Protein AF-A0A846PLY2-F1 (afdb_monomer)

Foldseek 3Di:
DPPPDDAFDFKDWDFFDDLLDTKIKIWTQHPLLWIFIDTDPQDGHGVVLLLQLLPCQDVVSLLVLLVDPVLSVSCVVSVVVDPQRHNVSSLVVVLVSSVPPDPVCSNVVSLQCCLCIQNPNQHSDSVSSVLSSSLVSVVSSVRSCVVVVLFDDDQCQQLVNPFADDPVNQVSSQLCCQDVNCPHQVVQLVVLQVVVVVVVDRDDSVSSGDPCSSVVSVVLCQVQVQGPPRQHPVHDDQDQQFQLLNVQSVQKGAASDDLVDDDPSQLDDDPLLQLQWAPQAADDDSCHSRITGGFDQKDWFPFDDPVLVVQVLVVQDADQDAFFEEEQSRTDHHDNDVVVSQVVVVVCCLQVVHPLQWAWAQDPSRSHIYIYGDGRFIWGKWFFDDQQHTPDDPVVVVCVVVVVDDPVVCSNSSRIHIHTSRNCVVAAEDADSVRTDSRHGTYDPHSLRNHHLLLQFFFQLVLFDSNLSSLLSVQSSQFHKHRDPVPVVDDDQKYKHQPDFQDALAGAPSCVVSVCRVIGRFDKFKEWAADDPPLQPPQAKEFAQVCLVVRHRKMKMKHKDKDWWDQDPVRFIKAWAQDDPLAAPDDDPVLQVQADGRQAHDFFDWADAFRFGIWIKGAALFAPPVNVVVPRGRIHTLTTGDFGLDIFTFHDWDWDADPVRIIMIMTMGMDIDRDDFQFWKDFSRSSIHTHRYHDYQLQAKAFPVGHGGRMYHYNVSCVVRSSVSQLVQFLQSQLSVLVVHRFHRGHPPGDDLVVSLVSCVVSVHHSSQWGWIAGSPPRHTDPDTIRMGMGTMGGGPDGQSLWWAWFQDFDADLQFRFADDDRRRSGFDKCALVNLVVCVVVVVVVVSVQQQCRQKDKFKAAQPFRDTFAQDPVVRATARLQVRDRRIEIEIDGSLVVLVCLLCVLLQKHFGFHDDHRYTPDTDIAGRDPSNLQSQAQEEAQDLDQADPSRHGDDSHLNHLCQDDQDPPDARPPRRHHRPVDSGGKYKYFFPDWAASQVCLVLLVQLLQQAALPQLAGQDLDSPDRDQARPPPRDGGWDWDDDPRRWIWTQDPVRDTDTQDLVSSLVSQVSHDPVRCVSSVRDHDGPSSSTDRMRMRHGCSNWPWDQDSSRDTDGALLSVLVSQLSVLSVVLVVCVVVVHDPVVNVVSVVSNNLSSNLQAPQPTPPHHRDADPSRHGHQHSVNQDPDCCHSVRDVSRIGRGRLDIDGRDRDDPVDDPPDDDDPPVNVQNRDDDDDDDPVCPVVLVVQLVCPPDPPHDQWDQDPVRDIDGSVD

Secondary structure (DSSP, 8-state):
--S---S-SEEEEEEEEETTEEEEEEEEE-TTS-EEEEETTEEEEEHHHHHHHTT--SHHHHHHHH--HHHHHHHHHHHHT----SHHHHHHHHHHHTT---SHHHHHHHHHHHHHHSSGGG-SSGGGHHHHHHHHHHHHHHHHHHHTTSSPPP-SSSGGG-----HHHHHHHHHHHHHHSTTSHHHHHHHHHHHHHTTTS---HHHH--THHHHHHHHHHHHH-EETTTEESSS-PPP-SSHHHHHHHHTEEE--S-TTS--HHHHS--GGGTTTB-SS---SSTTTTTEEEB-TT-EE-----HHHHHHHHHH---BSSSEEEEETTEEEEEES-HHHHHHHHHHHHHTTSS-TT-EEEEETTTTEEEEE--TT-EEEEEEEEETTEESS-HHHHHHHHTTSS-HHHHHHTTSEEEE-HHHHTT--EESSGGG--TT--EE-S-GGGGS-HHHHTSSSGGGS-HHHHHHHHHHHHHB-----GGGGG---SEEEEESS----SEE-HHHHHTTTTTS--SEEEEEEES--TTTTSTTEEEEEHHHHHHTTT-EEEEEEEEEE-PBPTTS-B-EESPPPTTSBT---GGGGTT--TTSBPPTT-EE-TT-EEE-EEEE-S---HHHHTS----EEE--EEPPTT--EEEEEEEEEE-TTS-EEEEEEEEEEE---TT-EEEETTS-EEEEEEEE-GGGS-EETT----SEEEPGGGTTTTT-HHHHHHHHHHHHHHHHT--EE--TTTS--HHHHHHHHHHTTS-TT-EE-EE-TTT-PBPSS-EEEEEEEEEEBS--STTT-EEESS--B-TTT--B-SSGGGTPPEEE-HHHHHHHHHTT-HHHHHHHHGGGEEEEEEETTT-PBPEEETTTTEEE-TTT----EEEEEEEHHHHHHHHHHHHTTEEEEEEEETTEEEEEEEEEPPHHHHHHHEEEE--B--SB-TT-PBPTTBTT-GGG---STT---TTT---TTT----EEEEEEEEEEE-GGGHHHHHHHHHHB-TTT--BS-SSTT---SB-TTT-PBPPEEEEETTTEEEEE-TTS-EEEPPHHHHHHHHHT--GGGGTTTT--SS-GGGGEEEEEEEPPGGGS--EE-TTS-EE--HHHHHHHHHHHHHHHHHHHHHTT--HHHHHHHHHHHHHHHHHHH-S--TTSPPPB-TTSPBP--HHHHHHSTTSIIIIITT-EEESSEEE------TTS-TT-----HHHHHH-PPP----TTTHHHHHHHHHTTTSSS---EEE-TTS-EEETT-

Solvent-accessible surface area (backbone atoms only — not comparable to full-atom values): 69680 Å² total; per-residue (Å²): 138,79,90,75,77,68,87,58,78,48,77,49,79,46,77,29,53,44,98,78,46,72,41,58,36,40,40,40,32,32,86,85,53,41,46,25,34,27,41,93,90,50,70,69,39,55,46,60,50,53,38,23,60,37,68,44,54,51,69,64,59,54,51,65,63,57,75,43,70,74,57,43,61,55,47,50,58,42,61,74,73,48,95,65,65,49,45,66,51,27,46,51,51,52,24,58,74,70,66,53,83,56,73,84,58,25,56,61,51,46,52,51,46,50,26,57,57,48,59,33,57,78,31,58,50,80,84,34,28,56,60,52,41,54,53,50,41,54,52,51,50,51,54,50,36,41,75,71,64,72,39,79,82,84,64,75,72,45,53,70,73,48,66,54,79,51,71,66,59,51,49,50,46,50,51,48,43,48,40,73,26,93,86,11,52,55,45,45,31,52,49,45,44,56,62,42,50,76,72,76,47,89,74,60,65,75,82,39,51,69,73,62,56,60,56,53,52,52,52,48,30,57,74,67,5,52,45,82,92,82,42,68,69,78,43,73,82,84,54,63,45,13,42,62,24,36,56,50,58,73,42,55,43,78,54,92,71,65,54,88,57,90,54,66,76,67,34,50,90,57,76,76,34,67,30,38,31,17,87,41,52,50,54,83,68,68,47,42,44,42,34,39,24,43,6,65,61,38,42,70,41,82,45,68,53,75,70,55,49,54,54,50,57,72,71,58,86,68,39,95,56,62,40,44,31,24,49,73,82,43,81,76,46,15,35,74,57,60,68,63,54,52,52,54,50,52,48,36,29,54,73,61,78,36,64,73,77,57,40,62,27,71,42,77,84,78,50,33,36,43,37,41,44,64,50,18,38,61,24,35,67,28,34,33,33,58,85,46,37,65,62,64,48,76,66,56,50,49,35,42,76,75,60,78,43,53,76,70,48,40,48,64,72,46,27,44,46,64,40,36,58,52,34,40,78,75,53,42,71,24,68,47,86,89,66,56,40,67,79,32,44,27,33,50,82,51,75,53,34,33,28,22,72,52,48,38,61,25,54,34,44,82,50,31,45,66,72,31,42,20,44,7,19,52,44,61,35,41,12,34,5,45,47,56,94,62,57,92,78,56,86,60,66,60,44,46,34,40,74,69,56,33,60,62,50,59,39,20,72,53,32,65,76,67,44,34,76,83,42,22,39,25,36,71,38,39,35,31,49,43,82,52,95,59,28,20,48,97,48,18,24,33,34,26,37,56,50,44,75,76,46,50,78,28,26,42,36,38,37,52,47,79,52,70,40,48,75,45,97,86,75,50,52,38,45,66,23,67,79,52,88,67,28,46,76,56,78,61,74,75,58,53,64,73,42,40,91,70,8,36,48,56,63,74,40,80,42,45,50,63,35,55,48,32,30,27,35,33,65,53,72,63,70,52,81,69,52,71,74,60,79,60,57,66,32,27,58,63,50,46,52,41,48,56,86,42,61,33,28,30,64,44,74,46,80,48,67,47,100,85,71,31,50,31,40,35,42,31,33,36,27,83,44,67,78,50,77,45,25,32,35,30,40,55,58,40,50,64,32,29,33,39,37,74,40,53,58,67,61,40,53,27,33,86,88,68,52,62,47,42,35,34,38,34,57,76,62,42,77,81,57,45,43,51,22,52,58,50,46,18,50,48,22,38,40,16,66,74,71,73,42,79,43,54,24,25,45,98,74,34,71,54,69,71,58,52,27,49,54,29,38,76,72,74,43,54,59,81,39,44,41,59,34,26,36,37,77,81,66,48,68,53,97,60,67,39,43,48,31,26,39,56,37,24,46,39,77,55,46,37,77,82,57,52,45,63,29,29,80,65,56,52,37,84,69,47,47,31,43,27,70,49,64,70,54,53,22,34,52,73,42,40,64,67,57,48,50,51,35,54,75,71,65,38,55,68,62,51,53,60,49,63,50,49,28,62,41,76,48,41,28,20,63,88,68,23,47,69,36,42,47,36,71,91,74,74,41,54,31,20,58,70,80,68,44,65,64,60,40,62,32,79,45,45,39,48,57,56,50,48,56,51,55,36,43,51,70,45,32,33,68,32,40,41,65,54,88,65,42,79,73,50,74,46,75,27,53,42,47,65,67,56,48,58,42,55,25,74,45,65,47,77,43,52,54,45,46,48,99,65,51,46,56,26,82,39,12,80,46,18,40,50,22,20,41,84,47,90,89,44,53,12,74,58,50,63,32,37,49,88,71,45,84,42,31,31,23,28,33,80,46,78,62,57,32,65,41,51,93,44,33,71,55,52,54,49,49,62,73,24,26,37,84,86,71,18,47,72,67,45,87,53,97,83,68,88,67,60,51,35,88,86,79,63,50,73,57,70,51,75,48,79,48,77,65,72,49,39,33,39,41,48,98,83,71,49,75,44,75,57,49,49,62,61,52,29,60,42,37,63,48,42,53,77,82,50,34,65,69,70,67,51,65,59,60,64,72,33,58,52,37,40,44,58,47,54,35,75,20,40,44,81,48,54,66,43,69,44,101,83,72,49,75,46,71,29,54,57,57,58,40,50,32,53,37,38,50,39,39,50,52,44,43,55,40,57,76,73,63,57,59,67,68,61,53,48,55,39,50,53,49,38,41,49,40,52,33,35,45,49,38,36,84,48,68,94,53,87,63,56,54,45,97,86,68,50,70,49,66,22,55,48,56,47,41,71,37,78,85,2,43,65,60,24,53,67,49,32,38,28,25,60,64,35,72,48,69,78,89,66,70,60,80,88,55,56,96,91,55,79,92,73,58,68,71,50,63,69,52,54,64,79,94,75,86,84,43,92,90,46,42,68,62,53,50,52,25,50,70,38,48,92,46,84,78,50,47,69,64,48,71,45,98,86,71,50,74,41,49,67,94,110

Mean predicted aligned error: 13.11 Å

Nearest PDB structures (foldseek):
  8p2i-assembly1_B  TM=9.725E-01  e=1.248E-103  Pyrococcus furiosus DSM 3638
  9bcu-assembly1_B  TM=9.605E-01  e=3.483E-104  Thermococcus kodakarensis
  7o72-assembly1_B  TM=9.344E-01  e=2.227E-84  Saccharomyces cerevisiae S288C
  8yfq-assembly1_B  TM=9.318E-01  e=6.228E-83  Komagataella phaffii
  9ja1-assembly1_B  TM=9.142E-01  e=6.250E-82  Saccharomyces cerevisiae

pLDDT: mean 85.95, std 9.22, range [25.14, 97.12]

Radius of gyration: 38.5 Å; Cα contacts (8 Å, |Δi|>4): 2355; chains: 1; bounding box: 104×69×111 Å

Sequence (1272 aa):
EEQNVGNYTELIRINSERNGFIQRHTIERKNDGTIYISFANIRRLPIVVLLKILGLEKDKDIVEGLKDEEIINDFYVNLYETDVQTQRDALEFIGKHLKIVQKEYRKERVEQIVNKYLLPHLGQESKNRKEKSIYLLKAITKIIKLALGKIPKDDLDHYGNKRIKLAGNLLELLFRSILVGRWGLIARIKYNYQKMAKRGKLPPVQTIVEANVVTNQLASAMATGAWIGGRTGVSQRLERKNYIDSLSHMRLVLSPLTSTQEHFEARELHPTHWQRFCPSETPEGPTIGLRKHLALFAEVTDGLTDNEIKRLISIIKLDKEGVDVYLDGVPIGHTTETKKFIDELRKKRRDGKISREVNFSFISVLNEVRINTDAGRVRRPLIILEEGKPKFTEEELKKLIDGEIGWYDLIKMNSIEFLDTEEEDNSLVALNEKDITPSHTHLELTPTGIFGIPASLLPFPEHNRGDRVNLGAKMVCQSIGLYQPNFFLRSDTKSNVLVYPQVPLVETETSDIVDIDKHPAGQNVIVAVACHKGYNMFDGVVFNKSSIERGLFRSMFYRIYSAEEKRYWGGQEDEIGAPDKDVRGYRSEEDYADLAEDGVLPPETLVSSDSVLVGRISPLRFLSANELMSGIANMRESSICLRHGEKGIVDRVFLTENSNGNKVIKVSVRDLRVPELGDKFASRHGQKSVIGLIAPQENLPFTASGVVPDVMLNPHSIPSRQTIGQLLEILTAKTSALNGKKIDASAFTGAKENDIRKILHELGFRSDGKEIFYNGITGEKFEFEIFTGIIYYQKLDHMVANKIQARSRGPVTLLTRQPTEGKAKEGGLRLGEMEKDCLIAHGAVLTLKERFNSDRVFVPFCRKCGIAAIWDRKLEKNVCPVCKESDVSEIEMSYAFKLLLDELKTLMIYPKIKISGKMIDSIEFYLLSPKIVKEMSSTEITRAELYDNDGFPLEGGVMDPKLGVIDPGLRCRTCGRGMGSCFGHFGYIELTKPVIHVLYSKLIYKILKMTCWSCGRVVSASSTTTIKKCPHCGEEQKQIKFNKPYTFFEVGEKEDIVELTPLDIRERLEKIPDEDLELLKIKGGRPEWLIITLLPVPPVTMRPSITLETGERSEDDLTHKLVDIIRINQRLRENIEIGAPDFIIGDLWELLQYHAATFFNNSLSGIPAARHRSGRPLKTLSDRLKSKEGRFRHNLTGKRVNFSARTVISPDPCISINEVGIPKIIARELTIPVTVTENNIKYIRELILRAPAWPSVNYVVRPDEKRKKVSE

Structure (mmCIF, N/CA/C/O backbone):
data_AF-A0A846PLY2-F1
#
_entry.id   AF-A0A846PLY2-F1
#
loop_
_atom_site.group_PDB
_atom_site.id
_atom_site.type_symbol
_atom_site.label_atom_id
_atom_site.label_alt_id
_atom_site.label_comp_id
_atom_site.label_asym_id
_atom_site.label_entity_id
_atom_site.label_seq_id
_atom_site.pdbx_PDB_ins_code
_atom_site.Cartn_x
_atom_site.Cartn_y
_atom_site.Cartn_z
_atom_site.occupancy
_atom_site.B_iso_or_equiv
_atom_site.auth_seq_id
_atom_site.auth_comp_id
_atom_site.auth_asym_id
_atom_site.auth_atom_id
_atom_site.pdbx_PDB_model_num
ATOM 1 N N . GLU A 1 1 ? -5.179 -13.581 18.843 1.00 33.00 1 GLU A N 1
ATOM 2 C CA . GLU A 1 1 ? -5.869 -13.128 20.073 1.00 33.00 1 GLU A CA 1
ATOM 3 C C . GLU A 1 1 ? -7.086 -14.008 20.414 1.00 33.00 1 GLU A C 1
ATOM 5 O O . GLU A 1 1 ? -7.952 -13.574 21.154 1.00 33.00 1 GLU A O 1
ATOM 10 N N . GLU A 1 2 ? -7.117 -15.279 19.991 1.00 25.59 2 GLU A N 1
ATOM 11 C CA . GLU A 1 2 ? -8.262 -16.193 20.199 1.00 25.59 2 GLU A CA 1
ATOM 12 C C . GLU A 1 2 ? -8.163 -17.079 21.458 1.00 25.59 2 GLU A C 1
ATOM 14 O O . GLU A 1 2 ? -9.063 -17.855 21.744 1.00 25.59 2 GLU A O 1
ATOM 19 N N . GLN A 1 3 ? -7.104 -16.961 22.265 1.00 25.14 3 GLN A N 1
ATOM 20 C CA . GLN A 1 3 ? -6.865 -17.862 23.410 1.00 25.14 3 GLN A CA 1
ATOM 21 C C . GLN A 1 3 ? -7.415 -17.374 24.766 1.00 25.14 3 GLN A C 1
ATOM 23 O O . GLN A 1 3 ? -6.967 -17.836 25.807 1.00 25.14 3 GLN A O 1
ATOM 28 N N . ASN A 1 4 ? -8.389 -16.459 24.783 1.00 31.62 4 ASN A N 1
ATOM 29 C CA . ASN A 1 4 ? -9.077 -16.028 26.012 1.00 31.62 4 ASN A CA 1
ATOM 30 C C . ASN A 1 4 ? -10.606 -16.049 25.836 1.00 31.62 4 ASN A C 1
ATOM 32 O O . ASN A 1 4 ? -11.295 -15.098 26.205 1.00 31.62 4 ASN A O 1
ATOM 36 N N . VAL A 1 5 ? -11.152 -17.121 25.259 1.00 36.56 5 VAL A N 1
ATOM 37 C CA . VAL A 1 5 ? -12.599 -17.365 25.308 1.00 36.56 5 VAL A CA 1
ATOM 38 C C . VAL A 1 5 ? -12.919 -17.905 26.701 1.00 36.56 5 VAL A C 1
ATOM 40 O O . VAL A 1 5 ? -12.675 -19.067 27.010 1.00 36.56 5 VAL A O 1
ATOM 43 N N . GLY A 1 6 ? -13.384 -17.019 27.583 1.00 38.38 6 GLY A N 1
ATOM 44 C CA . GLY A 1 6 ? -14.118 -17.446 28.771 1.00 38.38 6 GLY A CA 1
ATOM 45 C C . GLY A 1 6 ? -15.426 -18.126 28.359 1.00 38.38 6 GLY A C 1
ATOM 46 O O . GLY A 1 6 ? -15.943 -17.851 27.282 1.00 38.38 6 GLY A O 1
ATOM 47 N N . ASN A 1 7 ? -15.940 -19.011 29.211 1.00 44.28 7 ASN A N 1
ATOM 48 C CA . ASN A 1 7 ? -17.225 -19.698 29.057 1.00 44.28 7 ASN A CA 1
ATOM 49 C C . ASN A 1 7 ? -18.396 -18.699 28.936 1.00 44.28 7 ASN A C 1
ATOM 51 O O . ASN A 1 7 ? -18.971 -18.307 29.952 1.00 44.28 7 ASN A O 1
ATOM 55 N N . TYR A 1 8 ? -18.739 -18.277 27.723 1.00 53.19 8 TYR A N 1
ATOM 56 C CA . TYR A 1 8 ? -19.932 -17.478 27.440 1.00 53.19 8 TYR A CA 1
ATOM 57 C C . TYR A 1 8 ? -20.610 -18.011 26.183 1.00 53.19 8 TYR A C 1
ATOM 59 O O . TYR A 1 8 ? -19.917 -18.385 25.235 1.00 53.19 8 TYR A O 1
ATOM 67 N N . THR A 1 9 ? -21.939 -18.011 26.173 1.00 71.06 9 THR A N 1
ATOM 68 C CA . THR A 1 9 ? -22.764 -18.520 25.069 1.00 71.06 9 THR A CA 1
ATOM 69 C C . THR A 1 9 ? -23.188 -17.405 24.116 1.00 71.06 9 THR A C 1
ATOM 71 O O . THR A 1 9 ? -23.065 -17.565 22.904 1.00 71.06 9 THR A O 1
ATOM 74 N N . GLU A 1 10 ? -23.585 -16.236 24.636 1.00 86.81 10 GLU A N 1
ATOM 75 C CA . GLU A 1 10 ? -24.053 -15.105 23.825 1.00 86.81 10 GLU A CA 1
ATOM 76 C C . GLU A 1 10 ? -23.386 -13.774 24.214 1.00 86.81 10 GLU A C 1
ATOM 78 O O . GLU A 1 10 ? -23.109 -13.490 25.384 1.00 86.81 10 GLU A O 1
ATOM 83 N N . LEU A 1 11 ? -23.151 -12.919 23.213 1.00 90.19 11 LEU A N 1
ATOM 84 C CA . LEU A 1 11 ? -22.499 -11.619 23.372 1.00 90.19 11 LEU A CA 1
ATOM 85 C C . LEU A 1 11 ? -23.194 -10.556 22.519 1.00 90.19 11 LEU A C 1
ATOM 87 O O . LEU A 1 11 ? -23.293 -10.697 21.302 1.00 90.19 11 LEU A O 1
ATOM 91 N N . ILE A 1 12 ? -23.550 -9.433 23.140 1.00 91.69 12 ILE A N 1
ATOM 92 C CA . ILE A 1 12 ? -23.913 -8.199 22.439 1.00 91.69 12 ILE A CA 1
ATOM 93 C C . ILE A 1 12 ? -22.788 -7.180 22.591 1.00 91.69 12 ILE A C 1
ATOM 95 O O . ILE A 1 12 ? -22.261 -6.944 23.682 1.00 91.69 12 ILE A O 1
ATOM 99 N N . ARG A 1 13 ? -22.441 -6.520 21.484 1.00 91.94 13 ARG A N 1
ATOM 100 C CA . ARG A 1 13 ? -21.475 -5.421 21.465 1.00 91.94 13 ARG A CA 1
ATOM 101 C C . ARG A 1 13 ? -22.128 -4.151 20.944 1.00 91.94 13 ARG A C 1
ATOM 103 O O . ARG A 1 13 ? -22.596 -4.108 19.815 1.00 91.94 13 ARG A O 1
ATOM 110 N N . ILE A 1 14 ? -22.039 -3.087 21.734 1.00 92.38 14 ILE A N 1
ATOM 111 C CA . ILE A 1 14 ? -22.585 -1.770 21.403 1.00 92.38 14 ILE A CA 1
ATOM 112 C C . ILE A 1 14 ? -21.421 -0.783 21.354 1.00 92.38 14 ILE A C 1
ATOM 114 O O . ILE A 1 14 ? -20.638 -0.681 22.300 1.00 92.38 14 ILE A O 1
ATOM 118 N N . ASN A 1 15 ? -21.258 -0.076 20.236 1.00 90.44 15 ASN A N 1
ATOM 119 C CA . ASN A 1 15 ? -20.301 1.025 20.137 1.00 90.44 15 ASN A CA 1
ATOM 120 C C . ASN A 1 15 ? -21.104 2.329 20.135 1.00 90.44 15 ASN A C 1
ATOM 122 O O . ASN A 1 15 ? -21.704 2.681 19.128 1.00 90.44 15 ASN A O 1
ATOM 126 N N . SER A 1 16 ? -21.128 3.028 21.266 1.00 90.81 16 SER A N 1
ATOM 127 C CA . SER A 1 16 ? -21.848 4.291 21.402 1.00 90.81 16 SER A CA 1
ATOM 128 C C . SER A 1 16 ? -20.920 5.465 21.111 1.00 90.81 16 SER A C 1
ATOM 130 O O . SER A 1 16 ? -19.904 5.640 21.788 1.00 90.81 16 SER A O 1
ATOM 132 N N . GLU A 1 17 ? -21.274 6.273 20.114 1.00 85.62 17 GLU A N 1
ATOM 133 C CA . GLU A 1 17 ? -20.509 7.447 19.693 1.00 85.62 17 GLU A CA 1
ATOM 134 C C . GLU A 1 17 ? -21.249 8.743 20.052 1.00 85.62 17 GLU A C 1
ATOM 136 O O . GLU A 1 17 ? -22.451 8.865 19.838 1.00 85.62 17 GLU A O 1
ATOM 141 N N . ARG A 1 18 ? -20.529 9.726 20.607 1.00 83.81 18 ARG A N 1
ATOM 142 C CA . ARG A 1 18 ? -21.006 11.112 20.740 1.00 83.81 18 ARG A CA 1
ATOM 143 C C . ARG A 1 18 ? -19.835 12.076 20.680 1.00 83.81 18 ARG A C 1
ATOM 145 O O . ARG A 1 18 ? -18.843 11.880 21.381 1.00 83.81 18 ARG A O 1
ATOM 152 N N . ASN A 1 19 ? -19.947 13.132 19.874 1.00 76.00 19 ASN A N 1
ATOM 153 C CA . ASN A 1 19 ? -18.909 14.159 19.711 1.00 76.00 19 ASN A CA 1
ATOM 154 C C . ASN A 1 19 ? -17.509 13.572 19.423 1.00 76.00 19 ASN A C 1
ATOM 156 O O . ASN A 1 19 ? -16.495 14.100 19.879 1.00 76.00 19 ASN A O 1
ATOM 160 N N . GLY A 1 20 ? -17.444 12.449 18.700 1.00 68.81 20 GLY A N 1
ATOM 161 C CA . GLY A 1 20 ? -16.199 11.751 18.370 1.00 68.81 20 GLY A CA 1
ATOM 162 C C . GLY A 1 20 ? -15.595 10.873 19.465 1.00 68.81 20 GLY A C 1
ATOM 163 O O . GLY A 1 20 ? -14.578 10.218 19.229 1.00 68.81 20 GLY A O 1
ATOM 164 N N . PHE A 1 21 ? -16.207 10.818 20.648 1.00 78.69 21 PHE A N 1
ATOM 165 C CA . PHE A 1 21 ? -15.864 9.837 21.668 1.00 78.69 21 PHE A CA 1
ATOM 166 C C . PHE A 1 21 ? -16.661 8.555 21.430 1.00 78.69 21 PHE A C 1
ATOM 168 O O . PHE A 1 21 ? -17.891 8.577 21.461 1.00 78.69 21 PHE A O 1
ATOM 175 N N . ILE A 1 22 ? -15.956 7.444 21.203 1.00 83.56 22 ILE A N 1
ATOM 176 C CA . ILE A 1 22 ? -16.555 6.118 21.031 1.00 83.56 22 ILE A CA 1
ATOM 177 C C . ILE A 1 22 ? -16.323 5.324 22.311 1.00 83.56 22 ILE A C 1
ATOM 179 O O . ILE A 1 22 ? -15.184 4.991 22.642 1.00 83.56 22 ILE A O 1
ATOM 183 N N . GLN A 1 23 ? -17.405 4.981 23.003 1.00 89.38 23 GLN A N 1
ATOM 184 C CA . GLN A 1 23 ? -17.370 4.046 24.116 1.00 89.38 23 GLN A CA 1
ATOM 185 C C . GLN A 1 23 ? -17.924 2.698 23.671 1.00 89.38 23 GLN A C 1
ATOM 187 O O . GLN A 1 23 ? -19.035 2.608 23.157 1.00 89.38 23 GLN A O 1
ATOM 192 N N . ARG A 1 24 ? -17.142 1.643 23.898 1.00 90.69 24 ARG A N 1
ATOM 193 C CA . ARG A 1 24 ? -17.587 0.263 23.702 1.00 90.69 24 ARG A CA 1
ATOM 194 C C . ARG A 1 24 ? -18.240 -0.260 24.980 1.00 90.69 24 ARG A C 1
ATOM 196 O O . ARG A 1 24 ? -17.678 -0.075 26.066 1.00 90.69 24 ARG A O 1
ATOM 203 N N . HIS A 1 25 ? -19.364 -0.941 24.812 1.00 93.81 25 HIS A N 1
ATOM 204 C CA . HIS A 1 25 ? -20.088 -1.687 25.834 1.00 93.81 25 HIS A CA 1
ATOM 205 C C . HIS A 1 25 ? -20.206 -3.137 25.362 1.00 93.81 25 HIS A C 1
ATOM 207 O O . HIS A 1 25 ? -20.523 -3.385 24.196 1.00 93.81 25 HIS A O 1
ATOM 213 N N . THR A 1 26 ? -19.916 -4.090 26.241 1.00 93.25 26 THR A N 1
ATOM 214 C CA . THR A 1 26 ? -20.141 -5.519 25.985 1.00 93.25 26 THR A CA 1
ATOM 215 C C . THR A 1 26 ? -21.118 -6.061 27.011 1.00 93.25 26 THR A C 1
ATOM 217 O O . THR A 1 26 ? -20.946 -5.801 28.201 1.00 93.25 26 THR A O 1
ATOM 220 N N . ILE A 1 27 ? -22.149 -6.762 26.545 1.00 93.56 27 ILE A N 1
ATOM 221 C CA . ILE A 1 27 ? -23.133 -7.455 27.377 1.00 93.56 27 ILE A CA 1
ATOM 222 C C . ILE A 1 27 ? -22.951 -8.948 27.114 1.00 93.56 27 ILE A C 1
ATOM 224 O O . ILE A 1 27 ? -23.085 -9.393 25.976 1.00 93.56 27 ILE A O 1
ATOM 228 N N . GLU A 1 28 ? -22.582 -9.690 28.148 1.00 92.12 28 GLU A N 1
ATOM 229 C CA . GLU A 1 28 ? -22.212 -11.106 28.100 1.00 92.12 28 GLU A CA 1
ATOM 230 C C . GLU A 1 28 ? -23.258 -11.913 28.872 1.00 92.12 28 GLU A C 1
ATOM 232 O O . GLU A 1 28 ? -23.475 -11.626 30.052 1.00 92.12 28 GLU A O 1
ATOM 237 N N . ARG A 1 29 ? -23.870 -12.917 28.229 1.00 90.38 29 ARG A N 1
ATOM 238 C CA . ARG A 1 29 ? -24.702 -13.934 28.891 1.00 90.38 29 ARG A CA 1
ATOM 239 C C . ARG A 1 29 ? -23.875 -15.206 29.070 1.00 90.38 29 ARG A C 1
ATOM 241 O O . ARG A 1 29 ? -23.247 -15.695 28.128 1.00 90.38 29 ARG A O 1
ATOM 248 N N . LYS A 1 30 ? -23.812 -15.701 30.302 1.00 88.00 30 LYS A N 1
ATOM 249 C CA . LYS A 1 30 ? -23.143 -16.961 30.646 1.00 88.00 30 LYS A CA 1
ATOM 250 C C . LYS A 1 30 ? -24.107 -18.144 30.516 1.00 88.00 30 LYS A C 1
ATOM 252 O O . LYS A 1 30 ? -25.320 -17.971 30.468 1.00 88.00 30 LYS A O 1
ATOM 257 N N . ASN A 1 31 ? -23.552 -19.357 30.545 1.00 83.00 31 ASN A N 1
ATOM 258 C CA . ASN A 1 31 ? -24.311 -20.611 30.466 1.00 83.00 31 ASN A CA 1
ATOM 259 C C . ASN A 1 31 ? -25.346 -20.783 31.594 1.00 83.00 31 ASN A C 1
ATOM 261 O O . ASN A 1 31 ? -26.289 -21.547 31.437 1.00 83.00 31 ASN A O 1
ATOM 265 N N . ASP A 1 32 ? -25.152 -20.113 32.731 1.00 84.31 32 ASP A N 1
ATOM 266 C CA . ASP A 1 32 ? -26.059 -20.117 33.885 1.00 84.31 32 ASP A CA 1
ATOM 267 C C . ASP A 1 32 ? -27.222 -19.110 33.747 1.00 84.31 32 ASP A C 1
ATOM 269 O O . ASP A 1 32 ? -28.022 -18.980 34.666 1.00 84.31 32 ASP A O 1
ATOM 273 N N . GLY A 1 33 ? -27.329 -18.395 32.619 1.00 84.31 33 GLY A N 1
ATOM 274 C CA . GLY A 1 33 ? -28.363 -17.383 32.375 1.00 84.31 33 GLY A CA 1
ATOM 275 C C . GLY A 1 33 ? -28.043 -16.002 32.958 1.00 84.31 33 GLY A C 1
ATOM 276 O O . GLY A 1 33 ? -28.809 -15.056 32.762 1.00 84.31 33 GLY A O 1
ATOM 277 N N . THR A 1 34 ? -26.900 -15.846 33.634 1.00 89.50 34 THR A N 1
ATOM 278 C CA . THR A 1 34 ? -26.488 -14.567 34.230 1.00 89.50 34 THR A CA 1
ATOM 279 C C . THR A 1 34 ? -25.910 -13.608 33.185 1.00 89.50 34 THR A C 1
ATOM 281 O O . THR A 1 34 ? -25.160 -14.000 32.282 1.00 89.50 34 THR A O 1
ATOM 284 N N . ILE A 1 35 ? -26.260 -12.326 33.299 1.00 92.56 35 ILE A N 1
ATOM 285 C CA . ILE A 1 35 ? -25.971 -11.273 32.326 1.00 92.56 35 ILE A CA 1
ATOM 286 C C . ILE A 1 35 ? -25.110 -10.190 32.973 1.00 92.56 35 ILE A C 1
ATOM 288 O O . ILE A 1 35 ? -25.499 -9.508 33.928 1.00 92.56 35 ILE A O 1
ATOM 292 N N . TYR A 1 36 ? -23.948 -9.955 32.370 1.00 92.50 36 TYR A N 1
ATOM 293 C CA . TYR A 1 36 ? -22.997 -8.943 32.813 1.00 92.50 36 TYR A CA 1
ATOM 294 C C . TYR A 1 36 ? -22.748 -7.894 31.741 1.00 92.50 36 TYR A C 1
ATOM 296 O O . TYR A 1 36 ? -22.733 -8.190 30.552 1.00 92.50 36 TYR A O 1
ATOM 304 N N . ILE A 1 37 ? -22.447 -6.669 32.168 1.00 92.31 37 ILE A N 1
ATOM 305 C CA . ILE A 1 37 ? -22.033 -5.570 31.297 1.00 92.31 37 ILE A CA 1
ATOM 306 C C . ILE A 1 37 ? -20.618 -5.091 31.626 1.00 92.31 37 ILE A C 1
ATOM 308 O O . ILE A 1 37 ? -20.226 -4.964 32.788 1.00 92.31 37 ILE A O 1
ATOM 312 N N . SER A 1 38 ? -19.842 -4.777 30.592 1.00 92.38 38 SER A N 1
ATOM 313 C CA . SER A 1 38 ? -18.529 -4.142 30.715 1.00 92.38 38 SER A CA 1
ATOM 314 C C . SER A 1 38 ? -18.463 -2.858 29.891 1.00 92.38 38 SER A C 1
ATOM 316 O O . SER A 1 38 ? -18.852 -2.837 28.724 1.00 92.38 38 SER A O 1
ATOM 318 N N . PHE A 1 39 ? -17.948 -1.777 30.484 1.00 91.00 39 PHE A N 1
ATOM 319 C CA . PHE A 1 39 ? -17.703 -0.496 29.811 1.00 91.00 39 PHE A CA 1
ATOM 320 C C . PHE A 1 39 ? -16.711 0.375 30.592 1.00 91.00 39 PHE A C 1
ATOM 322 O O . PHE A 1 39 ? -16.579 0.251 31.808 1.00 91.00 39 PHE A O 1
ATOM 329 N N . ALA A 1 40 ? -16.027 1.294 29.905 1.00 84.75 40 ALA A N 1
ATOM 330 C CA . ALA A 1 40 ? -14.960 2.131 30.464 1.00 84.75 40 ALA A CA 1
ATOM 331 C C . ALA A 1 40 ? -13.927 1.300 31.260 1.00 84.75 40 ALA A C 1
ATOM 333 O O . ALA A 1 40 ? -13.175 0.532 30.663 1.00 84.75 40 ALA A O 1
ATOM 334 N N . ASN A 1 41 ? -13.918 1.425 32.591 1.00 83.75 41 ASN A N 1
ATOM 335 C CA . ASN A 1 41 ? -13.062 0.648 33.498 1.00 83.75 41 ASN A CA 1
ATOM 336 C C . ASN A 1 41 ? -13.828 -0.429 34.286 1.00 83.75 41 ASN A C 1
ATOM 338 O O . ASN A 1 41 ? -13.224 -1.164 35.065 1.00 83.75 41 ASN A O 1
ATOM 342 N N . ILE A 1 42 ? -15.146 -0.517 34.106 1.00 86.44 42 ILE A N 1
ATOM 343 C CA . ILE A 1 42 ? -16.011 -1.491 34.764 1.00 86.44 42 ILE A CA 1
ATOM 344 C C . ILE A 1 42 ? -15.991 -2.772 33.931 1.00 86.44 42 ILE A C 1
ATOM 346 O O . ILE A 1 42 ? -16.352 -2.767 32.754 1.00 86.44 42 ILE A O 1
ATOM 350 N N . ARG A 1 43 ? -15.552 -3.871 34.546 1.00 87.19 43 ARG A N 1
ATOM 351 C CA . ARG A 1 43 ? -15.547 -5.205 33.938 1.00 87.19 43 ARG A CA 1
ATOM 352 C C . ARG A 1 43 ? -16.573 -6.084 34.636 1.00 87.19 43 ARG A C 1
ATOM 354 O O . ARG A 1 43 ? -16.555 -6.139 35.865 1.00 87.19 43 ARG A O 1
ATOM 361 N N . ARG A 1 44 ? -17.396 -6.778 33.849 1.00 87.06 44 ARG A N 1
ATOM 362 C CA . ARG A 1 44 ? -18.378 -7.781 34.286 1.00 87.06 44 ARG A CA 1
ATOM 363 C C . ARG A 1 44 ? -19.215 -7.325 35.488 1.00 87.06 44 ARG A C 1
ATOM 365 O O . ARG A 1 44 ? -19.172 -7.935 36.550 1.00 87.06 44 ARG A O 1
ATOM 372 N N . LEU A 1 45 ? -19.927 -6.215 35.338 1.00 90.75 45 LEU A N 1
ATOM 373 C CA . LEU A 1 45 ? -20.897 -5.763 36.333 1.00 90.75 45 LEU A CA 1
ATOM 374 C C . LEU A 1 45 ? -22.234 -6.482 36.096 1.00 90.75 45 LEU A C 1
ATOM 376 O O . LEU A 1 45 ? -22.691 -6.450 34.954 1.00 90.75 45 LEU A O 1
ATOM 380 N N . PRO A 1 46 ? -22.875 -7.086 37.113 1.00 92.12 46 PRO A N 1
ATOM 381 C CA . PRO A 1 46 ? -24.219 -7.642 36.957 1.00 92.12 46 PRO A CA 1
ATOM 382 C C . PRO A 1 46 ? -25.199 -6.577 36.455 1.00 92.12 46 PRO A C 1
ATOM 384 O O . PRO A 1 46 ? -25.213 -5.447 36.957 1.00 92.12 46 PRO A O 1
ATOM 387 N N . ILE A 1 47 ? -26.008 -6.913 35.450 1.00 90.31 47 ILE A N 1
ATOM 388 C CA . ILE A 1 47 ? -26.840 -5.924 34.750 1.00 90.31 47 ILE A CA 1
ATOM 389 C C . ILE A 1 47 ? -27.901 -5.284 35.663 1.00 90.31 47 ILE A C 1
ATOM 391 O O . ILE A 1 47 ? -28.169 -4.087 35.545 1.00 90.31 47 ILE A O 1
ATOM 395 N N . VAL A 1 48 ? -28.432 -6.039 36.632 1.00 90.44 48 VAL A N 1
ATOM 396 C CA . VAL A 1 48 ? -29.452 -5.584 37.596 1.00 90.44 48 VAL A CA 1
ATOM 397 C C . VAL A 1 48 ? -28.947 -4.416 38.447 1.00 90.44 48 VAL A C 1
ATOM 399 O O . VAL A 1 48 ? -29.656 -3.423 38.624 1.00 90.44 48 VAL A O 1
ATOM 402 N N . VAL A 1 49 ? -27.683 -4.463 38.885 1.00 89.69 49 VAL A N 1
ATOM 403 C CA . VAL A 1 49 ? -27.046 -3.375 39.651 1.00 89.69 49 VAL A CA 1
ATOM 404 C C . VAL A 1 49 ? -27.035 -2.075 38.843 1.00 89.69 49 VAL A C 1
ATOM 406 O O . VAL A 1 49 ? -27.260 -0.993 39.387 1.00 89.69 49 VAL A O 1
ATOM 409 N N . LEU A 1 50 ? -26.808 -2.163 37.530 1.00 89.44 50 LEU A N 1
ATOM 410 C CA . LEU A 1 50 ? -26.811 -0.995 36.655 1.00 89.44 50 LEU A CA 1
ATOM 411 C C . LEU A 1 50 ? -28.226 -0.439 36.437 1.00 89.44 50 LEU A C 1
ATOM 413 O O . LEU A 1 50 ? -28.401 0.779 36.473 1.00 89.44 50 LEU A O 1
ATOM 417 N N . LEU A 1 51 ? -29.229 -1.303 36.246 1.00 89.75 51 LEU A N 1
ATOM 418 C CA . LEU A 1 51 ? -30.631 -0.900 36.065 1.00 89.75 51 LEU A CA 1
ATOM 419 C C . LEU A 1 51 ? -31.179 -0.163 37.298 1.00 89.75 51 LEU A C 1
ATOM 421 O O . LEU A 1 51 ? -31.795 0.896 37.148 1.00 89.75 51 LEU A O 1
ATOM 425 N N . LYS A 1 52 ? -30.848 -0.637 38.509 1.00 88.12 52 LYS A N 1
ATOM 426 C CA . LYS A 1 52 ? -31.202 0.042 39.768 1.00 88.12 52 LYS A CA 1
ATOM 427 C C . LYS A 1 52 ? -30.583 1.441 39.868 1.00 88.12 52 LYS A C 1
ATOM 429 O O . LYS A 1 52 ? -31.263 2.392 40.247 1.00 88.12 52 LYS A O 1
ATOM 434 N N . ILE A 1 53 ? -29.332 1.632 39.432 1.00 87.06 53 ILE A N 1
ATOM 435 C CA . ILE A 1 53 ? -28.689 2.968 39.395 1.00 87.06 53 ILE A CA 1
ATOM 436 C C . ILE A 1 53 ? -29.384 3.922 38.422 1.00 87.06 53 ILE A C 1
ATOM 438 O O . ILE A 1 53 ? -29.442 5.130 38.677 1.00 87.06 53 ILE A O 1
ATOM 442 N N . LEU A 1 54 ? -29.906 3.401 37.312 1.00 85.81 54 LEU A N 1
ATOM 443 C CA . LEU A 1 54 ? -30.588 4.194 36.291 1.00 85.81 54 LEU A CA 1
ATOM 444 C C . LEU A 1 54 ? -32.005 4.627 36.691 1.00 85.81 54 LEU A C 1
ATOM 446 O O . LEU A 1 54 ? -32.583 5.461 35.994 1.00 85.81 54 LEU A O 1
ATOM 450 N N . GLY A 1 55 ? -32.516 4.143 37.827 1.00 82.31 55 GLY A N 1
ATOM 451 C CA . GLY A 1 55 ? -33.790 4.569 38.411 1.00 82.31 55 GLY A CA 1
ATOM 452 C C . GLY A 1 55 ? -34.901 3.519 38.369 1.00 82.31 55 GLY A C 1
ATOM 453 O O . GLY A 1 55 ? -36.043 3.874 38.636 1.00 82.31 55 GLY A O 1
ATOM 454 N N . LEU A 1 56 ? -34.593 2.257 38.040 1.00 84.62 56 LEU A N 1
ATOM 455 C CA . LEU A 1 56 ? -35.522 1.126 38.168 1.00 84.62 56 LEU A CA 1
ATOM 456 C C . LEU A 1 56 ? -35.284 0.427 39.513 1.00 84.62 56 LEU A C 1
ATOM 458 O O . LEU A 1 56 ? -34.557 -0.560 39.585 1.00 84.62 56 LEU A O 1
ATOM 462 N N . GLU A 1 57 ? -35.808 0.997 40.600 1.00 82.25 57 GLU A N 1
ATOM 463 C CA . GLU A 1 57 ? -35.545 0.491 41.956 1.00 82.25 57 GLU A CA 1
ATOM 464 C C . GLU A 1 57 ? -36.324 -0.793 42.265 1.00 82.25 57 GLU A C 1
ATOM 466 O O . GLU A 1 57 ? -35.758 -1.739 42.824 1.00 82.25 57 GLU A O 1
ATOM 471 N N . LYS A 1 58 ? -37.609 -0.835 41.882 1.00 86.19 58 LYS A N 1
ATOM 472 C CA . LYS A 1 58 ? -38.477 -1.994 42.096 1.00 86.19 58 LYS A CA 1
ATOM 473 C C . LYS A 1 58 ? -38.210 -3.038 41.023 1.00 86.19 58 LYS A C 1
ATOM 475 O O . LYS A 1 58 ? -38.240 -2.730 39.834 1.00 86.19 58 LYS A O 1
ATOM 480 N N . ASP A 1 59 ? -38.065 -4.293 41.434 1.00 84.94 59 ASP A N 1
ATOM 481 C CA . ASP A 1 59 ? -37.860 -5.404 40.496 1.00 84.94 59 ASP A CA 1
ATOM 482 C C . ASP A 1 59 ? -39.057 -5.559 39.542 1.00 84.94 59 ASP A C 1
ATOM 484 O O . ASP A 1 59 ? -38.884 -5.891 38.371 1.00 84.94 59 ASP A O 1
ATOM 488 N N . LYS A 1 60 ? -40.262 -5.197 40.008 1.00 85.94 60 LYS A N 1
ATOM 489 C CA . LYS A 1 60 ? -41.474 -5.112 39.184 1.00 85.94 60 LYS A CA 1
ATOM 490 C C . LYS A 1 60 ? -41.299 -4.191 37.967 1.00 85.94 60 LYS A C 1
ATOM 492 O O . LYS A 1 60 ? -41.711 -4.573 36.880 1.00 85.94 60 LYS A O 1
ATOM 497 N N . ASP A 1 61 ? -40.632 -3.045 38.119 1.00 85.50 61 ASP A N 1
ATOM 498 C CA . ASP A 1 61 ? -40.428 -2.086 37.022 1.00 85.50 61 ASP A CA 1
ATOM 499 C C . ASP A 1 61 ? -39.453 -2.640 35.960 1.00 85.50 61 ASP A C 1
ATOM 501 O O . ASP A 1 61 ? -39.555 -2.317 34.777 1.00 85.50 61 ASP A O 1
ATOM 505 N N . ILE A 1 62 ? -38.504 -3.491 36.375 1.00 85.56 62 ILE A N 1
ATOM 506 C CA . ILE A 1 62 ? -37.568 -4.183 35.475 1.00 85.56 62 ILE A CA 1
ATOM 507 C C . ILE A 1 62 ? -38.303 -5.279 34.692 1.00 85.56 62 ILE A C 1
ATOM 509 O O . ILE A 1 62 ? -38.149 -5.368 33.474 1.00 85.56 62 ILE A O 1
ATOM 513 N N . VAL A 1 63 ? -39.117 -6.080 35.386 1.00 86.12 63 VAL A N 1
ATOM 514 C CA . VAL A 1 63 ? -39.893 -7.186 34.804 1.00 86.12 63 VAL A CA 1
ATOM 515 C C . VAL A 1 63 ? -40.955 -6.669 33.829 1.00 86.12 63 VAL A C 1
ATOM 517 O O . VAL A 1 63 ? -41.004 -7.126 32.688 1.00 86.12 63 VAL A O 1
ATOM 520 N N . GLU A 1 64 ? -41.744 -5.662 34.218 1.00 82.75 64 GLU A N 1
ATOM 521 C CA . GLU A 1 64 ? -42.732 -5.024 33.331 1.00 82.75 64 GLU A CA 1
ATO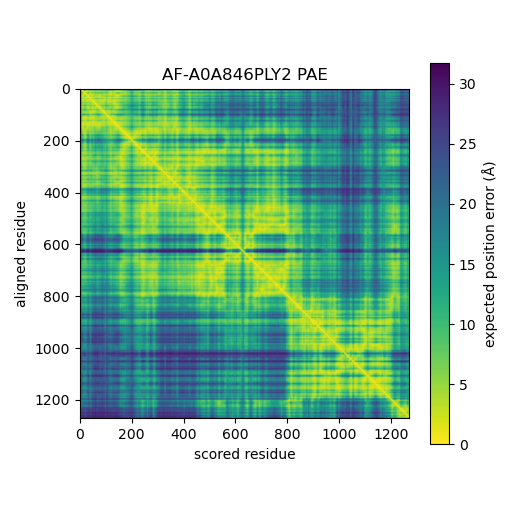M 522 C C . GLU A 1 64 ? -42.069 -4.404 32.088 1.00 82.75 64 GLU A C 1
ATOM 524 O O . GLU A 1 64 ? -42.650 -4.393 31.001 1.00 82.75 64 GLU A O 1
ATOM 529 N N . GLY A 1 65 ? -40.820 -3.943 32.213 1.00 79.75 65 GLY A N 1
ATOM 530 C CA . GLY A 1 65 ? -40.038 -3.397 31.107 1.00 79.75 65 GLY A CA 1
ATOM 531 C C . GLY A 1 65 ? -39.641 -4.409 30.020 1.00 79.75 65 GLY A C 1
ATOM 532 O O . GLY A 1 65 ? -39.399 -3.996 28.884 1.00 79.75 65 GLY A O 1
ATOM 533 N N . LEU A 1 66 ? -39.589 -5.713 30.329 1.00 82.06 66 LEU A N 1
ATOM 534 C CA . LEU A 1 66 ? -39.235 -6.775 29.372 1.00 82.06 66 LEU A CA 1
ATOM 535 C C . LEU A 1 66 ? -40.429 -7.248 28.521 1.00 82.06 66 LEU A C 1
ATOM 537 O O . LEU A 1 66 ? -40.206 -7.779 27.432 1.00 82.06 66 LEU A O 1
ATOM 541 N N . LYS A 1 67 ? -41.668 -6.997 28.976 1.00 75.06 67 LYS A N 1
ATOM 542 C CA . LYS A 1 67 ? -42.973 -7.277 28.331 1.00 75.06 67 LYS A CA 1
ATOM 543 C C . LYS A 1 67 ? -43.319 -8.747 27.998 1.00 75.06 67 LYS A C 1
ATOM 545 O O . LYS A 1 67 ? -44.500 -9.063 27.968 1.00 75.06 67 LYS A O 1
ATOM 550 N N . ASP A 1 68 ? -42.351 -9.622 27.724 1.00 77.69 68 ASP A N 1
ATOM 551 C CA . ASP A 1 68 ? -42.554 -11.007 27.245 1.00 77.69 68 ASP A CA 1
ATOM 552 C C . ASP A 1 68 ? -42.326 -12.035 28.375 1.00 77.69 68 ASP A C 1
ATOM 554 O O . ASP A 1 68 ? -41.245 -12.062 28.967 1.00 77.69 68 ASP A O 1
ATOM 558 N N . GLU A 1 69 ? -43.324 -12.880 28.671 1.00 81.81 69 GLU A N 1
ATOM 559 C CA . GLU A 1 69 ? -43.292 -13.850 29.783 1.00 81.81 69 GLU A CA 1
ATOM 560 C C . GLU A 1 69 ? -42.140 -14.860 29.685 1.00 81.81 69 GLU A C 1
ATOM 562 O O . GLU A 1 69 ? -41.511 -15.175 30.696 1.00 81.81 69 GLU A O 1
ATOM 567 N N . GLU A 1 70 ? -41.796 -15.337 28.486 1.00 83.31 70 GLU A N 1
ATOM 568 C CA . GLU A 1 70 ? -40.679 -16.280 28.326 1.00 83.31 70 GLU A CA 1
ATOM 569 C C . GLU A 1 70 ? -39.329 -15.613 28.611 1.00 83.31 70 GLU A C 1
ATOM 571 O O . GLU A 1 70 ? -38.427 -16.226 29.182 1.00 83.31 70 GLU A O 1
ATOM 576 N N . ILE A 1 71 ? -39.199 -14.335 28.254 1.00 86.00 71 ILE A N 1
ATOM 577 C CA . ILE A 1 71 ? -37.987 -13.544 28.498 1.00 86.00 71 ILE A CA 1
ATOM 578 C C . ILE A 1 71 ? -37.862 -13.210 29.983 1.00 86.00 71 ILE A C 1
ATOM 580 O O . ILE A 1 71 ? -36.764 -13.239 30.537 1.00 86.00 71 ILE A O 1
ATOM 584 N N . ILE A 1 72 ? -38.989 -12.916 30.630 1.00 85.75 72 ILE A N 1
ATOM 585 C CA . ILE A 1 72 ? -39.065 -12.691 32.073 1.00 85.75 72 ILE A CA 1
ATOM 586 C C . ILE A 1 72 ? -38.610 -13.946 32.829 1.00 85.75 72 ILE A C 1
ATOM 588 O O . ILE A 1 72 ? -37.803 -13.832 33.753 1.00 85.75 72 ILE A O 1
ATOM 592 N N . ASN A 1 73 ? -39.055 -15.130 32.395 1.00 85.75 73 ASN A N 1
ATOM 593 C CA . ASN A 1 73 ? -38.682 -16.398 33.019 1.00 85.75 73 ASN A CA 1
ATOM 594 C C . ASN A 1 73 ? -37.167 -16.666 32.976 1.00 85.75 73 ASN A C 1
ATOM 596 O O . ASN A 1 73 ? -36.597 -17.038 34.001 1.00 85.75 73 ASN A O 1
ATOM 600 N N . ASP A 1 74 ? -36.499 -16.418 31.841 1.00 85.75 74 ASP A N 1
ATOM 601 C CA . ASP A 1 74 ? -35.028 -16.523 31.740 1.00 85.75 74 ASP A CA 1
ATOM 602 C C . ASP A 1 74 ? -34.325 -15.458 32.602 1.00 85.75 74 ASP A C 1
ATOM 604 O O . ASP A 1 74 ? -33.297 -15.716 33.233 1.00 85.75 74 ASP A O 1
ATOM 608 N N . PHE A 1 75 ? -34.899 -14.254 32.690 1.00 88.75 75 PHE A N 1
ATOM 609 C CA . PHE A 1 75 ? -34.283 -13.147 33.414 1.00 88.75 75 PHE A CA 1
ATOM 610 C C . PHE A 1 75 ? -34.327 -13.302 34.943 1.00 88.75 75 PHE A C 1
ATOM 612 O O . PHE A 1 75 ? -33.466 -12.728 35.614 1.00 88.75 75 PHE A O 1
ATOM 619 N N . TYR A 1 76 ? -35.248 -14.089 35.519 1.00 88.31 76 TYR A N 1
ATOM 620 C CA . TYR A 1 76 ? -35.381 -14.227 36.980 1.00 88.31 76 TYR A CA 1
ATOM 621 C C . TYR 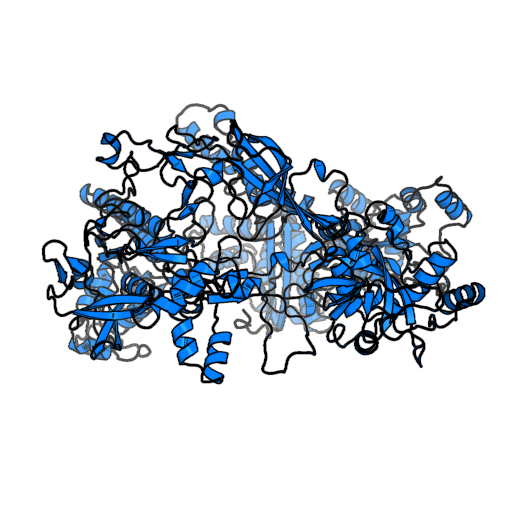A 1 76 ? -34.078 -14.613 37.689 1.00 88.31 76 TYR A C 1
ATOM 623 O O . TYR A 1 76 ? -33.799 -14.083 38.765 1.00 88.31 76 TYR A O 1
ATOM 631 N N . VAL A 1 77 ? -33.239 -15.456 37.079 1.00 87.69 77 VAL A N 1
ATOM 632 C CA . VAL A 1 77 ? -31.939 -15.863 37.646 1.00 87.69 77 VAL A CA 1
ATOM 633 C C . VAL A 1 77 ? -31.061 -14.649 37.984 1.00 87.69 77 VAL A C 1
ATOM 635 O O . VAL A 1 77 ? -30.401 -14.623 39.021 1.00 87.69 77 VAL A O 1
ATOM 638 N N . ASN A 1 78 ? -31.120 -13.598 37.162 1.00 87.81 78 ASN A N 1
ATOM 639 C CA . ASN A 1 78 ? -30.341 -12.371 37.338 1.00 87.81 78 ASN A CA 1
ATOM 640 C C . ASN A 1 78 ? -30.803 -11.538 38.540 1.00 87.81 78 ASN A C 1
ATOM 642 O O . ASN A 1 78 ? -29.991 -10.830 39.134 1.00 87.81 78 ASN A O 1
ATOM 646 N N . LEU A 1 79 ? -32.091 -11.600 38.896 1.00 85.62 79 LEU A N 1
ATOM 647 C CA . LEU A 1 79 ? -32.627 -10.901 40.068 1.00 85.62 79 LEU A CA 1
ATOM 648 C C . LEU A 1 79 ? -32.167 -11.571 41.369 1.00 85.62 79 LEU A C 1
ATOM 650 O O . LEU A 1 79 ? -31.851 -10.872 42.327 1.00 85.62 79 LEU A O 1
ATOM 654 N N . TYR A 1 80 ? -32.068 -12.905 41.382 1.00 83.88 80 TYR A N 1
ATOM 655 C CA . TYR A 1 80 ? -31.615 -13.668 42.550 1.00 83.88 80 TYR A CA 1
ATOM 656 C C . TYR A 1 80 ? -30.093 -13.647 42.758 1.00 83.88 80 TYR A C 1
ATOM 658 O O . TYR A 1 80 ? -29.634 -13.870 43.873 1.00 83.88 80 TYR A O 1
ATOM 666 N N . GLU A 1 81 ? -29.298 -13.373 41.719 1.00 80.94 81 GLU A N 1
ATOM 667 C CA . GLU A 1 81 ? -27.829 -13.377 41.810 1.00 80.94 81 GLU A CA 1
ATOM 668 C C . GLU A 1 81 ? -27.264 -12.213 42.654 1.00 80.94 81 GLU A C 1
ATOM 670 O O . GLU A 1 81 ? -26.135 -12.287 43.142 1.00 80.94 81 GLU A O 1
ATOM 675 N N . THR A 1 82 ? -28.014 -11.116 42.827 1.00 77.94 82 THR A N 1
ATOM 676 C CA . THR A 1 82 ? -27.507 -9.899 43.483 1.00 77.94 82 THR A CA 1
ATOM 677 C C . THR A 1 82 ? -28.353 -9.440 44.667 1.00 77.94 82 THR A C 1
ATOM 679 O O . THR A 1 82 ? -29.501 -9.051 44.488 1.00 77.94 82 THR A O 1
ATOM 682 N N . ASP A 1 83 ? -27.733 -9.303 45.843 1.00 77.81 83 ASP A N 1
ATOM 683 C CA . ASP A 1 83 ? -28.369 -8.806 47.083 1.00 77.81 83 ASP A CA 1
ATOM 684 C C . ASP A 1 83 ? -28.621 -7.277 47.110 1.00 77.81 83 ASP A C 1
ATOM 686 O O . ASP A 1 83 ? -28.865 -6.679 48.160 1.00 77.81 83 ASP A O 1
ATOM 690 N N . VAL A 1 84 ? -28.514 -6.588 45.970 1.00 79.62 84 VAL A N 1
ATOM 691 C CA . VAL A 1 84 ? -28.588 -5.120 45.890 1.00 79.62 84 VAL A CA 1
ATOM 692 C C . VAL A 1 84 ? -30.043 -4.672 45.752 1.00 79.62 84 VAL A C 1
ATOM 694 O O . VAL A 1 84 ? -30.637 -4.826 44.687 1.00 79.62 84 VAL A O 1
ATOM 697 N N . GLN A 1 85 ? -30.609 -4.053 46.793 1.00 76.44 85 GLN A N 1
ATOM 698 C CA . GLN A 1 85 ? -32.012 -3.617 46.779 1.00 76.44 85 GLN A CA 1
ATOM 699 C C . GLN A 1 85 ? -32.198 -2.131 46.450 1.00 76.44 85 GLN A C 1
ATOM 701 O O . GLN A 1 85 ? -33.078 -1.808 45.653 1.00 76.44 85 GLN A O 1
ATOM 706 N N . THR A 1 86 ? -31.372 -1.228 46.996 1.00 81.81 86 THR A N 1
ATOM 707 C CA . THR A 1 86 ? -31.538 0.225 46.796 1.00 81.81 86 THR A CA 1
ATOM 708 C C . THR A 1 86 ? -30.537 0.828 45.806 1.00 81.81 86 THR A C 1
ATOM 710 O O . THR A 1 86 ? -29.451 0.294 45.560 1.00 81.81 86 THR A O 1
ATOM 713 N N . GLN A 1 87 ? -30.854 2.014 45.271 1.00 82.19 87 GLN A N 1
ATOM 714 C CA . GLN A 1 87 ? -29.934 2.775 44.416 1.00 82.19 87 GLN A CA 1
ATOM 715 C C . GLN A 1 87 ? -28.616 3.125 45.136 1.00 82.19 87 GLN A C 1
ATOM 717 O O . GLN A 1 87 ? -27.553 3.182 44.512 1.00 82.19 87 GLN A O 1
ATOM 722 N N . ARG A 1 88 ? -28.668 3.355 46.457 1.00 82.50 88 ARG A N 1
ATOM 723 C CA . ARG A 1 88 ? -27.483 3.663 47.275 1.00 82.50 88 ARG A CA 1
ATOM 724 C C . ARG A 1 88 ? -26.558 2.456 47.388 1.00 82.50 88 ARG A C 1
ATOM 726 O O . ARG A 1 88 ? -25.354 2.613 47.180 1.00 82.50 88 ARG A O 1
ATOM 733 N N . ASP A 1 89 ? -27.123 1.274 47.617 1.00 83.81 89 ASP A N 1
ATOM 734 C CA . ASP A 1 89 ? -26.365 0.020 47.701 1.00 83.81 89 ASP A CA 1
ATOM 735 C C . ASP A 1 89 ? -25.672 -0.285 46.370 1.00 83.81 89 ASP A C 1
ATOM 737 O O . ASP A 1 89 ? -24.502 -0.668 46.340 1.00 83.81 89 ASP A O 1
ATOM 741 N N . ALA A 1 90 ? -26.354 -0.016 45.252 1.00 84.19 90 ALA A N 1
ATOM 742 C CA . ALA A 1 90 ? -25.802 -0.201 43.916 1.00 84.19 90 ALA A CA 1
ATOM 743 C C . ALA A 1 90 ? -24.614 0.740 43.629 1.00 84.19 90 ALA A C 1
ATOM 745 O O . ALA A 1 90 ? -23.584 0.315 43.097 1.00 84.19 90 ALA A O 1
ATOM 746 N N . LEU A 1 91 ? -24.713 2.018 44.020 1.00 85.19 91 LEU A N 1
ATOM 747 C CA . LEU A 1 91 ? -23.607 2.978 43.901 1.00 85.19 91 LEU A CA 1
ATOM 748 C C . LEU A 1 91 ? -22.402 2.562 44.753 1.00 85.19 91 LEU A C 1
ATOM 750 O O . LEU A 1 91 ? -21.256 2.667 44.303 1.00 85.19 91 LEU A O 1
ATOM 754 N N . GLU A 1 92 ? -22.646 2.073 45.970 1.00 84.12 92 GLU A N 1
ATOM 755 C CA . GLU A 1 92 ? -21.582 1.595 46.848 1.00 84.12 92 GLU A CA 1
ATOM 756 C C . GLU A 1 92 ? -20.923 0.323 46.298 1.00 84.12 92 GLU A C 1
ATOM 758 O O . GLU A 1 92 ? -19.691 0.217 46.322 1.00 84.12 92 GLU A O 1
ATOM 763 N N . PHE A 1 93 ? -21.713 -0.594 45.731 1.00 85.88 93 PHE A N 1
ATOM 764 C CA . PHE A 1 93 ? -21.230 -1.805 45.071 1.00 85.88 93 PHE A CA 1
ATOM 765 C C . PHE A 1 93 ? -20.270 -1.470 43.923 1.00 85.88 93 PHE A C 1
ATOM 767 O O . PHE A 1 93 ? -19.134 -1.947 43.912 1.00 85.88 93 PHE A O 1
ATOM 774 N N . ILE A 1 94 ? -20.657 -0.572 43.006 1.00 85.19 94 ILE A N 1
ATOM 775 C CA . ILE A 1 94 ? -19.770 -0.143 41.908 1.00 85.19 94 ILE A CA 1
ATOM 776 C C . ILE A 1 94 ? -18.531 0.582 42.445 1.00 85.19 94 ILE A C 1
ATOM 778 O O . ILE A 1 94 ? -17.424 0.368 41.947 1.00 85.19 94 ILE A O 1
ATOM 782 N N . GLY A 1 95 ? -18.681 1.421 43.474 1.00 83.62 95 GLY A N 1
ATOM 783 C CA . GLY A 1 95 ? -17.558 2.121 44.098 1.00 83.62 95 GLY A CA 1
ATOM 784 C C . GLY A 1 95 ? -16.510 1.167 44.687 1.00 83.62 95 GLY A C 1
ATOM 785 O O . GLY A 1 95 ? -15.308 1.402 44.524 1.00 83.62 95 GLY A O 1
ATOM 786 N N . LYS A 1 96 ? -16.958 0.077 45.329 1.00 82.88 96 LYS A N 1
ATOM 787 C CA . LYS A 1 96 ? -16.101 -1.017 45.819 1.00 82.88 96 LYS A CA 1
ATOM 788 C C . LYS A 1 96 ? -15.481 -1.796 44.657 1.00 82.88 96 LYS A C 1
ATOM 790 O O . LYS A 1 96 ? -14.273 -2.029 44.671 1.00 82.88 96 LYS A O 1
ATOM 795 N N . HIS A 1 97 ? -16.262 -2.104 43.619 1.00 83.94 97 HIS A N 1
ATOM 796 C CA . HIS A 1 97 ? -15.794 -2.801 42.411 1.00 83.94 97 HIS A CA 1
ATOM 797 C C . HIS A 1 97 ? -14.677 -2.039 41.682 1.00 83.94 97 HIS A C 1
ATOM 799 O O . HIS A 1 97 ? -13.722 -2.630 41.182 1.00 83.94 97 HIS A O 1
ATOM 805 N N . LEU A 1 98 ? -14.747 -0.704 41.685 1.00 80.94 98 LEU A N 1
ATOM 806 C CA . LEU A 1 98 ? -13.731 0.193 41.124 1.00 80.94 98 LEU A CA 1
ATOM 807 C C . LEU A 1 98 ? -12.524 0.441 42.050 1.00 80.94 98 LEU A C 1
ATOM 809 O O . LEU A 1 98 ? -11.616 1.177 41.660 1.00 80.94 98 LEU A O 1
ATOM 813 N N . LYS A 1 99 ? -12.495 -0.149 43.254 1.00 80.44 99 LYS A N 1
ATOM 814 C CA . LYS A 1 99 ? -11.423 -0.002 44.260 1.00 80.44 99 LYS A CA 1
ATOM 815 C C . LYS A 1 99 ? -11.105 1.455 44.631 1.00 80.44 99 LYS A C 1
ATOM 817 O O . LYS A 1 99 ? -9.951 1.809 44.866 1.00 80.44 99 LYS A O 1
ATOM 822 N N . ILE A 1 100 ? -12.112 2.327 44.683 1.00 76.31 100 ILE A N 1
ATOM 823 C CA . ILE A 1 100 ? -11.907 3.734 45.057 1.00 76.31 100 ILE A CA 1
ATOM 824 C C . ILE A 1 100 ? -11.709 3.816 46.577 1.00 76.31 100 ILE A C 1
ATOM 826 O O . ILE A 1 100 ? -12.632 3.547 47.342 1.00 76.31 100 ILE A O 1
ATOM 830 N N . VAL A 1 101 ? -10.513 4.201 47.026 1.00 72.50 101 VAL A N 1
ATOM 831 C CA . VAL A 1 101 ? -10.130 4.165 48.450 1.00 72.50 101 VAL A CA 1
ATOM 832 C C . VAL A 1 101 ? -10.989 5.112 49.301 1.00 72.50 101 VAL A C 1
ATOM 834 O O . VAL A 1 101 ? -11.587 4.681 50.284 1.00 72.50 101 VAL A O 1
ATOM 837 N N . GLN A 1 102 ? -11.154 6.369 48.881 1.00 75.88 102 GLN A N 1
ATOM 838 C CA . GLN A 1 102 ? -11.895 7.390 49.636 1.00 75.88 102 GLN A CA 1
ATOM 839 C C . GLN A 1 102 ? -13.422 7.222 49.508 1.00 75.88 102 GLN A C 1
ATOM 841 O O . GLN A 1 102 ? -13.956 7.191 48.397 1.00 75.88 102 GLN A O 1
ATOM 846 N N . LYS A 1 103 ? -14.131 7.125 50.645 1.00 71.19 103 LYS A N 1
ATOM 847 C CA . LYS A 1 103 ? -15.601 6.971 50.698 1.00 71.19 103 LYS A CA 1
ATOM 848 C C . LYS A 1 103 ? -16.354 8.224 50.231 1.00 71.19 103 LYS A C 1
ATOM 850 O O . LYS A 1 103 ? -17.363 8.083 49.551 1.00 71.19 103 LYS A O 1
ATOM 855 N N . GLU A 1 104 ? -15.850 9.417 50.536 1.00 73.75 104 GLU A N 1
ATOM 856 C CA . GLU A 1 104 ? -16.510 10.698 50.223 1.00 73.75 104 GLU A CA 1
ATOM 857 C C . GLU A 1 104 ? -16.650 10.924 48.708 1.00 73.75 104 GLU A C 1
ATOM 859 O O . GLU A 1 104 ? -17.732 11.219 48.212 1.00 73.75 104 GLU A O 1
ATOM 864 N N . TYR A 1 105 ? -15.588 10.656 47.942 1.00 76.31 105 TYR A N 1
ATOM 865 C CA . TYR A 1 105 ? -15.569 10.845 46.485 1.00 76.31 105 TYR A CA 1
ATOM 866 C C . TYR A 1 105 ? -16.135 9.663 45.685 1.00 76.31 105 TYR A C 1
ATOM 868 O O . TYR A 1 105 ? -16.259 9.747 44.460 1.00 76.31 105 TYR A O 1
ATOM 876 N N . ARG A 1 106 ? -16.461 8.535 46.336 1.00 79.62 106 ARG A N 1
ATOM 877 C CA . ARG A 1 106 ? -16.938 7.319 45.652 1.00 79.62 106 ARG A CA 1
ATOM 878 C C . ARG A 1 106 ? -18.227 7.581 44.886 1.00 79.62 106 ARG A C 1
ATOM 880 O O . ARG A 1 106 ? -18.304 7.249 43.705 1.00 79.62 106 ARG A O 1
ATOM 887 N N . LYS A 1 107 ? -19.208 8.202 45.546 1.00 81.44 107 LYS A N 1
ATOM 888 C CA . LYS A 1 107 ? -20.533 8.460 44.975 1.00 81.44 107 LYS A CA 1
ATOM 889 C C . LYS A 1 107 ? -20.444 9.360 43.743 1.00 81.44 107 LYS A C 1
ATOM 891 O O . LYS A 1 107 ? -20.867 8.958 42.661 1.00 81.44 107 LYS A O 1
ATOM 896 N N . GLU A 1 108 ? -19.819 10.527 43.887 1.00 83.62 108 GLU A N 1
ATOM 897 C CA . GLU A 1 108 ? -19.657 11.486 42.788 1.00 83.62 108 GLU A CA 1
ATOM 898 C C . GLU A 1 108 ? -18.918 10.872 41.599 1.00 83.62 108 GLU A C 1
ATOM 900 O O . GLU A 1 108 ? -19.292 11.073 40.444 1.00 83.62 108 GLU A O 1
ATOM 905 N N . ARG A 1 109 ? -17.875 10.079 41.862 1.00 83.75 109 ARG A N 1
ATOM 906 C CA . ARG A 1 109 ? -17.074 9.472 40.801 1.00 83.75 109 ARG A CA 1
ATOM 907 C C . ARG A 1 109 ? -17.830 8.381 40.050 1.00 83.75 109 ARG A C 1
ATOM 909 O O . ARG A 1 109 ? -17.709 8.313 38.828 1.00 83.75 109 ARG A O 1
ATOM 916 N N . VAL A 1 110 ? -18.621 7.558 40.741 1.00 85.69 110 VAL A N 1
ATOM 917 C CA . VAL A 1 110 ? -19.489 6.556 40.099 1.00 85.69 110 VAL A CA 1
ATOM 918 C C . VAL A 1 110 ? -20.557 7.244 39.250 1.00 85.69 110 VAL A C 1
ATOM 920 O O . VAL A 1 110 ? -20.723 6.888 38.084 1.00 85.69 110 VAL A O 1
ATOM 923 N N . GLU A 1 111 ? -21.216 8.279 39.774 1.00 87.38 111 GLU A N 1
ATOM 924 C CA . GLU A 1 111 ? -22.208 9.047 39.014 1.00 87.38 111 GLU A CA 1
ATOM 925 C C . GLU A 1 111 ? -21.600 9.711 37.775 1.00 87.38 111 GLU A C 1
ATOM 927 O O . GLU A 1 111 ? -22.191 9.656 36.695 1.00 87.38 111 GLU A O 1
ATOM 932 N N . GLN A 1 112 ? -20.393 10.274 37.887 1.00 86.81 112 GLN A N 1
ATOM 933 C CA . GLN A 1 112 ? -19.660 10.805 36.739 1.00 86.81 112 GLN A CA 1
ATOM 934 C C . GLN A 1 112 ? -19.357 9.722 35.700 1.00 86.81 112 GLN A C 1
ATOM 936 O O . GLN A 1 112 ? -19.471 9.991 34.503 1.00 86.81 112 GLN A O 1
ATOM 941 N N . ILE A 1 113 ? -18.980 8.512 36.130 1.00 87.50 113 ILE A N 1
ATOM 942 C CA . ILE A 1 113 ? -18.675 7.410 35.213 1.00 87.50 113 ILE A CA 1
ATOM 943 C C . ILE A 1 113 ? -19.934 6.968 34.463 1.00 87.50 113 ILE A C 1
ATOM 945 O O . ILE A 1 113 ? -19.922 6.891 33.234 1.00 87.50 113 ILE A O 1
ATOM 949 N N . VAL A 1 114 ? -21.025 6.721 35.187 1.00 87.62 114 VAL A N 1
ATOM 950 C CA . VAL A 1 114 ? -22.298 6.286 34.599 1.00 87.62 114 VAL A CA 1
ATOM 951 C C . VAL A 1 114 ? -22.846 7.361 33.664 1.00 87.62 114 VAL A C 1
ATOM 953 O O . VAL A 1 114 ? -23.198 7.069 32.525 1.00 87.62 114 VAL A O 1
ATOM 956 N N . ASN A 1 115 ? -22.850 8.627 34.078 1.00 88.06 115 ASN A N 1
ATOM 957 C CA . ASN A 1 115 ? -23.394 9.696 33.248 1.00 88.06 115 ASN A CA 1
ATOM 958 C C . ASN A 1 115 ? -22.547 9.930 31.983 1.00 88.06 115 ASN A C 1
ATOM 960 O O . ASN A 1 115 ? -23.110 9.995 30.892 1.00 88.06 115 ASN A O 1
ATOM 964 N N . LYS A 1 116 ? -21.210 9.998 32.092 1.00 85.94 116 LYS A N 1
ATOM 965 C CA . LYS A 1 116 ? -20.335 10.342 30.952 1.00 85.94 116 LYS A CA 1
ATOM 966 C C . LYS A 1 116 ? -20.043 9.181 30.000 1.00 85.94 116 LYS A C 1
ATOM 968 O O . LYS A 1 116 ? -19.907 9.434 28.803 1.00 85.94 116 LYS A O 1
ATOM 973 N N . TYR A 1 117 ? -19.913 7.950 30.506 1.00 88.88 117 TYR A N 1
ATOM 974 C CA . TYR A 1 117 ? -19.440 6.803 29.717 1.00 88.88 117 TYR A CA 1
ATOM 975 C C . TYR A 1 117 ? -20.521 5.760 29.411 1.00 88.88 117 TYR A C 1
ATOM 977 O O . TYR A 1 117 ? -20.393 5.040 28.423 1.00 88.88 117 TYR A O 1
ATOM 985 N N . LEU A 1 118 ? -21.595 5.631 30.194 1.00 91.31 118 LEU A N 1
ATOM 986 C CA . LEU A 1 118 ? -22.663 4.701 29.816 1.00 91.31 118 LEU A CA 1
ATOM 987 C C . LEU A 1 118 ? -23.479 5.302 28.668 1.00 91.31 118 LEU A C 1
ATOM 989 O O . LEU A 1 118 ? -24.072 6.363 28.852 1.00 91.31 118 LEU A O 1
ATOM 993 N N . LEU A 1 119 ? -23.513 4.620 27.517 1.00 91.19 119 LEU A N 1
ATOM 994 C CA . LEU A 1 119 ? -24.312 4.972 26.335 1.00 91.19 119 LEU A CA 1
ATOM 995 C C . LEU A 1 119 ? -24.361 6.493 26.051 1.00 91.19 119 LEU A C 1
ATOM 997 O O . LEU A 1 119 ? -25.445 7.078 26.050 1.00 91.19 119 LEU A O 1
ATOM 1001 N N . PRO A 1 120 ? -23.210 7.160 25.829 1.00 90.00 1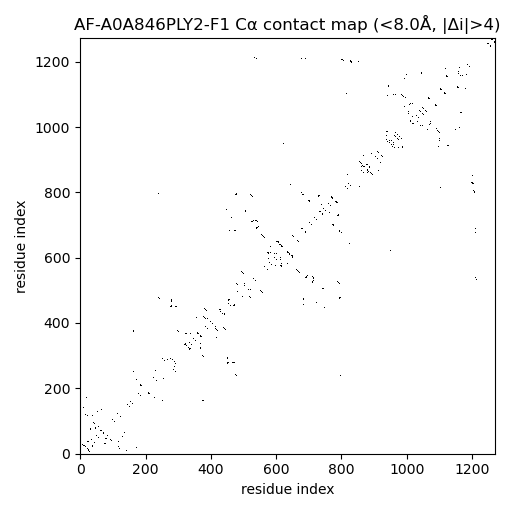20 PRO A N 1
ATOM 1002 C CA . PRO A 1 120 ? -23.142 8.616 25.690 1.00 90.00 120 PRO A CA 1
ATOM 1003 C C . PRO A 1 120 ? -24.023 9.181 24.567 1.00 90.00 120 PRO A C 1
ATOM 1005 O O . PRO A 1 120 ? -24.476 10.319 24.697 1.00 90.00 120 PRO A O 1
ATOM 1008 N N . HIS A 1 121 ? -24.302 8.407 23.510 1.00 88.25 121 HIS A N 1
ATOM 1009 C CA . HIS A 1 121 ? -25.199 8.806 22.415 1.00 88.25 121 HIS A CA 1
ATOM 1010 C C . HIS A 1 121 ? -26.583 9.274 22.904 1.00 88.25 121 HIS A C 1
ATOM 1012 O O . HIS A 1 121 ? -27.056 10.310 22.451 1.00 88.25 121 HIS A O 1
ATOM 1018 N N . LEU A 1 122 ? -27.158 8.623 23.924 1.00 88.31 122 LEU A N 1
ATOM 1019 C CA . LEU A 1 122 ? -28.458 8.997 24.503 1.00 88.31 122 LEU A CA 1
ATOM 1020 C C . LEU A 1 122 ? -28.388 10.253 25.383 1.00 88.31 122 LEU A C 1
ATOM 1022 O O . LEU A 1 122 ? -29.383 10.928 25.605 1.00 88.31 122 LEU A O 1
ATOM 1026 N N . GLY A 1 123 ? -27.218 10.591 25.930 1.00 87.12 123 GLY A N 1
ATOM 1027 C CA . GLY A 1 123 ? -27.129 11.646 26.938 1.00 87.12 123 GLY A CA 1
ATOM 1028 C C . GLY A 1 123 ? -25.929 11.529 27.857 1.00 87.12 123 GLY A C 1
ATOM 1029 O O . GLY A 1 123 ? -25.467 10.427 28.152 1.00 87.12 123 GLY A O 1
ATOM 1030 N N . GLN A 1 124 ? -25.461 12.663 28.377 1.00 86.88 124 GLN A N 1
ATOM 1031 C CA . GLN A 1 124 ? -24.462 12.705 29.455 1.00 86.88 124 GLN A CA 1
ATOM 1032 C C . GLN A 1 124 ? -24.992 13.324 30.755 1.00 86.88 124 GLN A C 1
ATOM 1034 O O . GLN A 1 124 ? -24.248 13.447 31.726 1.00 86.88 124 GLN A O 1
ATOM 1039 N N . GLU A 1 125 ? -26.274 13.687 30.795 1.00 86.56 125 GLU A N 1
ATOM 1040 C CA . GLU A 1 125 ? -26.927 14.275 31.964 1.00 86.56 125 GLU A CA 1
ATOM 1041 C C . GLU A 1 125 ? -27.729 13.226 32.748 1.00 86.56 125 GLU A C 1
ATOM 1043 O O . GLU A 1 125 ? -28.060 12.152 32.240 1.00 86.56 125 GLU A O 1
ATOM 1048 N N . SER A 1 126 ? -28.068 13.542 34.001 1.00 83.31 126 SER A N 1
ATOM 1049 C CA . SER A 1 126 ? -28.869 12.670 34.872 1.00 83.31 126 SER A CA 1
ATOM 1050 C C . SER A 1 126 ? -30.282 12.424 34.335 1.00 83.31 126 SER A C 1
ATOM 1052 O O . SER A 1 126 ? -30.806 11.325 34.505 1.00 83.31 126 SER A O 1
ATOM 1054 N N . LYS A 1 127 ? -30.874 13.397 33.628 1.00 86.19 127 LYS A N 1
ATOM 1055 C CA . LYS A 1 127 ? -32.208 13.277 33.014 1.00 86.19 127 LYS A CA 1
ATOM 1056 C C . LYS A 1 127 ? -32.305 12.143 31.985 1.00 86.19 127 LYS A C 1
ATOM 1058 O O . LYS A 1 127 ? -33.353 11.523 31.855 1.00 86.19 127 LYS A O 1
ATOM 1063 N N . ASN A 1 128 ? -31.196 11.808 31.320 1.00 86.62 128 ASN A N 1
ATOM 1064 C CA . ASN A 1 128 ? -31.156 10.771 30.285 1.00 86.62 128 ASN A CA 1
ATOM 1065 C C . ASN A 1 128 ? -31.034 9.346 30.852 1.00 86.62 128 ASN A C 1
ATOM 1067 O O . ASN A 1 128 ? -30.952 8.383 30.093 1.00 86.62 128 ASN A O 1
ATOM 1071 N N . ARG A 1 129 ? -30.986 9.164 32.180 1.00 87.12 129 ARG A N 1
ATOM 1072 C CA . ARG A 1 129 ? -30.856 7.827 32.789 1.00 87.12 129 ARG A CA 1
ATOM 1073 C C . ARG A 1 129 ? -32.045 6.918 32.471 1.00 87.12 129 ARG A C 1
ATOM 1075 O O . ARG A 1 129 ? -31.829 5.739 32.210 1.00 87.12 129 ARG A O 1
ATOM 1082 N N . LYS A 1 130 ? -33.259 7.475 32.414 1.00 86.75 130 LYS A N 1
ATOM 1083 C CA . LYS A 1 130 ? -34.479 6.731 32.069 1.00 86.75 130 LYS A CA 1
ATOM 1084 C C . LYS A 1 130 ? -34.464 6.220 30.623 1.00 86.75 130 LYS A C 1
ATOM 1086 O O . LYS A 1 130 ? -34.832 5.086 30.361 1.00 86.75 130 LYS A O 1
ATOM 1091 N N . GLU A 1 131 ? -33.977 7.021 29.681 1.00 86.88 131 GLU A N 1
ATOM 1092 C CA . GLU A 1 131 ? -33.816 6.587 28.283 1.00 86.88 131 GLU A CA 1
ATOM 1093 C C . GLU A 1 131 ? -32.767 5.470 28.173 1.00 86.88 131 GLU A C 1
ATOM 1095 O O . GLU A 1 131 ? -32.970 4.476 27.477 1.00 86.88 131 GLU A O 1
ATOM 1100 N N . LYS A 1 132 ? -31.664 5.584 28.930 1.00 90.56 132 LYS A N 1
ATOM 1101 C CA . LYS A 1 132 ? -30.625 4.544 29.002 1.00 90.56 132 LYS A CA 1
ATOM 1102 C C . LYS A 1 132 ? -31.146 3.231 29.586 1.00 90.56 132 LYS A C 1
ATOM 1104 O O . LYS A 1 132 ? -30.720 2.179 29.116 1.00 90.56 132 LYS A O 1
ATOM 1109 N N . SER A 1 133 ? -32.029 3.265 30.590 1.00 90.12 133 SER A N 1
ATOM 1110 C CA . SER A 1 133 ? -32.595 2.036 31.161 1.00 90.12 133 SER A CA 1
ATOM 1111 C C . SER A 1 133 ? -33.511 1.328 30.168 1.00 90.12 133 SER A C 1
ATOM 1113 O O . SER A 1 133 ? -33.360 0.126 29.981 1.00 90.12 133 SER A O 1
ATOM 1115 N N . ILE A 1 134 ? -34.370 2.066 29.456 1.00 88.31 134 ILE A N 1
ATOM 1116 C CA . ILE A 1 134 ? -35.234 1.509 28.401 1.00 88.31 134 ILE A CA 1
ATOM 1117 C C . ILE A 1 134 ? -34.391 0.861 27.295 1.00 88.31 134 ILE A C 1
ATOM 1119 O O . ILE A 1 134 ? -34.655 -0.270 26.890 1.00 88.31 134 ILE A O 1
ATOM 1123 N N . TYR A 1 135 ? -33.336 1.539 26.839 1.00 90.44 135 TYR A N 1
ATOM 1124 C CA . TYR A 1 135 ? -32.443 1.001 25.812 1.00 90.44 135 TYR A CA 1
ATOM 1125 C C . TYR A 1 135 ? -31.727 -0.283 26.268 1.00 90.44 135 TYR A C 1
ATOM 1127 O O . TYR A 1 135 ? -31.634 -1.249 25.511 1.00 90.44 135 TYR A O 1
ATOM 1135 N N . LEU A 1 136 ? -31.245 -0.324 27.516 1.00 91.44 136 LEU A N 1
ATOM 1136 C CA . LEU A 1 136 ? -30.621 -1.527 28.075 1.00 91.44 136 LEU A CA 1
ATOM 1137 C C . LEU A 1 136 ? -31.614 -2.681 28.216 1.00 91.44 136 LEU A C 1
ATOM 1139 O O . LEU A 1 136 ? -31.246 -3.805 27.893 1.00 91.44 136 LEU A O 1
ATOM 1143 N N . LEU A 1 137 ? -32.856 -2.418 28.632 1.00 90.38 137 LEU A N 1
ATOM 1144 C CA . LEU A 1 137 ? -33.904 -3.440 28.684 1.00 90.38 137 LEU A CA 1
ATOM 1145 C C . LEU A 1 137 ? -34.136 -4.060 27.304 1.00 90.38 137 LEU A C 1
ATOM 1147 O O . LEU A 1 137 ? -34.112 -5.279 27.184 1.00 90.38 137 LEU A O 1
ATOM 1151 N N . LYS A 1 138 ? -34.230 -3.249 26.244 1.00 88.38 138 LYS A N 1
ATOM 1152 C CA . LYS A 1 138 ? -34.339 -3.755 24.864 1.00 88.38 138 LYS A CA 1
ATOM 1153 C C . LYS A 1 138 ? -33.122 -4.585 24.437 1.00 88.38 138 LYS A C 1
ATOM 1155 O O . LYS A 1 138 ? -33.283 -5.614 23.783 1.00 88.38 138 LYS A O 1
ATOM 1160 N N . ALA A 1 139 ? -31.910 -4.185 24.828 1.00 90.31 139 ALA A N 1
ATOM 1161 C CA . ALA A 1 139 ? -30.704 -4.971 24.561 1.00 90.31 139 ALA A CA 1
ATOM 1162 C C . ALA A 1 139 ? -30.717 -6.328 25.296 1.00 90.31 139 ALA A C 1
ATOM 1164 O O . ALA A 1 139 ? -30.307 -7.336 24.722 1.00 90.31 139 ALA A O 1
ATOM 1165 N N . ILE A 1 140 ? -31.235 -6.371 26.529 1.00 91.62 140 ILE A N 1
ATOM 1166 C CA . ILE A 1 140 ? -31.433 -7.608 27.301 1.00 91.62 140 ILE A CA 1
ATOM 1167 C C . ILE A 1 140 ? -32.490 -8.497 26.627 1.00 91.62 140 ILE A C 1
ATOM 1169 O O . ILE A 1 140 ? -32.261 -9.684 26.416 1.00 91.62 140 ILE A O 1
ATOM 1173 N N . THR A 1 141 ? -33.615 -7.929 26.195 1.00 89.81 141 THR A N 1
ATOM 1174 C CA . THR A 1 141 ? -34.623 -8.660 25.414 1.00 89.81 141 THR A CA 1
ATOM 1175 C C . THR A 1 141 ? -33.995 -9.295 24.168 1.00 89.81 141 THR A C 1
ATOM 1177 O O . THR A 1 141 ? -34.259 -10.458 23.869 1.00 89.81 141 THR A O 1
ATOM 1180 N N . LYS A 1 142 ? -33.120 -8.568 23.459 1.00 89.12 142 LYS A N 1
ATOM 1181 C CA . LYS A 1 142 ? -32.445 -9.076 22.257 1.00 89.12 142 LYS A CA 1
ATOM 1182 C C . LYS A 1 142 ? -31.481 -10.233 22.560 1.00 89.12 142 LYS A C 1
ATOM 1184 O O . LYS A 1 142 ? -31.498 -11.212 21.818 1.00 89.12 142 LYS A O 1
ATOM 1189 N N . ILE A 1 143 ? -30.676 -10.163 23.632 1.00 91.06 143 ILE A N 1
ATOM 1190 C CA . ILE A 1 143 ? -29.724 -11.247 23.966 1.00 91.06 143 ILE A CA 1
ATOM 1191 C C . ILE A 1 143 ? -30.449 -12.529 24.386 1.00 91.06 143 ILE A C 1
ATOM 1193 O O . ILE A 1 143 ? -30.031 -13.614 23.996 1.00 91.06 143 ILE A O 1
ATOM 1197 N N . ILE A 1 144 ? -31.563 -12.405 25.115 1.00 90.56 144 ILE A N 1
ATOM 1198 C CA . ILE A 1 144 ? -32.366 -13.556 25.547 1.00 90.56 144 ILE A CA 1
ATOM 1199 C C . ILE A 1 144 ? -33.088 -14.183 24.349 1.00 90.56 144 ILE A C 1
ATOM 1201 O O . ILE A 1 144 ? -33.041 -15.395 24.171 1.00 90.56 144 ILE A O 1
ATOM 1205 N N . LYS A 1 145 ? -33.685 -13.379 23.457 1.00 89.00 145 LYS A N 1
ATOM 1206 C CA . LYS A 1 145 ? -34.299 -13.900 22.222 1.00 89.00 145 LYS A CA 1
ATOM 1207 C C . LYS A 1 145 ? -33.295 -14.622 21.315 1.00 89.00 145 LYS A C 1
ATOM 1209 O O . LYS A 1 145 ? -33.669 -15.606 20.681 1.00 89.00 145 LYS A O 1
ATOM 1214 N N . LEU A 1 146 ? -32.045 -14.153 21.262 1.00 89.88 146 LEU A N 1
ATOM 1215 C CA . LEU A 1 146 ? -30.958 -14.836 20.557 1.00 89.88 146 LEU A CA 1
ATOM 1216 C C . LEU A 1 146 ? -30.625 -16.182 21.220 1.00 89.88 146 LEU A C 1
ATOM 1218 O O . LEU A 1 146 ? -30.524 -17.185 20.521 1.00 89.88 146 LEU A O 1
ATOM 1222 N N . ALA A 1 147 ? -30.515 -16.217 22.553 1.00 88.88 147 ALA A N 1
ATOM 1223 C CA . ALA A 1 147 ? -30.256 -17.446 23.309 1.00 88.88 147 ALA A CA 1
ATOM 1224 C C . ALA A 1 147 ? -31.379 -18.490 23.148 1.00 88.88 147 ALA A C 1
ATOM 1226 O O . ALA A 1 147 ? -31.111 -19.685 23.064 1.00 88.88 147 ALA A O 1
ATOM 1227 N N . LEU A 1 148 ? -32.635 -18.040 23.043 1.00 88.56 148 LEU A N 1
ATOM 1228 C CA . LEU A 1 148 ? -33.805 -18.886 22.773 1.00 88.56 148 LEU A CA 1
ATOM 1229 C C . LEU A 1 148 ? -33.939 -19.305 21.294 1.00 88.56 148 LEU A C 1
ATOM 1231 O O . LEU A 1 148 ? -34.863 -20.039 20.955 1.00 88.56 148 LEU A O 1
ATOM 1235 N N . GLY A 1 149 ? -33.077 -18.819 20.394 1.00 86.38 149 GLY A N 1
ATOM 1236 C CA . GLY A 1 149 ? -33.142 -19.121 18.959 1.00 86.38 149 GLY A CA 1
ATOM 1237 C C . GLY A 1 149 ? -34.302 -18.455 18.205 1.00 86.38 149 GLY A C 1
ATOM 1238 O O . GLY A 1 149 ? -34.579 -18.830 17.068 1.00 86.38 149 GLY A O 1
ATOM 1239 N N . LYS A 1 150 ? -34.979 -17.459 18.799 1.00 86.69 150 LYS A N 1
ATOM 1240 C CA . LYS A 1 150 ? -36.086 -16.719 18.157 1.00 86.69 150 LYS A CA 1
ATOM 1241 C C . LYS A 1 150 ? -35.607 -15.717 17.101 1.00 86.69 150 LYS A C 1
ATOM 1243 O O . LYS A 1 150 ? -36.380 -15.333 16.230 1.00 86.69 150 LYS A O 1
ATOM 1248 N N . ILE A 1 151 ? -34.362 -15.251 17.209 1.00 88.06 151 ILE A N 1
ATOM 1249 C CA . ILE A 1 151 ? -33.750 -14.273 16.299 1.00 88.06 151 ILE A CA 1
ATOM 1250 C C . ILE A 1 151 ? -32.408 -14.843 15.813 1.00 88.06 151 ILE A C 1
ATOM 1252 O O . ILE A 1 151 ? -31.670 -15.400 16.630 1.00 88.06 151 ILE A O 1
ATOM 1256 N N . PRO A 1 152 ? -32.058 -14.703 14.520 1.00 88.81 152 PRO A N 1
ATOM 1257 C CA . PRO A 1 152 ? -30.736 -15.070 14.026 1.00 88.81 152 PRO A CA 1
ATOM 1258 C C . PRO A 1 152 ? -29.638 -14.151 14.584 1.00 88.81 152 PRO A C 1
ATOM 1260 O O . PRO A 1 152 ? -29.883 -13.038 15.049 1.00 88.81 152 PRO A O 1
ATOM 1263 N N . LYS A 1 153 ? -28.385 -14.601 14.505 1.00 89.12 153 LYS A N 1
ATOM 1264 C CA . LYS A 1 153 ? -27.227 -13.750 14.801 1.00 89.12 153 LYS A CA 1
ATOM 1265 C C . LYS A 1 153 ? -27.203 -12.557 13.834 1.00 89.12 153 LYS A C 1
ATOM 1267 O O . LYS A 1 153 ? -27.369 -12.747 12.633 1.00 89.12 153 LYS A O 1
ATOM 1272 N N . ASP A 1 154 ? -26.953 -11.354 14.356 1.00 88.44 154 ASP A N 1
ATOM 1273 C CA . ASP A 1 154 ? -26.790 -10.160 13.519 1.00 88.44 154 ASP A CA 1
ATOM 1274 C C . ASP A 1 154 ? -25.613 -10.346 12.545 1.00 88.44 154 ASP A C 1
ATOM 1276 O O . ASP A 1 154 ? -24.486 -10.645 12.961 1.00 88.44 154 ASP A O 1
ATOM 1280 N N . ASP A 1 155 ? -25.866 -10.100 11.262 1.00 90.44 155 ASP A N 1
ATOM 1281 C CA . ASP A 1 155 ? -24.828 -10.018 10.243 1.00 90.44 155 ASP A CA 1
ATOM 1282 C C . ASP A 1 155 ? -24.112 -8.659 10.339 1.00 90.44 155 ASP A C 1
ATOM 1284 O O . ASP A 1 155 ? -24.659 -7.598 10.021 1.00 90.44 155 ASP A O 1
ATOM 1288 N N . LEU A 1 156 ? -22.867 -8.688 10.819 1.00 89.00 156 LEU A N 1
ATOM 1289 C CA . LEU A 1 156 ? -22.020 -7.501 10.954 1.00 89.00 156 LEU A CA 1
ATOM 1290 C C . LEU A 1 156 ? -21.571 -6.946 9.599 1.00 89.00 156 LEU A C 1
ATOM 1292 O O . LEU A 1 156 ? -21.170 -5.779 9.516 1.00 89.00 156 LEU A O 1
ATOM 1296 N N . ASP A 1 157 ? -21.578 -7.787 8.566 1.00 90.94 157 ASP A N 1
ATOM 1297 C CA . ASP A 1 157 ? -21.100 -7.454 7.243 1.00 90.94 157 ASP A CA 1
ATOM 1298 C C . ASP A 1 157 ? -22.185 -6.905 6.319 1.00 90.94 157 ASP A C 1
ATOM 1300 O O . ASP A 1 157 ? -21.836 -6.123 5.419 1.00 90.94 157 ASP A O 1
ATOM 1304 N N . HIS A 1 158 ? -23.457 -7.182 6.632 1.00 92.94 158 HIS A N 1
ATOM 1305 C CA . HIS A 1 158 ? -24.617 -6.513 6.057 1.00 92.94 158 HIS A CA 1
ATOM 1306 C C . HIS A 1 158 ? -24.448 -4.995 6.112 1.00 92.94 158 HIS A C 1
ATOM 1308 O O . HIS A 1 158 ? -24.228 -4.387 7.166 1.00 92.94 158 HIS A O 1
ATOM 1314 N N . TYR A 1 159 ? -24.554 -4.350 4.956 1.00 91.31 159 TYR A N 1
ATOM 1315 C CA . TYR A 1 159 ? -24.144 -2.963 4.836 1.00 91.31 159 TYR A CA 1
ATOM 1316 C C . TYR A 1 159 ? -25.091 -1.976 5.550 1.00 91.31 159 TYR A C 1
ATOM 1318 O O . TYR A 1 159 ? -24.658 -0.892 5.937 1.00 91.31 159 TYR A O 1
ATOM 1326 N N . GLY A 1 160 ? -26.311 -2.404 5.894 1.00 90.38 160 GLY A N 1
ATOM 1327 C CA . GLY A 1 160 ? -27.205 -1.676 6.810 1.00 90.38 160 GLY A CA 1
ATOM 1328 C C . GLY A 1 160 ? -26.609 -1.428 8.197 1.00 90.38 160 GLY A C 1
ATOM 1329 O O . GLY A 1 160 ? -26.934 -0.429 8.830 1.00 90.38 160 GLY A O 1
ATOM 1330 N N . ASN A 1 161 ? -25.637 -2.241 8.620 1.00 90.94 161 ASN A N 1
ATOM 1331 C CA . ASN A 1 161 ? -24.926 -2.092 9.892 1.00 90.94 161 ASN A CA 1
ATOM 1332 C C . ASN A 1 161 ? -23.575 -1.361 9.752 1.00 90.94 161 ASN A C 1
ATOM 1334 O O . ASN A 1 161 ? -22.825 -1.222 10.723 1.00 90.94 161 ASN A O 1
ATOM 1338 N N . LYS A 1 162 ? -23.237 -0.886 8.545 1.00 91.75 162 LYS A N 1
ATOM 1339 C CA . LYS A 1 162 ? -21.977 -0.202 8.229 1.00 91.75 162 LYS A CA 1
ATOM 1340 C C . LYS A 1 162 ? -22.224 1.242 7.810 1.00 91.75 162 LYS A C 1
ATOM 1342 O O . LYS A 1 162 ? -23.256 1.581 7.240 1.00 91.75 162 LYS A O 1
ATOM 1347 N N . ARG A 1 163 ? -21.246 2.106 8.090 1.00 91.56 163 ARG A N 1
ATOM 1348 C CA . ARG A 1 163 ? -21.251 3.525 7.705 1.00 91.56 163 ARG A CA 1
ATOM 1349 C C . ARG A 1 163 ? -19.885 3.944 7.181 1.00 91.56 163 ARG A C 1
ATOM 1351 O O . ARG A 1 163 ? -18.858 3.548 7.742 1.00 91.56 163 ARG A O 1
ATOM 1358 N N . ILE A 1 164 ? -19.868 4.773 6.140 1.00 93.44 164 ILE A N 1
ATOM 1359 C CA . ILE A 1 164 ? -18.661 5.427 5.621 1.00 93.44 164 ILE A CA 1
ATOM 1360 C C . ILE A 1 164 ? -18.457 6.730 6.380 1.00 93.44 164 ILE A C 1
ATOM 1362 O O . ILE A 1 164 ? -19.352 7.562 6.453 1.00 93.44 164 ILE A O 1
ATOM 1366 N N . LYS A 1 165 ? -17.251 6.938 6.910 1.00 90.56 165 LYS A N 1
ATOM 1367 C CA . LYS A 1 165 ? -16.846 8.256 7.408 1.00 90.56 165 LYS A CA 1
ATOM 1368 C C . LYS A 1 165 ? -16.169 9.014 6.275 1.00 90.56 165 LYS A C 1
ATOM 1370 O O . LYS A 1 165 ? -15.081 8.621 5.854 1.00 90.56 165 LYS A O 1
ATOM 1375 N N . LEU A 1 166 ? -16.812 10.078 5.801 1.00 91.75 166 LEU A N 1
ATOM 1376 C CA . LEU A 1 166 ? -16.271 10.942 4.756 1.00 91.75 166 LEU A CA 1
ATOM 1377 C C . LEU A 1 166 ? -15.143 11.827 5.305 1.00 91.75 166 LEU A C 1
ATOM 1379 O O . LEU A 1 166 ? -14.905 11.913 6.517 1.00 91.75 166 LEU A O 1
ATOM 1383 N N . ALA A 1 167 ? -14.443 12.512 4.398 1.00 90.94 167 ALA A N 1
ATOM 1384 C CA . ALA A 1 167 ? -13.356 13.423 4.749 1.00 90.94 167 ALA A CA 1
ATOM 1385 C C . ALA A 1 167 ? -13.809 14.506 5.743 1.00 90.94 167 ALA A C 1
ATOM 1387 O O . ALA A 1 167 ? -13.083 14.790 6.694 1.00 90.94 167 ALA A O 1
ATOM 1388 N N . GLY A 1 168 ? -15.024 15.045 5.579 1.00 90.50 168 GLY A N 1
ATOM 1389 C CA . GLY A 1 168 ? -15.610 16.032 6.490 1.00 90.50 168 GLY A CA 1
ATOM 1390 C C . GLY A 1 168 ? -15.734 15.514 7.924 1.00 90.50 168 GLY A C 1
ATOM 1391 O O . GLY A 1 168 ? -15.177 16.116 8.843 1.00 90.50 168 GLY A O 1
ATOM 1392 N N . ASN A 1 169 ? -16.360 14.345 8.120 1.00 87.31 169 ASN A N 1
ATOM 1393 C CA . ASN A 1 169 ? -16.518 13.756 9.456 1.00 87.31 169 ASN A CA 1
ATOM 1394 C C . ASN A 1 169 ? -15.160 13.444 10.095 1.00 87.31 169 ASN A C 1
ATOM 1396 O O . ASN A 1 169 ? -14.954 13.645 11.290 1.00 87.31 169 ASN A O 1
ATOM 1400 N N . LEU A 1 170 ? -14.209 12.936 9.310 1.00 88.94 170 LEU A N 1
ATOM 1401 C CA . LEU A 1 170 ? -12.869 12.655 9.809 1.00 88.94 170 LEU A CA 1
ATOM 1402 C C . LEU A 1 170 ? -12.163 13.949 10.234 1.00 88.94 170 LEU A C 1
ATOM 1404 O O . LEU A 1 170 ? -11.561 13.980 11.312 1.00 88.94 170 LEU A O 1
ATOM 1408 N N . LEU A 1 171 ? -12.214 15.000 9.410 1.00 90.38 171 LEU A N 1
ATOM 1409 C CA . LEU A 1 171 ? -11.589 16.293 9.701 1.00 90.38 171 LEU A CA 1
ATOM 1410 C C . LEU A 1 171 ? -12.189 16.931 10.952 1.00 90.38 171 LEU A C 1
ATOM 1412 O O . LEU A 1 171 ? -11.443 17.447 11.781 1.00 90.38 171 LEU A O 1
ATOM 1416 N N . GLU A 1 172 ? -13.503 16.822 11.141 1.00 89.25 172 GLU A N 1
ATOM 1417 C CA . GLU A 1 172 ? -14.182 17.262 12.359 1.00 89.25 172 GLU A CA 1
ATOM 1418 C C . GLU A 1 172 ? -13.616 16.555 13.601 1.00 89.25 172 GLU A C 1
ATOM 1420 O O . GLU A 1 172 ? -13.280 17.207 14.593 1.00 89.25 172 GLU A O 1
ATOM 1425 N N . LEU A 1 173 ? -13.438 15.227 13.546 1.00 87.19 173 LEU A N 1
ATOM 1426 C CA . LEU A 1 173 ? -12.841 14.451 14.641 1.00 87.19 173 LEU A CA 1
ATOM 1427 C C . LEU A 1 173 ? -11.408 14.904 14.948 1.00 87.19 173 LEU A C 1
ATOM 1429 O O . LEU A 1 173 ? -11.036 15.055 16.118 1.00 87.19 173 LEU A O 1
ATOM 1433 N N . LEU A 1 174 ? -10.609 15.124 13.902 1.00 88.50 174 LEU A N 1
ATOM 1434 C CA . LEU A 1 174 ? -9.230 15.586 14.024 1.00 88.50 174 LEU A CA 1
ATOM 1435 C C . LEU A 1 174 ? -9.174 16.974 14.664 1.00 88.50 174 LEU A C 1
ATOM 1437 O O . LEU A 1 174 ? -8.498 17.171 15.676 1.00 88.50 174 LEU A O 1
ATOM 1441 N N . PHE A 1 175 ? -9.943 17.911 14.121 1.00 90.31 175 PHE A N 1
ATOM 1442 C CA . PHE A 1 175 ? -9.995 19.288 14.582 1.00 90.31 175 PHE A CA 1
ATOM 1443 C C . PHE A 1 175 ? -10.503 19.392 16.024 1.00 90.31 175 PHE A C 1
ATOM 1445 O O . PHE A 1 175 ? -9.878 20.047 16.861 1.00 90.31 175 PHE A O 1
ATOM 1452 N N . ARG A 1 176 ? -11.571 18.662 16.367 1.00 87.88 176 ARG A N 1
ATOM 1453 C CA . ARG A 1 176 ? -12.118 18.619 17.731 1.00 87.88 176 ARG A CA 1
ATOM 1454 C C . ARG A 1 176 ? -11.088 18.127 18.742 1.00 87.88 176 ARG A C 1
ATOM 1456 O O . ARG A 1 176 ? -10.966 18.707 19.819 1.00 87.88 176 ARG A O 1
ATOM 1463 N N . SER A 1 177 ? -10.324 17.090 18.411 1.00 85.50 177 SER A N 1
ATOM 1464 C CA . SER A 1 177 ? -9.269 16.589 19.296 1.00 85.50 177 SER A CA 1
ATOM 1465 C C . SER A 1 177 ? -8.127 17.592 19.473 1.00 85.50 177 SER A C 1
ATOM 1467 O O . SER A 1 177 ? -7.583 17.696 20.571 1.00 85.50 177 SER A O 1
ATOM 1469 N N . ILE A 1 178 ? -7.754 18.325 18.421 1.00 87.56 178 ILE A N 1
ATOM 1470 C CA . ILE A 1 178 ? -6.705 19.354 18.486 1.00 87.56 178 ILE A CA 1
ATOM 1471 C C . ILE A 1 178 ? -7.161 20.538 19.353 1.00 87.56 178 ILE A C 1
ATOM 1473 O O . ILE A 1 178 ? -6.370 21.078 20.125 1.00 87.56 178 ILE A O 1
ATOM 1477 N N . LEU A 1 179 ? -8.440 20.915 19.290 1.00 88.06 179 LEU A N 1
ATOM 1478 C CA . LEU A 1 179 ? -8.988 22.021 20.078 1.00 88.06 179 LEU A CA 1
ATOM 1479 C C . LEU A 1 179 ? -9.291 21.643 21.535 1.00 88.06 179 LEU A C 1
ATOM 1481 O O . LEU A 1 179 ? -8.782 22.275 22.463 1.00 88.06 179 LEU A O 1
ATOM 1485 N N . VAL A 1 180 ? -10.133 20.624 21.729 1.00 84.94 180 VAL A N 1
ATOM 1486 C CA . VAL A 1 180 ? -10.784 20.280 23.010 1.00 84.94 180 VAL A CA 1
ATOM 1487 C C . VAL A 1 180 ? -10.101 19.100 23.711 1.00 84.94 180 VAL A C 1
ATOM 1489 O O . VAL A 1 180 ? -10.393 18.801 24.869 1.00 84.94 180 VAL A O 1
ATOM 1492 N N . GLY A 1 181 ? -9.177 18.409 23.039 1.00 78.75 181 GLY A N 1
ATOM 1493 C CA . GLY A 1 181 ? -8.477 17.265 23.615 1.00 78.75 181 GLY A CA 1
ATOM 1494 C C . GLY A 1 181 ? -7.724 17.608 24.904 1.00 78.75 181 GLY A C 1
ATOM 1495 O O . GLY A 1 181 ? -7.393 18.759 25.182 1.00 78.75 181 GLY A O 1
ATOM 1496 N N . ARG A 1 182 ? -7.383 16.578 25.689 1.00 72.50 182 ARG A N 1
ATOM 1497 C CA . ARG A 1 182 ? -6.685 16.720 26.987 1.00 72.50 182 ARG A CA 1
ATOM 1498 C C . ARG A 1 182 ? -5.379 17.526 26.903 1.00 72.50 182 ARG A C 1
ATOM 1500 O O . ARG A 1 182 ? -5.003 18.171 27.874 1.00 72.50 182 ARG A O 1
ATOM 1507 N N . TRP A 1 183 ? -4.719 17.481 25.747 1.00 68.75 183 TRP A N 1
ATOM 1508 C CA . TRP A 1 183 ? -3.490 18.218 25.424 1.00 68.75 183 TRP A CA 1
ATOM 1509 C C . TRP A 1 183 ? -3.685 19.233 24.284 1.00 68.75 183 TRP A C 1
ATOM 1511 O O . TRP A 1 183 ? -2.706 19.692 23.688 1.00 68.75 183 TRP A O 1
ATOM 1521 N N . GLY A 1 184 ? -4.945 19.527 23.956 1.00 80.44 184 GLY A N 1
ATOM 1522 C CA . GLY A 1 184 ? -5.346 20.420 22.878 1.00 80.44 184 GLY A CA 1
ATOM 1523 C C . GLY A 1 184 ? -5.145 21.894 23.217 1.00 80.44 184 GLY A C 1
ATOM 1524 O O . GLY A 1 184 ? -4.668 22.253 24.299 1.00 80.44 184 GLY A O 1
ATOM 1525 N N . LEU A 1 185 ? -5.526 22.760 22.282 1.00 87.31 185 LEU A N 1
ATOM 1526 C CA . LEU A 1 185 ? -5.325 24.203 22.376 1.00 87.31 185 LEU A CA 1
ATOM 1527 C C . LEU A 1 185 ? -5.967 24.799 23.638 1.00 87.31 185 LEU A C 1
ATOM 1529 O O . LEU A 1 185 ? -5.308 25.548 24.352 1.00 87.31 185 LEU A O 1
ATOM 1533 N N . ILE A 1 186 ? -7.205 24.422 23.975 1.00 87.56 186 ILE A N 1
ATOM 1534 C CA . ILE A 1 186 ? -7.916 24.973 25.144 1.00 87.56 186 ILE A CA 1
ATOM 1535 C C . ILE A 1 186 ? -7.211 24.593 26.454 1.00 87.56 186 ILE A C 1
ATOM 1537 O O . ILE A 1 186 ? -7.062 25.423 27.353 1.00 87.56 186 ILE A O 1
ATOM 1541 N N . ALA A 1 187 ? -6.736 23.350 26.565 1.00 86.12 187 ALA A N 1
ATOM 1542 C CA . ALA A 1 187 ? -5.999 22.894 27.741 1.00 86.12 187 ALA A CA 1
ATOM 1543 C C . ALA A 1 187 ? -4.664 23.643 27.898 1.00 86.12 187 ALA A C 1
ATOM 1545 O O . ALA A 1 187 ? -4.301 24.023 29.012 1.00 86.12 187 ALA A O 1
ATOM 1546 N N . ARG A 1 188 ? -3.967 23.911 26.786 1.00 85.56 188 ARG A N 1
ATOM 1547 C CA . ARG A 1 188 ? -2.730 24.710 26.763 1.00 85.56 188 ARG A CA 1
ATOM 1548 C C . ARG A 1 188 ? -2.975 26.167 27.122 1.00 85.56 188 ARG A C 1
ATOM 1550 O O . ARG A 1 188 ? -2.258 26.693 27.962 1.00 85.56 188 ARG A O 1
ATOM 1557 N N . ILE A 1 189 ? -4.013 26.785 26.561 1.00 88.31 189 ILE A N 1
ATOM 1558 C CA . ILE A 1 189 ? -4.436 28.147 26.909 1.00 88.31 189 ILE A CA 1
ATOM 1559 C C . ILE A 1 189 ? -4.698 28.231 28.411 1.00 88.31 189 ILE A C 1
ATOM 1561 O O . ILE A 1 189 ? -4.162 29.109 29.080 1.00 88.31 189 ILE A O 1
ATOM 1565 N N . LYS A 1 190 ? -5.453 27.274 28.967 1.00 87.62 190 LYS A N 1
ATOM 1566 C CA . LYS A 1 190 ? -5.727 27.211 30.406 1.00 87.62 190 LYS A CA 1
ATOM 1567 C C . LYS A 1 190 ? -4.442 27.075 31.224 1.00 87.62 190 LYS A C 1
ATOM 1569 O O . LYS A 1 190 ? -4.293 27.766 32.227 1.00 87.62 190 LYS A O 1
ATOM 1574 N N . TYR A 1 191 ? -3.514 26.222 30.797 1.00 86.38 191 TYR A N 1
ATOM 1575 C CA . TYR A 1 191 ? -2.222 26.040 31.459 1.00 86.38 191 TYR A CA 1
ATOM 1576 C C . TYR A 1 191 ? -1.348 27.305 31.407 1.00 86.38 191 TYR A C 1
ATOM 1578 O O . TYR A 1 191 ? -0.863 27.753 32.446 1.00 86.38 191 TYR A O 1
ATOM 1586 N N . ASN A 1 192 ? -1.188 27.915 30.229 1.00 84.31 192 ASN A N 1
ATOM 1587 C CA . ASN A 1 192 ? -0.417 29.145 30.025 1.00 84.31 192 ASN A CA 1
ATOM 1588 C C . ASN A 1 192 ? -1.017 30.301 30.830 1.00 84.31 192 ASN A C 1
ATOM 1590 O O . ASN A 1 192 ? -0.296 30.990 31.552 1.00 84.31 192 ASN A O 1
ATOM 1594 N N . TYR A 1 193 ? -2.344 30.440 30.800 1.00 86.69 193 TYR A N 1
ATOM 1595 C CA . TYR A 1 193 ? -3.069 31.404 31.617 1.00 86.69 193 TYR A CA 1
ATOM 1596 C C . TYR A 1 193 ? -2.816 31.182 33.111 1.00 86.69 193 TYR A C 1
ATOM 1598 O O . TYR A 1 193 ? -2.387 32.105 33.792 1.00 86.69 193 TYR A O 1
ATOM 1606 N N . GLN A 1 194 ? -2.990 29.960 33.628 1.00 87.00 194 GLN A N 1
ATOM 1607 C CA . GLN A 1 194 ? -2.742 29.650 35.044 1.00 87.00 194 GLN A CA 1
ATOM 1608 C C . GLN A 1 194 ? -1.289 29.925 35.459 1.00 87.00 194 GLN A C 1
ATOM 1610 O O . GLN A 1 194 ? -1.041 30.450 36.545 1.00 87.00 194 GLN A O 1
ATOM 1615 N N . LYS A 1 195 ? -0.321 29.590 34.599 1.00 83.88 195 LYS A N 1
ATOM 1616 C CA . LYS A 1 195 ? 1.110 29.822 34.835 1.00 83.88 195 LYS A CA 1
ATOM 1617 C C . LYS A 1 195 ? 1.445 31.313 34.909 1.00 83.88 195 LYS A C 1
ATOM 1619 O O . LYS A 1 195 ? 2.241 31.713 35.755 1.00 83.88 195 LYS A O 1
ATOM 1624 N N . MET A 1 196 ? 0.859 32.125 34.033 1.00 82.00 196 MET A N 1
ATOM 1625 C CA . MET A 1 196 ? 1.104 33.568 33.971 1.00 82.00 196 MET A CA 1
ATOM 1626 C C . MET A 1 196 ? 0.302 34.344 35.021 1.00 82.00 196 MET A C 1
ATOM 1628 O O . MET A 1 196 ? 0.847 35.256 35.632 1.00 82.00 196 MET A O 1
ATOM 1632 N N . ALA A 1 197 ? -0.934 33.933 35.313 1.00 82.75 197 ALA A N 1
ATOM 1633 C CA . ALA A 1 197 ? -1.764 34.525 36.362 1.00 82.75 197 ALA A CA 1
ATOM 1634 C C . ALA A 1 197 ? -1.102 34.412 37.746 1.00 82.75 197 ALA A C 1
ATOM 1636 O O . ALA A 1 197 ? -1.123 35.365 38.519 1.00 82.75 197 ALA A O 1
ATOM 1637 N N . LYS A 1 198 ? -0.407 33.298 38.029 1.00 82.00 198 LYS A N 1
ATOM 1638 C CA . LYS A 1 198 ? 0.423 33.143 39.240 1.00 82.00 198 LYS A CA 1
ATOM 1639 C C . LYS A 1 198 ? 1.554 34.176 39.363 1.00 82.00 198 LYS A C 1
ATOM 1641 O O . LYS A 1 198 ? 2.054 34.378 40.460 1.00 82.00 198 LYS A O 1
ATOM 1646 N N . ARG A 1 199 ? 1.967 34.823 38.265 1.00 77.00 199 ARG A N 1
ATOM 1647 C CA . ARG A 1 199 ? 2.987 35.890 38.242 1.00 77.00 199 ARG A CA 1
ATOM 1648 C C . ARG A 1 199 ? 2.397 37.301 38.403 1.00 77.00 199 ARG A C 1
ATOM 1650 O O . ARG A 1 199 ? 3.123 38.275 38.244 1.00 77.00 199 ARG A O 1
ATOM 1657 N N . GLY A 1 200 ? 1.100 37.425 38.699 1.00 71.62 200 GLY A N 1
ATOM 1658 C CA . GLY A 1 200 ? 0.473 38.683 39.121 1.00 71.62 200 GLY A CA 1
ATOM 1659 C C . GLY A 1 200 ? 0.095 39.672 38.011 1.00 71.62 200 GLY A C 1
ATOM 1660 O O . GLY A 1 200 ? -0.341 40.773 38.325 1.00 71.62 200 GLY A O 1
ATOM 1661 N N . LYS A 1 201 ? 0.220 39.317 36.723 1.00 71.19 201 LYS A N 1
ATOM 1662 C CA . LYS A 1 201 ? -0.240 40.153 35.595 1.00 71.19 201 LYS A CA 1
ATOM 1663 C C . LYS A 1 201 ? -1.220 39.383 34.715 1.00 71.19 201 LYS A C 1
ATOM 1665 O O . LYS A 1 201 ? -0.966 38.222 34.402 1.00 71.19 201 LYS A O 1
ATOM 1670 N N . LEU A 1 202 ? -2.302 40.041 34.288 1.00 73.88 202 LEU A N 1
ATOM 1671 C CA . LEU A 1 202 ? -3.193 39.541 33.236 1.00 73.88 202 LEU A CA 1
ATOM 1672 C C . LEU A 1 202 ? -2.439 39.581 31.897 1.00 73.88 202 LEU A C 1
ATOM 1674 O O . LEU A 1 202 ? -2.088 40.669 31.437 1.00 73.88 202 LEU A O 1
ATOM 1678 N N . PRO A 1 203 ? -2.135 38.428 31.283 1.00 76.31 203 PRO A N 1
ATOM 1679 C CA . PRO A 1 203 ? -1.406 38.409 30.027 1.00 76.31 203 PRO A CA 1
ATOM 1680 C C . PRO A 1 203 ? -2.336 38.716 28.843 1.00 76.31 203 PRO A C 1
ATOM 1682 O O . PRO A 1 203 ? -3.492 38.286 28.852 1.00 76.31 203 PRO A O 1
ATOM 1685 N N . PRO A 1 204 ? -1.852 39.416 27.801 1.00 82.38 204 PRO A N 1
ATOM 1686 C CA . PRO A 1 204 ? -2.620 39.612 26.579 1.00 82.38 204 PRO A CA 1
ATOM 1687 C C . PRO A 1 204 ? -2.858 38.268 25.876 1.00 82.38 204 PRO A C 1
ATOM 1689 O O . PRO A 1 204 ? -1.999 37.384 25.878 1.00 82.38 204 PRO A O 1
ATOM 1692 N N . VAL A 1 205 ? -4.028 38.119 25.247 1.00 81.56 205 VAL A N 1
ATOM 1693 C CA . VAL A 1 205 ? -4.494 36.848 24.658 1.00 81.56 205 VAL A CA 1
ATOM 1694 C C . VAL A 1 205 ? -3.500 36.276 23.641 1.00 81.56 205 VAL A C 1
ATOM 1696 O O . VAL A 1 205 ? -3.267 35.069 23.636 1.00 81.56 205 VAL A O 1
ATOM 1699 N N . GLN A 1 206 ? -2.845 37.127 22.848 1.00 82.88 206 GLN A N 1
ATOM 1700 C CA . GLN A 1 206 ? -1.824 36.718 21.873 1.00 82.88 206 GLN A CA 1
ATOM 1701 C C . GLN A 1 206 ? -0.646 35.963 22.506 1.00 82.88 206 GLN A C 1
ATOM 1703 O O . GLN A 1 206 ? -0.093 35.065 21.884 1.00 82.88 206 GLN A O 1
ATOM 1708 N N . THR A 1 207 ? -0.275 36.280 23.750 1.00 80.06 207 THR A N 1
ATOM 1709 C CA . THR A 1 207 ? 0.809 35.583 24.461 1.00 80.06 207 THR A CA 1
ATOM 1710 C C . THR A 1 207 ? 0.346 34.251 25.057 1.00 80.06 207 THR A C 1
ATOM 1712 O O . THR A 1 207 ? 1.157 33.360 25.291 1.00 80.06 207 THR A O 1
ATOM 1715 N N . ILE A 1 208 ? -0.958 34.098 25.308 1.00 83.62 208 ILE A N 1
ATOM 1716 C CA . ILE A 1 208 ? -1.540 32.868 25.861 1.00 83.62 208 ILE A CA 1
ATOM 1717 C C . ILE A 1 208 ? -1.746 31.821 24.755 1.00 83.62 208 ILE A C 1
ATOM 1719 O O . ILE A 1 208 ? -1.566 30.621 24.994 1.00 83.62 208 ILE A O 1
ATOM 1723 N N . VAL A 1 209 ? -2.159 32.272 23.566 1.00 84.56 209 VAL A N 1
ATOM 1724 C CA . VAL A 1 209 ? -2.579 31.421 22.448 1.00 84.56 209 VAL A CA 1
ATOM 1725 C C . VAL A 1 209 ? -1.410 31.132 21.507 1.00 84.56 209 VAL A C 1
ATOM 1727 O O . VAL A 1 209 ? -0.922 32.002 20.795 1.00 84.56 209 VAL A O 1
ATOM 1730 N N . GLU A 1 210 ? -1.014 29.864 21.427 1.00 81.12 210 GLU A N 1
ATOM 1731 C CA . GLU A 1 210 ? -0.014 29.387 20.465 1.00 81.12 210 GLU A CA 1
ATOM 1732 C C . GLU A 1 210 ? -0.683 29.042 19.118 1.00 81.12 210 GLU A C 1
ATOM 1734 O O . GLU A 1 210 ? -1.092 27.900 18.892 1.00 81.12 210 GLU A O 1
ATOM 1739 N N . ALA A 1 211 ? -0.798 30.016 18.207 1.00 74.62 211 ALA A N 1
ATOM 1740 C CA . ALA A 1 211 ? -1.520 29.848 16.935 1.00 74.62 211 ALA A CA 1
ATOM 1741 C C . ALA A 1 211 ? -0.983 28.695 16.055 1.00 74.62 211 ALA A C 1
ATOM 1743 O O . ALA A 1 211 ? -1.757 27.934 15.472 1.00 74.62 211 ALA A O 1
ATOM 1744 N N . ASN A 1 212 ? 0.338 28.494 16.023 1.00 83.56 212 ASN A N 1
ATOM 1745 C CA . ASN A 1 212 ? 0.981 27.495 15.158 1.00 83.56 212 ASN A CA 1
ATOM 1746 C C . ASN A 1 212 ? 0.691 26.039 15.558 1.00 83.56 212 ASN A C 1
ATOM 1748 O O . ASN A 1 212 ? 0.929 25.129 14.766 1.00 83.56 212 ASN A O 1
ATOM 1752 N N . VAL A 1 213 ? 0.178 25.784 16.768 1.00 82.81 213 VAL A N 1
ATOM 1753 C CA . VAL A 1 213 ? -0.080 24.415 17.245 1.00 82.81 213 VAL A CA 1
ATOM 1754 C C . VAL A 1 213 ? -1.131 23.722 16.386 1.00 82.81 213 VAL A C 1
ATOM 1756 O O . VAL A 1 213 ? -0.943 22.563 16.020 1.00 82.81 213 VAL A O 1
ATOM 1759 N N . VAL A 1 214 ? -2.210 24.430 16.039 1.00 86.62 214 VAL A N 1
ATOM 1760 C CA . VAL A 1 214 ? -3.304 23.869 15.237 1.00 86.62 214 VAL A CA 1
ATOM 1761 C C . VAL A 1 214 ? -2.807 23.538 13.834 1.00 86.62 214 VAL A C 1
ATOM 1763 O O . VAL A 1 214 ? -2.934 22.396 13.395 1.00 86.62 214 VAL A O 1
ATOM 1766 N N . THR A 1 215 ? -2.162 24.502 13.174 1.00 87.75 215 THR A N 1
ATOM 1767 C CA . THR A 1 215 ? -1.622 24.344 11.819 1.00 87.75 215 THR A CA 1
ATOM 1768 C C . THR A 1 215 ? -0.606 23.208 11.748 1.00 87.75 215 THR A C 1
ATOM 1770 O O . THR A 1 215 ? -0.735 22.327 10.902 1.00 87.75 215 THR A O 1
ATOM 1773 N N . ASN A 1 216 ? 0.355 23.159 12.676 1.00 85.88 216 ASN A N 1
ATOM 1774 C CA . ASN A 1 216 ? 1.400 22.135 12.676 1.00 85.88 216 ASN A CA 1
ATOM 1775 C C . ASN A 1 216 ? 0.842 20.730 12.939 1.00 85.88 216 ASN A C 1
ATOM 1777 O O . ASN A 1 216 ? 1.286 19.765 12.317 1.00 85.88 216 ASN A O 1
ATOM 1781 N N . GLN A 1 217 ? -0.133 20.591 13.845 1.00 84.69 217 GLN A N 1
ATOM 1782 C CA . GLN A 1 217 ? -0.746 19.291 14.129 1.00 84.69 217 GLN A CA 1
ATOM 1783 C C . GLN A 1 217 ? -1.627 18.806 12.977 1.00 84.69 217 GLN A C 1
ATOM 1785 O O . GLN A 1 217 ? -1.545 17.630 12.620 1.00 84.69 217 GLN A O 1
ATOM 1790 N N . LEU A 1 218 ? -2.414 19.696 12.363 1.00 88.00 218 LEU A N 1
ATOM 1791 C CA . LEU A 1 218 ? -3.198 19.372 11.171 1.00 88.00 218 LEU A CA 1
ATOM 1792 C C . LEU A 1 218 ? -2.285 18.981 10.007 1.00 88.00 218 LEU A C 1
ATOM 1794 O O . LEU A 1 218 ? -2.445 17.898 9.451 1.00 88.00 218 LEU A O 1
ATOM 1798 N N . ALA A 1 219 ? -1.284 19.803 9.686 1.00 88.44 219 ALA A N 1
ATOM 1799 C CA . ALA A 1 219 ? -0.342 19.529 8.603 1.00 88.44 219 ALA A CA 1
ATOM 1800 C C . ALA A 1 219 ? 0.400 18.201 8.819 1.00 88.44 219 ALA A C 1
ATOM 1802 O O . ALA A 1 219 ? 0.496 17.392 7.899 1.00 88.44 219 ALA A O 1
ATOM 1803 N N . SER A 1 220 ? 0.854 17.926 10.046 1.00 85.88 220 SER A N 1
ATOM 1804 C CA . SER A 1 220 ? 1.515 16.663 10.393 1.00 85.88 220 SER A CA 1
ATOM 1805 C C . SER A 1 220 ? 0.583 15.451 10.249 1.00 85.88 220 SER A C 1
ATOM 1807 O O . SER A 1 220 ? 0.967 14.443 9.648 1.00 85.88 220 SER A O 1
ATOM 1809 N N . ALA A 1 221 ? -0.663 15.540 10.728 1.00 86.12 221 ALA A N 1
ATOM 1810 C CA . ALA A 1 221 ? -1.647 14.462 10.593 1.00 86.12 221 ALA A CA 1
ATOM 1811 C C . ALA A 1 221 ? -2.026 14.202 9.122 1.00 86.12 221 ALA A C 1
ATOM 1813 O O . ALA A 1 221 ? -2.129 13.047 8.699 1.00 86.12 221 ALA A O 1
ATOM 1814 N N . MET A 1 222 ? -2.172 15.261 8.320 1.00 87.62 222 MET A N 1
ATOM 1815 C CA . MET A 1 222 ? -2.451 15.168 6.883 1.00 87.62 222 MET A CA 1
ATOM 1816 C C . MET A 1 222 ? -1.267 14.584 6.103 1.00 87.62 222 MET A C 1
ATOM 1818 O O . MET A 1 222 ? -1.472 13.728 5.243 1.00 87.62 222 MET A O 1
ATOM 1822 N N . ALA A 1 223 ? -0.036 14.997 6.424 1.00 86.25 223 ALA A N 1
ATOM 1823 C CA . ALA A 1 223 ? 1.179 14.546 5.745 1.00 86.25 223 ALA A CA 1
ATOM 1824 C C . ALA A 1 223 ? 1.551 13.093 6.081 1.00 86.25 223 ALA A C 1
ATOM 1826 O O . ALA A 1 223 ? 2.017 12.358 5.211 1.00 86.25 223 ALA A O 1
ATOM 1827 N N . THR A 1 224 ? 1.354 12.669 7.334 1.00 84.38 224 THR A N 1
ATOM 1828 C CA . THR A 1 224 ? 1.675 11.302 7.782 1.00 84.38 224 THR A CA 1
ATOM 1829 C C . THR A 1 224 ? 0.540 10.307 7.549 1.00 84.38 224 THR A C 1
ATOM 1831 O O . THR A 1 224 ? 0.787 9.103 7.491 1.00 84.38 224 THR A O 1
ATOM 1834 N N . GLY A 1 225 ? -0.709 10.779 7.465 1.00 84.75 225 GLY A N 1
ATOM 1835 C CA . GLY A 1 225 ? -1.898 9.927 7.401 1.00 84.75 225 GLY A CA 1
ATOM 1836 C C . GLY A 1 225 ? -2.177 9.141 8.687 1.00 84.75 225 GLY A C 1
ATOM 1837 O O . GLY A 1 225 ? -3.039 8.258 8.683 1.00 84.75 225 GLY A O 1
ATOM 1838 N N . ALA A 1 226 ? -1.478 9.453 9.784 1.00 82.94 226 ALA A N 1
ATOM 1839 C CA . ALA A 1 226 ? -1.706 8.892 11.111 1.00 82.94 226 ALA A CA 1
ATOM 1840 C C . ALA A 1 226 ? -2.622 9.824 11.914 1.00 82.94 226 ALA A C 1
ATOM 1842 O O . ALA A 1 226 ? -2.226 10.914 12.324 1.00 82.94 226 ALA A O 1
ATOM 1843 N N . TRP A 1 227 ? -3.871 9.405 12.092 1.00 84.25 227 TRP A N 1
ATOM 1844 C CA . TRP A 1 227 ? -4.926 10.214 12.698 1.00 84.25 227 TRP A CA 1
ATOM 1845 C C . TRP A 1 227 ? -5.276 9.695 14.096 1.00 84.25 227 TRP A C 1
ATOM 1847 O O . TRP A 1 227 ? -4.846 8.624 14.537 1.00 84.25 227 TRP A O 1
ATOM 1857 N N . ILE A 1 228 ? -6.063 10.481 14.827 1.00 76.69 228 ILE A N 1
ATOM 1858 C CA . ILE A 1 228 ? -6.462 10.167 16.202 1.00 76.69 228 ILE A CA 1
ATOM 1859 C C . ILE A 1 228 ? -7.254 8.854 16.260 1.00 76.69 228 ILE A C 1
ATOM 1861 O O . ILE A 1 228 ? -7.938 8.460 15.315 1.00 76.69 228 ILE A O 1
ATOM 1865 N N . GLY A 1 229 ? -7.135 8.153 17.389 1.00 69.62 229 GLY A N 1
ATOM 1866 C CA . GLY A 1 229 ? -7.759 6.845 17.595 1.00 69.62 229 GLY A CA 1
ATOM 1867 C C . GLY A 1 229 ? -6.953 5.674 17.027 1.00 69.62 229 GLY A C 1
ATOM 1868 O O . GLY A 1 229 ? -7.499 4.587 16.883 1.00 69.62 229 GLY A O 1
ATOM 1869 N N . GLY A 1 230 ? -5.671 5.883 16.698 1.00 71.62 230 GLY A N 1
ATOM 1870 C CA . GLY A 1 230 ? -4.782 4.832 16.186 1.00 71.62 230 GLY A CA 1
ATOM 1871 C C . GLY A 1 230 ? -5.030 4.466 14.721 1.00 71.62 230 GLY A C 1
ATOM 1872 O O . GLY A 1 230 ? -4.523 3.449 14.253 1.00 71.62 230 GLY A O 1
ATOM 1873 N N . ARG A 1 231 ? -5.801 5.283 13.992 1.00 78.88 231 ARG A N 1
ATOM 1874 C CA . ARG A 1 231 ? -6.074 5.085 12.566 1.00 78.88 231 ARG A CA 1
ATOM 1875 C C . ARG A 1 231 ? -4.850 5.488 11.754 1.00 78.88 231 ARG A C 1
ATOM 1877 O O . ARG A 1 231 ? -4.298 6.568 11.946 1.00 78.88 231 ARG A O 1
ATOM 1884 N N . THR A 1 232 ? -4.439 4.629 10.834 1.00 80.31 232 THR A N 1
ATOM 1885 C CA . THR A 1 232 ? -3.298 4.877 9.947 1.00 80.31 232 THR A CA 1
ATOM 1886 C C . THR A 1 232 ? -3.733 4.722 8.497 1.00 80.31 232 THR A C 1
ATOM 1888 O O . THR A 1 232 ? -4.644 3.952 8.204 1.00 80.31 232 THR A O 1
ATOM 1891 N N . GLY A 1 233 ? -3.115 5.486 7.595 1.00 81.38 233 GLY A N 1
ATOM 1892 C CA . GLY A 1 233 ? -3.429 5.442 6.164 1.00 81.38 233 GLY A CA 1
ATOM 1893 C C . GLY A 1 233 ? -4.741 6.129 5.775 1.00 81.38 233 GLY A C 1
ATOM 1894 O O . GLY A 1 233 ? -5.280 5.806 4.718 1.00 81.38 233 GLY A O 1
ATOM 1895 N N . VAL A 1 234 ? -5.241 7.052 6.611 1.00 87.00 234 VAL A N 1
ATOM 1896 C CA . VAL A 1 234 ? -6.457 7.844 6.339 1.00 87.00 234 VAL A CA 1
ATOM 1897 C C . VAL A 1 234 ? -6.216 8.845 5.208 1.00 87.00 234 VAL A C 1
ATOM 1899 O O . VAL A 1 234 ? -7.013 8.938 4.285 1.00 87.00 234 VAL A O 1
ATOM 1902 N N . SER A 1 235 ? -5.095 9.567 5.270 1.00 90.31 235 SER A N 1
ATOM 1903 C CA . SER A 1 235 ? -4.622 10.433 4.186 1.00 90.31 235 SER A CA 1
ATOM 1904 C C . SER A 1 235 ? -3.615 9.666 3.334 1.00 90.31 235 SER A C 1
ATOM 1906 O O . SER A 1 235 ? -2.710 9.018 3.870 1.00 90.31 235 SER A O 1
ATOM 1908 N N . GLN A 1 236 ? -3.776 9.733 2.015 1.00 90.25 236 GLN A N 1
ATOM 1909 C CA . GLN A 1 236 ? -2.906 9.094 1.031 1.00 90.25 236 GLN A CA 1
ATOM 1910 C C . GLN A 1 236 ? -2.547 10.103 -0.059 1.00 90.25 236 GLN A C 1
ATOM 1912 O O . GLN A 1 236 ? -3.295 11.042 -0.328 1.00 90.25 236 GLN A O 1
ATOM 1917 N N . ARG A 1 237 ? -1.390 9.914 -0.699 1.00 90.25 237 ARG A N 1
ATOM 1918 C CA . ARG A 1 237 ? -1.043 10.696 -1.890 1.00 90.25 237 ARG A CA 1
ATOM 1919 C C . ARG A 1 237 ? -1.948 10.251 -3.030 1.00 90.25 237 ARG A C 1
ATOM 1921 O O . ARG A 1 237 ? -2.051 9.052 -3.255 1.00 90.25 237 ARG A O 1
ATOM 1928 N N . LEU A 1 238 ? -2.565 11.208 -3.719 1.00 91.94 238 LEU A N 1
ATOM 1929 C CA . LEU A 1 238 ? -3.393 10.925 -4.888 1.00 91.94 238 LEU A CA 1
ATOM 1930 C C . LEU A 1 238 ? -2.551 10.221 -5.960 1.00 91.94 238 LEU A C 1
ATOM 1932 O O . LEU A 1 238 ? -1.521 10.763 -6.376 1.00 91.94 238 LEU A O 1
ATOM 1936 N N . GLU A 1 239 ? -2.977 9.035 -6.385 1.00 89.69 239 GLU A N 1
ATOM 1937 C CA . GLU A 1 239 ? -2.333 8.306 -7.480 1.00 89.69 239 GLU A CA 1
ATOM 1938 C C . GLU A 1 239 ? -2.701 8.964 -8.823 1.00 89.69 239 GLU A C 1
ATOM 1940 O O . GLU A 1 239 ? -3.855 9.308 -9.087 1.00 89.69 239 GLU A O 1
ATOM 1945 N N . ARG A 1 240 ? -1.678 9.245 -9.640 1.00 89.81 240 ARG A N 1
ATOM 1946 C CA . ARG A 1 240 ? -1.778 10.037 -10.882 1.00 89.81 240 ARG A CA 1
ATOM 1947 C C . ARG A 1 240 ? -1.009 9.380 -12.022 1.00 89.81 240 ARG A C 1
ATOM 1949 O O . ARG A 1 240 ? -0.108 9.984 -12.603 1.00 89.81 240 ARG A O 1
ATOM 1956 N N . LYS A 1 241 ? -1.294 8.111 -12.302 1.00 89.50 241 LYS A N 1
ATOM 1957 C CA . LYS A 1 241 ? -0.695 7.437 -13.466 1.00 89.50 241 LYS A CA 1
ATOM 1958 C C . LYS A 1 241 ? -1.394 7.837 -14.757 1.00 89.50 241 LYS A C 1
ATOM 1960 O O . LYS A 1 241 ? -0.734 8.133 -15.748 1.00 89.50 241 LYS A O 1
ATOM 1965 N N . ASN A 1 242 ? -2.718 7.881 -14.705 1.00 92.12 242 ASN A N 1
ATOM 1966 C CA . ASN A 1 242 ? -3.599 8.386 -15.744 1.00 92.12 242 ASN A CA 1
ATOM 1967 C C . ASN A 1 242 ? -4.830 9.043 -15.094 1.00 92.12 242 ASN A C 1
ATOM 1969 O O . ASN A 1 242 ? -4.942 9.088 -13.866 1.00 92.12 242 ASN A O 1
ATOM 1973 N N . TYR A 1 243 ? -5.732 9.572 -15.918 1.00 92.94 243 TYR A N 1
ATOM 1974 C CA . TYR A 1 243 ? -6.933 10.263 -15.451 1.00 92.94 243 TYR A CA 1
ATOM 1975 C C . TYR A 1 243 ? -7.885 9.338 -14.664 1.00 92.94 243 TYR A C 1
ATOM 1977 O O . TYR A 1 243 ? -8.367 9.700 -13.589 1.00 92.94 243 TYR A O 1
ATOM 1985 N N . ILE A 1 244 ? -8.077 8.105 -15.143 1.00 93.44 244 ILE A N 1
ATOM 1986 C CA . ILE A 1 244 ? -8.976 7.108 -14.541 1.00 93.44 244 ILE A CA 1
ATOM 1987 C C . ILE A 1 244 ? -8.489 6.637 -13.164 1.00 93.44 244 ILE A C 1
ATOM 1989 O O . ILE A 1 244 ? -9.295 6.478 -12.251 1.00 93.44 244 ILE A O 1
ATOM 1993 N N . ASP A 1 245 ? -7.180 6.470 -12.983 1.00 93.38 245 ASP A N 1
ATOM 1994 C CA . ASP A 1 245 ? -6.541 6.091 -11.716 1.00 93.38 245 ASP A CA 1
ATOM 1995 C C . ASP A 1 245 ? -6.835 7.126 -10.618 1.00 93.38 245 ASP A C 1
ATOM 1997 O O . ASP A 1 245 ? -7.198 6.770 -9.498 1.00 93.38 245 ASP A O 1
ATOM 2001 N N . SER A 1 246 ? -6.791 8.420 -10.957 1.00 93.44 246 SER A N 1
ATOM 2002 C CA . SER A 1 246 ? -7.152 9.490 -10.022 1.00 93.44 246 SER A CA 1
ATOM 2003 C C . SER A 1 246 ? -8.637 9.472 -9.646 1.00 93.44 246 SER A C 1
ATOM 2005 O O . SER A 1 246 ? -8.962 9.662 -8.473 1.00 93.44 246 SER A O 1
ATOM 2007 N N . LEU A 1 247 ? -9.540 9.223 -10.602 1.00 93.19 247 LEU A N 1
ATOM 2008 C CA . LEU A 1 247 ? -10.978 9.105 -10.326 1.00 93.19 247 LEU A CA 1
ATOM 2009 C C . LEU A 1 247 ? -11.292 7.881 -9.454 1.00 93.19 247 LEU A C 1
ATOM 2011 O O . LEU A 1 247 ? -12.003 8.003 -8.458 1.00 93.19 247 LEU A O 1
ATOM 2015 N N . SER A 1 248 ? -10.717 6.724 -9.787 1.00 94.00 248 SER A N 1
ATOM 2016 C CA . SER A 1 248 ? -10.829 5.490 -8.999 1.00 94.00 248 SER A CA 1
ATOM 2017 C C . SER A 1 248 ? -10.328 5.709 -7.568 1.00 94.00 248 SER A C 1
ATOM 2019 O O . SER A 1 248 ? -11.040 5.404 -6.607 1.00 94.00 248 SER A O 1
ATOM 2021 N N . HIS A 1 249 ? -9.167 6.354 -7.393 1.00 94.31 249 HIS A N 1
ATOM 2022 C CA . HIS A 1 249 ? -8.600 6.607 -6.066 1.00 94.31 249 HIS A CA 1
ATOM 2023 C C . HIS A 1 249 ? -9.480 7.512 -5.193 1.00 94.31 249 HIS A C 1
ATOM 2025 O O . HIS A 1 249 ? -9.562 7.289 -3.986 1.00 94.31 249 HIS A O 1
ATOM 2031 N N . MET A 1 250 ? -10.197 8.478 -5.779 1.00 93.31 250 MET A N 1
ATOM 2032 C CA . MET A 1 250 ? -11.155 9.319 -5.043 1.00 93.31 250 MET A CA 1
ATOM 2033 C C . MET A 1 250 ? -12.412 8.562 -4.586 1.00 93.31 250 MET A C 1
ATOM 2035 O O . MET A 1 250 ? -13.044 8.975 -3.615 1.00 93.31 250 MET A O 1
ATOM 2039 N N . ARG A 1 251 ? -12.762 7.446 -5.238 1.00 94.06 251 ARG A N 1
ATOM 2040 C CA . ARG A 1 251 ? -13.916 6.593 -4.883 1.00 94.06 251 ARG A CA 1
ATOM 2041 C C . ARG A 1 251 ? -13.543 5.383 -4.023 1.00 94.06 251 ARG A C 1
ATOM 2043 O O . ARG A 1 251 ? -14.395 4.532 -3.749 1.00 94.06 251 ARG A O 1
ATOM 2050 N N . LEU A 1 252 ? -12.283 5.291 -3.604 1.00 94.75 252 LEU A N 1
ATOM 2051 C CA . LEU A 1 252 ? -11.772 4.209 -2.774 1.00 94.75 252 LEU A CA 1
ATOM 2052 C C . LEU A 1 252 ? -12.301 4.306 -1.336 1.00 94.75 252 LEU A C 1
ATOM 2054 O O . LEU A 1 252 ? -12.110 5.299 -0.636 1.00 94.75 252 LEU A O 1
ATOM 2058 N N . VAL A 1 253 ? -12.871 3.206 -0.855 1.00 93.69 253 VAL A N 1
ATOM 2059 C CA . VAL A 1 253 ? -13.338 3.010 0.517 1.00 93.69 253 VAL A CA 1
ATOM 2060 C C . VAL A 1 253 ? -12.423 2.018 1.233 1.00 93.69 253 VAL A C 1
ATOM 2062 O O . VAL A 1 253 ? -12.159 0.906 0.763 1.00 93.69 253 VAL A O 1
ATOM 2065 N N . LEU A 1 254 ? -11.916 2.436 2.395 1.00 92.06 254 LEU A N 1
ATOM 2066 C CA . LEU A 1 254 ? -10.938 1.694 3.189 1.00 92.06 254 LEU A CA 1
ATOM 2067 C C . LEU A 1 254 ? -11.585 1.091 4.438 1.00 92.06 254 LEU A C 1
ATOM 2069 O O . LEU A 1 254 ? -12.125 1.814 5.277 1.00 92.06 254 LEU A O 1
ATOM 2073 N N . SER A 1 255 ? -11.450 -0.223 4.615 1.00 90.31 255 SER A N 1
ATOM 2074 C CA . SER A 1 255 ? -11.751 -0.873 5.891 1.00 90.31 255 SER A CA 1
ATOM 2075 C C . SER A 1 255 ? -10.633 -0.615 6.918 1.00 90.31 255 SER A C 1
ATOM 2077 O O . SER A 1 255 ? -9.453 -0.721 6.572 1.00 90.31 255 SER A O 1
ATOM 2079 N N . PRO A 1 256 ? -10.959 -0.318 8.193 1.00 86.06 256 PRO A N 1
ATOM 2080 C CA . PRO A 1 256 ? -9.970 -0.117 9.256 1.00 86.06 256 PRO A CA 1
ATOM 2081 C C . PRO A 1 256 ? -9.374 -1.428 9.806 1.00 86.06 256 PRO A C 1
ATOM 2083 O O . PRO A 1 256 ? -8.566 -1.382 10.734 1.00 86.06 256 PRO A O 1
ATOM 2086 N N . LEU A 1 257 ? -9.792 -2.589 9.291 1.00 87.31 257 LEU A N 1
ATOM 2087 C CA . LEU A 1 257 ? -9.298 -3.897 9.720 1.00 87.31 257 LEU A CA 1
ATOM 2088 C C . LEU A 1 257 ? -7.841 -4.134 9.296 1.00 87.31 257 LEU A C 1
ATOM 2090 O O . LEU A 1 257 ? -7.358 -3.613 8.289 1.00 87.31 257 LEU A O 1
ATOM 2094 N N . THR A 1 258 ? -7.125 -4.954 10.066 1.00 84.25 258 THR A N 1
ATOM 2095 C CA . THR A 1 258 ? -5.725 -5.279 9.778 1.00 84.25 258 THR A CA 1
ATOM 2096 C C . THR A 1 258 ? -5.617 -6.267 8.622 1.00 84.25 258 THR A C 1
ATOM 2098 O O . THR A 1 258 ? -6.159 -7.364 8.692 1.00 84.25 258 THR A O 1
ATOM 2101 N N . SER A 1 259 ? -4.828 -5.944 7.597 1.00 80.38 259 SER A N 1
ATOM 2102 C CA . SER A 1 259 ? -4.612 -6.832 6.441 1.00 80.38 259 SER A CA 1
ATOM 2103 C C . SER A 1 259 ? -3.852 -8.125 6.762 1.00 80.38 259 SER A C 1
ATOM 2105 O O . SER A 1 259 ? -3.885 -9.070 5.977 1.00 80.38 259 SER A O 1
ATOM 2107 N N . THR A 1 260 ? -3.156 -8.178 7.901 1.00 82.81 260 THR A N 1
ATOM 2108 C CA . THR A 1 260 ? -2.394 -9.355 8.343 1.00 82.81 260 THR A CA 1
ATOM 2109 C C . THR A 1 260 ? -3.265 -10.466 8.908 1.00 82.81 260 THR A C 1
ATOM 2111 O O . THR A 1 260 ? -2.811 -11.603 8.947 1.00 82.81 260 THR A O 1
ATOM 2114 N N . GLN A 1 261 ? -4.459 -10.133 9.404 1.00 84.25 261 GLN A N 1
ATOM 2115 C CA . GLN A 1 261 ? -5.413 -11.118 9.897 1.00 84.25 261 GLN A CA 1
ATOM 2116 C C . GLN A 1 261 ? -6.342 -11.543 8.759 1.00 84.25 261 GLN A C 1
ATOM 2118 O O . GLN A 1 261 ? -6.682 -10.756 7.866 1.00 84.25 261 GLN A O 1
ATOM 2123 N N . GLU A 1 262 ? -6.728 -12.810 8.793 1.00 85.25 262 GLU A N 1
ATOM 2124 C CA . GLU A 1 262 ? -7.669 -13.388 7.848 1.00 85.25 262 GLU A CA 1
ATOM 2125 C C . GLU A 1 262 ? -9.085 -13.041 8.310 1.00 85.25 262 GLU A C 1
ATOM 2127 O O . GLU A 1 262 ? -9.513 -13.408 9.400 1.00 85.25 262 GLU A O 1
ATOM 2132 N N . HIS A 1 263 ? -9.790 -12.262 7.495 1.00 89.00 263 HIS A N 1
ATOM 2133 C CA . HIS A 1 263 ? -11.160 -11.833 7.755 1.00 89.00 263 HIS A CA 1
ATOM 2134 C C . HIS A 1 263 ? -12.029 -12.328 6.600 1.00 89.00 263 HIS A C 1
ATOM 2136 O O . HIS A 1 263 ? -12.266 -11.571 5.665 1.00 89.00 263 HIS A O 1
ATOM 2142 N N . PHE A 1 264 ? -12.408 -13.608 6.602 1.00 88.75 264 PHE A N 1
ATOM 2143 C CA . PHE A 1 264 ? -13.118 -14.212 5.468 1.00 88.75 264 PHE A CA 1
ATOM 2144 C C . PHE A 1 264 ? -14.472 -13.535 5.211 1.00 88.75 264 PHE A C 1
ATOM 2146 O O . PHE A 1 264 ? -14.652 -12.987 4.126 1.00 88.75 264 PHE A O 1
ATOM 2153 N N . GLU A 1 265 ? -15.332 -13.445 6.231 1.00 89.12 265 GLU A N 1
ATOM 2154 C CA . GLU A 1 265 ? -16.669 -12.819 6.146 1.00 89.12 265 GLU A CA 1
ATOM 2155 C C . GLU A 1 265 ? -16.588 -11.363 5.640 1.00 89.12 265 GLU A C 1
ATOM 2157 O O . GLU A 1 265 ? -17.222 -10.986 4.657 1.00 89.12 265 GLU A O 1
ATOM 2162 N N . ALA A 1 266 ? -15.679 -10.559 6.202 1.00 89.12 266 ALA A N 1
ATOM 2163 C CA . ALA A 1 266 ? -15.549 -9.152 5.816 1.00 89.12 266 ALA A CA 1
ATOM 2164 C C . ALA A 1 266 ? -14.991 -8.926 4.396 1.00 89.12 266 ALA A C 1
ATOM 2166 O O . ALA A 1 266 ? -15.170 -7.840 3.825 1.00 89.12 266 ALA A O 1
ATOM 2167 N N . ARG A 1 267 ? -14.255 -9.904 3.845 1.00 91.00 267 ARG A N 1
ATOM 2168 C CA . ARG A 1 267 ? -13.652 -9.834 2.503 1.00 91.00 267 ARG A CA 1
ATOM 2169 C C . ARG A 1 267 ? -14.582 -10.357 1.414 1.00 91.00 267 ARG A C 1
ATOM 2171 O O . ARG A 1 267 ? -14.381 -9.992 0.256 1.00 91.00 267 ARG A O 1
ATOM 2178 N N . GLU A 1 268 ? -15.551 -11.188 1.772 1.00 91.81 268 GLU A N 1
ATOM 2179 C CA . GLU A 1 268 ? -16.509 -11.767 0.843 1.00 91.81 268 GLU A CA 1
ATOM 2180 C C . GLU A 1 268 ? -17.387 -10.691 0.180 1.00 91.81 268 GLU A C 1
ATOM 2182 O O . GLU A 1 268 ? -17.659 -9.611 0.729 1.00 91.81 268 GLU A O 1
ATOM 2187 N N . LEU A 1 269 ? -17.809 -10.969 -1.056 1.00 92.31 269 LEU A N 1
ATOM 2188 C CA . LEU A 1 269 ? -18.755 -10.118 -1.760 1.00 92.31 269 LEU A CA 1
ATOM 2189 C C . LEU A 1 269 ? -20.159 -10.355 -1.197 1.00 92.31 269 LEU A C 1
ATOM 2191 O O . LEU A 1 269 ? -20.874 -11.255 -1.615 1.00 92.31 269 LEU A O 1
ATOM 2195 N N . HIS A 1 270 ? -20.554 -9.501 -0.263 1.00 94.81 270 HIS A N 1
ATOM 2196 C CA . HIS A 1 270 ? -21.901 -9.501 0.293 1.00 94.81 270 HIS A CA 1
ATOM 2197 C C . HIS A 1 270 ? -22.959 -9.004 -0.730 1.00 94.81 270 HIS A C 1
ATOM 2199 O O . HIS A 1 270 ? -22.695 -8.009 -1.413 1.00 94.81 270 HIS A O 1
ATOM 2205 N N . PRO A 1 271 ? -24.167 -9.603 -0.810 1.00 93.44 271 PRO A N 1
ATOM 2206 C CA . PRO A 1 271 ? -25.228 -9.200 -1.749 1.00 93.44 271 PRO A CA 1
ATOM 2207 C C . PRO A 1 271 ? -25.645 -7.725 -1.665 1.00 93.44 271 PRO A C 1
ATOM 2209 O O . PRO A 1 271 ? -25.841 -7.073 -2.685 1.00 93.44 271 PRO A O 1
ATOM 2212 N N . THR A 1 272 ? -25.683 -7.150 -0.459 1.00 94.50 272 THR A N 1
ATOM 2213 C CA . THR A 1 272 ? -26.003 -5.716 -0.251 1.00 94.50 272 THR A CA 1
ATOM 2214 C C . THR A 1 272 ? -25.019 -4.743 -0.899 1.00 94.50 272 THR A C 1
ATOM 2216 O O . THR A 1 272 ? -25.300 -3.546 -0.977 1.00 94.50 272 THR A O 1
ATOM 2219 N N . HIS A 1 273 ? -23.866 -5.219 -1.381 1.00 94.31 273 HIS A N 1
ATOM 2220 C CA . HIS A 1 273 ? -22.954 -4.397 -2.167 1.00 94.31 273 HIS A CA 1
ATOM 2221 C C . HIS A 1 273 ? -23.494 -4.064 -3.566 1.00 94.31 273 HIS A C 1
ATOM 2223 O O . HIS A 1 273 ? -22.920 -3.184 -4.206 1.00 94.31 273 HIS A O 1
ATOM 2229 N N . TRP A 1 274 ? -24.558 -4.727 -4.037 1.00 93.31 274 TRP A N 1
ATOM 2230 C CA . TRP A 1 274 ? -25.176 -4.477 -5.340 1.00 93.31 274 TRP A CA 1
ATOM 2231 C C . TRP A 1 274 ? -25.399 -2.978 -5.587 1.00 93.31 274 TRP A C 1
ATOM 2233 O O . TRP A 1 274 ? -26.048 -2.299 -4.790 1.00 93.31 274 TRP A O 1
ATOM 2243 N N . GLN A 1 275 ? -24.784 -2.453 -6.654 1.00 92.44 275 GLN A N 1
ATOM 2244 C CA . GLN A 1 275 ? -24.764 -1.028 -7.032 1.00 92.44 275 GLN A CA 1
ATOM 2245 C C . GLN A 1 275 ? -24.328 -0.028 -5.945 1.00 92.44 275 GLN A C 1
ATOM 2247 O O . GLN A 1 275 ? -24.502 1.182 -6.080 1.00 92.44 275 GLN A O 1
ATOM 2252 N N . ARG A 1 276 ? -23.693 -0.508 -4.876 1.00 94.75 276 ARG A N 1
ATOM 2253 C CA . ARG A 1 276 ? -23.061 0.320 -3.840 1.00 94.75 276 ARG A CA 1
ATOM 2254 C C . ARG A 1 276 ? -21.551 0.239 -3.938 1.00 94.75 276 ARG A C 1
ATOM 2256 O O . ARG A 1 276 ? -20.869 1.260 -3.884 1.00 94.75 276 ARG A O 1
ATOM 2263 N N . PHE A 1 277 ? -21.037 -0.969 -4.147 1.00 95.25 277 PHE A N 1
ATOM 2264 C CA . PHE A 1 277 ? -19.626 -1.223 -4.388 1.00 95.25 277 PHE A CA 1
ATOM 2265 C C . PHE A 1 277 ? -19.429 -2.040 -5.650 1.00 95.25 277 PHE A C 1
ATOM 2267 O O . PHE A 1 277 ? -20.186 -2.964 -5.934 1.00 95.25 277 PHE A O 1
ATOM 2274 N N . CYS A 1 278 ? -18.352 -1.734 -6.362 1.00 95.06 278 CYS A N 1
ATOM 2275 C CA . CYS A 1 278 ? -17.946 -2.517 -7.510 1.00 95.06 278 CYS A CA 1
ATOM 2276 C C . CYS A 1 278 ? -17.516 -3.929 -7.068 1.00 95.06 278 CYS A C 1
ATOM 2278 O O . CYS A 1 278 ? -16.626 -4.048 -6.216 1.00 95.06 278 CYS A O 1
ATOM 2280 N N . PRO A 1 279 ? -18.070 -5.001 -7.664 1.00 93.06 279 PRO A N 1
ATOM 2281 C CA . PRO A 1 279 ? -17.677 -6.371 -7.338 1.00 93.06 279 PRO A CA 1
ATOM 2282 C C . PRO A 1 279 ? -16.298 -6.741 -7.901 1.00 93.06 279 PRO A C 1
ATOM 2284 O O . PRO A 1 279 ? -15.599 -7.584 -7.341 1.00 93.06 279 PRO A O 1
ATOM 2287 N N . SER A 1 280 ? -15.888 -6.107 -9.004 1.00 91.50 280 SER A N 1
ATOM 2288 C CA . SER A 1 280 ? -14.663 -6.456 -9.731 1.00 91.50 280 SER A CA 1
ATOM 2289 C C . SER A 1 280 ? -13.478 -5.545 -9.406 1.00 91.50 280 SER A C 1
ATOM 2291 O O . SER A 1 280 ? -12.339 -5.942 -9.605 1.00 91.50 280 SER A O 1
ATOM 2293 N N . GLU A 1 281 ? -13.689 -4.341 -8.879 1.00 91.94 281 GLU A N 1
ATOM 2294 C CA . GLU A 1 281 ? -12.610 -3.383 -8.609 1.00 91.94 281 GLU A CA 1
ATOM 2295 C C . GLU A 1 281 ? -12.062 -3.559 -7.183 1.00 91.94 281 GLU A C 1
ATOM 2297 O O . GLU A 1 281 ? -12.363 -2.791 -6.265 1.00 91.94 281 GLU A O 1
ATOM 2302 N N . THR A 1 282 ? -11.238 -4.590 -6.979 1.00 91.31 282 THR A N 1
ATOM 2303 C CA . THR A 1 282 ? -10.563 -4.835 -5.694 1.00 91.31 282 THR A CA 1
ATOM 2304 C C . THR A 1 282 ? -9.079 -5.160 -5.887 1.00 91.31 282 THR A C 1
ATOM 2306 O O . THR A 1 282 ? -8.720 -5.911 -6.795 1.00 91.31 282 THR A O 1
ATOM 2309 N N . PRO A 1 283 ? -8.172 -4.606 -5.059 1.00 89.12 283 PRO A N 1
ATOM 2310 C CA . PRO A 1 283 ? -6.749 -4.861 -5.213 1.00 89.12 283 PRO A CA 1
ATOM 2311 C C . PRO A 1 283 ? -6.377 -6.287 -4.801 1.00 89.12 283 PRO A C 1
ATOM 2313 O O . PRO A 1 283 ? -6.783 -6.784 -3.754 1.00 89.12 283 PRO A O 1
ATOM 2316 N N . GLU A 1 284 ? -5.501 -6.904 -5.585 1.00 86.88 284 GLU A N 1
ATOM 2317 C CA . GLU A 1 284 ? -4.874 -8.185 -5.245 1.00 86.88 284 GLU A CA 1
ATOM 2318 C C . GLU A 1 284 ? -3.958 -8.091 -4.011 1.00 86.88 284 GLU A C 1
ATOM 2320 O O . GLU A 1 284 ? -3.365 -7.048 -3.717 1.00 86.88 284 GLU A O 1
ATOM 2325 N N . GLY A 1 285 ? -3.765 -9.229 -3.343 1.00 88.12 285 GLY A N 1
ATOM 2326 C CA . GLY A 1 285 ? -2.855 -9.373 -2.209 1.00 88.12 285 GLY A CA 1
ATOM 2327 C C . GLY A 1 285 ? -3.562 -9.268 -0.853 1.00 88.12 285 GLY A C 1
ATOM 2328 O O . GLY A 1 285 ? -4.767 -9.491 -0.763 1.00 88.12 285 GLY A O 1
ATOM 2329 N N . PRO A 1 286 ? -2.840 -8.924 0.230 1.00 87.31 286 PRO A N 1
ATOM 2330 C CA . PRO A 1 286 ? -3.385 -8.965 1.593 1.00 87.31 286 PRO A CA 1
ATOM 2331 C C . PRO A 1 286 ? -4.567 -8.019 1.853 1.00 87.31 286 PRO A C 1
ATOM 2333 O O . PRO A 1 286 ? -5.248 -8.147 2.865 1.00 87.31 286 PRO A O 1
ATOM 2336 N N . THR A 1 287 ? -4.785 -7.036 0.976 1.00 89.25 287 THR A N 1
ATOM 2337 C CA . THR A 1 287 ? -5.848 -6.026 1.092 1.00 89.25 287 THR A CA 1
ATOM 2338 C C . THR A 1 287 ? -7.114 -6.363 0.308 1.00 89.25 287 THR A C 1
ATOM 2340 O O . THR A 1 287 ? -8.032 -5.542 0.296 1.00 89.25 287 THR A O 1
ATOM 2343 N N . ILE A 1 288 ? -7.160 -7.519 -0.361 1.00 90.81 288 ILE A N 1
ATOM 2344 C CA . ILE A 1 288 ? -8.325 -7.962 -1.133 1.00 90.81 288 ILE A CA 1
ATOM 2345 C C . ILE A 1 288 ? -9.586 -7.952 -0.262 1.00 90.81 288 ILE A C 1
ATOM 2347 O O . ILE A 1 288 ? -9.535 -8.350 0.903 1.00 90.81 288 ILE A O 1
ATOM 2351 N N . GLY A 1 289 ? -10.687 -7.411 -0.786 1.00 89.00 289 GLY A N 1
ATOM 2352 C CA . GLY A 1 289 ? -11.964 -7.277 -0.071 1.00 89.00 289 GLY A CA 1
ATOM 2353 C C . GLY A 1 289 ? -11.994 -6.219 1.047 1.00 89.00 289 GLY A C 1
ATOM 2354 O O . GLY A 1 289 ? -13.063 -5.732 1.391 1.00 89.00 289 GLY A O 1
ATOM 2355 N N . LEU A 1 290 ? -10.849 -5.783 1.586 1.00 91.31 290 LEU A N 1
ATOM 2356 C CA . LEU A 1 290 ? -10.778 -4.704 2.590 1.00 91.31 290 LEU A CA 1
ATOM 2357 C C . LEU A 1 290 ? -10.758 -3.305 1.964 1.00 91.31 290 LEU A C 1
ATOM 2359 O O . LEU A 1 290 ? -11.097 -2.317 2.617 1.00 91.31 290 LEU A O 1
ATOM 2363 N N . ARG A 1 291 ? -10.323 -3.224 0.709 1.00 92.00 291 ARG A N 1
ATOM 2364 C CA . ARG A 1 291 ? -10.358 -2.024 -0.125 1.00 92.00 291 ARG A CA 1
ATOM 2365 C C . ARG A 1 291 ? -11.399 -2.242 -1.214 1.00 92.00 291 ARG A C 1
ATOM 2367 O O . ARG A 1 291 ? -11.262 -3.180 -2.003 1.00 92.00 291 ARG A O 1
ATOM 2374 N N . LYS A 1 292 ? -12.430 -1.402 -1.215 1.00 93.12 292 LYS A N 1
ATOM 2375 C CA . LYS A 1 292 ? -13.582 -1.475 -2.122 1.00 93.12 292 LYS A CA 1
ATOM 2376 C C . LYS A 1 292 ? -13.754 -0.128 -2.811 1.00 93.12 292 LYS A C 1
ATOM 2378 O O . LYS A 1 292 ? -13.372 0.886 -2.240 1.00 93.12 292 LYS A O 1
ATOM 2383 N N . HIS A 1 293 ? -14.342 -0.109 -3.996 1.00 95.38 293 HIS A N 1
ATOM 2384 C CA . HIS A 1 293 ? -14.636 1.129 -4.717 1.00 95.38 293 HIS A CA 1
ATOM 2385 C C . HIS A 1 293 ? -16.142 1.291 -4.844 1.00 95.38 293 HIS A C 1
ATOM 2387 O O . HIS A 1 293 ? -16.851 0.293 -4.980 1.00 95.38 293 HIS A O 1
ATOM 2393 N N . LEU A 1 294 ? -16.625 2.528 -4.767 1.00 96.12 294 LEU A N 1
ATOM 2394 C CA . LEU A 1 294 ? -18.043 2.818 -4.966 1.00 96.12 294 LEU A CA 1
ATOM 2395 C C . LEU A 1 294 ? -18.474 2.449 -6.397 1.00 96.12 294 LEU A C 1
ATOM 2397 O O . LEU A 1 294 ? -17.728 2.668 -7.354 1.00 96.12 294 LEU A O 1
ATOM 2401 N N . ALA A 1 295 ? -19.676 1.894 -6.539 1.00 95.44 295 ALA A N 1
ATOM 2402 C CA . ALA A 1 295 ? -20.306 1.638 -7.839 1.00 95.44 295 ALA A CA 1
ATOM 2403 C C . ALA A 1 295 ? -20.798 2.950 -8.476 1.00 95.44 295 ALA A C 1
ATOM 2405 O O . ALA A 1 295 ? -20.898 3.951 -7.774 1.00 95.44 295 ALA A O 1
ATOM 2406 N N . LEU A 1 296 ? -21.053 3.012 -9.787 1.00 92.06 296 LEU A N 1
ATOM 2407 C CA . LEU A 1 296 ? -21.297 4.271 -10.523 1.00 92.06 296 LEU A CA 1
ATOM 2408 C C . LEU A 1 296 ? -22.324 5.208 -9.858 1.00 92.06 296 LEU A C 1
ATOM 2410 O O . LEU A 1 296 ? -21.970 6.344 -9.550 1.00 92.06 296 LEU A O 1
ATOM 2414 N N . PHE A 1 297 ? -23.524 4.719 -9.535 1.00 92.12 297 PHE A N 1
ATOM 2415 C CA . PHE A 1 297 ? -24.623 5.536 -8.989 1.00 92.12 297 PHE A CA 1
ATOM 2416 C C . PHE A 1 297 ? -24.695 5.596 -7.456 1.00 92.12 297 PHE A C 1
ATOM 2418 O O . PHE A 1 297 ? -25.652 6.134 -6.902 1.00 92.12 297 PHE A O 1
ATOM 2425 N N . ALA A 1 298 ? -23.704 5.042 -6.753 1.00 94.38 298 ALA A N 1
ATOM 2426 C CA . ALA A 1 298 ? -23.701 5.014 -5.295 1.00 94.38 298 ALA A CA 1
ATOM 2427 C C . ALA A 1 298 ? -23.568 6.428 -4.698 1.00 94.38 298 ALA A C 1
ATOM 2429 O O . ALA A 1 298 ? -22.586 7.131 -4.953 1.00 94.38 298 ALA A O 1
ATOM 2430 N N . GLU A 1 299 ? -24.520 6.804 -3.845 1.00 93.62 299 GLU A N 1
ATOM 2431 C CA . GLU A 1 299 ? -24.552 8.068 -3.104 1.00 93.62 299 GLU A CA 1
ATOM 2432 C C . GLU A 1 299 ? -24.268 7.812 -1.617 1.00 93.62 299 GLU A C 1
ATOM 2434 O O . GLU A 1 299 ? -24.736 6.820 -1.058 1.00 93.62 299 GLU A O 1
ATOM 2439 N N . VAL A 1 300 ? -23.519 8.700 -0.956 1.00 94.75 300 VAL A N 1
ATOM 2440 C CA . VAL A 1 300 ? -23.264 8.634 0.493 1.00 94.75 300 VAL A CA 1
ATOM 2441 C C . VAL A 1 300 ? -24.018 9.762 1.196 1.00 94.75 300 VAL A C 1
ATOM 2443 O O . VAL A 1 300 ? -23.906 10.903 0.767 1.00 94.75 300 VAL A O 1
ATOM 2446 N N . THR A 1 301 ? -24.762 9.460 2.264 1.00 94.38 301 THR A N 1
ATOM 2447 C CA . THR A 1 301 ? -25.575 10.458 2.988 1.00 94.38 301 THR A CA 1
ATOM 2448 C C . THR A 1 301 ? -24.737 11.417 3.835 1.00 94.38 301 THR A C 1
ATOM 2450 O O . THR A 1 301 ? -23.782 10.989 4.494 1.00 94.38 301 THR A O 1
ATOM 2453 N N . ASP A 1 302 ? -25.149 12.687 3.895 1.00 88.31 302 ASP A N 1
ATOM 2454 C CA . ASP A 1 302 ? -24.555 13.713 4.768 1.00 88.31 302 ASP A CA 1
ATOM 2455 C C . ASP A 1 302 ? -25.198 13.733 6.167 1.00 88.31 302 ASP A C 1
ATOM 2457 O O . ASP A 1 302 ? -24.531 14.083 7.146 1.00 88.31 302 ASP A O 1
ATOM 2461 N N . GLY A 1 303 ? -26.448 13.265 6.280 1.00 87.75 303 GLY A N 1
ATOM 2462 C CA . GLY A 1 303 ? -27.200 13.154 7.529 1.00 87.75 303 GLY A CA 1
ATOM 2463 C C . GLY A 1 303 ? -27.977 14.426 7.878 1.00 87.75 303 GLY A C 1
ATOM 2464 O O . GLY A 1 303 ? -27.605 15.537 7.505 1.00 87.75 303 GLY A O 1
ATOM 2465 N N . LEU A 1 304 ? -29.073 14.268 8.625 1.00 89.56 304 LEU A N 1
ATOM 2466 C CA . LEU A 1 304 ? -29.919 15.398 9.022 1.00 89.56 304 LEU A CA 1
ATOM 2467 C C . LEU A 1 304 ? -29.346 16.162 10.224 1.00 89.56 304 LEU A C 1
ATOM 2469 O O . LEU A 1 304 ? -28.745 15.592 11.135 1.00 89.56 304 LEU A O 1
ATOM 2473 N N . THR A 1 305 ? -29.606 17.469 10.272 1.00 87.19 305 THR A N 1
ATOM 2474 C CA . THR A 1 305 ? -29.278 18.296 11.440 1.00 87.19 305 THR A CA 1
ATOM 2475 C C . THR A 1 305 ? -30.261 18.067 12.594 1.00 87.19 305 THR A C 1
ATOM 2477 O O . THR A 1 305 ? -31.436 17.758 12.382 1.00 87.19 305 THR A O 1
ATOM 2480 N N . ASP A 1 306 ? -29.834 18.323 13.838 1.00 83.81 306 ASP A N 1
ATOM 2481 C CA . ASP A 1 306 ? -30.681 18.184 15.040 1.00 83.81 306 ASP A CA 1
ATOM 2482 C C . ASP A 1 306 ? -32.030 18.925 14.934 1.00 83.81 306 ASP A C 1
ATOM 2484 O O . ASP A 1 306 ? -33.045 18.487 15.480 1.00 83.81 306 ASP A O 1
ATOM 2488 N N . ASN A 1 307 ? -32.061 20.069 14.243 1.00 86.81 307 ASN A N 1
ATOM 2489 C CA . ASN A 1 307 ? -33.285 20.847 14.047 1.00 86.81 307 ASN A CA 1
ATOM 2490 C C . ASN A 1 307 ? -34.256 20.163 13.080 1.00 86.81 307 ASN A C 1
ATOM 2492 O O . ASN A 1 307 ? -35.469 20.210 13.291 1.00 86.81 307 ASN A O 1
ATOM 2496 N N . GLU A 1 308 ? -33.745 19.522 12.036 1.00 86.31 308 GLU A N 1
ATOM 2497 C CA . GLU A 1 308 ? -34.560 18.782 11.075 1.00 86.31 308 GLU A CA 1
ATOM 2498 C C . GLU A 1 308 ? -35.062 17.471 11.675 1.00 86.31 308 GLU A C 1
ATOM 2500 O O . GLU A 1 308 ? -36.225 17.127 11.481 1.00 86.31 308 GLU A O 1
ATOM 2505 N N . ILE A 1 309 ? -34.248 16.806 12.500 1.00 86.62 309 ILE A N 1
ATOM 2506 C CA . ILE A 1 309 ? -34.666 15.626 13.263 1.00 86.62 309 ILE A CA 1
ATOM 2507 C C . ILE A 1 309 ? -35.830 15.975 14.202 1.00 86.62 309 ILE A C 1
ATOM 2509 O O . ILE A 1 309 ? -36.835 15.269 14.240 1.00 86.62 309 ILE A O 1
ATOM 2513 N N . LYS A 1 310 ? -35.765 17.108 14.915 1.00 86.62 310 LYS A N 1
ATOM 2514 C CA . LYS A 1 310 ? -36.887 17.568 15.759 1.00 86.62 310 LYS A CA 1
ATOM 2515 C C . LYS A 1 310 ? -38.164 17.811 14.952 1.00 86.62 310 LYS A C 1
ATOM 2517 O O . LYS A 1 310 ? -39.250 17.452 15.405 1.00 86.62 310 LYS A O 1
ATOM 2522 N N . ARG A 1 311 ? -38.044 18.396 13.754 1.00 86.31 311 ARG A N 1
ATOM 2523 C CA . ARG A 1 311 ? -39.181 18.582 12.836 1.00 86.31 311 ARG A CA 1
ATOM 2524 C C . ARG A 1 311 ? -39.731 17.235 12.366 1.00 86.31 311 ARG A C 1
ATOM 2526 O O . ARG A 1 311 ? -40.942 17.051 12.376 1.00 86.31 311 ARG A O 1
ATOM 2533 N N . LEU A 1 312 ? -38.8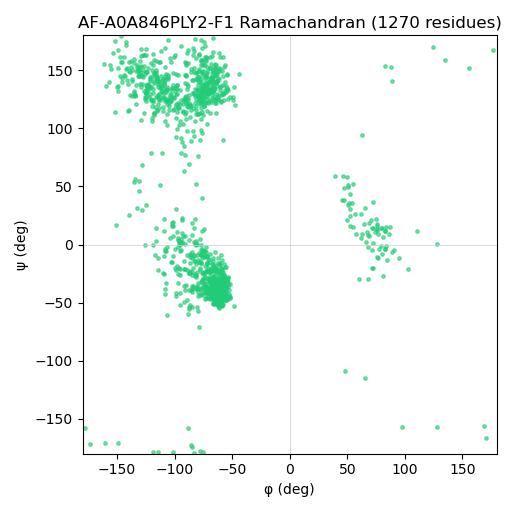73 16.274 12.039 1.00 86.88 312 LEU A N 1
ATOM 2534 C CA . LEU A 1 312 ? -39.288 14.924 11.662 1.00 86.88 312 LEU A CA 1
ATOM 2535 C C . LEU A 1 312 ? -40.084 14.253 12.788 1.00 86.88 312 LEU A C 1
ATOM 2537 O O . LEU A 1 312 ? -41.195 13.789 12.548 1.00 86.88 312 LEU A O 1
ATOM 2541 N N . ILE A 1 313 ? -39.570 14.285 14.021 1.00 85.94 313 ILE A N 1
ATOM 2542 C CA . ILE A 1 313 ? -40.251 13.717 15.194 1.00 85.94 313 ILE A CA 1
ATOM 2543 C C . ILE A 1 313 ? -41.630 14.361 15.393 1.00 85.94 313 ILE A C 1
ATOM 2545 O O . ILE A 1 313 ? -42.587 13.651 15.676 1.00 85.94 313 ILE A O 1
ATOM 2549 N N . SER A 1 314 ? -41.775 15.675 15.176 1.00 85.19 314 SER A N 1
ATOM 2550 C CA . SER A 1 314 ? -43.089 16.334 15.283 1.00 85.19 314 SER A CA 1
ATOM 2551 C C . SER A 1 314 ? -44.110 15.910 14.217 1.00 85.19 314 SER A C 1
ATOM 2553 O O . SER A 1 314 ? -45.312 16.055 14.427 1.00 85.19 314 SER A O 1
ATOM 2555 N N . ILE A 1 315 ? -43.651 15.397 13.072 1.00 84.25 315 ILE A N 1
ATOM 2556 C CA . ILE A 1 315 ? -44.505 14.954 11.958 1.00 84.25 315 ILE A CA 1
ATOM 2557 C C . ILE A 1 315 ? -44.943 13.491 12.135 1.00 84.25 315 ILE A C 1
ATOM 2559 O O . ILE A 1 315 ? -45.971 13.079 11.575 1.00 84.25 315 ILE A O 1
ATOM 2563 N N . ILE A 1 316 ? -44.164 12.703 12.880 1.00 84.94 316 ILE A N 1
ATOM 2564 C CA . ILE A 1 316 ? -44.419 11.288 13.143 1.00 84.94 316 ILE A CA 1
ATOM 2565 C C . ILE A 1 316 ? -45.494 11.160 14.229 1.00 84.94 316 ILE A C 1
ATOM 2567 O O . ILE A 1 316 ? -45.364 11.698 15.326 1.00 84.94 316 ILE A O 1
ATOM 2571 N N . LYS A 1 317 ? -46.564 10.420 13.927 1.00 82.69 317 LYS A N 1
ATOM 2572 C CA . LYS A 1 317 ? -47.612 10.074 14.896 1.00 82.69 317 LYS A CA 1
ATOM 2573 C C . LYS A 1 317 ? -47.300 8.702 15.489 1.00 82.69 317 LYS A C 1
ATOM 2575 O O . LYS A 1 317 ? -47.184 7.746 14.733 1.00 82.69 317 LYS A O 1
ATOM 2580 N N . LEU A 1 318 ? -47.145 8.627 16.809 1.00 85.75 318 LEU A N 1
ATOM 2581 C CA . LEU A 1 318 ? -46.804 7.400 17.534 1.00 85.75 318 LEU A CA 1
ATOM 2582 C C . LEU A 1 318 ? -47.978 6.954 18.409 1.00 85.75 318 LEU A C 1
ATOM 2584 O O . LEU A 1 318 ? -48.629 7.783 19.050 1.00 85.75 318 LEU A O 1
ATOM 2588 N N . ASP A 1 319 ? -48.201 5.647 18.458 1.00 83.00 319 ASP A N 1
ATOM 2589 C CA . ASP A 1 319 ? -49.196 4.994 19.300 1.00 83.00 319 ASP A CA 1
ATOM 2590 C C . ASP A 1 319 ? -48.609 4.632 20.676 1.00 83.00 319 ASP A C 1
ATOM 2592 O O . ASP A 1 319 ? -47.391 4.622 20.888 1.00 83.00 319 ASP A O 1
ATOM 2596 N N . LYS A 1 320 ? -49.490 4.323 21.637 1.00 74.38 320 LYS A N 1
ATOM 2597 C CA . LYS A 1 320 ? -49.090 3.887 22.989 1.00 74.38 320 LYS A CA 1
ATOM 2598 C C . LYS A 1 320 ? -48.606 2.436 23.033 1.00 74.38 320 LYS A C 1
ATOM 2600 O O . LYS A 1 320 ? -47.761 2.109 23.859 1.00 74.38 320 LYS A O 1
ATOM 2605 N N . GLU A 1 321 ? -49.136 1.586 22.160 1.00 74.50 321 GLU A N 1
ATOM 2606 C CA . GLU A 1 321 ? -48.845 0.153 22.087 1.00 74.50 321 GLU A CA 1
ATOM 2607 C C . GLU A 1 321 ? -48.701 -0.276 20.624 1.00 74.50 321 GLU A C 1
ATOM 2609 O O . GLU A 1 321 ? -49.176 0.414 19.723 1.00 74.50 321 GLU A O 1
ATOM 2614 N N . GLY A 1 322 ? -48.017 -1.397 20.388 1.00 82.75 322 GLY A N 1
ATOM 2615 C CA . GLY A 1 322 ? -47.768 -1.938 19.053 1.00 82.75 322 GLY A CA 1
ATOM 2616 C C . GLY A 1 322 ? -46.291 -2.227 18.783 1.00 82.75 322 GLY A C 1
ATOM 2617 O O . GLY A 1 322 ? -45.495 -2.430 19.703 1.00 82.75 322 GLY A O 1
ATOM 2618 N N . VAL A 1 323 ? -45.944 -2.248 17.500 1.00 85.69 323 VAL A N 1
ATOM 2619 C CA . VAL A 1 323 ? -44.603 -2.495 16.955 1.00 85.69 323 VAL A CA 1
ATOM 2620 C C . VAL A 1 323 ? -43.658 -1.369 17.368 1.00 85.69 323 VAL A C 1
ATOM 2622 O O . VAL A 1 323 ? -44.026 -0.200 17.283 1.00 85.69 323 VAL A O 1
ATOM 2625 N N . ASP A 1 324 ? -42.453 -1.703 17.830 1.00 87.56 324 ASP A N 1
ATOM 2626 C CA . ASP A 1 324 ? -41.457 -0.712 18.252 1.00 87.56 324 ASP A CA 1
ATOM 2627 C C . ASP A 1 324 ? -40.961 0.127 17.062 1.00 87.56 324 ASP A C 1
ATOM 2629 O O . ASP A 1 324 ? -40.617 -0.414 16.010 1.00 87.56 324 ASP A O 1
ATOM 2633 N N . VAL A 1 325 ? -40.888 1.448 17.242 1.00 90.81 325 VAL A N 1
ATOM 2634 C CA . VAL A 1 325 ? -40.343 2.392 16.258 1.00 90.81 325 VAL A CA 1
ATOM 2635 C C . VAL A 1 325 ? -39.025 2.968 16.772 1.00 90.81 325 VAL A C 1
ATOM 2637 O O . VAL A 1 325 ? -38.960 3.534 17.869 1.00 90.81 325 VAL A O 1
ATOM 2640 N N . TYR A 1 326 ? -37.983 2.861 15.952 1.00 90.75 326 TYR A N 1
ATOM 2641 C CA . TYR A 1 326 ? -36.629 3.327 16.232 1.00 90.75 326 TYR A CA 1
ATOM 2642 C C . TYR A 1 326 ? -36.219 4.455 15.285 1.00 90.75 326 TYR A C 1
ATOM 2644 O O . TYR A 1 326 ? -36.496 4.400 14.091 1.00 90.75 326 TYR A O 1
ATOM 2652 N N . LEU A 1 327 ? -35.501 5.444 15.812 1.00 91.19 327 LEU A N 1
ATOM 2653 C CA . LEU A 1 327 ? -34.841 6.507 15.058 1.00 91.19 327 LEU A CA 1
ATOM 2654 C C . LEU A 1 327 ? -33.330 6.411 15.287 1.00 91.19 327 LEU A C 1
ATOM 2656 O O . LEU A 1 327 ? -32.881 6.591 16.419 1.00 91.19 327 LEU A O 1
ATOM 2660 N N . ASP A 1 328 ? -32.560 6.076 14.249 1.00 88.75 328 ASP A N 1
ATOM 2661 C CA . ASP A 1 328 ? -31.109 5.814 14.333 1.00 88.75 328 ASP A CA 1
ATOM 2662 C C . ASP A 1 328 ? -30.733 4.871 15.503 1.00 88.75 328 ASP A C 1
ATOM 2664 O O . ASP A 1 328 ? -29.747 5.056 16.222 1.00 88.75 328 ASP A O 1
ATOM 2668 N N . GLY A 1 329 ? -31.578 3.859 15.737 1.00 86.00 329 GLY A N 1
ATOM 2669 C CA . GLY A 1 329 ? -31.438 2.878 16.818 1.00 86.00 329 GLY A CA 1
ATOM 2670 C C . GLY A 1 329 ? -31.959 3.321 18.193 1.00 86.00 329 GLY A C 1
ATOM 2671 O O . GLY A 1 329 ? -31.967 2.510 19.118 1.00 86.00 329 GLY A O 1
ATOM 2672 N N . VAL A 1 330 ? -32.434 4.559 18.359 1.00 87.88 330 VAL A N 1
ATOM 2673 C CA . VAL A 1 330 ? -33.067 5.039 19.599 1.00 87.88 330 VAL A CA 1
ATOM 2674 C C . VAL A 1 330 ? -34.572 4.744 19.567 1.00 87.88 330 VAL A C 1
ATOM 2676 O O . VAL A 1 330 ? -35.238 5.164 18.623 1.00 87.88 330 VAL A O 1
ATOM 2679 N N . PRO A 1 331 ? -35.146 4.054 20.570 1.00 87.31 331 PRO A N 1
ATOM 2680 C CA . PRO A 1 331 ? -36.585 3.797 20.609 1.00 87.31 331 PRO A CA 1
ATOM 2681 C C . PRO A 1 331 ? -37.355 5.100 20.868 1.00 87.31 331 PRO A C 1
ATOM 2683 O O . PRO A 1 331 ? -37.106 5.770 21.872 1.00 87.31 331 PRO A O 1
ATOM 2686 N N . ILE A 1 332 ? -38.294 5.447 19.982 1.00 88.50 332 ILE A N 1
ATOM 2687 C CA . ILE A 1 332 ? -39.094 6.683 20.079 1.00 88.50 332 ILE A CA 1
ATOM 2688 C C . ILE A 1 332 ? -40.566 6.436 20.436 1.00 88.50 332 ILE A C 1
ATOM 2690 O O . ILE A 1 332 ? -41.192 7.313 21.027 1.00 88.50 332 ILE A O 1
ATOM 2694 N N . GLY A 1 333 ? -41.121 5.260 20.128 1.00 87.06 333 GLY A N 1
ATOM 2695 C CA . GLY A 1 333 ? -42.511 4.917 20.445 1.00 87.06 333 GLY A CA 1
ATOM 2696 C C . GLY A 1 333 ? -42.982 3.636 19.764 1.00 87.06 333 GLY A C 1
ATOM 2697 O O . GLY A 1 333 ? -42.158 2.792 19.413 1.00 87.06 333 GLY A O 1
ATOM 2698 N N . HIS A 1 334 ? -44.299 3.504 19.577 1.00 87.56 334 HIS A N 1
ATOM 2699 C CA . HIS A 1 334 ? -44.926 2.326 18.977 1.00 87.56 334 HIS A CA 1
ATOM 2700 C C . HIS A 1 334 ? -45.841 2.682 17.796 1.00 87.56 334 HIS A C 1
ATOM 2702 O O . HIS A 1 334 ? -46.242 3.835 17.639 1.00 87.56 334 HIS A O 1
ATOM 2708 N N . THR A 1 335 ? -46.187 1.692 16.971 1.00 88.56 335 THR A N 1
ATOM 2709 C CA . THR A 1 335 ? -47.231 1.802 15.941 1.00 88.56 335 THR A CA 1
ATOM 2710 C C . THR A 1 335 ? -48.059 0.522 15.841 1.00 88.56 335 THR A C 1
ATOM 2712 O O . THR A 1 335 ? -47.522 -0.584 15.897 1.00 88.56 335 THR A O 1
ATOM 2715 N N . THR A 1 336 ? -49.373 0.665 15.695 1.00 85.88 336 THR A N 1
ATOM 2716 C CA . THR A 1 336 ? -50.315 -0.455 15.539 1.00 85.88 336 THR A CA 1
ATOM 2717 C C . THR A 1 336 ? -50.451 -0.920 14.083 1.00 85.88 336 THR A C 1
ATOM 2719 O O . THR A 1 336 ? -50.491 -2.121 13.826 1.00 85.88 336 THR A O 1
ATOM 2722 N N . GLU A 1 337 ? -50.456 0.007 13.117 1.00 85.25 337 GLU A N 1
ATOM 2723 C CA . GLU A 1 337 ? -50.617 -0.267 11.678 1.00 85.25 337 GLU A CA 1
ATOM 2724 C C . GLU A 1 337 ? -49.320 -0.004 10.887 1.00 85.25 337 GLU A C 1
ATOM 2726 O O . GLU A 1 337 ? -49.176 1.007 10.196 1.00 85.25 337 GLU A O 1
ATOM 2731 N N . THR A 1 338 ? -48.369 -0.942 10.933 1.00 85.44 338 THR A N 1
ATOM 2732 C CA . THR A 1 338 ? -47.013 -0.753 10.382 1.00 85.44 338 THR A CA 1
ATOM 2733 C C . THR A 1 338 ? -46.964 -0.403 8.893 1.00 85.44 338 THR A C 1
ATOM 2735 O O . THR A 1 338 ? -46.251 0.519 8.498 1.00 85.44 338 THR A O 1
ATOM 2738 N N . LYS A 1 339 ? -47.722 -1.115 8.046 1.00 85.50 339 LYS A N 1
ATOM 2739 C CA . LYS A 1 339 ? -47.674 -0.919 6.586 1.00 85.50 339 LYS A CA 1
ATOM 2740 C C . LYS A 1 339 ? -48.183 0.469 6.188 1.00 85.50 339 LYS A C 1
ATOM 2742 O O . LYS A 1 339 ? -47.496 1.208 5.492 1.00 85.50 339 LYS A O 1
ATOM 2747 N N . LYS A 1 340 ? -49.347 0.853 6.715 1.00 87.56 340 LYS A N 1
ATOM 2748 C CA . LYS A 1 340 ? -49.954 2.166 6.470 1.00 87.56 340 LYS A CA 1
ATOM 2749 C C . LYS A 1 340 ? -49.087 3.301 7.014 1.00 87.56 340 LYS A C 1
ATOM 2751 O O . LYS A 1 340 ? -48.921 4.313 6.342 1.00 87.56 340 LYS A O 1
ATOM 2756 N N . PHE A 1 341 ? -48.495 3.110 8.193 1.00 88.62 341 PHE A N 1
ATOM 2757 C CA . PHE A 1 341 ? -47.571 4.069 8.792 1.00 88.62 341 PHE A CA 1
ATOM 2758 C C . PHE A 1 341 ? -46.361 4.352 7.885 1.00 88.62 341 PHE A C 1
ATOM 2760 O O . PHE A 1 341 ? -46.034 5.515 7.639 1.00 88.62 341 PHE A O 1
ATOM 2767 N N . ILE A 1 342 ? -45.730 3.310 7.332 1.00 88.75 342 ILE A N 1
ATOM 2768 C CA . ILE A 1 342 ? -44.589 3.459 6.414 1.00 88.75 342 ILE A CA 1
ATOM 2769 C C . ILE A 1 342 ? -45.016 4.109 5.096 1.00 88.75 342 ILE A C 1
ATOM 2771 O O . ILE A 1 342 ? -44.343 5.029 4.628 1.00 88.75 342 ILE A O 1
ATOM 2775 N N . ASP A 1 343 ? -46.141 3.691 4.517 1.00 88.12 343 ASP A N 1
ATOM 2776 C CA . ASP A 1 343 ? -46.632 4.242 3.250 1.00 88.12 343 ASP A CA 1
ATOM 2777 C C . ASP A 1 343 ? -46.997 5.735 3.376 1.00 88.12 343 ASP A C 1
ATOM 2779 O O . ASP A 1 343 ? -46.678 6.534 2.490 1.00 88.12 343 ASP A O 1
ATOM 2783 N N . GLU A 1 344 ? -47.575 6.160 4.507 1.00 89.88 344 GLU A N 1
ATOM 2784 C CA . GLU A 1 344 ? -47.818 7.579 4.799 1.00 89.88 344 GLU A CA 1
ATOM 2785 C C . GLU A 1 344 ? -46.517 8.389 4.908 1.00 89.88 344 GLU A C 1
ATOM 2787 O O . GLU A 1 344 ? -46.443 9.517 4.408 1.00 89.88 344 GLU A O 1
ATOM 2792 N N . LEU A 1 345 ? -45.479 7.840 5.549 1.00 89.88 345 LEU A N 1
ATOM 2793 C CA . LEU A 1 345 ? -44.176 8.499 5.672 1.00 89.88 345 LEU A CA 1
ATOM 2794 C C . LEU A 1 345 ? -43.448 8.586 4.327 1.00 89.88 345 LEU A C 1
ATOM 2796 O O . LEU A 1 345 ? -42.932 9.654 3.985 1.00 89.88 345 LEU A O 1
ATOM 2800 N N . ARG A 1 346 ? -43.480 7.519 3.521 1.00 88.94 346 ARG A N 1
ATOM 2801 C CA . ARG A 1 346 ? -42.961 7.520 2.144 1.00 88.94 346 ARG A CA 1
ATOM 2802 C C . ARG A 1 346 ? -43.684 8.548 1.283 1.00 88.94 346 ARG A C 1
ATOM 2804 O O . ARG A 1 346 ? -43.033 9.330 0.594 1.00 88.94 346 ARG A O 1
ATOM 2811 N N . LYS A 1 347 ? -45.014 8.640 1.382 1.00 88.56 347 LYS A N 1
ATOM 2812 C CA . LYS A 1 347 ? -45.789 9.674 0.682 1.00 88.56 347 LYS A CA 1
ATOM 2813 C C . LYS A 1 347 ? -45.375 11.082 1.112 1.00 88.56 347 LYS A C 1
ATOM 2815 O O . LYS A 1 347 ? -45.139 11.926 0.260 1.00 88.56 347 LYS A O 1
ATOM 2820 N N . LYS A 1 348 ? -45.186 11.333 2.413 1.00 89.50 348 LYS A N 1
ATOM 2821 C CA . LYS A 1 348 ? -44.682 12.628 2.914 1.00 89.50 348 LYS A CA 1
ATOM 2822 C C . LYS A 1 348 ? -43.255 12.945 2.441 1.00 89.50 348 LYS A C 1
ATOM 2824 O O . LYS A 1 348 ? -42.956 14.120 2.222 1.00 89.50 348 LYS A O 1
ATOM 2829 N N . ARG A 1 349 ? -42.386 11.937 2.286 1.00 89.81 349 ARG A N 1
ATOM 2830 C CA . ARG A 1 349 ? -41.044 12.081 1.689 1.00 89.81 349 ARG A CA 1
ATOM 2831 C C . ARG A 1 349 ? -41.139 12.484 0.217 1.00 89.81 349 ARG A C 1
ATOM 2833 O O . ARG A 1 349 ? -40.487 13.442 -0.188 1.00 89.81 349 ARG A O 1
ATOM 2840 N N . ARG A 1 350 ? -41.994 11.808 -0.554 1.00 86.31 350 ARG A N 1
ATOM 2841 C CA . ARG A 1 350 ? -42.266 12.116 -1.969 1.00 86.31 350 ARG A CA 1
ATOM 2842 C C . ARG A 1 350 ? -42.888 13.514 -2.126 1.00 86.31 350 ARG A C 1
ATOM 2844 O O . ARG A 1 350 ? -42.421 14.329 -2.907 1.00 86.31 350 ARG A O 1
ATOM 2851 N N . ASP A 1 351 ? -43.833 13.895 -1.274 1.00 86.12 351 ASP A N 1
ATOM 2852 C CA . ASP A 1 351 ? -44.398 15.255 -1.261 1.00 86.12 351 ASP A CA 1
ATOM 2853 C C . ASP A 1 351 ? -43.370 16.352 -0.882 1.00 86.12 351 ASP A C 1
ATOM 2855 O O . ASP A 1 351 ? -43.695 17.538 -0.901 1.00 86.12 351 ASP A O 1
ATOM 2859 N N . GLY A 1 352 ? -42.145 15.988 -0.475 1.00 83.19 352 GLY A N 1
ATOM 2860 C CA . GLY A 1 352 ? -41.101 16.923 -0.049 1.00 83.19 352 GLY A CA 1
ATOM 2861 C C . GLY A 1 352 ? -41.323 17.536 1.338 1.00 83.19 352 GLY A C 1
ATOM 2862 O O . GLY A 1 352 ? -40.617 18.470 1.713 1.00 83.19 352 GLY A O 1
ATOM 2863 N N . LYS A 1 353 ? -42.285 17.024 2.121 1.00 86.12 353 LYS A N 1
ATOM 2864 C CA . LYS A 1 353 ? -42.554 17.475 3.503 1.00 86.12 353 LYS A CA 1
ATOM 2865 C C . LYS A 1 353 ? -41.506 16.970 4.494 1.00 86.12 353 LYS A C 1
ATOM 2867 O O . LYS A 1 353 ? -41.314 17.568 5.550 1.00 86.12 353 LYS A O 1
ATOM 2872 N N . ILE A 1 354 ? -40.869 15.850 4.166 1.00 88.06 354 ILE A N 1
ATOM 2873 C CA . ILE A 1 354 ? -39.753 15.250 4.898 1.00 88.06 354 ILE A CA 1
ATOM 2874 C C . ILE A 1 354 ? -38.534 15.259 3.970 1.00 88.06 354 ILE A C 1
ATOM 2876 O O . ILE A 1 354 ? -38.686 15.161 2.752 1.00 88.06 354 ILE A O 1
ATOM 2880 N N . SER A 1 355 ? -37.328 15.377 4.536 1.00 88.75 355 SER A N 1
ATOM 2881 C CA . SER A 1 355 ? -36.094 15.272 3.753 1.00 88.75 355 SER A CA 1
ATOM 2882 C C . SER A 1 355 ? -36.035 13.943 2.994 1.00 88.75 355 SER A C 1
ATOM 2884 O O . SER A 1 355 ? -36.372 12.883 3.524 1.00 88.75 355 SER A O 1
ATOM 2886 N N . ARG A 1 356 ? -35.546 13.997 1.754 1.00 87.75 356 ARG A N 1
ATOM 2887 C CA . ARG A 1 356 ? -35.317 12.813 0.914 1.00 87.75 356 ARG A CA 1
ATOM 2888 C C . ARG A 1 356 ? -34.169 11.936 1.427 1.00 87.75 356 ARG A C 1
ATOM 2890 O O . ARG A 1 356 ? -33.984 10.840 0.913 1.00 87.75 356 ARG A O 1
ATOM 2897 N N . GLU A 1 357 ? -33.413 12.388 2.431 1.00 90.38 357 GLU A N 1
ATOM 2898 C CA . GLU A 1 357 ? -32.377 11.600 3.119 1.00 90.38 357 GLU A CA 1
ATOM 2899 C C . GLU A 1 357 ? -32.914 10.573 4.121 1.00 90.38 357 GLU A C 1
ATOM 2901 O O . GLU A 1 357 ? -32.183 9.667 4.523 1.00 90.38 357 GLU A O 1
ATOM 2906 N N . VAL A 1 358 ? -34.183 10.689 4.517 1.00 92.75 358 VAL A N 1
ATOM 2907 C CA . VAL A 1 358 ? -34.792 9.774 5.486 1.00 92.75 358 VAL A CA 1
ATOM 2908 C C . VAL A 1 358 ? -35.200 8.479 4.790 1.00 92.75 358 VAL A C 1
ATOM 2910 O O . VAL A 1 358 ? -35.917 8.518 3.787 1.00 92.75 358 VAL A O 1
ATOM 2913 N N . ASN A 1 359 ? -34.778 7.339 5.335 1.00 94.00 359 ASN A N 1
ATOM 2914 C CA . ASN A 1 359 ? -35.171 6.010 4.864 1.00 94.00 359 ASN A CA 1
ATOM 2915 C C . ASN A 1 359 ? -35.969 5.271 5.945 1.00 94.00 359 ASN A C 1
ATOM 2917 O O . ASN A 1 359 ? -35.733 5.462 7.141 1.00 94.00 359 ASN A O 1
ATOM 2921 N N . PHE A 1 360 ? -36.935 4.459 5.511 1.00 93.00 360 PHE A N 1
ATOM 2922 C CA . PHE A 1 360 ? -37.875 3.759 6.389 1.00 93.00 360 PHE A CA 1
ATOM 2923 C C . PHE A 1 360 ? -37.838 2.260 6.098 1.00 93.00 360 PHE A C 1
ATOM 2925 O O . PHE A 1 360 ? -38.050 1.862 4.952 1.00 93.00 360 PHE A O 1
ATOM 2932 N N . SER A 1 361 ? -37.631 1.439 7.124 1.00 91.75 361 SER A N 1
ATOM 2933 C CA . SER A 1 361 ? -37.601 -0.019 6.996 1.00 91.75 361 SER A CA 1
ATOM 2934 C C . SER A 1 361 ? -38.475 -0.704 8.047 1.00 91.75 361 SER A C 1
ATOM 2936 O O . SER A 1 361 ? -38.632 -0.228 9.173 1.00 91.75 361 SER A O 1
ATOM 2938 N N . PHE A 1 362 ? -39.066 -1.834 7.670 1.00 91.50 362 PHE A N 1
ATOM 2939 C CA . PHE A 1 362 ? -39.753 -2.762 8.558 1.00 91.50 362 PHE A CA 1
ATOM 2940 C C . PHE A 1 362 ? -39.008 -4.089 8.576 1.00 91.50 362 PHE A C 1
ATOM 2942 O O . PHE A 1 362 ? -38.942 -4.793 7.565 1.00 91.50 362 PHE A O 1
ATOM 2949 N N . ILE A 1 363 ? -38.479 -4.450 9.742 1.00 86.94 363 ILE A N 1
ATOM 2950 C CA . ILE A 1 363 ? -37.763 -5.707 9.936 1.00 86.94 363 ILE A CA 1
ATOM 2951 C C . ILE A 1 363 ? -38.733 -6.706 10.556 1.00 86.94 363 ILE A C 1
ATOM 2953 O O . ILE A 1 363 ? -38.964 -6.708 11.766 1.00 86.94 363 ILE A O 1
ATOM 2957 N N . SER A 1 364 ? -39.288 -7.581 9.718 1.00 82.69 364 SER A N 1
ATOM 2958 C CA . SER A 1 364 ? -40.303 -8.566 10.115 1.00 82.69 364 SER A CA 1
ATOM 2959 C C . SER A 1 364 ? -39.820 -9.525 11.209 1.00 82.69 364 SER A C 1
ATOM 2961 O O . SER A 1 364 ? -40.571 -9.825 12.131 1.00 82.69 364 SER A O 1
ATOM 2963 N N . VAL A 1 365 ? -38.552 -9.951 11.154 1.00 81.69 365 VAL A N 1
ATOM 2964 C CA . VAL A 1 365 ? -37.941 -10.890 12.117 1.00 81.69 365 VAL A CA 1
ATOM 2965 C C . VAL A 1 365 ? -37.868 -10.305 13.530 1.00 81.69 365 VAL A C 1
ATOM 2967 O O . VAL A 1 365 ? -38.057 -11.011 14.517 1.00 81.69 365 VAL A O 1
ATOM 2970 N N . LEU A 1 366 ? -37.590 -9.005 13.632 1.00 79.56 366 LEU A N 1
ATOM 2971 C CA . LEU A 1 366 ? -37.493 -8.294 14.908 1.00 79.56 366 LEU A CA 1
ATOM 2972 C C . LEU A 1 366 ? -38.831 -7.674 15.329 1.00 79.56 366 LEU A C 1
ATOM 2974 O O . LEU A 1 366 ? -38.987 -7.314 16.495 1.00 79.56 366 LEU A O 1
ATOM 2978 N N . ASN A 1 367 ? -39.787 -7.601 14.398 1.00 84.31 367 ASN A N 1
ATOM 2979 C CA . ASN A 1 367 ? -41.029 -6.852 14.514 1.00 84.31 367 ASN A CA 1
ATOM 2980 C C . ASN A 1 367 ? -40.766 -5.410 14.980 1.00 84.31 367 ASN A C 1
ATOM 2982 O O . ASN A 1 367 ? -41.254 -4.979 16.026 1.00 84.31 367 ASN A O 1
ATOM 2986 N N . GLU A 1 368 ? -39.950 -4.682 14.212 1.00 89.00 368 GLU A N 1
ATOM 2987 C CA . GLU A 1 368 ? -39.590 -3.287 14.485 1.00 89.00 368 GLU A CA 1
ATOM 2988 C C . GLU A 1 368 ? -39.566 -2.439 13.206 1.00 89.00 368 GLU A C 1
ATOM 2990 O O . GLU A 1 368 ? -39.239 -2.923 12.119 1.00 89.00 368 GLU A O 1
ATOM 2995 N N . VAL A 1 369 ? -39.903 -1.158 13.350 1.00 91.88 369 VAL A N 1
ATOM 2996 C CA . VAL A 1 369 ? -39.773 -0.139 12.302 1.00 91.88 369 VAL A CA 1
ATOM 2997 C C . VAL A 1 369 ? -38.538 0.698 12.592 1.00 91.88 369 VAL A C 1
ATOM 2999 O O . VAL A 1 369 ? -38.418 1.249 13.687 1.00 91.88 369 VAL A O 1
ATOM 3002 N N . ARG A 1 370 ? -37.636 0.844 11.620 1.00 92.25 370 ARG A N 1
ATOM 3003 C CA . ARG A 1 370 ? -36.477 1.733 11.732 1.00 92.25 370 ARG A CA 1
ATOM 3004 C C . ARG A 1 370 ? -36.615 2.925 10.800 1.00 92.25 370 ARG A C 1
ATOM 3006 O O . ARG A 1 370 ? -37.041 2.814 9.651 1.00 92.25 370 ARG A O 1
ATOM 3013 N N . ILE A 1 371 ? -36.241 4.078 11.329 1.00 94.06 371 ILE A N 1
ATOM 3014 C CA . ILE A 1 371 ? -36.148 5.345 10.624 1.00 94.06 371 ILE A CA 1
ATOM 3015 C C . ILE A 1 371 ? -34.683 5.760 10.687 1.00 94.06 371 ILE A C 1
ATOM 3017 O O . ILE A 1 371 ? -34.171 6.053 11.769 1.00 94.06 371 ILE A O 1
ATOM 3021 N N . ASN A 1 372 ? -34.018 5.772 9.536 1.00 93.94 372 ASN A N 1
ATOM 3022 C CA . ASN A 1 372 ? -32.603 6.112 9.440 1.00 93.94 372 ASN A CA 1
ATOM 3023 C C . ASN A 1 372 ? -32.442 7.536 8.905 1.00 93.94 372 ASN A C 1
ATOM 3025 O O . ASN A 1 372 ? -32.934 7.873 7.823 1.00 93.94 372 ASN A O 1
ATOM 3029 N N . THR A 1 373 ? -31.739 8.363 9.673 1.00 93.44 373 THR A N 1
ATOM 3030 C CA . THR A 1 373 ? -31.424 9.767 9.374 1.00 93.44 373 THR A CA 1
ATOM 3031 C C . THR A 1 373 ? -29.934 10.082 9.434 1.00 93.44 373 THR A C 1
ATOM 3033 O O . THR A 1 373 ? -29.525 11.211 9.155 1.00 93.44 373 THR A O 1
ATOM 3036 N N . ASP A 1 374 ? -29.112 9.083 9.746 1.00 90.44 374 ASP A N 1
ATOM 3037 C CA . ASP A 1 374 ? -27.684 9.244 9.959 1.00 90.44 374 ASP A CA 1
ATOM 3038 C C . ASP A 1 374 ? -26.847 9.385 8.672 1.00 90.44 374 ASP A C 1
ATOM 3040 O O . ASP A 1 374 ? -27.240 9.006 7.558 1.00 90.44 374 ASP A O 1
ATOM 3044 N N . ALA A 1 375 ? -25.660 9.969 8.860 1.00 91.62 375 ALA A N 1
ATOM 3045 C CA . ALA A 1 375 ? -24.650 10.199 7.835 1.00 91.62 375 ALA A CA 1
ATOM 3046 C C . ALA A 1 375 ? -23.840 8.929 7.528 1.00 91.62 375 ALA A C 1
ATOM 3048 O O . ALA A 1 375 ? -23.577 8.102 8.408 1.00 91.62 375 ALA A O 1
ATOM 3049 N N . GLY A 1 376 ? -23.352 8.809 6.295 1.00 92.00 376 GLY A N 1
ATOM 3050 C CA . GLY A 1 376 ? -22.460 7.728 5.882 1.00 92.00 376 GLY A CA 1
ATOM 3051 C C . GLY A 1 376 ? -23.158 6.446 5.428 1.00 92.00 376 GLY A C 1
ATOM 3052 O O . GLY A 1 376 ? -22.478 5.434 5.220 1.00 92.00 376 GLY A O 1
ATOM 3053 N N . ARG A 1 377 ? -24.486 6.451 5.270 1.00 94.38 377 ARG A N 1
ATOM 3054 C CA . ARG A 1 377 ? -25.220 5.373 4.590 1.00 94.38 377 ARG A CA 1
ATOM 3055 C C . ARG A 1 377 ? -24.942 5.448 3.098 1.00 94.38 377 ARG A C 1
ATOM 3057 O O . ARG A 1 377 ? -24.749 6.536 2.569 1.00 94.38 377 ARG A O 1
ATOM 3064 N N . VAL A 1 378 ? -24.922 4.298 2.426 1.00 95.00 378 VAL A N 1
ATOM 3065 C CA . VAL A 1 378 ? -24.780 4.254 0.965 1.00 95.00 378 VAL A CA 1
ATOM 3066 C C . VAL A 1 378 ? -26.117 3.893 0.353 1.00 95.00 378 VAL A C 1
ATOM 3068 O O . VAL A 1 378 ? -26.675 2.830 0.643 1.00 95.00 378 VAL A O 1
ATOM 3071 N N . ARG A 1 379 ? -26.614 4.789 -0.487 1.00 94.56 379 ARG A N 1
ATOM 3072 C CA . ARG A 1 379 ? -27.899 4.673 -1.162 1.00 94.56 379 ARG A CA 1
ATOM 3073 C C . ARG A 1 379 ? -27.697 4.495 -2.652 1.00 94.56 379 ARG A C 1
ATOM 3075 O O . ARG A 1 379 ? -26.660 4.878 -3.196 1.00 94.56 379 ARG A O 1
ATOM 3082 N N . ARG A 1 380 ? -28.707 3.923 -3.294 1.00 93.62 380 ARG A N 1
ATOM 3083 C CA . ARG A 1 380 ? -28.781 3.824 -4.749 1.00 93.62 380 ARG A CA 1
ATOM 3084 C C . ARG A 1 380 ? -30.081 4.457 -5.256 1.00 93.62 380 ARG A C 1
ATOM 3086 O O . ARG A 1 380 ? -31.114 4.259 -4.612 1.00 93.62 380 ARG A O 1
ATOM 3093 N N . PRO A 1 381 ? -30.033 5.242 -6.343 1.00 94.06 381 PRO A N 1
ATOM 3094 C CA . PRO A 1 381 ? -31.222 5.799 -6.975 1.00 94.06 381 PRO A CA 1
ATOM 3095 C C . PRO A 1 381 ? -31.949 4.734 -7.802 1.00 94.06 381 PRO A C 1
ATOM 3097 O O . PRO A 1 381 ? -31.319 4.015 -8.572 1.00 94.06 381 PRO A O 1
ATOM 3100 N N . LEU A 1 382 ? -33.272 4.667 -7.671 1.00 93.19 382 LEU A N 1
ATOM 3101 C CA . LEU A 1 382 ? -34.143 3.774 -8.436 1.00 93.19 382 LEU A CA 1
ATOM 3102 C C . LEU A 1 382 ? -35.352 4.530 -8.987 1.00 93.19 382 LEU A C 1
ATOM 3104 O O . LEU A 1 382 ? -35.786 5.525 -8.404 1.00 93.19 382 LEU A O 1
ATOM 3108 N N . ILE A 1 383 ? -35.921 4.035 -10.085 1.00 92.12 383 ILE A N 1
ATOM 3109 C CA . ILE A 1 383 ? -37.158 4.572 -10.660 1.00 92.12 383 ILE A CA 1
ATOM 3110 C C . ILE A 1 383 ? -38.345 4.015 -9.873 1.00 92.12 383 ILE A C 1
ATOM 3112 O O . ILE A 1 383 ? -38.425 2.808 -9.637 1.00 92.12 383 ILE A O 1
ATOM 3116 N N . ILE A 1 384 ? -39.282 4.877 -9.480 1.00 91.44 384 ILE A N 1
ATOM 3117 C CA . ILE A 1 384 ? -40.507 4.454 -8.789 1.00 91.44 384 ILE A CA 1
ATOM 3118 C C . ILE A 1 384 ? -41.482 3.825 -9.794 1.00 91.44 384 ILE A C 1
ATOM 3120 O O . ILE A 1 384 ? -41.758 4.409 -10.847 1.00 91.44 384 ILE A O 1
ATOM 3124 N N . LEU A 1 385 ? -42.045 2.666 -9.436 1.00 89.75 385 LEU A N 1
ATOM 3125 C CA . LEU A 1 385 ? -43.158 2.044 -10.151 1.00 89.75 385 LEU A CA 1
ATOM 3126 C C . LEU A 1 385 ? -44.471 2.256 -9.382 1.00 89.75 385 LEU A C 1
ATOM 3128 O O . LEU A 1 385 ? -44.544 2.019 -8.176 1.00 89.75 385 LEU A O 1
ATOM 3132 N N . GLU A 1 386 ? -45.527 2.657 -10.087 1.00 84.06 386 GLU A N 1
ATOM 3133 C CA . GLU A 1 386 ? -46.902 2.680 -9.578 1.00 84.06 386 GLU A CA 1
ATOM 3134 C C . GLU A 1 386 ? -47.742 1.706 -10.423 1.00 84.06 386 GLU A C 1
ATOM 3136 O O . GLU A 1 386 ? -47.820 1.837 -11.642 1.00 84.06 386 GLU A O 1
ATOM 3141 N N . GLU A 1 387 ? -48.303 0.670 -9.787 1.00 81.12 387 GLU A N 1
ATOM 3142 C CA . GLU A 1 387 ? -49.107 -0.388 -10.438 1.00 81.12 387 GLU A CA 1
ATOM 3143 C C . GLU A 1 387 ? -48.435 -1.046 -11.665 1.00 81.12 387 GLU A C 1
ATOM 3145 O O . GLU A 1 387 ? -49.086 -1.410 -12.643 1.00 81.12 387 GLU A O 1
ATOM 3150 N N . GLY A 1 388 ? -47.110 -1.217 -11.618 1.00 79.56 388 GLY A N 1
ATOM 3151 C CA . GLY A 1 388 ? -46.339 -1.828 -12.706 1.00 79.56 388 GLY A CA 1
ATOM 3152 C C . GLY A 1 388 ? -46.030 -0.887 -13.876 1.00 79.56 388 GLY A C 1
ATOM 3153 O O . GLY A 1 388 ? -45.618 -1.363 -14.931 1.00 79.56 388 GLY A O 1
ATOM 3154 N N . LYS A 1 389 ? -46.199 0.432 -13.714 1.00 85.12 389 LYS A N 1
ATOM 3155 C CA . LYS A 1 389 ? -45.744 1.440 -14.683 1.00 85.12 389 LYS A CA 1
ATOM 3156 C C . LYS A 1 389 ? -44.709 2.375 -14.060 1.00 85.12 389 LYS A C 1
ATOM 3158 O O . LYS A 1 389 ? -44.883 2.774 -12.906 1.00 85.12 389 LYS A O 1
ATOM 3163 N N . PRO A 1 390 ? -43.643 2.740 -14.793 1.00 86.00 390 PRO A N 1
ATOM 3164 C CA . PRO A 1 390 ? -42.727 3.769 -14.336 1.00 86.00 390 PRO A CA 1
ATOM 3165 C C . PRO A 1 390 ? -43.463 5.096 -14.213 1.00 86.00 390 PRO A C 1
ATOM 3167 O O . PRO A 1 390 ? -44.320 5.435 -15.026 1.00 86.00 390 PRO A O 1
ATOM 3170 N N . LYS A 1 391 ? -43.128 5.840 -13.162 1.00 82.56 391 LYS A N 1
ATOM 3171 C CA . LYS A 1 391 ? -43.774 7.118 -12.870 1.00 82.56 391 LYS A CA 1
ATOM 3172 C C . LYS A 1 391 ? -43.401 8.236 -13.848 1.00 82.56 391 LYS A C 1
ATOM 3174 O O . LYS A 1 391 ? -44.133 9.214 -13.943 1.00 82.56 391 LYS A O 1
ATOM 3179 N N . PHE A 1 392 ? -42.283 8.097 -14.560 1.00 76.62 392 PHE A N 1
ATOM 3180 C CA . PHE A 1 392 ? -41.890 9.060 -15.584 1.00 76.62 392 PHE A CA 1
ATOM 3181 C C . PHE A 1 392 ? -42.731 8.862 -16.856 1.00 76.62 392 PHE A C 1
ATOM 3183 O O . PHE A 1 392 ? -42.981 7.734 -17.282 1.00 76.62 392 PHE A O 1
ATOM 3190 N N . THR A 1 393 ? -43.159 9.960 -17.470 1.00 78.31 393 THR A N 1
ATOM 3191 C CA . THR A 1 393 ? -43.890 9.953 -18.746 1.00 78.31 393 THR A CA 1
ATOM 3192 C C . THR A 1 393 ? -42.934 10.047 -19.940 1.00 78.31 393 THR A C 1
ATOM 3194 O O . THR A 1 393 ? -41.848 10.618 -19.839 1.00 78.31 393 THR A O 1
ATOM 3197 N N . GLU A 1 394 ? -43.333 9.542 -21.114 1.00 81.56 394 GLU A N 1
ATOM 3198 C CA . GLU A 1 394 ? -42.528 9.691 -22.343 1.00 81.56 394 GLU A CA 1
ATOM 3199 C C . GLU A 1 394 ? -42.283 11.165 -22.719 1.00 81.56 394 GLU A C 1
ATOM 3201 O O . GLU A 1 394 ? -41.254 11.498 -23.307 1.00 81.56 394 GLU A O 1
ATOM 3206 N N . GLU A 1 395 ? -43.206 12.065 -22.368 1.00 82.38 395 GLU A N 1
ATOM 3207 C CA . GLU A 1 395 ? -43.034 13.508 -22.563 1.00 82.38 395 GLU A CA 1
ATOM 3208 C C . GLU A 1 395 ? -41.937 14.082 -21.663 1.00 82.38 395 GLU A C 1
ATOM 3210 O O . GLU A 1 395 ? -41.112 14.866 -22.127 1.00 82.38 395 GLU A O 1
ATOM 3215 N N . GLU A 1 396 ? -41.882 13.677 -20.393 1.00 81.75 396 GLU A N 1
ATOM 3216 C CA . GLU A 1 396 ? -40.804 14.070 -19.478 1.00 81.75 396 GLU A CA 1
ATOM 3217 C C . GLU A 1 396 ? -39.453 13.516 -19.931 1.00 81.75 396 GLU A C 1
ATOM 3219 O O . GLU A 1 396 ? -38.448 14.215 -19.836 1.00 81.75 396 GLU A O 1
ATOM 3224 N N . LEU A 1 397 ? -39.419 12.301 -20.487 1.00 83.12 397 LEU A N 1
ATOM 3225 C CA . LEU A 1 397 ? -38.193 11.747 -21.058 1.00 83.12 397 LEU A CA 1
ATOM 3226 C C . LEU A 1 397 ? -37.691 12.589 -22.240 1.00 83.12 397 LEU A C 1
ATOM 3228 O O . LEU A 1 397 ? -36.499 12.873 -22.317 1.00 83.12 397 LEU A O 1
ATOM 3232 N N . LYS A 1 398 ? -38.586 13.043 -23.127 1.00 87.31 398 LYS A N 1
ATOM 3233 C CA . LYS A 1 398 ? -38.217 13.970 -24.212 1.00 87.31 398 LYS A CA 1
ATOM 3234 C C . LYS A 1 398 ? -37.674 15.284 -23.662 1.00 87.31 398 LYS A C 1
ATOM 3236 O O . LYS A 1 398 ? -36.589 15.689 -24.052 1.00 87.31 398 LYS A O 1
ATOM 3241 N N . LYS A 1 399 ? -38.349 15.878 -22.672 1.00 88.56 399 LYS A N 1
ATOM 3242 C CA . LYS A 1 399 ? -37.872 17.095 -21.993 1.00 88.56 399 LYS A CA 1
ATOM 3243 C C . LYS A 1 399 ? -36.505 16.915 -21.332 1.00 88.56 399 LYS A C 1
ATOM 3245 O O . LYS A 1 399 ? -35.729 17.863 -21.281 1.00 88.56 399 LYS A O 1
ATOM 3250 N N . LEU A 1 400 ? -36.204 15.722 -20.815 1.00 87.75 400 LEU A N 1
ATOM 3251 C CA . LEU A 1 400 ? -34.894 15.395 -20.248 1.00 87.75 400 LEU A CA 1
ATOM 3252 C C . LEU A 1 400 ? -33.818 15.334 -21.339 1.00 87.75 400 LEU A C 1
ATOM 3254 O O . LEU A 1 400 ? -32.729 15.868 -21.147 1.00 87.75 400 LEU A O 1
ATOM 3258 N N . ILE A 1 401 ? -34.129 14.711 -22.479 1.00 87.69 401 ILE A N 1
ATOM 3259 C CA . ILE A 1 401 ? -33.229 14.608 -23.639 1.00 87.69 401 ILE A CA 1
ATOM 3260 C C . ILE A 1 401 ? -32.968 15.991 -24.251 1.00 87.69 401 ILE A C 1
ATOM 3262 O O . ILE A 1 401 ? -31.826 16.308 -24.577 1.00 87.69 401 ILE A O 1
ATOM 3266 N N . ASP A 1 402 ? -34.003 16.827 -24.343 1.00 89.94 402 ASP A N 1
ATOM 3267 C CA . ASP A 1 402 ? -33.920 18.202 -24.846 1.00 89.94 402 ASP A CA 1
ATOM 3268 C C . ASP A 1 402 ? -33.249 19.161 -23.837 1.00 89.94 402 ASP A C 1
ATOM 3270 O O . ASP A 1 402 ? -32.904 20.294 -24.177 1.00 89.94 402 ASP A O 1
ATOM 3274 N N . GLY A 1 403 ? -33.027 18.707 -22.596 1.00 87.56 403 GLY A N 1
ATOM 3275 C CA . GLY A 1 403 ? -32.365 19.465 -21.532 1.00 87.56 403 GLY A CA 1
ATOM 3276 C C . GLY A 1 403 ? -33.249 20.500 -20.826 1.00 87.56 403 GLY A C 1
ATOM 3277 O O . GLY A 1 403 ? -32.727 21.354 -20.110 1.00 87.56 403 GLY A O 1
ATOM 3278 N N . GLU A 1 404 ? -34.574 20.442 -20.999 1.00 89.56 404 GLU A N 1
ATOM 3279 C CA . GLU A 1 404 ? -35.536 21.325 -20.321 1.00 89.56 404 GLU A CA 1
ATOM 3280 C C . GLU A 1 404 ? -35.686 21.002 -18.827 1.00 89.56 404 GLU A C 1
ATOM 3282 O O . GLU A 1 404 ? -35.963 21.892 -18.020 1.00 89.56 404 GLU A O 1
ATOM 3287 N N . ILE A 1 405 ? -35.516 19.729 -18.458 1.00 89.44 405 ILE A N 1
ATOM 3288 C CA . ILE A 1 405 ? -35.551 19.254 -17.069 1.00 89.44 405 ILE A CA 1
ATOM 3289 C C . ILE A 1 405 ? -34.226 18.583 -16.708 1.00 89.44 405 ILE A C 1
ATOM 3291 O O . ILE A 1 405 ? -33.613 17.915 -17.536 1.00 89.44 405 ILE A O 1
ATOM 3295 N N . GLY A 1 406 ? -33.776 18.750 -15.463 1.00 88.31 406 GLY A N 1
ATOM 3296 C CA . GLY A 1 406 ? -32.552 18.122 -14.964 1.00 88.31 406 GLY A CA 1
ATOM 3297 C C . GLY A 1 406 ? -32.801 16.946 -14.016 1.00 88.31 406 GLY A C 1
ATOM 3298 O O . GLY A 1 406 ? -33.919 16.686 -13.571 1.00 88.31 406 GLY A O 1
ATOM 3299 N N . TRP A 1 407 ? -31.717 16.280 -13.602 1.00 87.06 407 TRP A N 1
ATOM 3300 C CA . TRP A 1 407 ? -31.749 15.190 -12.612 1.00 87.06 407 TRP A CA 1
ATOM 3301 C C . TRP A 1 407 ? -32.472 15.575 -11.309 1.00 87.06 407 TRP A C 1
ATOM 3303 O O . TRP A 1 407 ? -33.285 14.820 -10.776 1.00 87.06 407 TRP A O 1
ATOM 3313 N N . TYR A 1 408 ? -32.220 16.786 -10.807 1.00 86.88 408 TYR A N 1
ATOM 3314 C CA . TYR A 1 408 ? -32.871 17.290 -9.597 1.00 86.88 408 TYR A CA 1
ATOM 3315 C C . TYR A 1 408 ? -34.374 17.515 -9.771 1.00 86.88 408 TYR A C 1
ATOM 3317 O O . TYR A 1 408 ? -35.112 17.422 -8.789 1.00 86.88 408 TYR A O 1
ATOM 3325 N N . ASP A 1 409 ? -34.839 17.793 -10.987 1.00 87.75 409 ASP A N 1
ATOM 3326 C CA . ASP A 1 409 ? -36.260 17.979 -11.253 1.00 87.75 409 ASP A CA 1
ATOM 3327 C C . ASP A 1 409 ? -36.983 16.633 -11.278 1.00 87.75 409 ASP A C 1
ATOM 3329 O O . ASP A 1 409 ? -38.041 16.528 -10.668 1.00 87.75 409 ASP A O 1
ATOM 3333 N N . LEU A 1 410 ? -36.361 15.569 -11.798 1.00 85.62 410 LEU A N 1
ATOM 3334 C CA . LEU A 1 410 ? -36.886 14.197 -11.687 1.00 85.62 410 LEU A CA 1
ATOM 3335 C C . LEU A 1 410 ? -37.044 13.744 -10.227 1.00 85.62 410 LEU A C 1
ATOM 3337 O O . LEU A 1 410 ? -38.030 13.101 -9.859 1.00 85.62 410 LEU A O 1
ATOM 3341 N N . ILE A 1 411 ? -36.099 14.126 -9.364 1.00 85.75 411 ILE A N 1
ATOM 3342 C CA . ILE A 1 411 ? -36.184 13.875 -7.918 1.00 85.75 411 ILE A CA 1
ATOM 3343 C C . ILE A 1 411 ? -37.332 14.683 -7.281 1.00 85.75 411 ILE A C 1
ATOM 3345 O O . ILE A 1 411 ? -38.002 14.201 -6.362 1.00 85.75 411 ILE A O 1
ATOM 3349 N N . LYS A 1 412 ? -37.583 15.914 -7.749 1.00 83.75 412 LYS A N 1
ATOM 3350 C CA . LYS A 1 412 ? -38.711 16.745 -7.287 1.00 83.75 412 LYS A CA 1
ATOM 3351 C C . LYS A 1 412 ? -40.062 16.229 -7.784 1.00 83.75 412 LYS A C 1
ATOM 3353 O O . LYS A 1 412 ? -41.024 16.282 -7.025 1.00 83.75 412 LYS A O 1
ATOM 3358 N N . MET A 1 413 ? -40.115 15.714 -9.012 1.00 83.12 413 MET A N 1
ATOM 3359 C CA . MET A 1 413 ? -41.289 15.107 -9.654 1.00 83.12 413 MET A CA 1
ATOM 3360 C C . MET A 1 413 ? -41.640 13.730 -9.074 1.00 83.12 413 MET A C 1
ATOM 3362 O O . MET A 1 413 ? -42.703 13.186 -9.363 1.00 83.12 413 MET A O 1
ATOM 3366 N N . ASN A 1 414 ? -40.792 13.195 -8.188 1.00 83.88 414 ASN A N 1
ATOM 3367 C CA . ASN A 1 414 ? -40.939 11.884 -7.557 1.00 83.88 414 ASN A CA 1
ATOM 3368 C C . ASN A 1 414 ? -40.845 10.716 -8.534 1.00 83.88 414 ASN A C 1
ATOM 3370 O O . ASN A 1 414 ? -41.467 9.683 -8.301 1.00 83.88 414 ASN A O 1
ATOM 3374 N N . SER A 1 415 ? -40.060 10.866 -9.597 1.00 86.06 415 SER A N 1
ATOM 3375 C CA . SER A 1 415 ? -39.766 9.776 -10.530 1.00 86.06 415 SER A CA 1
ATOM 3376 C C . SER A 1 415 ? -38.633 8.881 -10.013 1.00 86.06 415 SER A C 1
ATOM 3378 O O . SER A 1 415 ? -38.586 7.700 -10.348 1.00 86.06 415 SER A O 1
ATOM 3380 N N . ILE A 1 416 ? -37.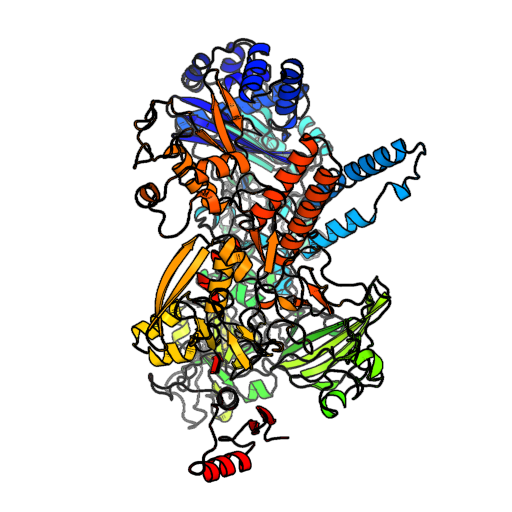749 9.428 -9.166 1.00 90.62 416 ILE A N 1
ATOM 3381 C CA . ILE A 1 416 ? -36.558 8.755 -8.628 1.00 90.62 416 ILE A CA 1
ATOM 3382 C C . ILE A 1 416 ? -36.586 8.752 -7.096 1.00 90.62 416 ILE A C 1
ATOM 3384 O O . ILE A 1 416 ? -36.867 9.778 -6.469 1.00 90.62 416 ILE A O 1
ATOM 3388 N N . GLU A 1 417 ? -36.244 7.615 -6.491 1.00 91.44 417 GLU A N 1
ATOM 3389 C CA . GLU A 1 417 ? -36.164 7.420 -5.041 1.00 91.44 417 GLU A CA 1
ATOM 3390 C C . GLU A 1 417 ? -34.827 6.779 -4.640 1.00 91.44 417 GLU A C 1
ATOM 3392 O O . GLU A 1 417 ? -34.331 5.875 -5.307 1.00 91.44 417 GLU A O 1
ATOM 3397 N N . PHE A 1 418 ? -34.221 7.265 -3.552 1.00 93.38 418 PHE A N 1
ATOM 3398 C CA . PHE A 1 418 ? -32.939 6.761 -3.051 1.00 93.38 418 PHE A CA 1
ATOM 3399 C C . PHE A 1 418 ? -33.163 5.768 -1.918 1.00 93.38 418 PHE A C 1
ATOM 3401 O O . PHE A 1 418 ? -33.597 6.158 -0.830 1.00 93.38 418 PHE A O 1
ATOM 3408 N N . LEU A 1 419 ? -32.813 4.503 -2.148 1.00 94.00 419 LEU A N 1
ATOM 3409 C CA . LEU A 1 419 ? -32.959 3.448 -1.149 1.00 94.00 419 LEU A CA 1
ATOM 3410 C C . LEU A 1 419 ? -31.623 3.153 -0.461 1.00 94.00 419 LEU A C 1
ATOM 3412 O O . LEU A 1 419 ? -30.605 2.882 -1.113 1.00 94.00 419 LEU A O 1
ATOM 3416 N N . ASP A 1 420 ? -31.620 3.188 0.872 1.00 94.12 420 ASP A N 1
ATOM 3417 C CA . ASP A 1 420 ? -30.561 2.552 1.652 1.00 94.12 420 ASP A CA 1
ATOM 3418 C C . ASP A 1 420 ? -30.770 1.029 1.688 1.00 94.12 420 ASP A C 1
ATOM 3420 O O . ASP A 1 420 ? -31.720 0.497 1.117 1.00 94.12 420 ASP A O 1
ATOM 3424 N N . THR A 1 421 ? -29.839 0.303 2.296 1.00 92.81 421 THR A N 1
ATOM 3425 C CA . THR A 1 421 ? -29.897 -1.165 2.309 1.00 92.81 421 THR A CA 1
ATOM 3426 C C . THR A 1 421 ? -31.037 -1.721 3.148 1.00 92.81 421 THR A C 1
ATOM 3428 O O . THR A 1 421 ? -31.484 -2.817 2.865 1.00 92.81 421 THR A O 1
ATOM 3431 N N . GLU A 1 422 ? -31.470 -1.015 4.197 1.00 91.62 422 GLU A N 1
ATOM 3432 C CA . GLU A 1 422 ? -32.533 -1.526 5.071 1.00 91.62 422 GLU A CA 1
ATOM 3433 C C . GLU A 1 422 ? -33.917 -1.291 4.458 1.00 91.62 422 GLU A C 1
ATOM 3435 O O . GLU A 1 422 ? -34.795 -2.138 4.574 1.00 91.62 422 GLU A O 1
ATOM 3440 N N . GLU A 1 423 ? -34.137 -0.152 3.796 1.00 92.81 423 GLU A N 1
ATOM 3441 C CA . GLU A 1 423 ? -35.380 0.087 3.059 1.00 92.81 423 GLU A CA 1
ATOM 3442 C C . GLU A 1 423 ? -35.481 -0.811 1.815 1.00 92.81 423 GLU A C 1
ATOM 3444 O O . GLU A 1 423 ? -36.582 -1.227 1.443 1.00 92.81 423 GLU A O 1
ATOM 3449 N N . GLU A 1 424 ? -34.342 -1.151 1.201 1.00 92.94 424 GLU A N 1
ATOM 3450 C CA . GLU A 1 424 ? -34.284 -2.073 0.065 1.00 92.94 424 GLU A CA 1
ATOM 3451 C C . GLU A 1 424 ? -34.810 -3.475 0.407 1.00 92.94 424 GLU A C 1
ATOM 3453 O O . GLU A 1 424 ? -35.486 -4.068 -0.433 1.00 92.94 424 GLU A O 1
ATOM 3458 N N . ASP A 1 425 ? -34.618 -3.961 1.639 1.00 89.44 425 ASP A N 1
ATOM 3459 C CA . ASP A 1 425 ? -35.152 -5.258 2.098 1.00 89.44 425 ASP A CA 1
ATOM 3460 C C . ASP A 1 425 ? -36.692 -5.328 2.034 1.00 89.44 425 ASP A C 1
ATOM 3462 O O . ASP A 1 425 ? -37.286 -6.408 2.058 1.00 89.44 425 ASP A O 1
ATOM 3466 N N . ASN A 1 426 ? -37.372 -4.179 1.951 1.00 90.12 426 ASN A N 1
ATOM 3467 C CA . ASN A 1 426 ? -38.824 -4.092 1.784 1.00 90.12 426 ASN A CA 1
ATOM 3468 C C . ASN A 1 426 ? -39.261 -3.784 0.346 1.00 90.12 426 ASN A C 1
ATOM 3470 O O . ASN A 1 426 ? -40.443 -3.513 0.114 1.00 90.12 426 ASN A O 1
ATOM 3474 N N . SER A 1 427 ? -38.332 -3.780 -0.607 1.00 90.44 427 SER A N 1
ATOM 3475 C CA . SER A 1 427 ? -38.576 -3.430 -2.003 1.00 90.44 427 SER A CA 1
ATOM 3476 C C . SER A 1 427 ? -38.326 -4.624 -2.924 1.00 90.44 427 SER A C 1
ATOM 3478 O O . SER A 1 427 ? -37.423 -5.425 -2.705 1.00 90.44 427 SER A O 1
ATOM 3480 N N . LEU A 1 428 ? -39.132 -4.731 -3.979 1.00 92.62 428 LEU A N 1
ATOM 3481 C CA . LEU A 1 428 ? -38.888 -5.648 -5.091 1.00 92.62 428 LEU A CA 1
ATOM 3482 C C . LEU A 1 428 ? -38.522 -4.813 -6.321 1.00 92.62 428 LEU A C 1
ATOM 3484 O O . LEU A 1 428 ? -39.349 -4.018 -6.783 1.00 92.62 428 LEU A O 1
ATOM 3488 N N . VAL A 1 429 ? -37.285 -4.955 -6.800 1.00 93.00 429 VAL A N 1
ATOM 3489 C CA . VAL A 1 429 ? -36.704 -4.137 -7.877 1.00 93.00 429 VAL A CA 1
ATOM 3490 C C . VAL A 1 429 ? -36.637 -4.949 -9.170 1.00 93.00 429 VAL A C 1
ATOM 3492 O O . VAL A 1 429 ? -36.050 -6.029 -9.184 1.00 93.00 429 VAL A O 1
ATOM 3495 N N . ALA A 1 430 ? -37.230 -4.435 -10.249 1.00 92.94 430 ALA A N 1
ATOM 3496 C CA . ALA A 1 430 ? -37.119 -5.022 -11.583 1.00 92.94 430 ALA A CA 1
ATOM 3497 C C . ALA A 1 430 ? -35.775 -4.628 -12.215 1.00 92.94 430 ALA A C 1
ATOM 3499 O O . ALA A 1 430 ? -35.373 -3.468 -12.125 1.00 92.94 430 ALA A O 1
ATOM 3500 N N . LEU A 1 431 ? -35.088 -5.573 -12.866 1.00 89.56 431 LEU A N 1
ATOM 3501 C CA . LEU A 1 431 ? -33.799 -5.311 -13.526 1.00 89.56 431 LEU A CA 1
ATOM 3502 C C . LEU A 1 431 ? -33.964 -4.642 -14.892 1.00 89.56 431 LEU A C 1
ATOM 3504 O O . LEU A 1 431 ? -33.197 -3.747 -15.229 1.00 89.56 431 LEU A O 1
ATOM 3508 N N . ASN A 1 432 ? -34.951 -5.086 -15.672 1.00 88.88 432 ASN A N 1
ATOM 3509 C CA . ASN A 1 432 ? -35.276 -4.533 -16.982 1.00 88.88 432 ASN A CA 1
ATOM 3510 C C . ASN A 1 432 ? -36.770 -4.229 -17.064 1.00 88.88 432 ASN A C 1
ATOM 3512 O O . ASN A 1 432 ? -37.584 -4.872 -16.402 1.00 88.88 432 ASN A O 1
ATOM 3516 N N . GLU A 1 433 ? -37.145 -3.336 -17.979 1.00 86.12 433 GLU A N 1
ATOM 3517 C CA . GLU A 1 433 ? -38.552 -2.999 -18.232 1.00 86.12 433 GLU A CA 1
ATOM 3518 C C . GLU A 1 433 ? -39.410 -4.211 -18.629 1.00 86.12 433 GLU A C 1
ATOM 3520 O O . GLU A 1 433 ? -40.597 -4.273 -18.323 1.00 86.12 433 GLU A O 1
ATOM 3525 N N . LYS A 1 434 ? -38.800 -5.217 -19.268 1.00 87.69 434 LYS A N 1
ATOM 3526 C CA . LYS A 1 434 ? -39.481 -6.447 -19.708 1.00 87.69 434 LYS A CA 1
ATOM 3527 C C . LYS A 1 434 ? -39.902 -7.357 -18.557 1.00 87.69 434 LYS A C 1
ATOM 3529 O O . LYS A 1 434 ? -40.812 -8.160 -18.733 1.00 87.69 434 LYS A O 1
ATOM 3534 N N . ASP A 1 435 ? -39.239 -7.233 -17.411 1.00 87.56 435 ASP A N 1
ATOM 3535 C CA . ASP A 1 435 ? -39.433 -8.100 -16.249 1.00 87.56 435 ASP A CA 1
ATOM 3536 C C . ASP A 1 435 ? -40.428 -7.488 -15.241 1.00 87.56 435 ASP A C 1
ATOM 3538 O O . ASP A 1 435 ? -40.672 -8.057 -14.175 1.00 87.56 435 ASP A O 1
ATOM 3542 N N . ILE A 1 436 ? -41.007 -6.320 -15.560 1.00 90.25 436 ILE A N 1
ATOM 3543 C CA . ILE A 1 436 ? -41.925 -5.607 -14.672 1.00 90.25 436 ILE A CA 1
ATOM 3544 C C . ILE A 1 436 ? -43.215 -6.411 -14.483 1.00 90.25 436 ILE A C 1
ATOM 3546 O O . ILE A 1 436 ? -43.890 -6.824 -15.424 1.00 90.25 436 ILE A O 1
ATOM 3550 N N . THR A 1 437 ? -43.601 -6.559 -13.220 1.00 89.81 437 THR A N 1
ATOM 3551 C CA . THR A 1 437 ? -44.895 -7.108 -12.799 1.00 89.81 437 THR A CA 1
ATOM 3552 C C . THR A 1 437 ? -45.571 -6.131 -11.832 1.00 89.81 437 THR A C 1
ATOM 3554 O O . THR A 1 437 ? -44.880 -5.303 -11.233 1.00 89.81 437 THR A O 1
ATOM 3557 N N . PRO A 1 438 ? -46.891 -6.242 -11.588 1.00 88.00 438 PRO A N 1
ATOM 3558 C CA . PRO A 1 438 ? -47.590 -5.373 -10.635 1.00 88.00 438 PRO A CA 1
ATOM 3559 C C . PRO A 1 438 ? -47.078 -5.456 -9.186 1.00 88.00 438 PRO A C 1
ATOM 3561 O O . PRO A 1 438 ? -47.389 -4.585 -8.381 1.00 88.00 438 PRO A O 1
ATOM 3564 N N . SER A 1 439 ? -46.310 -6.496 -8.831 1.00 88.38 439 SER A N 1
ATOM 3565 C CA . SER A 1 439 ? -45.695 -6.638 -7.504 1.00 88.38 439 SER A CA 1
ATOM 3566 C C . SER A 1 439 ? -44.373 -5.881 -7.357 1.00 88.38 439 SER A C 1
ATOM 3568 O O . SER A 1 439 ? -43.883 -5.737 -6.237 1.00 88.38 439 SER A O 1
ATOM 3570 N N . HIS A 1 440 ? -43.767 -5.434 -8.460 1.00 93.00 440 HIS A N 1
ATOM 3571 C CA . HIS A 1 440 ? -42.529 -4.668 -8.414 1.00 93.00 440 HIS A CA 1
ATOM 3572 C C . HIS A 1 440 ? -42.785 -3.251 -7.904 1.00 93.00 440 HIS A C 1
ATOM 3574 O O . HIS A 1 440 ? -43.742 -2.582 -8.285 1.00 93.00 440 HIS A O 1
ATOM 3580 N N . THR A 1 441 ? -41.887 -2.796 -7.038 1.00 91.00 441 THR A N 1
ATOM 3581 C CA . THR A 1 441 ? -41.958 -1.478 -6.390 1.00 91.00 441 THR A CA 1
ATOM 3582 C C . THR A 1 441 ? -41.106 -0.435 -7.104 1.00 91.00 441 THR A C 1
ATOM 3584 O O . THR A 1 441 ? -41.451 0.744 -7.122 1.00 91.00 441 THR A O 1
ATOM 3587 N N . HIS A 1 442 ? -39.988 -0.873 -7.682 1.00 93.25 442 HIS A N 1
ATOM 3588 C CA . HIS A 1 442 ? -38.995 -0.014 -8.308 1.00 93.25 442 HIS A CA 1
ATOM 3589 C C . HIS A 1 442 ? -38.407 -0.691 -9.547 1.00 93.25 442 HIS A C 1
ATOM 3591 O O . HIS A 1 442 ? -38.484 -1.914 -9.691 1.00 93.25 442 HIS A O 1
ATOM 3597 N N . LEU A 1 443 ? -37.788 0.107 -10.408 1.00 92.75 443 LEU A N 1
ATOM 3598 C CA . LEU A 1 443 ? -37.057 -0.316 -11.598 1.00 92.75 443 LEU A CA 1
ATOM 3599 C C . LEU A 1 443 ? -35.612 0.203 -11.525 1.00 92.75 443 LEU A C 1
ATOM 3601 O O . LEU A 1 443 ? -35.366 1.337 -11.103 1.00 92.75 443 LEU A O 1
ATOM 3605 N N . GLU A 1 444 ? -34.663 -0.645 -11.914 1.00 91.69 444 GLU A N 1
ATOM 3606 C CA . GLU A 1 444 ? -33.241 -0.311 -12.023 1.00 91.69 444 GLU A CA 1
ATOM 3607 C C . GLU A 1 444 ? -32.999 0.721 -13.140 1.00 91.69 444 GLU A C 1
ATOM 3609 O O . GLU A 1 444 ? -33.599 0.628 -14.207 1.00 91.69 444 GLU A O 1
ATOM 3614 N N . LEU A 1 445 ? -32.102 1.692 -12.922 1.00 89.00 445 LEU A N 1
ATOM 3615 C CA . LEU A 1 445 ? -31.766 2.690 -13.954 1.00 89.00 445 LEU A CA 1
ATOM 3616 C C . LEU A 1 445 ? -31.041 2.051 -15.143 1.00 89.00 445 LEU A C 1
ATOM 3618 O O . LEU A 1 445 ? -31.395 2.258 -16.297 1.00 89.00 445 LEU A O 1
ATOM 3622 N N . THR A 1 446 ? -29.990 1.292 -14.842 1.00 89.12 446 THR A N 1
ATOM 3623 C CA . THR A 1 446 ? -29.257 0.475 -15.808 1.00 89.12 446 THR A CA 1
ATOM 3624 C C . THR A 1 446 ? -28.488 -0.617 -15.057 1.00 89.12 446 THR A C 1
ATOM 3626 O O . THR A 1 446 ? -27.853 -0.325 -14.033 1.00 89.12 446 THR A O 1
ATOM 3629 N N . PRO A 1 447 ? -28.485 -1.873 -15.541 1.00 88.06 447 PRO A N 1
ATOM 3630 C CA . PRO A 1 447 ? -27.688 -2.949 -14.951 1.00 88.06 447 PRO A CA 1
ATOM 3631 C C . PRO A 1 447 ? -26.176 -2.655 -14.917 1.00 88.06 447 PRO A C 1
ATOM 3633 O O . PRO A 1 447 ? -25.475 -3.134 -14.021 1.00 88.06 447 PRO A O 1
ATOM 3636 N N . THR A 1 448 ? -25.666 -1.816 -15.829 1.00 89.62 448 THR A N 1
ATOM 3637 C CA . THR A 1 448 ? -24.251 -1.389 -15.886 1.00 89.62 448 THR A CA 1
ATOM 3638 C C . THR A 1 448 ? -23.804 -0.658 -14.615 1.00 89.62 448 THR A C 1
ATOM 3640 O O . THR A 1 448 ? -22.622 -0.685 -14.259 1.00 89.62 448 THR A O 1
ATOM 3643 N N . GLY A 1 449 ? -24.753 -0.076 -13.870 1.00 89.19 449 GLY A N 1
ATOM 3644 C CA . GLY A 1 449 ? -24.519 0.651 -12.622 1.00 89.19 449 GLY A CA 1
ATOM 3645 C C . GLY A 1 449 ? -23.854 -0.159 -11.505 1.00 89.19 449 GLY A C 1
ATOM 3646 O O . GLY A 1 449 ? -23.368 0.430 -10.541 1.00 89.19 449 GLY A O 1
ATOM 3647 N N . ILE A 1 450 ? -23.787 -1.492 -11.629 1.00 92.88 450 ILE A N 1
ATOM 3648 C CA . ILE A 1 450 ? -23.099 -2.380 -10.678 1.00 92.88 450 ILE A CA 1
ATOM 3649 C C . ILE A 1 450 ? -21.584 -2.152 -10.629 1.00 92.88 450 ILE A C 1
ATOM 3651 O O . ILE A 1 450 ? -20.951 -2.345 -9.586 1.00 92.88 450 ILE A O 1
ATOM 3655 N N . PHE A 1 451 ? -20.982 -1.758 -11.748 1.00 94.44 451 PHE A N 1
ATOM 3656 C CA . PHE A 1 451 ? -19.540 -1.605 -11.844 1.00 94.44 451 PHE A CA 1
ATOM 3657 C C . PHE A 1 451 ? -19.067 -0.266 -11.265 1.00 94.44 451 PHE A C 1
ATOM 3659 O O . PHE A 1 451 ? -19.823 0.684 -11.081 1.00 94.44 451 PHE A O 1
ATOM 3666 N N . GLY A 1 452 ? -17.777 -0.205 -10.944 1.00 93.81 452 GLY A N 1
ATOM 3667 C CA . GLY A 1 452 ? -17.051 1.039 -10.701 1.00 93.81 452 GLY A CA 1
ATOM 3668 C C . GLY A 1 452 ? -16.583 1.653 -12.020 1.00 93.81 452 GLY A C 1
ATOM 3669 O O . GLY A 1 452 ? -16.796 1.083 -13.093 1.00 93.81 452 GLY A O 1
ATOM 3670 N N . ILE A 1 453 ? -15.900 2.795 -11.952 1.00 93.62 453 ILE A N 1
ATOM 3671 C CA . ILE A 1 453 ? -15.469 3.537 -13.151 1.00 93.62 453 ILE A CA 1
ATOM 3672 C C . ILE A 1 453 ? -14.531 2.697 -14.043 1.00 93.62 453 ILE A C 1
ATOM 3674 O O . ILE A 1 453 ? -14.818 2.536 -15.223 1.00 93.62 453 ILE A O 1
ATOM 3678 N N . PRO A 1 454 ? -13.442 2.079 -13.544 1.00 94.06 454 PRO A N 1
ATOM 3679 C CA . PRO A 1 454 ? -12.527 1.351 -14.426 1.00 94.06 454 PRO A CA 1
ATOM 3680 C C . PRO A 1 454 ? -13.123 0.055 -14.985 1.00 94.06 454 PRO A C 1
ATOM 3682 O O . PRO A 1 454 ? -12.769 -0.357 -16.085 1.00 94.06 454 PRO A O 1
ATOM 3685 N N . ALA A 1 455 ? -14.017 -0.598 -14.234 1.00 94.75 455 ALA A N 1
ATOM 3686 C CA . ALA A 1 455 ? -14.656 -1.845 -14.657 1.00 94.75 455 ALA A CA 1
ATOM 3687 C C . ALA A 1 455 ? -15.744 -1.622 -15.725 1.00 94.75 455 ALA A C 1
ATOM 3689 O O . ALA A 1 455 ? -15.922 -2.475 -16.587 1.00 94.75 455 ALA A O 1
ATOM 3690 N N . SER A 1 456 ? -16.425 -0.473 -15.704 1.00 93.00 456 SER A N 1
ATOM 3691 C CA . SER A 1 456 ? -17.435 -0.088 -16.707 1.00 93.00 456 SER A CA 1
ATOM 3692 C C . SER A 1 456 ? -16.839 0.406 -18.033 1.00 93.00 456 SER A C 1
ATOM 3694 O O . SER A 1 456 ? -17.529 0.425 -19.047 1.00 93.00 456 SER A O 1
ATOM 3696 N N . LEU A 1 457 ? -15.546 0.749 -18.065 1.00 92.62 457 LEU A N 1
ATOM 3697 C CA . LEU A 1 457 ? -14.804 1.060 -19.300 1.00 92.62 457 LEU A CA 1
ATOM 3698 C C . LEU A 1 457 ? -14.365 -0.192 -20.084 1.00 92.62 457 LEU A C 1
ATOM 3700 O O . LEU A 1 457 ? -13.800 -0.088 -21.183 1.00 92.62 457 LEU A O 1
ATOM 3704 N N . LEU A 1 458 ? -14.552 -1.380 -19.503 1.00 94.50 458 LEU A N 1
ATOM 3705 C CA . LEU A 1 458 ? -14.251 -2.641 -20.168 1.00 94.50 458 LEU A CA 1
ATOM 3706 C C . LEU A 1 458 ? -15.397 -2.976 -21.131 1.00 94.50 458 LEU A C 1
ATOM 3708 O O . LEU A 1 458 ? -16.545 -2.961 -20.699 1.00 94.50 458 LEU A O 1
ATOM 3712 N N . PRO A 1 459 ? -15.117 -3.300 -22.404 1.00 94.62 459 PRO A N 1
ATOM 3713 C CA . PRO A 1 459 ? -16.151 -3.714 -23.342 1.00 94.62 459 PRO A CA 1
ATOM 3714 C C . PRO A 1 459 ? -16.555 -5.164 -23.053 1.00 94.62 459 PRO A C 1
ATOM 3716 O O . PRO A 1 459 ? -15.697 -5.992 -22.730 1.00 94.62 459 PRO A O 1
ATOM 3719 N N . PHE A 1 460 ? -17.842 -5.488 -23.181 1.00 94.75 460 PHE A N 1
ATOM 3720 C CA . PHE A 1 460 ? -18.362 -6.855 -23.021 1.00 94.75 460 PHE A CA 1
ATOM 3721 C C . PHE A 1 460 ? -17.849 -7.597 -21.756 1.00 94.75 460 PHE A C 1
ATOM 3723 O O . PHE A 1 460 ? -17.335 -8.725 -21.864 1.00 94.75 460 PHE A O 1
ATOM 3730 N N . PRO A 1 461 ? -17.879 -6.989 -20.550 1.00 94.44 461 PRO A N 1
ATOM 3731 C CA . PRO A 1 461 ? -17.330 -7.603 -19.341 1.00 94.44 461 PRO A CA 1
ATOM 3732 C C . PRO A 1 461 ? -18.058 -8.894 -18.934 1.00 94.44 461 PRO A C 1
ATOM 3734 O O . PRO A 1 461 ? -17.418 -9.793 -18.393 1.00 94.44 461 PRO A O 1
ATOM 3737 N N . GLU A 1 462 ? -19.347 -9.027 -19.246 1.00 93.38 462 GLU A N 1
ATOM 3738 C CA . GLU A 1 462 ? -20.199 -10.198 -19.002 1.00 93.38 462 GLU A CA 1
ATOM 3739 C C . GLU A 1 462 ? -19.755 -11.453 -19.768 1.00 93.38 462 GLU A C 1
ATOM 3741 O O . GLU A 1 462 ? -20.028 -12.574 -19.343 1.00 93.38 462 GLU A O 1
ATOM 3746 N N . HIS A 1 463 ? -19.017 -11.278 -20.868 1.00 93.94 463 HIS A N 1
ATOM 3747 C CA . HIS A 1 463 ? -18.458 -12.370 -21.668 1.00 93.94 463 HIS A CA 1
ATOM 3748 C C . HIS A 1 463 ? -17.078 -12.835 -21.174 1.00 93.94 463 HIS A C 1
ATOM 3750 O O . HIS A 1 463 ? -16.440 -13.682 -21.805 1.00 93.94 463 HIS A O 1
ATOM 3756 N N . ASN A 1 464 ? -16.584 -12.273 -20.068 1.00 94.06 464 ASN A N 1
ATOM 3757 C CA . ASN A 1 464 ? -15.310 -12.638 -19.462 1.00 94.06 464 ASN A CA 1
ATOM 3758 C C . ASN A 1 464 ? -15.525 -13.226 -18.066 1.00 94.06 464 ASN A C 1
ATOM 3760 O O . ASN A 1 464 ? -16.504 -12.948 -17.378 1.00 94.06 464 ASN A O 1
ATOM 3764 N N . ARG A 1 465 ? -14.550 -14.003 -17.592 1.00 93.38 465 ARG A N 1
ATOM 3765 C CA . ARG A 1 465 ? -14.534 -14.449 -16.194 1.00 93.38 465 ARG A CA 1
ATOM 3766 C C . ARG A 1 465 ? -14.342 -13.269 -15.237 1.00 93.38 465 ARG A C 1
ATOM 3768 O O . ARG A 1 465 ? -13.539 -12.376 -15.509 1.00 93.38 465 ARG A O 1
ATOM 3775 N N . GLY A 1 466 ? -14.974 -13.319 -14.063 1.00 90.94 466 GLY A N 1
ATOM 3776 C CA . GLY A 1 466 ? -14.905 -12.240 -13.066 1.00 90.94 466 GLY A CA 1
ATOM 3777 C C . GLY A 1 466 ? -13.484 -11.869 -12.612 1.00 90.94 466 GLY A C 1
ATOM 3778 O O . GLY A 1 466 ? -13.191 -10.689 -12.415 1.00 90.94 466 GLY A O 1
ATOM 3779 N N . ASP A 1 467 ? -12.562 -12.838 -12.526 1.00 91.62 467 ASP A N 1
ATOM 3780 C CA . ASP A 1 467 ? -11.150 -12.575 -12.211 1.00 91.62 467 ASP A CA 1
ATOM 3781 C C . ASP A 1 467 ? -10.448 -11.747 -13.301 1.00 91.62 467 ASP A C 1
ATOM 3783 O O . ASP A 1 467 ? -9.627 -10.877 -13.000 1.00 91.62 467 ASP A O 1
ATOM 3787 N N . ARG A 1 468 ? -10.818 -11.949 -14.571 1.00 93.94 468 ARG A N 1
ATOM 3788 C CA . ARG A 1 468 ? -10.280 -11.197 -15.714 1.00 93.94 468 ARG A CA 1
ATOM 3789 C C . ARG A 1 468 ? -10.835 -9.784 -15.790 1.00 93.94 468 ARG A C 1
ATOM 3791 O O . ARG A 1 468 ? -10.074 -8.873 -16.102 1.00 93.94 468 ARG A O 1
ATOM 3798 N N . VAL A 1 469 ? -12.106 -9.595 -15.441 1.00 94.81 469 VAL A N 1
ATOM 3799 C CA . VAL A 1 469 ? -12.725 -8.264 -15.323 1.00 94.81 469 VAL A CA 1
ATOM 3800 C C . VAL A 1 469 ? -12.011 -7.442 -14.243 1.00 94.81 469 VAL A C 1
ATOM 3802 O O . VAL A 1 469 ? -11.649 -6.294 -14.486 1.00 94.81 469 VAL A O 1
ATOM 3805 N N . ASN A 1 470 ? -11.706 -8.043 -13.085 1.00 94.12 470 ASN A N 1
ATOM 3806 C CA . ASN A 1 470 ? -10.916 -7.383 -12.038 1.00 94.12 470 ASN A CA 1
ATOM 3807 C C . ASN A 1 470 ? -9.521 -6.977 -12.543 1.00 94.12 470 ASN A C 1
ATOM 3809 O O . ASN A 1 470 ? -9.117 -5.814 -12.446 1.00 94.12 470 ASN A O 1
ATOM 3813 N N . LEU A 1 471 ? -8.801 -7.925 -13.150 1.00 93.75 471 LEU A N 1
ATOM 3814 C CA . LEU A 1 471 ? -7.487 -7.668 -13.735 1.00 93.75 471 LEU A CA 1
ATOM 3815 C C . LEU A 1 471 ? -7.527 -6.553 -14.787 1.00 93.75 471 LEU A C 1
ATOM 3817 O O . LEU A 1 471 ? -6.654 -5.688 -14.776 1.00 93.75 471 LEU A O 1
ATOM 3821 N N . GLY A 1 472 ? -8.536 -6.556 -15.659 1.00 94.06 472 GLY A N 1
ATOM 3822 C CA . GLY A 1 472 ? -8.770 -5.529 -16.670 1.00 94.06 472 GLY A CA 1
ATOM 3823 C C . GLY A 1 472 ? -8.963 -4.147 -16.055 1.00 94.06 472 GLY A C 1
ATOM 3824 O O . GLY A 1 472 ? -8.216 -3.227 -16.382 1.00 94.06 472 GLY A O 1
ATOM 3825 N N . ALA A 1 473 ? -9.873 -4.019 -15.085 1.00 94.25 473 ALA A N 1
ATOM 3826 C CA . ALA A 1 473 ? -10.142 -2.766 -14.377 1.00 94.25 473 ALA A CA 1
ATOM 3827 C C . ALA A 1 473 ? -8.865 -2.194 -13.733 1.00 94.25 473 ALA A C 1
ATOM 3829 O O . ALA A 1 473 ? -8.551 -1.011 -13.859 1.00 94.25 473 ALA A O 1
ATOM 3830 N N . LYS A 1 474 ? -8.055 -3.058 -13.113 1.00 92.62 474 LYS A N 1
ATOM 3831 C CA . LYS A 1 474 ? -6.761 -2.675 -12.535 1.00 92.62 474 LYS A CA 1
ATOM 3832 C C . LYS A 1 474 ? -5.738 -2.256 -13.595 1.00 92.62 474 LYS A C 1
ATOM 3834 O O . LYS A 1 474 ? -4.937 -1.357 -13.343 1.00 92.62 474 LYS A O 1
ATOM 3839 N N . MET A 1 475 ? -5.717 -2.917 -14.751 1.00 93.56 475 MET A N 1
ATOM 3840 C CA . MET A 1 475 ? -4.808 -2.589 -15.853 1.00 93.56 475 MET A CA 1
ATOM 3841 C C . MET A 1 475 ? -5.149 -1.237 -16.481 1.00 93.56 475 MET A C 1
ATOM 3843 O O . MET A 1 475 ? -4.222 -0.481 -16.766 1.00 93.56 475 MET A O 1
ATOM 3847 N N . VAL A 1 476 ? -6.437 -0.887 -16.567 1.00 93.56 476 VAL A N 1
ATOM 3848 C CA . VAL A 1 476 ? -6.885 0.454 -16.970 1.00 93.56 476 VAL A CA 1
ATOM 3849 C C . VAL A 1 476 ? -6.313 1.521 -16.034 1.00 93.56 476 VAL A C 1
ATOM 3851 O O . VAL A 1 476 ? -5.805 2.518 -16.522 1.00 93.56 476 VAL A O 1
ATOM 3854 N N . CYS A 1 477 ? -6.279 1.314 -14.713 1.00 92.69 477 CYS A N 1
ATOM 3855 C CA . CYS A 1 477 ? -5.636 2.266 -13.788 1.00 92.69 477 CYS A CA 1
ATOM 3856 C C . CYS A 1 477 ? -4.092 2.269 -13.875 1.00 92.69 477 CYS A C 1
ATOM 3858 O O . CYS A 1 477 ? -3.432 3.231 -13.492 1.00 92.69 477 CYS A O 1
ATOM 3860 N N . GLN A 1 478 ? -3.474 1.186 -14.358 1.00 92.12 478 GLN A N 1
ATOM 3861 C CA . GLN A 1 478 ? -2.012 1.070 -14.500 1.00 92.12 478 GLN A CA 1
ATOM 3862 C C . GLN A 1 478 ? -1.475 1.564 -15.845 1.00 92.12 478 GLN A C 1
ATOM 3864 O O . GLN A 1 478 ? -0.249 1.615 -16.023 1.00 92.12 478 GLN A O 1
ATOM 3869 N N . SER A 1 479 ? -2.360 1.861 -16.794 1.00 94.06 479 SER A N 1
ATOM 3870 C CA . SER A 1 479 ? -1.972 2.269 -18.134 1.00 94.06 479 SER A CA 1
ATOM 3871 C C . SER A 1 479 ? -1.383 3.677 -18.144 1.00 94.06 479 SER A C 1
ATOM 3873 O O . SER A 1 479 ? -1.677 4.522 -17.296 1.00 94.06 479 SER A O 1
ATOM 3875 N N . ILE A 1 480 ? -0.517 3.925 -19.118 1.00 93.75 480 ILE A N 1
ATOM 3876 C CA . ILE A 1 480 ? 0.091 5.228 -19.354 1.00 93.75 480 ILE A CA 1
ATOM 3877 C C . ILE A 1 480 ? -0.787 5.987 -20.344 1.00 93.75 480 ILE A C 1
ATOM 3879 O O . ILE A 1 480 ? -1.024 5.523 -21.458 1.00 93.75 480 ILE A O 1
ATOM 3883 N N . GLY A 1 481 ? -1.222 7.175 -19.946 1.00 90.44 481 GLY A N 1
ATOM 3884 C CA . GLY A 1 481 ? -2.055 8.051 -20.760 1.00 90.44 481 GLY A CA 1
ATOM 3885 C C . GLY A 1 481 ? -1.797 9.513 -20.452 1.00 90.44 481 GLY A C 1
ATOM 3886 O O . GLY A 1 481 ? -0.870 9.856 -19.715 1.00 90.44 481 GLY A O 1
ATOM 3887 N N . LEU A 1 482 ? -2.639 10.380 -21.003 1.00 89.50 482 LEU A N 1
ATOM 3888 C CA . LEU A 1 482 ? -2.681 11.766 -20.562 1.00 89.50 482 LEU A CA 1
ATOM 3889 C C . LEU A 1 482 ? -3.400 11.820 -19.207 1.00 89.50 482 LEU A C 1
ATOM 3891 O O . LEU A 1 482 ? -4.591 11.542 -19.117 1.00 89.50 482 LEU A O 1
ATOM 3895 N N . TYR A 1 483 ? -2.674 12.142 -18.135 1.00 89.88 483 TYR A N 1
ATOM 3896 C CA . TYR A 1 483 ? -3.269 12.213 -16.796 1.00 89.88 483 TYR A CA 1
ATOM 3897 C C . TYR A 1 483 ? -3.921 13.571 -16.509 1.00 89.88 483 TYR A C 1
ATOM 3899 O O . TYR A 1 483 ? -4.945 13.625 -15.835 1.00 89.88 483 TYR A O 1
ATOM 3907 N N . GLN A 1 484 ? -3.333 14.661 -17.010 1.00 89.44 484 GLN A N 1
ATOM 3908 C CA . GLN A 1 484 ? -3.836 16.030 -16.881 1.00 89.44 484 GLN A CA 1
ATOM 3909 C C . GLN A 1 484 ? -3.264 16.909 -18.004 1.00 89.44 484 GLN A C 1
ATOM 3911 O O . GLN A 1 484 ? -2.064 16.812 -18.267 1.00 89.44 484 GLN A O 1
ATOM 3916 N N . PRO A 1 485 ? -4.050 17.822 -18.604 1.00 89.50 485 PRO A N 1
ATOM 3917 C CA . PRO A 1 485 ? -3.558 18.723 -19.653 1.00 89.50 485 PRO A CA 1
ATOM 3918 C C . PRO A 1 485 ? -2.428 19.662 -19.198 1.00 89.50 485 PRO A C 1
ATOM 3920 O O . PRO A 1 485 ? -1.524 19.974 -19.965 1.00 89.50 485 PRO A O 1
ATOM 3923 N N . ASN A 1 486 ? -2.426 20.087 -17.929 1.00 92.56 486 ASN A N 1
ATOM 3924 C CA . ASN A 1 486 ? -1.445 21.041 -17.401 1.00 92.56 486 ASN A CA 1
ATOM 3925 C C . ASN A 1 486 ? -0.127 20.404 -16.921 1.00 92.56 486 ASN A C 1
ATOM 3927 O O . ASN A 1 486 ? 0.612 21.042 -16.170 1.00 92.56 486 ASN A O 1
ATOM 3931 N N . PHE A 1 487 ? 0.201 19.174 -17.330 1.00 90.44 487 PHE A N 1
ATOM 3932 C CA . PHE A 1 487 ? 1.407 18.468 -16.873 1.00 90.44 487 PHE A CA 1
ATOM 3933 C C . PHE A 1 487 ? 2.723 19.236 -17.140 1.00 90.44 487 PHE A C 1
ATOM 3935 O O . PHE A 1 487 ? 3.672 19.118 -16.361 1.00 90.44 487 PHE A O 1
ATOM 3942 N N . PHE A 1 488 ? 2.755 20.106 -18.157 1.00 87.88 488 PHE A N 1
ATOM 3943 C CA . PHE A 1 488 ? 3.868 21.026 -18.450 1.00 87.88 488 PHE A CA 1
ATOM 3944 C C . PHE A 1 488 ? 4.104 22.121 -17.396 1.00 87.88 488 PHE A C 1
ATOM 3946 O O . PHE A 1 488 ? 5.169 22.732 -17.375 1.00 87.88 488 PHE A O 1
ATOM 3953 N N . LEU A 1 489 ? 3.165 22.364 -16.483 1.00 90.44 489 LEU A N 1
ATOM 3954 C CA . LEU A 1 489 ? 3.320 23.333 -15.386 1.00 90.44 489 LEU A CA 1
ATOM 3955 C C . LEU A 1 489 ? 3.459 22.652 -14.020 1.00 90.44 489 LEU A C 1
ATOM 3957 O O . LEU A 1 489 ? 3.760 23.293 -13.015 1.00 90.44 489 LEU A O 1
ATOM 3961 N N . ARG A 1 490 ? 3.223 21.340 -13.959 1.00 89.62 490 ARG A N 1
ATOM 3962 C CA . ARG A 1 490 ? 3.197 20.587 -12.705 1.00 89.62 490 ARG A CA 1
ATOM 3963 C C . ARG A 1 490 ? 4.583 20.125 -12.287 1.00 89.62 490 ARG A C 1
ATOM 3965 O O . ARG A 1 490 ? 5.428 19.812 -13.123 1.00 89.62 490 ARG A O 1
ATOM 3972 N N . SER A 1 491 ? 4.752 19.993 -10.968 1.00 89.06 491 SER A N 1
ATOM 3973 C CA . SER A 1 491 ? 5.940 19.411 -10.343 1.00 89.06 491 SER A CA 1
ATOM 3974 C C . SER A 1 491 ? 5.669 18.072 -9.629 1.00 89.06 491 SER A C 1
ATOM 3976 O O . SER A 1 491 ? 6.017 17.887 -8.461 1.00 89.06 491 SER A O 1
ATOM 3978 N N . ASP A 1 492 ? 5.033 17.118 -10.321 1.00 90.56 492 ASP A N 1
ATOM 3979 C CA . ASP A 1 492 ? 4.819 15.762 -9.792 1.00 90.56 492 ASP A CA 1
ATOM 3980 C C . ASP A 1 492 ? 6.154 14.976 -9.714 1.00 90.56 492 ASP A C 1
ATOM 3982 O O . ASP A 1 492 ? 7.016 15.091 -10.580 1.00 90.56 492 ASP A O 1
ATOM 3986 N N . THR A 1 493 ? 6.355 14.152 -8.675 1.00 89.94 493 THR A N 1
ATOM 3987 C CA . THR A 1 493 ? 7.646 13.460 -8.431 1.00 89.94 493 THR A CA 1
ATOM 3988 C C . THR A 1 493 ? 8.076 12.545 -9.583 1.00 89.94 493 THR A C 1
ATOM 3990 O O . THR A 1 493 ? 9.263 12.431 -9.895 1.00 89.94 493 THR A O 1
ATOM 3993 N N . LYS A 1 494 ? 7.107 11.844 -10.170 1.00 90.25 494 LYS A N 1
ATOM 3994 C CA . LYS A 1 494 ? 7.262 11.022 -11.366 1.00 90.25 494 LYS A CA 1
ATOM 3995 C C . LYS A 1 494 ? 5.965 11.109 -12.159 1.00 90.25 494 LYS A C 1
ATOM 3997 O O . LYS A 1 494 ? 4.894 11.038 -11.557 1.00 90.25 494 LYS A O 1
ATOM 4002 N N . SER A 1 495 ? 6.058 11.191 -13.473 1.00 91.44 495 SER A N 1
ATOM 4003 C CA . SER A 1 495 ? 4.905 11.050 -14.360 1.00 91.44 495 SER A CA 1
ATOM 4004 C C . SER A 1 495 ? 5.334 10.378 -15.657 1.00 91.44 495 SER A C 1
ATOM 4006 O O . SER A 1 495 ? 6.518 10.331 -15.994 1.00 91.44 495 SER A O 1
ATOM 4008 N N . ASN A 1 496 ? 4.381 9.767 -16.349 1.00 92.19 496 ASN A N 1
ATOM 4009 C CA . ASN A 1 496 ? 4.614 9.157 -17.647 1.00 92.19 496 ASN A CA 1
ATOM 4010 C C . ASN A 1 496 ? 3.444 9.535 -18.545 1.00 92.19 496 ASN A C 1
ATOM 4012 O O . ASN A 1 496 ? 2.299 9.358 -18.140 1.00 92.19 496 ASN A O 1
ATOM 4016 N N . VAL A 1 497 ? 3.734 10.075 -19.722 1.00 93.94 497 VAL A N 1
ATOM 4017 C CA . VAL A 1 497 ? 2.719 10.572 -20.654 1.00 93.94 497 VAL A CA 1
ATOM 4018 C C . VAL A 1 497 ? 2.914 9.880 -21.992 1.00 93.94 497 VAL A C 1
ATOM 4020 O O . VAL A 1 497 ? 4.030 9.799 -22.502 1.00 93.94 497 VAL A O 1
ATOM 4023 N N . LEU A 1 498 ? 1.839 9.338 -22.554 1.00 94.56 498 LEU A N 1
ATOM 4024 C CA . LEU A 1 498 ? 1.872 8.726 -23.879 1.00 94.56 498 LEU A CA 1
ATOM 4025 C C . LEU A 1 498 ? 1.982 9.823 -24.949 1.00 94.56 498 LEU A C 1
ATOM 4027 O O . LEU A 1 498 ? 1.293 10.831 -24.847 1.00 94.56 498 LEU A O 1
ATOM 4031 N N . VAL A 1 499 ? 2.835 9.640 -25.962 1.00 94.50 499 VAL A N 1
ATOM 4032 C CA . VAL A 1 499 ? 3.058 10.674 -26.993 1.00 94.50 499 VAL A CA 1
ATOM 4033 C C . VAL A 1 499 ? 1.850 10.801 -27.928 1.00 94.50 499 VAL A C 1
AT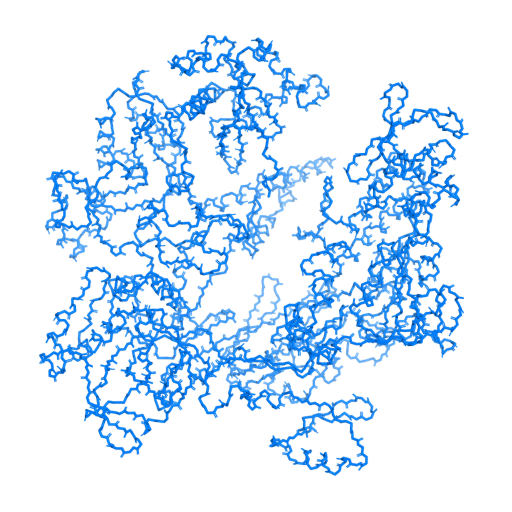OM 4035 O O . VAL A 1 499 ? 1.448 11.911 -28.255 1.00 94.50 499 VAL A O 1
ATOM 4038 N N . TYR A 1 500 ? 1.254 9.672 -28.323 1.00 95.38 500 TYR A N 1
ATOM 4039 C CA . TYR A 1 500 ? 0.127 9.622 -29.262 1.00 95.38 500 TYR A CA 1
ATOM 4040 C C . TYR A 1 500 ? -1.039 8.792 -28.701 1.00 95.38 500 TYR A C 1
ATOM 4042 O O . TYR A 1 500 ? -1.286 7.687 -29.188 1.00 95.38 500 TYR A O 1
ATOM 4050 N N . PRO A 1 501 ? -1.734 9.246 -27.647 1.00 94.31 501 PRO A N 1
ATOM 4051 C CA . PRO A 1 501 ? -2.901 8.532 -27.142 1.00 94.31 501 PRO A CA 1
ATOM 4052 C C . PRO A 1 501 ? -4.045 8.580 -28.169 1.00 94.31 501 PRO A C 1
ATOM 4054 O O . PRO A 1 501 ? -4.207 9.573 -28.874 1.00 94.31 501 PRO A O 1
ATOM 4057 N N . GLN A 1 502 ? -4.820 7.499 -28.279 1.00 94.38 502 GLN A N 1
ATOM 4058 C CA . GLN A 1 502 ? -5.949 7.405 -29.212 1.00 94.38 502 GLN A CA 1
ATOM 4059 C C . GLN A 1 502 ? -7.239 7.066 -28.479 1.00 94.38 502 GLN A C 1
ATOM 4061 O O . GLN A 1 502 ? -7.232 6.323 -27.502 1.00 94.38 502 GLN A O 1
ATOM 4066 N N . VAL A 1 503 ? -8.352 7.569 -28.999 1.00 92.81 503 VAL A N 1
ATOM 4067 C CA . VAL A 1 503 ? -9.692 7.201 -28.539 1.00 92.81 503 VAL A CA 1
ATOM 4068 C C . VAL A 1 503 ? -9.981 5.737 -28.912 1.00 92.81 503 VAL A C 1
ATOM 4070 O O . VAL A 1 503 ? -9.677 5.342 -30.043 1.00 92.81 503 VAL A O 1
ATOM 4073 N N . PRO A 1 504 ? -10.521 4.902 -28.006 1.00 93.25 504 PRO A N 1
ATOM 4074 C CA . PRO A 1 504 ? -10.891 3.528 -28.339 1.00 93.25 504 PRO A CA 1
ATOM 4075 C C . PRO A 1 504 ? -12.009 3.489 -29.396 1.00 93.25 504 PRO A C 1
ATOM 4077 O O . PRO A 1 504 ? -12.964 4.251 -29.329 1.00 93.25 504 PRO A O 1
ATOM 4080 N N . LEU A 1 505 ? -11.922 2.572 -30.367 1.00 93.19 505 LEU A N 1
ATOM 4081 C CA . LEU A 1 505 ? -12.965 2.414 -31.404 1.00 93.19 505 LEU A CA 1
ATOM 4082 C C . LEU A 1 505 ? -14.271 1.789 -30.890 1.00 93.19 505 LEU A C 1
ATOM 4084 O O . LEU A 1 505 ? -15.316 1.904 -31.536 1.00 93.19 505 LEU A O 1
ATOM 4088 N N . VAL A 1 506 ? -14.170 1.072 -29.771 1.00 93.06 506 VAL A N 1
ATOM 4089 C CA . VAL A 1 506 ? -15.269 0.396 -29.081 1.00 93.06 506 VAL A CA 1
ATOM 4090 C C . VAL A 1 506 ? -15.381 1.018 -27.700 1.00 93.06 506 VAL A C 1
ATOM 4092 O O . VAL A 1 506 ? -14.479 0.861 -26.863 1.00 93.06 506 VAL A O 1
ATOM 4095 N N . GLU A 1 507 ? -16.469 1.740 -27.487 1.00 90.31 507 GLU A N 1
ATOM 4096 C CA . GLU A 1 507 ? -16.736 2.521 -26.283 1.00 90.31 507 GLU A CA 1
ATOM 4097 C C . GLU A 1 507 ? -17.885 1.905 -25.487 1.00 90.31 507 GLU A C 1
ATOM 4099 O O . GLU A 1 507 ? -18.568 0.994 -25.951 1.00 90.31 507 GLU A O 1
ATOM 4104 N N . THR A 1 508 ? -18.036 2.361 -24.251 1.00 92.00 508 THR A N 1
ATOM 4105 C CA . THR A 1 508 ? -19.193 2.068 -23.408 1.00 92.00 508 THR A CA 1
ATOM 4106 C C . THR A 1 508 ? -19.883 3.389 -23.086 1.00 92.00 508 THR A C 1
ATOM 4108 O O . THR A 1 508 ? -19.262 4.441 -23.193 1.00 92.00 508 THR A O 1
ATOM 4111 N N . GLU A 1 509 ? -21.121 3.374 -22.611 1.00 89.25 509 GLU A N 1
ATOM 4112 C CA . GLU A 1 509 ? -21.834 4.576 -22.153 1.00 89.25 509 GLU A CA 1
ATOM 4113 C C . GLU A 1 509 ? -21.016 5.356 -21.107 1.00 89.25 509 GLU A C 1
ATOM 4115 O O . GLU A 1 509 ? -21.040 6.583 -21.043 1.00 89.25 509 GLU A O 1
ATOM 4120 N N . THR A 1 510 ? -20.224 4.647 -20.295 1.00 89.44 510 THR A N 1
ATOM 4121 C CA . THR A 1 510 ? -19.359 5.280 -19.290 1.00 89.44 510 THR A CA 1
ATOM 4122 C C . THR A 1 510 ? -18.145 5.987 -19.900 1.00 89.44 510 THR A C 1
ATOM 4124 O O . THR A 1 510 ? -17.620 6.915 -19.285 1.00 89.44 510 THR A O 1
ATOM 4127 N N . SER A 1 511 ? -17.706 5.599 -21.100 1.00 90.00 511 SER A N 1
ATOM 4128 C CA . SER A 1 511 ? -16.654 6.312 -21.835 1.00 90.00 511 SER A CA 1
ATOM 4129 C C . SER A 1 511 ? -17.020 7.776 -22.069 1.00 90.00 511 SER A C 1
ATOM 4131 O O . SER A 1 511 ? -16.173 8.645 -21.855 1.00 90.00 511 SER A O 1
ATOM 4133 N N . ASP A 1 512 ? -18.274 8.034 -22.443 1.00 87.44 512 ASP A N 1
ATOM 4134 C CA . ASP A 1 512 ? -18.778 9.383 -22.710 1.00 87.44 512 ASP A CA 1
ATOM 4135 C C . ASP A 1 512 ? -18.948 10.174 -21.408 1.00 87.44 512 ASP A C 1
ATOM 4137 O O . ASP A 1 512 ? -18.532 11.325 -21.319 1.00 87.44 512 ASP A O 1
ATOM 4141 N N . ILE A 1 513 ? -19.459 9.535 -20.346 1.00 88.31 513 ILE A N 1
ATOM 4142 C CA . ILE A 1 513 ? -19.630 10.166 -19.022 1.00 88.31 513 ILE A CA 1
ATOM 4143 C C . ILE A 1 513 ? -18.289 10.645 -18.441 1.00 88.31 513 ILE A C 1
ATOM 4145 O O . ILE A 1 513 ? -18.228 11.662 -17.750 1.00 88.31 513 ILE A O 1
ATOM 4149 N N . VAL A 1 514 ? -17.213 9.893 -18.682 1.00 89.00 514 VAL A N 1
ATOM 4150 C CA . VAL A 1 514 ? -15.876 10.173 -18.135 1.00 89.00 514 VAL A CA 1
ATOM 4151 C C . VAL A 1 514 ? -15.017 11.002 -19.105 1.00 89.00 514 VAL A C 1
ATOM 4153 O O . VAL A 1 514 ? -13.865 11.301 -18.786 1.00 89.00 514 VAL A O 1
ATOM 4156 N N . ASP A 1 515 ? -15.557 11.407 -20.261 1.00 88.81 515 ASP A N 1
ATOM 4157 C CA . ASP A 1 515 ? -14.824 12.122 -21.316 1.00 88.81 515 ASP A CA 1
ATOM 4158 C C . ASP A 1 515 ? -13.501 11.405 -21.685 1.00 88.81 515 ASP A C 1
ATOM 4160 O O . ASP A 1 515 ? -12.400 11.984 -21.653 1.00 88.81 515 ASP A O 1
ATOM 4164 N N . ILE A 1 516 ? -13.570 10.096 -21.972 1.00 87.00 516 ILE A N 1
ATOM 4165 C CA . ILE A 1 516 ? -12.372 9.307 -22.319 1.00 87.00 516 ILE A CA 1
ATOM 4166 C C . ILE A 1 516 ? -11.726 9.780 -23.628 1.00 87.00 516 ILE A C 1
ATOM 4168 O O . ILE A 1 516 ? -10.526 9.597 -23.831 1.00 87.00 516 ILE A O 1
ATOM 4172 N N . ASP A 1 517 ? -12.514 10.402 -24.500 1.00 86.75 517 ASP A N 1
ATOM 4173 C CA . ASP A 1 517 ? -12.101 11.032 -25.749 1.00 86.75 517 ASP A CA 1
ATOM 4174 C C . ASP A 1 517 ? -11.070 12.150 -25.518 1.00 86.75 517 ASP A C 1
ATOM 4176 O O . ASP A 1 517 ? -10.106 12.275 -26.277 1.00 86.75 517 ASP A O 1
ATOM 4180 N N . LYS A 1 518 ? -11.218 12.906 -24.424 1.00 89.12 518 LYS A N 1
ATOM 4181 C CA . LYS A 1 518 ? -10.291 13.968 -24.004 1.00 89.12 518 LYS A CA 1
ATOM 4182 C C . LYS A 1 518 ? -9.067 13.421 -23.268 1.00 89.12 518 LYS A C 1
ATOM 4184 O O . LYS A 1 518 ? -8.009 14.054 -23.290 1.00 89.12 518 LYS A O 1
ATOM 4189 N N . HIS A 1 519 ? -9.183 12.256 -22.623 1.00 89.62 519 HIS A N 1
ATOM 4190 C CA . HIS A 1 519 ? -8.124 11.675 -21.784 1.00 89.62 519 HIS A CA 1
ATOM 4191 C C . HIS A 1 519 ? -7.802 10.192 -22.081 1.00 89.62 519 HIS A C 1
ATOM 4193 O O . HIS A 1 519 ? -7.799 9.365 -21.159 1.00 89.62 519 HIS A O 1
ATOM 4199 N N . PRO A 1 520 ? -7.471 9.815 -23.333 1.00 91.06 520 PRO A N 1
ATOM 4200 C CA . PRO A 1 520 ? -7.176 8.427 -23.657 1.00 91.06 520 PRO A CA 1
ATOM 4201 C C . PRO A 1 520 ? -5.860 7.926 -23.036 1.00 91.06 520 PRO A C 1
ATOM 4203 O O . PRO A 1 520 ? -4.900 8.670 -22.806 1.00 91.06 520 PRO A O 1
ATOM 4206 N N . ALA A 1 521 ? -5.803 6.614 -22.790 1.00 91.00 521 ALA A N 1
ATOM 4207 C CA . ALA A 1 521 ? -4.709 5.940 -22.081 1.00 91.00 521 ALA A CA 1
ATOM 4208 C C . ALA A 1 521 ? -4.189 4.671 -22.790 1.00 91.00 521 ALA A C 1
ATOM 4210 O O . ALA A 1 521 ? -3.768 3.703 -22.153 1.00 91.00 521 ALA A O 1
ATOM 4211 N N . GLY A 1 522 ? -4.249 4.661 -24.122 1.00 94.19 522 GLY A N 1
ATOM 4212 C CA . GLY A 1 522 ? -3.879 3.531 -24.968 1.00 94.19 522 GLY A CA 1
ATOM 4213 C C . GLY A 1 522 ? -3.902 3.889 -26.453 1.00 94.19 522 GLY A C 1
ATOM 4214 O O . GLY A 1 522 ? -4.020 5.060 -26.819 1.00 94.19 522 GLY A O 1
ATOM 4215 N N . GLN A 1 523 ? -3.746 2.872 -27.300 1.00 96.38 523 GLN A N 1
ATOM 4216 C CA . GLN A 1 523 ? -3.817 2.994 -28.757 1.00 96.38 523 GLN A CA 1
ATOM 4217 C C . GLN A 1 523 ? -4.572 1.809 -29.355 1.00 96.38 523 GLN A C 1
ATOM 4219 O O . GLN A 1 523 ? -4.521 0.699 -28.821 1.00 96.38 523 GLN A O 1
ATOM 4224 N N . ASN A 1 524 ? -5.253 2.041 -30.474 1.00 96.19 524 ASN A N 1
ATOM 4225 C CA . ASN A 1 524 ? -5.843 0.976 -31.270 1.00 96.19 524 ASN A CA 1
ATOM 4226 C C . ASN A 1 524 ? -4.734 0.319 -32.094 1.00 96.19 524 ASN A C 1
ATOM 4228 O O . ASN A 1 524 ? -3.983 1.007 -32.783 1.00 96.19 524 ASN A O 1
ATOM 4232 N N . VAL A 1 525 ? -4.620 -1.004 -32.009 1.00 96.31 525 VAL A N 1
ATOM 4233 C CA . VAL A 1 525 ? -3.588 -1.775 -32.709 1.00 96.31 525 VAL A CA 1
ATOM 4234 C C . VAL A 1 525 ? -4.199 -2.913 -33.497 1.00 96.31 525 VAL A C 1
ATOM 4236 O O . VAL A 1 525 ? -5.162 -3.542 -33.052 1.00 96.31 525 VAL A O 1
ATOM 4239 N N . ILE A 1 526 ? -3.610 -3.201 -34.653 1.00 96.81 526 ILE A N 1
ATOM 4240 C CA . ILE A 1 526 ? -4.012 -4.340 -35.469 1.00 96.81 526 ILE A CA 1
ATOM 4241 C C . ILE A 1 526 ? -3.385 -5.598 -34.874 1.00 96.81 526 ILE A C 1
ATOM 4243 O O . ILE A 1 526 ? -2.163 -5.702 -34.741 1.00 96.81 526 ILE A O 1
ATOM 4247 N N . VAL A 1 527 ? -4.226 -6.565 -34.518 1.00 95.62 527 VAL A N 1
ATOM 4248 C CA . VAL A 1 527 ? -3.802 -7.839 -33.939 1.00 95.62 527 VAL A CA 1
ATOM 4249 C C . VAL A 1 527 ? -4.019 -8.999 -34.892 1.00 95.62 527 VAL A C 1
ATOM 4251 O O . VAL A 1 527 ? -5.032 -9.085 -35.586 1.00 95.62 527 VAL A O 1
ATOM 4254 N N . ALA A 1 528 ? -3.074 -9.935 -34.869 1.00 95.44 528 ALA A N 1
ATOM 4255 C CA . ALA A 1 528 ? -3.213 -11.250 -35.483 1.00 95.44 528 ALA A CA 1
ATOM 4256 C C . ALA A 1 528 ? -3.041 -12.331 -34.412 1.00 95.44 528 ALA A C 1
ATOM 4258 O O . ALA A 1 528 ? -2.071 -12.316 -33.647 1.00 95.44 528 ALA A O 1
ATOM 4259 N N . VAL A 1 529 ? -3.986 -13.270 -34.344 1.00 94.12 529 VAL A N 1
ATOM 4260 C CA . VAL A 1 529 ? -3.955 -14.375 -33.378 1.00 94.12 529 VAL A CA 1
ATOM 4261 C C . VAL A 1 529 ? -3.300 -15.592 -34.028 1.00 94.12 529 VAL A C 1
ATOM 4263 O O . VAL A 1 529 ? -3.968 -16.427 -34.632 1.00 94.12 529 VAL A O 1
ATOM 4266 N N . ALA A 1 530 ? -1.974 -15.680 -33.921 1.00 92.81 530 ALA A N 1
ATOM 4267 C CA . ALA A 1 530 ? -1.172 -16.768 -34.475 1.00 92.81 530 ALA A CA 1
ATOM 4268 C C . ALA A 1 530 ? 0.156 -16.932 -33.722 1.00 92.81 530 ALA A C 1
ATOM 4270 O O . ALA A 1 530 ? 0.724 -15.972 -33.198 1.00 92.81 530 ALA A O 1
ATOM 4271 N N . CYS A 1 531 ? 0.690 -18.152 -33.684 1.00 90.69 531 CYS A N 1
ATOM 4272 C CA . CYS A 1 531 ? 2.025 -18.409 -33.144 1.00 90.69 531 CYS A CA 1
ATOM 4273 C C . CYS A 1 531 ? 3.101 -17.851 -34.090 1.00 90.69 531 CYS A C 1
ATOM 4275 O O . CYS A 1 531 ? 3.051 -18.100 -35.291 1.00 90.69 531 CYS A O 1
ATOM 4277 N N . HIS A 1 532 ? 4.102 -17.145 -33.555 1.00 89.12 532 HIS A N 1
ATOM 4278 C CA . HIS A 1 532 ? 5.220 -16.626 -34.350 1.00 89.12 532 HIS A CA 1
ATOM 4279 C C . HIS A 1 532 ? 6.561 -17.008 -33.722 1.00 89.12 532 HIS A C 1
ATOM 4281 O O . HIS A 1 532 ? 6.940 -16.468 -32.681 1.00 89.12 532 HIS A O 1
ATOM 4287 N N . LYS A 1 533 ? 7.275 -17.952 -34.353 1.00 85.50 533 LYS A N 1
ATOM 4288 C CA . LYS A 1 533 ? 8.632 -18.404 -33.973 1.00 85.50 533 LYS A CA 1
ATOM 4289 C C . LYS A 1 533 ? 8.812 -18.769 -32.483 1.00 85.50 533 LYS A C 1
ATOM 4291 O O . LYS A 1 533 ? 9.920 -18.714 -31.973 1.00 85.50 533 LYS A O 1
ATOM 4296 N N . GLY A 1 534 ? 7.733 -19.081 -31.760 1.00 85.50 534 GLY A N 1
ATOM 4297 C CA . GLY A 1 534 ? 7.753 -19.363 -30.316 1.00 85.50 534 GLY A CA 1
ATOM 4298 C C . GLY A 1 534 ? 7.892 -18.141 -29.389 1.00 85.50 534 GLY A C 1
ATOM 4299 O O . GLY A 1 534 ? 7.642 -18.265 -28.193 1.00 85.50 534 GLY A O 1
ATOM 4300 N N . TYR A 1 535 ? 8.197 -16.943 -29.902 1.00 89.12 535 TYR A N 1
ATOM 4301 C CA . TYR A 1 535 ? 8.447 -15.744 -29.081 1.00 89.12 535 TYR A CA 1
ATOM 4302 C C . TYR A 1 535 ? 7.191 -15.110 -28.464 1.00 89.12 535 TYR A C 1
ATOM 4304 O O . TYR A 1 535 ? 7.298 -14.244 -27.595 1.00 89.12 535 TYR A O 1
ATOM 4312 N N . ASN A 1 536 ? 5.997 -15.542 -28.880 1.00 90.75 536 ASN A N 1
ATOM 4313 C CA . ASN A 1 536 ? 4.736 -15.190 -28.228 1.00 90.75 536 ASN A CA 1
ATOM 4314 C C . ASN A 1 536 ? 4.171 -16.295 -27.314 1.00 90.75 536 ASN A C 1
ATOM 4316 O O . ASN A 1 536 ? 3.000 -16.274 -26.946 1.00 90.75 536 ASN A O 1
ATOM 4320 N N . MET A 1 537 ? 4.963 -17.295 -26.925 1.00 87.81 537 MET A N 1
ATOM 4321 C CA . MET A 1 537 ? 4.554 -18.275 -25.907 1.00 87.81 537 MET A CA 1
ATOM 4322 C C . MET A 1 537 ? 4.625 -17.692 -24.489 1.00 87.81 537 MET A C 1
ATOM 4324 O O . MET A 1 537 ? 5.311 -16.702 -24.256 1.00 87.81 537 MET A O 1
ATOM 4328 N N . PHE A 1 538 ? 3.898 -18.297 -23.541 1.00 83.06 538 PHE A N 1
ATOM 4329 C CA . PHE A 1 538 ? 3.911 -17.923 -22.116 1.00 83.06 538 PHE A CA 1
ATOM 4330 C C . PHE A 1 538 ? 3.699 -16.417 -21.848 1.00 83.06 538 PHE A C 1
ATOM 4332 O O . PHE A 1 538 ? 4.460 -15.801 -21.107 1.00 83.06 538 PHE A O 1
ATOM 4339 N N . ASP A 1 539 ? 2.671 -15.821 -22.464 1.00 86.44 539 ASP A N 1
ATOM 4340 C CA . ASP A 1 539 ? 2.359 -14.377 -22.392 1.00 86.44 539 ASP A CA 1
ATOM 4341 C C . ASP A 1 539 ? 3.403 -13.439 -23.013 1.00 86.44 539 ASP A C 1
ATOM 4343 O O . ASP A 1 539 ? 3.401 -12.227 -22.772 1.00 86.44 539 ASP A O 1
ATOM 4347 N N . GLY A 1 540 ? 4.279 -13.985 -23.853 1.00 90.19 540 GLY A N 1
ATOM 4348 C CA . GLY A 1 540 ? 5.036 -13.201 -24.813 1.00 90.19 540 GLY A CA 1
ATOM 4349 C C . GLY A 1 540 ? 4.122 -12.618 -25.892 1.00 90.19 540 GLY A C 1
ATOM 4350 O O . GLY A 1 540 ? 3.144 -13.239 -26.309 1.00 90.19 540 GLY A O 1
ATOM 4351 N N . VAL A 1 541 ? 4.468 -11.438 -26.392 1.00 93.56 541 VAL A N 1
ATOM 4352 C CA . VAL A 1 541 ? 3.874 -10.849 -27.600 1.00 93.56 541 VAL A CA 1
ATOM 4353 C C . VAL A 1 541 ? 4.967 -10.383 -28.546 1.00 93.56 541 VAL A C 1
ATOM 4355 O O . VAL A 1 541 ? 6.021 -9.917 -28.105 1.00 93.56 541 VAL A O 1
ATOM 4358 N N . VAL A 1 542 ? 4.710 -10.517 -29.848 1.00 94.88 542 VAL A N 1
ATOM 4359 C CA . VAL A 1 542 ? 5.603 -9.997 -30.890 1.00 94.88 542 VAL A CA 1
ATOM 4360 C C . VAL A 1 542 ? 5.067 -8.658 -31.365 1.00 94.88 542 VAL A C 1
ATOM 4362 O O . VAL A 1 542 ? 3.885 -8.558 -31.686 1.00 94.88 542 VAL A O 1
ATOM 4365 N N . PHE A 1 543 ? 5.930 -7.650 -31.399 1.00 96.19 543 PHE A N 1
ATOM 4366 C CA . PHE A 1 543 ? 5.606 -6.310 -31.881 1.00 96.19 543 PHE A CA 1
ATOM 4367 C C . PHE A 1 543 ? 6.249 -6.039 -33.239 1.00 96.19 543 PHE A C 1
ATOM 4369 O O . PHE A 1 543 ? 7.374 -6.472 -33.497 1.00 96.19 543 PHE A O 1
ATOM 4376 N N . ASN A 1 544 ? 5.566 -5.255 -34.067 1.00 97.12 544 ASN A N 1
ATOM 4377 C CA . ASN A 1 544 ? 6.108 -4.723 -35.308 1.00 97.12 544 ASN A CA 1
ATOM 4378 C C . ASN A 1 544 ? 7.096 -3.579 -35.033 1.00 97.12 544 ASN A C 1
ATOM 4380 O O . ASN A 1 544 ? 6.744 -2.532 -34.479 1.00 97.12 544 ASN A O 1
ATOM 4384 N N . LYS A 1 545 ? 8.347 -3.777 -35.455 1.00 97.12 545 LYS A N 1
ATOM 4385 C CA . LYS A 1 545 ? 9.436 -2.808 -35.313 1.00 97.12 545 LYS A CA 1
ATOM 4386 C C . LYS A 1 545 ? 9.119 -1.488 -36.012 1.00 97.12 545 LYS A C 1
ATOM 4388 O O . LYS A 1 545 ? 9.288 -0.432 -35.406 1.00 97.12 545 LYS A O 1
ATOM 4393 N N . SER A 1 546 ? 8.613 -1.537 -37.243 1.00 97.00 546 SER A N 1
ATOM 4394 C CA . SER A 1 546 ? 8.323 -0.334 -38.026 1.00 97.00 546 SER A CA 1
ATOM 4395 C C . SER A 1 546 ? 7.187 0.484 -37.409 1.00 97.00 546 SER A C 1
ATOM 4397 O O . SER A 1 546 ? 7.244 1.712 -37.423 1.00 97.00 546 SER A O 1
ATOM 4399 N N . SER A 1 547 ? 6.192 -0.160 -36.787 1.00 96.75 547 SER A N 1
ATOM 4400 C CA . SER A 1 547 ? 5.136 0.546 -36.044 1.00 96.75 547 SER A CA 1
ATOM 4401 C C . SER A 1 547 ? 5.699 1.288 -34.822 1.00 96.75 547 SER A C 1
ATOM 4403 O O . SER A 1 547 ? 5.374 2.457 -34.601 1.00 96.75 547 SER A O 1
ATOM 4405 N N . ILE A 1 548 ? 6.614 0.670 -34.062 1.00 96.50 548 ILE A N 1
ATOM 4406 C CA . ILE A 1 548 ? 7.311 1.321 -32.932 1.00 96.50 548 ILE A CA 1
ATOM 4407 C C . ILE A 1 548 ? 8.178 2.501 -33.409 1.00 96.50 548 ILE A C 1
ATOM 4409 O O . ILE A 1 548 ? 8.205 3.572 -32.787 1.00 96.50 548 ILE A O 1
ATOM 4413 N N . GLU A 1 549 ? 8.884 2.332 -34.528 1.00 95.88 549 GLU A N 1
ATOM 4414 C CA . GLU A 1 549 ? 9.719 3.372 -35.139 1.00 95.88 549 GLU A CA 1
ATOM 4415 C C . GLU A 1 549 ? 8.899 4.567 -35.648 1.00 95.88 549 GLU A C 1
ATOM 4417 O O . GLU A 1 549 ? 9.368 5.704 -35.571 1.00 95.88 549 GLU A O 1
ATOM 4422 N N . ARG A 1 550 ? 7.646 4.337 -36.056 1.00 96.12 550 ARG A N 1
ATOM 4423 C CA . ARG A 1 550 ? 6.687 5.386 -36.440 1.00 96.12 550 ARG A CA 1
ATOM 4424 C C . ARG A 1 550 ? 6.015 6.087 -35.258 1.00 96.12 550 ARG A C 1
ATOM 4426 O O . ARG A 1 550 ? 5.427 7.143 -35.451 1.00 96.12 550 ARG A O 1
ATOM 4433 N N . GLY A 1 551 ? 6.117 5.549 -34.041 1.00 95.25 551 GLY A N 1
ATOM 4434 C CA . GLY A 1 551 ? 5.606 6.206 -32.831 1.00 95.25 551 GLY A CA 1
ATOM 4435 C C . GLY A 1 551 ? 4.681 5.367 -31.953 1.00 95.25 551 GLY A C 1
ATOM 4436 O O . GLY A 1 551 ? 4.251 5.865 -30.910 1.00 95.25 551 GLY A O 1
ATOM 4437 N N . LEU A 1 552 ? 4.400 4.110 -32.316 1.00 96.50 552 LEU A N 1
ATOM 4438 C CA . LEU A 1 552 ? 3.544 3.228 -31.523 1.00 96.50 552 LEU A CA 1
ATOM 4439 C C . LEU A 1 552 ? 4.092 3.078 -30.089 1.00 96.50 552 LEU A C 1
ATOM 4441 O O . LEU A 1 552 ? 5.250 2.725 -29.869 1.00 96.50 552 LEU A O 1
ATOM 4445 N N . PHE A 1 553 ? 3.247 3.387 -29.109 1.00 96.25 553 PHE A N 1
ATOM 4446 C CA . PHE A 1 553 ? 3.472 3.326 -27.665 1.00 96.25 553 PHE A CA 1
ATOM 4447 C C . PHE A 1 553 ? 4.717 4.047 -27.122 1.00 96.25 553 PHE A C 1
ATOM 4449 O O . PHE A 1 553 ? 5.210 3.728 -26.029 1.00 96.25 553 PHE A O 1
ATOM 4456 N N . ARG A 1 554 ? 5.230 5.059 -27.829 1.00 95.88 554 ARG A N 1
ATOM 4457 C CA . ARG A 1 554 ? 6.259 5.946 -27.269 1.00 95.88 554 ARG A CA 1
ATOM 4458 C C . ARG A 1 554 ? 5.680 6.755 -26.116 1.00 95.88 554 ARG A C 1
ATOM 4460 O O . ARG A 1 554 ? 4.582 7.296 -26.223 1.00 95.88 554 ARG A O 1
ATOM 4467 N N . SER A 1 555 ? 6.416 6.840 -25.012 1.00 95.31 555 SER A N 1
ATOM 4468 C CA . SER A 1 555 ? 5.994 7.610 -23.840 1.00 95.31 555 SER A CA 1
ATOM 4469 C C . SER A 1 555 ? 7.130 8.477 -23.302 1.00 95.31 555 SER A C 1
ATOM 4471 O O . SER A 1 555 ? 8.296 8.108 -23.404 1.00 95.31 555 SER A O 1
ATOM 4473 N N . MET A 1 556 ? 6.788 9.618 -22.716 1.00 93.75 556 MET A N 1
ATOM 4474 C CA . MET A 1 556 ? 7.710 10.546 -22.071 1.00 93.75 556 MET A CA 1
ATOM 4475 C C . MET A 1 556 ? 7.653 10.347 -20.561 1.00 93.75 556 MET A C 1
ATOM 4477 O O . MET A 1 556 ? 6.615 10.563 -19.936 1.00 93.75 556 MET A O 1
ATOM 4481 N N . PHE A 1 557 ? 8.770 9.926 -19.975 1.00 93.75 557 PHE A N 1
ATOM 4482 C CA . PHE A 1 557 ? 8.914 9.767 -18.536 1.00 93.75 557 PHE A CA 1
ATOM 4483 C C . PHE A 1 557 ? 9.527 11.027 -17.930 1.00 93.75 557 PHE A C 1
ATOM 4485 O O . PHE A 1 557 ? 10.620 11.417 -18.323 1.00 93.75 557 PHE A O 1
ATOM 4492 N N . TYR A 1 558 ? 8.860 11.628 -16.951 1.00 92.69 558 TYR A N 1
ATOM 4493 C CA . TYR A 1 558 ? 9.348 12.802 -16.234 1.00 92.69 558 TYR A CA 1
ATOM 4494 C C . TYR A 1 558 ? 9.716 12.439 -14.802 1.00 92.69 558 TYR A C 1
ATOM 4496 O O . TYR A 1 558 ? 9.021 11.665 -14.128 1.00 92.69 558 TYR A O 1
ATOM 4504 N N . ARG A 1 559 ? 10.792 13.046 -14.307 1.00 92.25 559 ARG A N 1
ATOM 4505 C CA . ARG A 1 559 ? 11.196 12.974 -12.906 1.00 92.25 559 ARG A CA 1
ATOM 4506 C C . ARG A 1 559 ? 11.734 14.306 -12.429 1.00 92.25 559 ARG A C 1
ATOM 4508 O O . ARG A 1 559 ? 12.487 14.961 -13.136 1.00 92.25 559 ARG A O 1
ATOM 4515 N N . ILE A 1 560 ? 11.397 14.648 -11.191 1.00 92.38 560 ILE A N 1
ATOM 4516 C CA . ILE A 1 560 ? 11.818 15.904 -10.582 1.00 92.38 560 ILE A CA 1
ATOM 4517 C C . ILE A 1 560 ? 12.801 15.654 -9.452 1.00 92.38 560 ILE A C 1
ATOM 4519 O O . ILE A 1 560 ? 12.589 14.798 -8.589 1.00 92.38 560 ILE A O 1
ATOM 4523 N N . TYR A 1 561 ? 13.856 16.453 -9.469 1.00 92.56 561 TYR A N 1
ATOM 4524 C CA . TYR A 1 561 ? 14.896 16.543 -8.463 1.00 92.56 561 TYR A CA 1
ATOM 4525 C C . TYR A 1 561 ? 14.783 17.901 -7.782 1.00 92.56 561 TYR A C 1
ATOM 4527 O O . TYR A 1 561 ? 14.550 18.900 -8.452 1.00 92.56 561 TYR A O 1
ATOM 4535 N N . SER A 1 562 ? 14.899 17.946 -6.458 1.00 91.62 562 SER A N 1
ATOM 4536 C CA . SER A 1 562 ? 14.763 19.186 -5.691 1.00 91.62 562 SER A CA 1
ATOM 4537 C C . SER A 1 562 ? 15.992 19.432 -4.829 1.00 91.62 562 SER A C 1
ATOM 4539 O O . SER A 1 562 ? 16.376 18.547 -4.062 1.00 91.62 562 SER A O 1
ATOM 4541 N N . ALA A 1 563 ? 16.541 20.637 -4.912 1.00 90.44 563 ALA A N 1
ATOM 4542 C CA . ALA A 1 563 ? 17.550 21.181 -4.018 1.00 90.44 563 ALA A CA 1
ATOM 4543 C C . ALA A 1 563 ? 16.933 22.325 -3.200 1.00 90.44 563 ALA A C 1
ATOM 4545 O O . ALA A 1 563 ? 16.080 23.063 -3.691 1.00 90.44 563 ALA A O 1
ATOM 4546 N N . GLU A 1 564 ? 17.348 22.458 -1.946 1.00 89.81 564 GLU A N 1
ATOM 4547 C CA . GLU A 1 564 ? 16.978 23.576 -1.077 1.00 89.81 564 GLU A CA 1
ATOM 4548 C C . GLU A 1 564 ? 18.259 24.150 -0.480 1.00 89.81 564 GLU A C 1
ATOM 4550 O O . GLU A 1 564 ? 19.112 23.384 -0.023 1.00 89.81 564 GLU A O 1
ATOM 4555 N N . GLU A 1 565 ? 18.349 25.475 -0.488 1.00 89.19 565 GLU A N 1
ATOM 4556 C CA . GLU A 1 565 ? 19.383 26.273 0.155 1.00 89.19 565 GLU A CA 1
ATOM 4557 C C . GLU A 1 565 ? 19.032 26.444 1.633 1.00 89.19 565 GLU A C 1
ATOM 4559 O O . GLU A 1 565 ? 18.065 27.120 1.993 1.00 89.19 565 GLU A O 1
ATOM 4564 N N . LYS A 1 566 ? 19.745 25.738 2.509 1.00 82.56 566 LYS A N 1
ATOM 4565 C CA . LYS A 1 566 ? 19.359 25.648 3.916 1.00 82.56 566 LYS A CA 1
ATOM 4566 C C . LYS A 1 566 ? 20.154 26.597 4.771 1.00 82.56 566 LYS A C 1
ATOM 4568 O O . LYS A 1 566 ? 21.376 26.560 4.774 1.00 82.56 566 LYS A O 1
ATOM 4573 N N . ARG A 1 567 ? 19.435 27.330 5.614 1.00 82.31 567 ARG A N 1
ATOM 4574 C CA . ARG A 1 567 ? 20.013 28.092 6.717 1.00 82.31 567 ARG A CA 1
ATOM 4575 C C . ARG A 1 567 ? 20.079 27.235 7.972 1.00 82.31 567 ARG A C 1
ATOM 4577 O O . ARG A 1 567 ? 19.061 26.729 8.453 1.00 82.31 567 ARG A O 1
ATOM 4584 N N . TYR A 1 568 ? 21.282 27.064 8.502 1.00 77.75 568 TYR A N 1
ATOM 4585 C CA . TYR A 1 568 ? 21.530 26.321 9.729 1.00 77.75 568 TYR A CA 1
ATOM 4586 C C . TYR A 1 568 ? 21.413 27.244 10.951 1.00 77.75 568 TYR A C 1
ATOM 4588 O O . TYR A 1 568 ? 21.621 28.451 10.879 1.00 77.75 568 TYR A O 1
ATOM 4596 N N . TRP A 1 569 ? 21.132 26.663 12.121 1.00 65.56 569 TRP A N 1
ATOM 4597 C CA . TRP A 1 569 ? 20.970 27.405 13.382 1.00 65.56 569 TRP A CA 1
ATOM 4598 C C . TRP A 1 569 ? 22.200 28.231 13.803 1.00 65.56 569 TRP A C 1
ATOM 4600 O O . TRP A 1 569 ? 22.054 29.158 14.591 1.00 65.56 569 TRP A O 1
ATOM 4610 N N . GLY A 1 570 ? 23.390 27.902 13.287 1.00 66.69 570 GLY A N 1
ATOM 4611 C CA . GLY A 1 570 ? 24.640 28.632 13.531 1.00 66.69 570 GLY A CA 1
ATOM 4612 C C . GLY A 1 570 ? 24.870 29.837 12.612 1.00 66.69 570 GLY A C 1
ATOM 4613 O O . GLY A 1 570 ? 25.972 30.370 12.603 1.00 66.69 570 GLY A O 1
ATOM 4614 N N . GLY A 1 571 ? 23.881 30.229 11.802 1.00 72.88 571 GLY A N 1
ATOM 4615 C CA . GLY A 1 571 ? 23.989 31.346 10.855 1.00 72.88 571 GLY A CA 1
ATOM 4616 C C . GLY A 1 571 ? 24.711 31.013 9.547 1.00 72.88 571 GLY A C 1
ATOM 4617 O O . GLY A 1 571 ? 24.685 31.822 8.631 1.00 72.88 571 GLY A O 1
ATOM 4618 N N . GLN A 1 572 ? 25.315 29.827 9.439 1.00 78.44 572 GLN A N 1
ATOM 4619 C CA . GLN A 1 572 ? 25.844 29.308 8.179 1.00 78.44 572 GLN A CA 1
ATOM 4620 C C . GLN A 1 572 ? 24.696 28.904 7.245 1.00 78.44 572 GLN A C 1
ATOM 4622 O O . GLN A 1 572 ? 23.654 28.428 7.711 1.00 78.44 572 GLN A O 1
ATOM 4627 N N . GLU A 1 573 ? 24.910 29.017 5.941 1.00 81.94 573 GLU A N 1
ATOM 4628 C CA . GLU A 1 573 ? 23.960 28.601 4.912 1.00 81.94 573 GLU A CA 1
ATOM 4629 C C . GLU A 1 573 ? 24.621 27.695 3.871 1.00 81.94 573 GLU A C 1
ATOM 4631 O O . GLU A 1 573 ? 25.843 27.683 3.733 1.00 81.94 573 GLU A O 1
ATOM 4636 N N . ASP A 1 574 ? 23.821 26.845 3.227 1.00 85.88 574 ASP A N 1
ATOM 4637 C CA . ASP A 1 574 ? 24.255 26.167 2.006 1.00 85.88 574 ASP A CA 1
ATOM 4638 C C . ASP A 1 574 ? 24.378 27.214 0.890 1.00 85.88 574 ASP A C 1
ATOM 4640 O O . ASP A 1 574 ? 23.539 28.100 0.796 1.00 85.88 574 ASP A O 1
ATOM 4644 N N . GLU A 1 575 ? 25.360 27.068 0.011 1.00 86.56 575 GLU A N 1
ATOM 4645 C CA . GLU A 1 575 ? 25.509 27.899 -1.181 1.00 86.56 575 GLU A CA 1
ATOM 4646 C C . GLU A 1 575 ? 25.148 27.068 -2.415 1.00 86.56 575 GLU A C 1
ATOM 4648 O O . GLU A 1 575 ? 25.571 25.914 -2.566 1.00 86.56 575 GLU A O 1
ATOM 4653 N N . ILE A 1 576 ? 24.329 27.635 -3.298 1.00 88.81 576 ILE A N 1
ATOM 4654 C CA . ILE A 1 576 ? 24.044 27.043 -4.606 1.00 88.81 576 ILE A CA 1
ATOM 4655 C C . ILE A 1 576 ? 24.957 27.716 -5.623 1.00 88.81 576 ILE A C 1
ATOM 4657 O O . ILE A 1 576 ? 24.877 28.924 -5.828 1.00 88.81 576 ILE A O 1
ATOM 4661 N N . GLY A 1 577 ? 25.818 26.916 -6.240 1.00 86.06 577 GLY A N 1
ATOM 4662 C CA . GLY A 1 577 ? 26.865 27.372 -7.142 1.00 86.06 577 GLY A CA 1
ATOM 4663 C C . GLY A 1 577 ? 27.727 26.204 -7.611 1.00 86.06 577 GLY A C 1
ATOM 4664 O O . GLY A 1 577 ? 27.637 25.092 -7.075 1.00 86.06 577 GLY A O 1
ATOM 4665 N N . ALA A 1 578 ? 28.553 26.445 -8.626 1.00 85.06 578 ALA A N 1
ATOM 4666 C CA . ALA A 1 578 ? 29.552 25.475 -9.058 1.00 85.06 578 ALA A CA 1
ATOM 4667 C C . ALA A 1 578 ? 30.598 25.275 -7.936 1.00 85.06 578 ALA A C 1
ATOM 4669 O O . ALA A 1 578 ? 31.167 26.259 -7.469 1.00 85.06 578 ALA A O 1
ATOM 4670 N N . PRO A 1 579 ? 30.848 24.037 -7.467 1.00 84.50 579 PRO A N 1
ATOM 4671 C CA . PRO A 1 579 ? 31.865 23.788 -6.446 1.00 84.50 579 PRO A CA 1
ATOM 4672 C C . PRO A 1 579 ? 33.276 24.149 -6.929 1.00 84.50 579 PRO A C 1
ATOM 4674 O O . PRO A 1 579 ? 33.664 23.764 -8.029 1.00 84.50 579 PRO A O 1
ATOM 4677 N N . ASP A 1 580 ? 34.068 24.809 -6.084 1.00 82.31 580 ASP A N 1
ATOM 4678 C CA . ASP A 1 580 ? 35.488 25.063 -6.355 1.00 82.31 580 ASP A CA 1
ATOM 4679 C C . ASP A 1 580 ? 36.362 23.820 -6.117 1.00 82.31 580 ASP A C 1
ATOM 4681 O O . ASP A 1 580 ? 36.022 22.931 -5.330 1.00 82.31 580 ASP A O 1
ATOM 4685 N N . LYS A 1 581 ? 37.551 23.787 -6.737 1.00 80.75 581 LYS A N 1
ATOM 4686 C CA . LYS A 1 581 ? 38.536 22.690 -6.593 1.00 80.75 581 LYS A CA 1
ATOM 4687 C C . LYS A 1 581 ? 39.010 22.484 -5.148 1.00 80.75 581 LYS A C 1
ATOM 4689 O O . LYS A 1 581 ? 39.405 21.376 -4.787 1.00 80.75 581 LYS A O 1
ATOM 4694 N N . ASP A 1 582 ? 38.933 23.527 -4.324 1.00 76.62 582 ASP A N 1
ATOM 4695 C CA . ASP A 1 582 ? 39.325 23.496 -2.911 1.00 76.62 582 ASP A CA 1
ATOM 4696 C C . ASP A 1 582 ? 38.241 22.893 -1.997 1.00 76.62 582 ASP A C 1
ATOM 4698 O O . ASP A 1 582 ? 38.494 22.616 -0.821 1.00 76.62 582 ASP A O 1
ATOM 4702 N N . VAL A 1 583 ? 37.032 22.649 -2.520 1.00 74.81 583 VAL A N 1
ATOM 4703 C CA . VAL A 1 583 ? 35.915 22.080 -1.760 1.00 74.81 583 VAL A CA 1
ATOM 4704 C C . VAL A 1 583 ? 36.157 20.598 -1.472 1.00 74.81 583 VAL A C 1
ATOM 4706 O O . VAL A 1 583 ? 36.491 19.782 -2.336 1.00 74.81 583 VAL A O 1
ATOM 4709 N N . ARG A 1 584 ? 35.921 20.186 -0.224 1.00 70.31 584 ARG A N 1
ATOM 4710 C CA . ARG A 1 584 ? 36.120 18.795 0.183 1.00 70.31 584 ARG A CA 1
ATOM 4711 C C . ARG A 1 584 ? 35.095 17.879 -0.487 1.00 70.31 584 ARG A C 1
ATOM 4713 O O . ARG A 1 584 ? 33.890 18.013 -0.274 1.00 70.31 584 ARG A O 1
ATOM 4720 N N . GLY A 1 585 ? 35.589 16.881 -1.216 1.00 72.06 585 GLY A N 1
ATOM 4721 C CA . GLY A 1 585 ? 34.740 15.960 -1.979 1.00 72.06 585 GLY A CA 1
ATOM 4722 C C . GLY A 1 585 ? 34.407 16.447 -3.390 1.00 72.06 585 GLY A C 1
ATOM 4723 O O . GLY A 1 585 ? 33.503 15.881 -3.998 1.00 72.06 585 GLY A O 1
ATOM 4724 N N . TYR A 1 586 ? 35.134 17.452 -3.893 1.00 79.19 586 TYR A N 1
ATOM 4725 C CA . TYR A 1 586 ? 35.108 17.869 -5.293 1.00 79.19 586 TYR A CA 1
ATOM 4726 C C . TYR A 1 586 ? 35.254 16.668 -6.242 1.00 79.19 586 TYR A C 1
ATOM 4728 O O . TYR A 1 586 ? 36.065 15.763 -6.005 1.00 79.19 586 TYR A O 1
ATOM 4736 N N . ARG A 1 587 ? 34.427 16.650 -7.291 1.00 79.38 587 ARG A N 1
ATOM 4737 C CA . ARG A 1 587 ? 34.435 15.617 -8.338 1.00 79.38 587 ARG A CA 1
ATOM 4738 C C . ARG A 1 587 ? 35.410 15.977 -9.459 1.00 79.38 587 ARG A C 1
ATOM 4740 O O . ARG A 1 587 ? 36.375 16.690 -9.221 1.00 79.38 587 ARG A O 1
ATOM 4747 N N . SER A 1 588 ? 35.236 15.431 -10.660 1.00 77.62 588 SER A N 1
ATOM 4748 C CA . SER A 1 588 ? 36.042 15.863 -11.800 1.00 77.62 588 SER A CA 1
ATOM 4749 C C . SER A 1 588 ? 35.539 17.208 -12.333 1.00 77.62 588 SER A C 1
ATOM 4751 O O . SER A 1 588 ? 34.372 17.553 -12.166 1.00 77.62 588 SER A O 1
ATOM 4753 N N . GLU A 1 589 ? 36.415 17.975 -12.981 1.00 79.19 589 GLU A N 1
ATOM 4754 C CA . GLU A 1 589 ? 36.048 19.259 -13.600 1.00 79.19 589 GLU A CA 1
ATOM 4755 C C . GLU A 1 589 ? 35.006 19.078 -14.720 1.00 79.19 589 GLU A C 1
ATOM 4757 O O . GLU A 1 589 ? 34.134 19.922 -14.902 1.00 79.19 589 GLU A O 1
ATOM 4762 N N . GLU A 1 590 ? 35.032 17.926 -15.395 1.00 80.88 590 GLU A N 1
ATOM 4763 C CA . GLU A 1 590 ? 34.065 17.541 -16.429 1.00 80.88 590 GLU A CA 1
ATOM 4764 C C . GLU A 1 590 ? 32.641 17.365 -15.872 1.00 80.88 590 GLU A C 1
ATOM 4766 O O . GLU A 1 590 ? 31.677 17.695 -16.554 1.00 80.88 590 GLU A O 1
ATOM 4771 N N . ASP A 1 591 ? 32.489 16.913 -14.619 1.00 80.62 591 ASP A N 1
ATOM 4772 C CA . ASP A 1 591 ? 31.173 16.676 -13.998 1.00 80.62 591 ASP A CA 1
ATOM 4773 C C . ASP A 1 591 ? 30.380 17.969 -13.745 1.00 80.62 591 ASP A C 1
ATOM 4775 O O . ASP A 1 591 ? 29.160 17.925 -13.557 1.00 80.62 591 ASP A O 1
ATOM 4779 N N . TYR A 1 592 ? 31.077 19.107 -13.706 1.00 86.06 592 TYR A N 1
ATOM 4780 C CA . TYR A 1 592 ? 30.513 20.431 -13.451 1.00 86.06 592 TYR A CA 1
ATOM 4781 C C . TYR A 1 592 ? 30.469 21.312 -14.702 1.00 86.06 592 TYR A C 1
ATOM 4783 O O . TYR A 1 592 ? 29.905 22.401 -14.640 1.00 86.06 592 TYR A O 1
ATOM 4791 N N . ALA A 1 593 ? 31.036 20.857 -15.824 1.00 84.62 593 ALA A N 1
ATOM 4792 C CA . ALA A 1 593 ? 31.202 21.659 -17.036 1.00 84.62 593 ALA A CA 1
ATOM 4793 C C . ALA A 1 593 ? 29.872 22.148 -17.633 1.00 84.62 593 ALA A C 1
ATOM 4795 O O . ALA A 1 593 ? 29.822 23.222 -18.226 1.00 84.62 593 ALA A O 1
ATOM 4796 N N . ASP A 1 594 ? 28.799 21.376 -17.450 1.00 86.88 594 ASP A N 1
ATOM 4797 C CA . ASP A 1 594 ? 27.469 21.702 -17.969 1.00 86.88 594 ASP A CA 1
ATOM 4798 C C . ASP A 1 594 ? 26.673 22.669 -17.063 1.00 86.88 594 ASP A C 1
ATOM 4800 O O . ASP A 1 594 ? 25.590 23.120 -17.451 1.00 86.88 594 ASP A O 1
ATOM 4804 N N . LEU A 1 595 ? 27.158 22.970 -15.847 1.00 89.56 595 LEU A N 1
ATOM 4805 C CA . LEU A 1 595 ? 26.486 23.891 -14.922 1.00 89.56 595 LEU A CA 1
ATOM 4806 C C . LEU A 1 595 ? 26.608 25.338 -15.411 1.00 89.56 595 LEU A C 1
ATOM 4808 O O . LEU A 1 595 ? 27.680 25.783 -15.815 1.00 89.56 595 LEU A O 1
ATOM 4812 N N . ALA A 1 596 ? 25.514 26.096 -15.322 1.00 88.69 596 ALA A N 1
ATOM 4813 C CA . ALA A 1 596 ? 25.550 27.535 -15.549 1.00 88.69 596 ALA A CA 1
ATOM 4814 C C . ALA A 1 596 ? 26.185 28.281 -14.356 1.00 88.69 596 ALA A C 1
ATOM 4816 O O . ALA A 1 596 ? 26.473 27.695 -13.310 1.00 88.69 596 ALA A O 1
ATOM 4817 N N . GLU A 1 597 ? 26.385 29.595 -14.501 1.00 84.69 597 GLU A N 1
ATOM 4818 C CA . GLU A 1 597 ? 26.995 30.457 -13.472 1.00 84.69 597 GLU A CA 1
ATOM 4819 C C . GLU A 1 597 ? 26.240 30.432 -12.132 1.00 84.69 597 GLU A C 1
ATOM 4821 O O . GLU A 1 597 ? 26.839 30.582 -11.071 1.00 84.69 597 GLU A O 1
ATOM 4826 N N . ASP A 1 598 ? 24.927 30.193 -12.162 1.00 86.44 598 ASP A N 1
ATOM 4827 C CA . ASP A 1 598 ? 24.076 30.064 -10.977 1.00 86.44 598 ASP A CA 1
ATOM 4828 C C . ASP A 1 598 ? 24.133 28.667 -10.325 1.00 86.44 598 ASP A C 1
ATOM 4830 O O . ASP A 1 598 ? 23.415 28.401 -9.357 1.00 86.44 598 ASP A O 1
ATOM 4834 N N . GLY A 1 599 ? 24.973 27.767 -10.847 1.00 88.38 599 GLY A N 1
ATOM 4835 C CA . GLY A 1 599 ? 25.151 26.404 -10.359 1.00 88.38 599 GLY A CA 1
ATOM 4836 C C . GLY A 1 599 ? 24.019 25.448 -10.734 1.00 88.38 599 GLY A C 1
ATOM 4837 O O . GLY A 1 599 ? 23.896 24.393 -10.108 1.00 88.38 599 GLY A O 1
ATOM 4838 N N . VAL A 1 600 ? 23.175 25.777 -11.718 1.00 93.12 600 VAL A N 1
ATOM 4839 C CA . VAL A 1 600 ? 22.055 24.928 -12.156 1.00 93.12 600 VAL A CA 1
ATOM 4840 C C . VAL A 1 600 ? 22.209 24.552 -13.628 1.00 93.12 600 VAL A C 1
ATOM 4842 O O . VAL A 1 600 ? 22.667 25.348 -14.442 1.00 93.12 600 VAL A O 1
ATOM 4845 N N . LEU A 1 601 ? 21.817 23.330 -13.998 1.00 92.62 601 LEU A N 1
ATOM 4846 C CA . LEU A 1 601 ? 21.795 22.948 -15.411 1.00 92.62 601 LEU A CA 1
ATOM 4847 C C . LEU A 1 601 ? 20.712 23.712 -16.190 1.00 92.62 601 LEU A C 1
ATOM 4849 O O . LEU A 1 601 ? 19.552 23.718 -15.757 1.00 92.62 601 LEU A O 1
ATOM 4853 N N . PRO A 1 602 ? 21.032 24.267 -17.373 1.00 92.88 602 PRO A N 1
ATOM 4854 C CA . PRO A 1 602 ? 20.024 24.861 -18.236 1.00 92.88 602 PRO A CA 1
ATOM 4855 C C . PRO A 1 602 ? 19.080 23.792 -18.828 1.00 92.88 602 PRO A C 1
ATOM 4857 O O . PRO A 1 602 ? 19.437 22.613 -18.936 1.00 92.88 602 PRO A O 1
ATOM 4860 N N . PRO A 1 603 ? 17.847 24.174 -19.214 1.00 94.19 603 PRO A N 1
ATOM 4861 C CA . PRO A 1 603 ? 16.965 23.310 -19.994 1.00 94.19 603 PRO A CA 1
ATOM 4862 C C . PRO A 1 603 ? 17.607 22.846 -21.309 1.00 94.19 603 PRO A C 1
ATOM 4864 O O . PRO A 1 603 ? 18.451 23.528 -21.878 1.00 94.19 603 PRO A O 1
ATOM 4867 N N . GLU A 1 604 ? 17.154 21.698 -21.806 1.00 94.69 604 GLU A N 1
ATOM 4868 C CA . GLU A 1 604 ? 17.621 20.998 -23.011 1.00 94.69 604 GLU A CA 1
ATOM 4869 C C . GLU A 1 604 ? 19.039 20.398 -22.944 1.00 94.69 604 GLU A C 1
ATOM 4871 O O . GLU A 1 604 ? 19.516 19.820 -23.921 1.00 94.69 604 GLU A O 1
ATOM 4876 N N . THR A 1 605 ? 19.677 20.395 -21.770 1.00 94.25 605 THR A N 1
ATOM 4877 C CA . THR A 1 605 ? 20.948 19.687 -21.555 1.00 94.25 605 THR A CA 1
ATOM 4878 C C . THR A 1 605 ? 20.750 18.175 -21.437 1.00 94.25 605 THR A C 1
ATOM 4880 O O . THR A 1 605 ? 19.886 17.695 -20.693 1.00 94.25 605 THR A O 1
ATOM 4883 N N . LEU A 1 606 ? 21.574 17.402 -22.153 1.00 93.69 606 LEU A N 1
ATOM 4884 C CA . LEU A 1 606 ? 21.609 15.944 -22.057 1.00 93.69 606 LEU A CA 1
ATOM 4885 C C . LEU A 1 606 ? 22.319 15.527 -20.766 1.00 93.69 606 LEU A C 1
ATOM 4887 O O . LEU A 1 606 ? 23.478 15.857 -20.557 1.00 93.69 606 LEU A O 1
ATOM 4891 N N . VAL A 1 607 ? 21.645 14.737 -19.935 1.00 92.12 607 VAL A N 1
ATOM 4892 C CA . VAL A 1 607 ? 22.188 14.260 -18.661 1.00 92.12 607 VAL A CA 1
ATOM 4893 C C . VAL A 1 607 ? 22.223 12.742 -18.608 1.00 92.12 607 VAL A C 1
ATOM 4895 O O . VAL A 1 607 ? 21.317 12.039 -19.076 1.00 92.12 607 VAL A O 1
ATOM 4898 N N . SER A 1 608 ? 23.282 12.221 -18.000 1.00 88.88 608 SER A N 1
ATOM 4899 C CA . SER A 1 608 ? 23.480 10.792 -17.798 1.00 88.88 608 SER A CA 1
ATOM 4900 C C . SER A 1 608 ? 23.561 10.462 -16.308 1.00 88.88 608 SER A C 1
ATOM 4902 O O . SER A 1 608 ? 23.340 11.320 -15.451 1.00 88.88 608 SER A O 1
ATOM 4904 N N . SER A 1 609 ? 23.775 9.189 -15.982 1.00 84.44 609 SER A N 1
ATOM 4905 C CA . SER A 1 609 ? 23.871 8.760 -14.586 1.00 84.44 609 SER A CA 1
ATOM 4906 C C . SER A 1 609 ? 24.987 9.517 -13.868 1.00 84.44 609 SER A C 1
ATOM 4908 O O . SER A 1 609 ? 26.064 9.688 -14.426 1.00 84.44 609 SER A O 1
ATOM 4910 N N . ASP A 1 610 ? 24.710 9.956 -12.641 1.00 82.94 610 ASP A N 1
ATOM 4911 C CA . ASP A 1 610 ? 25.629 10.695 -11.766 1.00 82.94 610 ASP A CA 1
ATOM 4912 C C . ASP A 1 610 ? 25.997 12.129 -12.210 1.00 82.94 610 ASP A C 1
ATOM 4914 O O . ASP A 1 610 ? 26.626 12.842 -11.424 1.00 82.94 610 ASP A O 1
ATOM 4918 N N . SER A 1 611 ? 25.507 12.601 -13.369 1.00 88.19 611 SER A N 1
ATOM 4919 C CA . SER A 1 611 ? 25.606 14.008 -13.791 1.00 88.19 611 SER A CA 1
ATOM 4920 C C . SER A 1 611 ? 25.005 14.950 -12.737 1.00 88.19 611 SER A C 1
ATOM 4922 O O . SER A 1 611 ? 23.927 14.684 -12.182 1.00 88.19 611 SER A O 1
ATOM 4924 N N . VAL A 1 612 ? 25.698 16.058 -12.464 1.00 90.94 612 VAL A N 1
ATOM 4925 C CA . VAL A 1 612 ? 25.295 17.055 -11.465 1.00 90.94 612 VAL A CA 1
ATOM 4926 C C . VAL A 1 612 ? 24.190 17.939 -12.040 1.00 90.94 612 VAL A C 1
ATOM 4928 O O . VAL A 1 612 ? 24.379 18.583 -13.059 1.00 90.94 612 VAL A O 1
ATOM 4931 N N . LEU A 1 613 ? 23.020 17.962 -11.393 1.00 91.81 613 LEU A N 1
ATOM 4932 C CA . LEU A 1 613 ? 21.869 18.769 -11.823 1.00 91.81 613 LEU A CA 1
ATOM 4933 C C . LEU A 1 613 ? 21.860 20.157 -11.174 1.00 91.81 613 LEU A C 1
ATOM 4935 O O . LEU A 1 613 ? 21.459 21.137 -11.797 1.00 91.81 613 LEU A O 1
ATOM 4939 N N . VAL A 1 614 ? 22.239 20.206 -9.895 1.00 93.12 614 VAL A N 1
ATOM 4940 C CA . VAL A 1 614 ? 22.340 21.432 -9.096 1.00 93.12 614 VAL A CA 1
ATOM 4941 C C . VAL A 1 614 ? 23.599 21.334 -8.248 1.00 93.12 614 VAL A C 1
ATOM 4943 O O . VAL A 1 614 ? 23.678 20.462 -7.375 1.00 93.12 614 VAL A O 1
ATOM 4946 N N . GLY A 1 615 ? 24.557 22.221 -8.505 1.00 91.62 615 GLY A N 1
ATOM 4947 C CA . GLY A 1 615 ? 25.738 22.433 -7.682 1.00 91.62 615 GLY A CA 1
ATOM 4948 C C . GLY A 1 615 ? 25.324 22.965 -6.316 1.00 91.62 615 GLY A C 1
ATOM 4949 O O . GLY A 1 615 ? 24.626 23.973 -6.208 1.00 91.62 615 GLY A O 1
ATOM 4950 N N . ARG A 1 616 ? 25.689 22.239 -5.260 1.00 89.62 616 ARG A N 1
ATOM 4951 C CA . ARG A 1 616 ? 25.399 22.652 -3.886 1.00 89.62 616 ARG A CA 1
ATOM 4952 C C . ARG A 1 616 ? 26.627 22.440 -3.029 1.00 89.62 616 ARG A C 1
ATOM 4954 O O . ARG A 1 616 ? 27.205 21.352 -3.007 1.00 89.62 616 ARG A O 1
ATOM 4961 N N . ILE A 1 617 ? 26.973 23.479 -2.294 1.00 88.44 617 ILE A N 1
ATOM 4962 C CA . ILE A 1 617 ? 28.093 23.524 -1.376 1.00 88.44 617 ILE A CA 1
ATOM 4963 C C . ILE A 1 617 ? 27.498 23.692 0.016 1.00 88.44 617 ILE A C 1
ATOM 4965 O O . ILE A 1 617 ? 26.667 24.561 0.257 1.00 88.44 617 ILE A O 1
ATOM 4969 N N . SER A 1 618 ? 27.875 22.814 0.936 1.00 83.38 618 SER A N 1
ATOM 4970 C CA . SER A 1 618 ? 27.421 22.893 2.321 1.00 83.38 618 SER A CA 1
ATOM 4971 C C . SER A 1 618 ? 28.600 23.169 3.243 1.00 83.38 618 SER A C 1
ATOM 4973 O O . SER A 1 618 ? 29.656 22.555 3.066 1.00 83.38 618 SER A O 1
ATOM 4975 N N . PRO A 1 619 ? 28.424 23.971 4.299 1.00 76.75 619 PRO A N 1
ATOM 4976 C CA . PRO A 1 619 ? 29.456 24.175 5.302 1.00 76.75 619 PRO A CA 1
ATOM 4977 C C . PRO A 1 619 ? 29.823 22.862 6.004 1.00 76.75 619 PRO A C 1
ATOM 4979 O O . PRO A 1 619 ? 28.978 21.993 6.275 1.00 76.75 619 PRO A O 1
ATOM 4982 N N . LEU A 1 620 ? 31.114 22.694 6.297 1.00 66.12 620 LEU A N 1
ATOM 4983 C CA . LEU A 1 620 ? 31.595 21.625 7.162 1.00 66.12 620 LEU A CA 1
ATOM 4984 C C . LEU A 1 620 ? 31.193 21.929 8.603 1.00 66.12 620 LEU A C 1
ATOM 4986 O O . LEU A 1 620 ? 31.431 23.007 9.134 1.00 66.12 620 LEU A O 1
ATOM 4990 N N . ARG A 1 621 ? 30.603 20.931 9.258 1.00 53.59 621 ARG A N 1
ATOM 4991 C CA . ARG A 1 621 ? 30.098 21.070 10.627 1.00 53.59 621 ARG A CA 1
ATOM 4992 C C . ARG A 1 621 ? 31.182 20.926 11.706 1.00 53.59 621 ARG A C 1
ATOM 4994 O O . ARG A 1 621 ? 30.918 21.293 12.840 1.00 53.59 621 ARG A O 1
ATOM 5001 N N . PHE A 1 622 ? 32.354 20.373 11.369 1.00 53.69 622 PHE A N 1
ATOM 5002 C CA . PHE A 1 622 ? 33.476 20.148 12.294 1.00 53.69 622 PHE A CA 1
ATOM 5003 C C . PHE A 1 622 ? 34.781 20.596 11.634 1.00 53.69 622 PHE A C 1
ATOM 5005 O O . PHE A 1 622 ? 35.086 20.142 10.530 1.00 53.69 622 PHE A O 1
ATOM 5012 N N . LEU A 1 623 ? 35.545 21.443 12.323 1.00 52.47 623 LEU A N 1
ATOM 5013 C CA . LEU A 1 623 ? 36.845 21.964 11.889 1.00 52.47 623 LEU A CA 1
ATOM 5014 C C . LEU A 1 623 ? 37.926 21.576 12.882 1.00 52.47 623 LEU A C 1
ATOM 5016 O O . LEU A 1 623 ? 37.935 22.076 14.004 1.00 52.47 623 LEU A O 1
ATOM 5020 N N . SER A 1 624 ? 38.792 20.616 12.545 1.00 48.75 624 SER A N 1
ATOM 5021 C CA . SER A 1 624 ? 39.834 20.244 13.505 1.00 48.75 624 SER A CA 1
ATOM 5022 C C . SER A 1 624 ? 40.772 21.433 13.732 1.00 48.75 624 SER A C 1
ATOM 5024 O O . SER A 1 624 ? 40.980 22.243 12.830 1.00 48.75 624 SER A O 1
ATOM 5026 N N . ALA A 1 625 ? 41.382 21.530 14.918 1.00 47.53 625 ALA A N 1
ATOM 5027 C CA . ALA A 1 625 ? 42.307 22.623 15.237 1.00 47.53 625 ALA A CA 1
ATOM 5028 C C . ALA A 1 625 ? 43.451 22.776 14.206 1.00 47.53 625 ALA A C 1
ATOM 5030 O O . ALA A 1 625 ? 43.928 23.881 13.978 1.00 47.53 625 ALA A O 1
ATOM 5031 N N . ASN A 1 626 ? 43.851 21.685 13.538 1.00 46.34 626 ASN A N 1
ATOM 5032 C CA . ASN A 1 626 ? 44.837 21.711 12.452 1.00 46.34 626 ASN A CA 1
ATOM 5033 C C . ASN A 1 626 ? 44.246 22.171 11.103 1.00 46.34 626 ASN A C 1
ATOM 5035 O O . ASN A 1 626 ? 44.944 22.809 10.319 1.00 46.34 626 ASN A O 1
ATOM 5039 N N . GLU A 1 627 ? 42.979 21.859 10.816 1.00 48.19 627 GLU A N 1
ATOM 5040 C CA . GLU A 1 627 ? 42.292 22.283 9.585 1.00 48.19 627 GLU A CA 1
ATOM 5041 C C . GLU A 1 627 ? 41.945 23.780 9.628 1.00 48.19 627 GLU A C 1
ATOM 5043 O O . GLU A 1 627 ? 42.090 24.456 8.615 1.00 48.19 627 GLU A O 1
ATOM 5048 N N . LEU A 1 628 ? 41.626 24.327 10.809 1.00 49.72 628 LEU A N 1
ATOM 5049 C CA . LEU A 1 628 ? 41.403 25.766 11.018 1.00 49.72 628 LEU A CA 1
ATOM 5050 C C . LEU A 1 628 ? 42.635 26.619 10.647 1.00 49.72 628 LEU A C 1
ATOM 5052 O O . LEU A 1 628 ? 42.501 27.747 10.186 1.00 49.72 628 LEU A O 1
ATOM 5056 N N . MET A 1 629 ? 43.838 26.062 10.824 1.00 46.38 629 MET A N 1
ATOM 5057 C CA . MET A 1 629 ? 45.119 26.730 10.555 1.00 46.38 629 MET A CA 1
ATOM 5058 C C . MET A 1 629 ? 45.571 26.630 9.088 1.00 46.38 629 MET A C 1
ATOM 5060 O O . MET A 1 629 ? 46.531 27.293 8.708 1.00 46.38 629 MET A O 1
ATOM 5064 N N . SER A 1 630 ? 44.924 25.787 8.273 1.00 51.50 630 SER A N 1
ATOM 5065 C CA . SER A 1 630 ? 45.420 25.404 6.939 1.00 51.50 630 SER A CA 1
ATOM 5066 C C . SER A 1 630 ? 44.858 26.244 5.782 1.00 51.50 630 SER A C 1
ATOM 5068 O O . SER A 1 630 ? 45.275 26.043 4.647 1.00 51.50 630 SER A O 1
ATOM 5070 N N . GLY A 1 631 ? 43.919 27.165 6.031 1.00 47.41 631 GLY A N 1
ATOM 5071 C CA . GLY A 1 631 ? 43.376 28.086 5.015 1.00 47.41 631 GLY A CA 1
ATOM 5072 C C . GLY A 1 631 ? 42.555 27.446 3.881 1.00 47.41 631 GLY A C 1
ATOM 5073 O O . GLY A 1 631 ? 42.099 28.163 2.998 1.00 47.41 631 GLY A O 1
ATOM 5074 N N . ILE A 1 632 ? 42.351 26.125 3.896 1.00 53.22 632 ILE A N 1
ATOM 5075 C CA . ILE A 1 632 ? 41.522 25.391 2.927 1.00 53.22 632 ILE A CA 1
ATOM 5076 C C . ILE A 1 632 ? 40.044 25.676 3.222 1.00 53.22 632 ILE A C 1
ATOM 5078 O O . ILE A 1 632 ? 39.639 25.683 4.385 1.00 53.22 632 ILE A O 1
ATOM 5082 N N . ALA A 1 633 ? 39.239 25.901 2.180 1.00 53.78 633 ALA A N 1
ATOM 5083 C CA . ALA A 1 633 ? 37.821 26.217 2.307 1.00 53.78 633 ALA A CA 1
ATOM 5084 C C . ALA A 1 633 ? 37.071 25.171 3.157 1.00 53.78 633 ALA A C 1
ATOM 5086 O O . ALA A 1 633 ? 37.074 23.970 2.880 1.00 53.78 633 ALA A O 1
ATOM 5087 N N . ASN A 1 634 ? 36.382 25.651 4.195 1.00 68.44 634 ASN A N 1
ATOM 5088 C CA . ASN A 1 634 ? 35.647 24.868 5.194 1.00 68.44 634 ASN A CA 1
ATOM 5089 C C . ASN A 1 634 ? 34.302 24.329 4.667 1.00 68.44 634 ASN A C 1
ATOM 5091 O O . ASN A 1 634 ? 33.291 24.330 5.370 1.00 68.44 634 ASN A O 1
ATOM 5095 N N . MET A 1 635 ? 34.280 23.882 3.416 1.00 72.69 635 MET A N 1
ATOM 5096 C CA . MET A 1 635 ? 33.079 23.543 2.667 1.00 72.69 635 MET A CA 1
ATOM 5097 C C . MET A 1 635 ? 33.158 22.106 2.144 1.00 72.69 635 MET A C 1
ATOM 5099 O O . MET A 1 635 ? 34.234 21.583 1.842 1.00 72.69 635 MET A O 1
ATOM 5103 N N . ARG A 1 636 ? 32.003 21.447 2.040 1.00 79.06 636 ARG A N 1
ATOM 5104 C CA . ARG A 1 636 ? 31.854 20.137 1.399 1.00 79.06 636 ARG A CA 1
ATOM 5105 C C . ARG A 1 636 ? 30.930 20.222 0.200 1.00 79.06 636 ARG A C 1
ATOM 5107 O O . ARG A 1 636 ? 29.933 20.941 0.219 1.00 79.06 636 ARG A O 1
ATOM 5114 N N . GLU A 1 637 ? 31.210 19.391 -0.786 1.00 82.69 637 GLU A N 1
ATOM 5115 C CA . GLU A 1 637 ? 30.325 19.210 -1.926 1.00 82.69 637 GLU A CA 1
ATOM 5116 C C . GLU A 1 637 ? 29.095 18.388 -1.507 1.00 82.69 637 GLU A C 1
ATOM 5118 O O . GLU A 1 637 ? 29.205 17.369 -0.816 1.00 82.69 637 GLU A O 1
ATOM 5123 N N . SER A 1 638 ? 27.902 18.880 -1.840 1.00 84.56 638 SER A N 1
ATOM 5124 C CA . SER A 1 638 ? 26.621 18.259 -1.488 1.00 84.56 638 SER A CA 1
ATOM 5125 C C . SER A 1 638 ? 25.601 18.325 -2.632 1.00 84.56 638 SER A C 1
ATOM 5127 O O . SER A 1 638 ? 24.386 18.278 -2.389 1.00 84.56 638 SER A O 1
ATOM 5129 N N . SER A 1 639 ? 26.091 18.420 -3.870 1.00 88.62 639 SER A N 1
ATOM 5130 C CA . SER A 1 639 ? 25.315 18.637 -5.092 1.00 88.62 639 SER A CA 1
ATOM 5131 C C . SER A 1 639 ? 24.258 17.560 -5.345 1.00 88.62 639 SER A C 1
ATOM 5133 O O . SER A 1 639 ? 24.417 16.384 -4.999 1.00 88.62 639 SER A O 1
ATOM 5135 N N . ILE A 1 640 ? 23.158 17.950 -5.991 1.00 90.31 640 ILE A N 1
ATOM 5136 C CA . ILE A 1 640 ? 22.080 17.032 -6.373 1.00 90.31 640 ILE A CA 1
ATOM 5137 C C . ILE A 1 640 ? 22.372 16.459 -7.756 1.00 90.31 640 ILE A C 1
ATOM 5139 O O . ILE A 1 640 ? 22.551 17.201 -8.716 1.00 90.31 640 ILE A O 1
ATOM 5143 N N . CYS A 1 641 ? 22.385 15.130 -7.858 1.00 89.25 641 CYS A N 1
ATOM 5144 C CA . CYS A 1 641 ? 22.745 14.411 -9.083 1.00 89.25 641 CYS A CA 1
ATOM 5145 C C . CYS A 1 641 ? 21.591 13.566 -9.610 1.00 89.25 641 CYS A C 1
ATOM 5147 O O . CYS A 1 641 ? 20.688 13.173 -8.857 1.00 89.25 641 CYS A O 1
ATOM 5149 N N . LEU A 1 642 ? 21.652 13.242 -10.901 1.00 88.69 642 LEU A N 1
ATOM 5150 C CA . LEU A 1 642 ? 20.750 12.270 -11.502 1.00 88.69 642 LEU A CA 1
ATOM 5151 C C . LEU A 1 642 ? 20.970 10.888 -10.868 1.00 88.69 642 LEU A C 1
ATOM 5153 O O . LEU A 1 642 ? 22.096 10.487 -10.580 1.00 88.69 642 LEU A O 1
ATOM 5157 N N . ARG A 1 643 ? 19.888 10.137 -10.640 1.00 85.25 643 ARG A N 1
ATOM 5158 C CA . ARG A 1 643 ? 19.981 8.792 -10.054 1.00 85.25 643 ARG A CA 1
ATOM 5159 C C . ARG A 1 643 ? 20.760 7.833 -10.951 1.00 85.25 643 ARG A C 1
ATOM 5161 O O . ARG A 1 643 ? 20.619 7.843 -12.172 1.00 85.25 643 ARG A O 1
ATOM 5168 N N . HIS A 1 644 ? 21.470 6.916 -10.305 1.00 82.25 644 HIS A N 1
ATOM 5169 C CA . HIS A 1 644 ? 22.199 5.849 -10.973 1.00 82.25 644 HIS A CA 1
ATOM 5170 C C . HIS A 1 644 ? 21.301 4.997 -11.894 1.00 82.25 644 HIS A C 1
ATOM 5172 O O . HIS A 1 644 ? 20.229 4.521 -11.493 1.00 82.25 644 HIS A O 1
ATOM 5178 N N . GLY A 1 645 ? 21.759 4.777 -13.128 1.00 79.44 645 GLY A N 1
ATOM 5179 C CA . GLY A 1 645 ? 21.062 4.009 -14.161 1.00 79.44 645 GLY A CA 1
ATOM 5180 C C . GLY A 1 645 ? 19.910 4.754 -14.844 1.00 79.44 645 GLY A C 1
ATOM 5181 O O . GLY A 1 645 ? 19.133 4.126 -15.568 1.00 79.44 645 GLY A O 1
ATOM 5182 N N . GLU A 1 646 ? 19.763 6.058 -14.596 1.00 85.81 646 GLU A N 1
ATOM 5183 C CA . GLU A 1 646 ? 18.845 6.944 -15.316 1.00 85.81 646 GLU A CA 1
ATOM 5184 C C . GLU A 1 646 ? 19.614 7.816 -16.315 1.00 85.81 646 GLU A C 1
ATOM 5186 O O . GLU A 1 646 ? 20.825 8.012 -16.209 1.00 85.81 646 GLU A O 1
ATOM 5191 N N . LYS A 1 647 ? 18.888 8.291 -17.324 1.00 91.00 647 LYS A N 1
ATOM 5192 C CA . LYS A 1 647 ? 19.349 9.218 -18.357 1.00 91.00 647 LYS A CA 1
ATOM 5193 C C . LYS A 1 647 ? 18.172 10.090 -18.772 1.00 91.00 647 LYS A C 1
ATOM 5195 O O . LYS A 1 647 ? 17.025 9.710 -18.524 1.00 91.00 647 LYS A O 1
ATOM 5200 N N . GLY A 1 648 ? 18.440 11.220 -19.403 1.00 93.19 648 GLY A N 1
ATOM 5201 C CA . GLY A 1 648 ? 17.384 12.068 -19.934 1.00 93.19 648 GLY A CA 1
ATOM 5202 C C . GLY A 1 648 ? 17.898 13.415 -20.404 1.00 93.19 648 GLY A C 1
ATOM 5203 O O . GLY A 1 648 ? 19.096 13.620 -20.562 1.00 93.19 648 GLY A O 1
ATOM 5204 N N . ILE A 1 649 ? 16.962 14.321 -20.631 1.00 96.00 649 ILE A N 1
ATOM 5205 C CA . ILE A 1 649 ? 17.200 15.708 -21.011 1.00 96.00 649 ILE A CA 1
ATOM 5206 C C . ILE A 1 649 ? 16.550 16.580 -19.939 1.00 96.00 649 ILE A C 1
ATOM 5208 O O . ILE A 1 649 ? 15.439 16.278 -19.490 1.00 96.00 649 ILE A O 1
ATOM 5212 N N . VAL A 1 650 ? 17.229 17.636 -19.498 1.00 95.31 650 VAL A N 1
ATOM 5213 C CA . VAL A 1 650 ? 16.628 18.624 -18.597 1.00 95.31 650 VAL A CA 1
ATOM 5214 C C . VAL A 1 650 ? 15.486 19.317 -19.339 1.00 95.31 650 VAL A C 1
ATOM 5216 O O . VAL A 1 650 ? 15.674 19.872 -20.407 1.00 95.31 650 VAL A O 1
ATOM 5219 N N . ASP A 1 651 ? 14.278 19.250 -18.799 1.00 94.19 651 ASP A N 1
ATOM 5220 C CA . ASP A 1 651 ? 13.070 19.797 -19.421 1.00 94.19 651 ASP A CA 1
ATOM 5221 C C . ASP A 1 651 ? 12.775 21.201 -18.889 1.00 94.19 651 ASP A C 1
ATOM 5223 O O . ASP A 1 651 ? 12.581 22.148 -19.643 1.00 94.19 651 ASP A O 1
ATOM 5227 N N . ARG A 1 652 ? 12.738 21.343 -17.560 1.00 92.25 652 ARG A N 1
ATOM 5228 C CA . ARG A 1 652 ? 12.331 22.577 -16.876 1.00 92.25 652 ARG A CA 1
ATOM 5229 C C . ARG A 1 652 ? 13.088 22.744 -15.568 1.00 92.25 652 ARG A C 1
ATOM 5231 O O . ARG A 1 652 ? 13.288 21.768 -14.845 1.00 92.25 652 ARG A O 1
ATOM 5238 N N . VAL A 1 653 ? 13.405 23.986 -15.222 1.00 93.56 653 VAL A N 1
ATOM 5239 C CA . VAL A 1 653 ? 13.969 24.372 -13.924 1.00 93.56 653 VAL A CA 1
ATOM 5240 C C . VAL A 1 653 ? 13.007 25.347 -13.256 1.00 93.56 653 VAL A C 1
ATOM 5242 O O . VAL A 1 653 ? 12.636 26.361 -13.837 1.00 93.56 653 VAL A O 1
ATOM 5245 N N . PHE A 1 654 ? 12.578 25.032 -12.037 1.00 92.44 654 PHE A N 1
ATOM 5246 C CA . PHE A 1 654 ? 11.744 25.900 -11.215 1.00 92.44 654 PHE A CA 1
ATOM 5247 C C . PHE A 1 654 ? 12.591 26.483 -10.091 1.00 92.44 654 PHE A C 1
ATOM 5249 O O . PHE A 1 654 ? 13.155 25.732 -9.296 1.00 92.44 654 PHE A O 1
ATOM 5256 N N . LEU A 1 655 ? 12.623 27.807 -9.999 1.00 92.00 655 LEU A N 1
ATOM 5257 C CA . LEU A 1 655 ? 13.230 28.550 -8.902 1.00 92.00 655 LEU A CA 1
ATOM 5258 C C . LEU A 1 655 ? 12.099 29.176 -8.087 1.00 92.00 655 LEU A C 1
ATOM 5260 O O . LEU A 1 655 ? 11.228 29.844 -8.638 1.00 92.00 655 LEU A O 1
ATOM 5264 N N . THR A 1 656 ? 12.065 28.909 -6.789 1.00 93.25 656 THR A N 1
ATOM 5265 C CA . THR A 1 656 ? 11.047 29.440 -5.875 1.00 93.25 656 THR A CA 1
ATOM 5266 C C . THR A 1 656 ? 11.646 29.608 -4.490 1.00 93.25 656 THR A C 1
ATOM 5268 O O . THR A 1 656 ? 12.700 29.056 -4.201 1.00 93.25 656 THR A O 1
ATOM 5271 N N . GLU A 1 657 ? 10.957 30.314 -3.604 1.00 92.25 657 GLU A N 1
ATOM 5272 C CA . GLU A 1 657 ? 11.307 30.365 -2.187 1.00 92.25 657 GLU A CA 1
ATOM 5273 C C . GLU A 1 657 ? 10.286 29.583 -1.358 1.00 92.25 657 GLU A C 1
ATOM 5275 O O . GLU A 1 657 ? 9.094 29.535 -1.676 1.00 92.25 657 GLU A O 1
ATOM 5280 N N . ASN A 1 658 ? 10.760 28.930 -0.300 1.00 88.00 658 ASN A N 1
ATOM 5281 C CA . ASN A 1 658 ? 9.899 28.319 0.707 1.00 88.00 658 ASN A CA 1
ATOM 5282 C C . ASN A 1 658 ? 9.312 29.387 1.644 1.00 88.00 658 ASN A C 1
ATOM 5284 O O . ASN A 1 658 ? 9.799 30.510 1.722 1.00 88.00 658 ASN A O 1
ATOM 5288 N N . SER A 1 659 ? 8.333 29.003 2.470 1.00 84.06 659 SER A N 1
ATOM 5289 C CA . SER A 1 659 ? 7.756 29.872 3.515 1.00 84.06 659 SER A CA 1
ATOM 5290 C C . SER A 1 659 ? 8.781 30.449 4.502 1.00 84.06 659 SER A C 1
ATOM 5292 O O . SER A 1 659 ? 8.487 31.416 5.195 1.00 84.06 659 SER A O 1
ATOM 5294 N N . ASN A 1 660 ? 9.962 29.835 4.589 1.00 80.44 660 ASN A N 1
ATOM 5295 C CA . ASN A 1 660 ? 11.060 30.254 5.458 1.00 80.44 660 ASN A CA 1
ATOM 5296 C C . ASN A 1 660 ? 12.031 31.234 4.769 1.00 80.44 660 ASN A C 1
ATOM 5298 O O . ASN A 1 660 ? 13.025 31.612 5.381 1.00 80.44 660 ASN A O 1
ATOM 5302 N N . GLY A 1 661 ? 11.783 31.603 3.506 1.00 84.75 661 GLY A N 1
ATOM 5303 C CA . GLY A 1 661 ? 12.688 32.424 2.692 1.00 84.75 661 GLY A CA 1
ATOM 5304 C C . GLY A 1 661 ? 13.908 31.671 2.148 1.00 84.75 661 GLY A C 1
ATOM 5305 O O . GLY A 1 661 ? 14.853 32.298 1.689 1.00 84.75 661 GLY A O 1
ATOM 5306 N N . ASN A 1 662 ? 13.915 30.335 2.221 1.00 88.31 662 ASN A N 1
ATOM 5307 C CA . ASN A 1 662 ? 14.971 29.501 1.638 1.00 88.31 662 ASN A CA 1
ATOM 5308 C C . ASN A 1 662 ? 14.736 29.333 0.134 1.00 88.31 662 ASN A C 1
ATOM 5310 O O . ASN A 1 662 ? 13.622 28.965 -0.262 1.00 88.31 662 ASN A O 1
ATOM 5314 N N . LYS A 1 663 ? 15.777 29.498 -0.686 1.00 90.06 663 LYS A N 1
ATOM 5315 C CA . LYS A 1 663 ? 15.722 29.217 -2.125 1.00 90.06 663 LYS A CA 1
ATOM 5316 C C . LYS A 1 663 ? 15.541 27.716 -2.363 1.00 90.06 663 LYS A C 1
ATOM 5318 O O . LYS A 1 663 ? 16.233 26.875 -1.790 1.00 90.06 663 LYS A O 1
ATOM 5323 N N . VAL A 1 664 ? 14.594 27.361 -3.221 1.00 92.31 664 VAL A N 1
ATOM 5324 C CA . VAL A 1 664 ? 14.289 25.993 -3.640 1.00 92.31 664 VAL A CA 1
ATOM 5325 C C . VAL A 1 664 ? 14.361 25.905 -5.148 1.00 92.31 664 VAL A C 1
ATOM 5327 O O . VAL A 1 664 ? 13.675 26.625 -5.872 1.00 92.31 664 VAL A O 1
ATOM 5330 N N . ILE A 1 665 ? 15.156 24.950 -5.610 1.00 93.38 665 ILE A N 1
ATOM 5331 C CA . ILE A 1 665 ? 15.378 24.671 -7.021 1.00 93.38 665 ILE A CA 1
ATOM 5332 C C . ILE A 1 665 ? 14.802 23.299 -7.321 1.00 93.38 665 ILE A C 1
ATOM 5334 O O . ILE A 1 665 ? 15.136 22.318 -6.655 1.00 93.38 665 ILE A O 1
ATOM 5338 N N . LYS A 1 666 ? 13.922 23.203 -8.315 1.00 94.12 666 LYS A N 1
ATOM 5339 C CA . LYS A 1 666 ? 13.405 21.923 -8.804 1.00 94.12 666 LYS A CA 1
ATOM 5340 C C . LYS A 1 666 ? 13.768 21.749 -10.268 1.00 94.12 666 LYS A C 1
ATOM 5342 O O . LYS A 1 666 ? 13.316 22.520 -11.102 1.00 94.12 666 LYS A O 1
ATOM 5347 N N . VAL A 1 667 ? 14.520 20.705 -10.579 1.00 94.06 667 VAL A N 1
ATOM 5348 C CA . VAL A 1 667 ? 14.927 20.355 -11.941 1.00 94.06 667 VAL A CA 1
ATOM 5349 C C . VAL A 1 667 ? 14.096 19.164 -12.409 1.00 94.06 667 VAL A C 1
ATOM 5351 O O . VAL A 1 667 ? 14.115 18.096 -11.793 1.00 94.06 667 VAL A O 1
ATOM 5354 N N . SER A 1 668 ? 13.329 19.356 -13.477 1.00 95.00 668 SER A N 1
ATOM 5355 C CA . SER A 1 668 ? 12.570 18.317 -14.173 1.00 95.00 668 SER A CA 1
ATOM 5356 C C . SER A 1 668 ? 13.423 17.735 -15.290 1.00 95.00 668 SER A C 1
ATOM 5358 O O . SER A 1 668 ? 13.886 18.470 -16.156 1.00 95.00 668 SER A O 1
ATOM 5360 N N . VAL A 1 669 ? 13.599 16.418 -15.291 1.00 94.94 669 VAL A N 1
ATOM 5361 C CA . VAL A 1 669 ? 14.317 15.667 -16.324 1.00 94.94 669 VAL A CA 1
ATOM 5362 C C . VAL A 1 669 ? 13.321 14.764 -17.044 1.00 94.94 669 VAL A C 1
ATOM 5364 O O . VAL A 1 669 ? 12.573 14.022 -16.395 1.00 94.94 669 VAL A O 1
ATOM 5367 N N . ARG A 1 670 ? 13.305 14.828 -18.377 1.00 94.50 670 ARG A N 1
ATOM 5368 C CA . ARG A 1 670 ? 12.465 14.001 -19.250 1.00 94.50 670 ARG A CA 1
ATOM 5369 C C . ARG A 1 670 ? 13.284 12.932 -19.966 1.00 94.50 670 ARG A C 1
ATOM 5371 O O . ARG A 1 670 ? 14.407 13.178 -20.388 1.00 94.50 670 ARG A O 1
ATOM 5378 N N . ASP A 1 671 ? 12.707 11.753 -20.147 1.00 94.56 671 ASP A N 1
ATOM 5379 C CA . ASP A 1 671 ? 13.324 10.627 -20.846 1.00 94.56 671 ASP A CA 1
ATOM 5380 C C . ASP A 1 671 ? 12.327 9.992 -21.822 1.00 94.56 671 ASP A C 1
ATOM 5382 O O . ASP A 1 671 ? 11.197 9.658 -21.448 1.00 94.56 671 ASP A O 1
ATOM 5386 N N . LEU A 1 672 ? 12.743 9.828 -23.079 1.00 94.44 672 LEU A N 1
ATOM 5387 C CA . LEU A 1 672 ? 11.928 9.203 -24.114 1.00 94.44 672 LEU A CA 1
ATOM 5388 C C . LEU A 1 672 ? 11.993 7.680 -23.967 1.00 94.44 672 LEU A C 1
ATOM 5390 O O . LEU A 1 672 ? 13.010 7.038 -24.229 1.00 94.44 672 LEU A O 1
ATOM 5394 N N . ARG A 1 673 ? 10.863 7.079 -23.600 1.00 94.00 673 ARG A N 1
ATOM 5395 C CA . ARG A 1 673 ? 10.703 5.636 -23.416 1.00 94.00 673 ARG A CA 1
ATOM 5396 C C . ARG A 1 673 ? 10.066 5.009 -24.648 1.00 94.00 673 ARG A C 1
ATOM 5398 O O . ARG A 1 673 ? 8.838 4.916 -24.766 1.00 94.00 673 ARG A O 1
ATOM 5405 N N . VAL A 1 674 ? 10.921 4.554 -25.555 1.00 95.00 674 VAL A N 1
ATOM 5406 C CA . VAL A 1 674 ? 10.532 3.690 -26.676 1.00 95.00 674 VAL A CA 1
ATOM 5407 C C . VAL A 1 674 ? 10.259 2.274 -26.141 1.00 95.00 674 VAL A C 1
ATOM 5409 O O . VAL A 1 674 ? 11.033 1.816 -25.303 1.00 95.00 674 VAL A O 1
ATOM 5412 N N . PRO A 1 675 ? 9.175 1.595 -26.569 1.00 95.25 675 PRO A N 1
ATOM 5413 C CA . PRO A 1 675 ? 8.928 0.197 -26.215 1.00 95.25 675 PRO A CA 1
ATOM 5414 C C . PRO A 1 675 ? 10.130 -0.708 -26.502 1.00 95.25 675 PRO A C 1
ATOM 5416 O O . PRO A 1 675 ? 10.633 -0.739 -27.625 1.00 95.25 675 PRO A O 1
ATOM 5419 N N . GLU A 1 676 ? 10.559 -1.465 -25.495 1.00 92.12 676 GLU A N 1
ATOM 5420 C CA . GLU A 1 676 ? 11.693 -2.390 -25.588 1.00 92.12 676 GLU A CA 1
ATOM 5421 C C . GLU A 1 676 ? 11.341 -3.799 -25.075 1.00 92.12 676 GLU A C 1
ATOM 5423 O O . GLU A 1 676 ? 10.289 -4.029 -24.470 1.00 92.12 676 GLU A O 1
ATOM 5428 N N . LEU A 1 677 ? 12.216 -4.777 -25.335 1.00 90.69 677 LEU A N 1
ATOM 5429 C CA . LEU A 1 677 ? 12.028 -6.158 -24.873 1.00 90.69 677 LEU A CA 1
ATOM 5430 C C . LEU A 1 677 ? 11.900 -6.202 -23.346 1.00 90.69 677 LEU A C 1
ATOM 5432 O O . LEU A 1 677 ? 12.743 -5.666 -22.633 1.00 90.69 677 LEU A O 1
ATOM 5436 N N . GLY A 1 678 ? 10.869 -6.874 -22.833 1.00 89.00 678 GLY A N 1
ATOM 5437 C CA . GLY A 1 678 ? 10.596 -6.924 -21.393 1.00 89.00 678 GLY A CA 1
ATOM 5438 C C . GLY A 1 678 ? 9.589 -5.884 -20.882 1.00 89.00 678 GLY A C 1
ATOM 5439 O O . GLY A 1 678 ? 9.113 -6.023 -19.746 1.00 89.00 678 GLY A O 1
ATOM 5440 N N . ASP A 1 679 ? 9.220 -4.884 -21.692 1.00 93.12 679 ASP A N 1
ATOM 5441 C CA . ASP A 1 679 ? 8.135 -3.961 -21.356 1.00 93.12 679 ASP A CA 1
ATOM 5442 C C . ASP A 1 679 ? 6.780 -4.671 -21.332 1.00 93.12 679 ASP A C 1
ATOM 5444 O O . ASP A 1 679 ? 6.536 -5.657 -22.034 1.00 93.12 679 ASP A O 1
ATOM 5448 N N . LYS A 1 680 ? 5.891 -4.166 -20.472 1.00 93.94 680 LYS A N 1
ATOM 5449 C CA . LYS A 1 680 ? 4.597 -4.783 -20.184 1.00 93.94 680 LYS A CA 1
ATOM 5450 C C . LYS A 1 680 ? 3.451 -4.012 -20.812 1.00 93.94 680 LYS A C 1
ATOM 5452 O O . LYS A 1 680 ? 3.316 -2.805 -20.617 1.00 93.94 680 LYS A O 1
ATOM 5457 N N . PHE A 1 681 ? 2.580 -4.765 -21.461 1.00 95.19 681 PHE A N 1
ATOM 5458 C CA . PHE A 1 681 ? 1.371 -4.275 -22.100 1.00 95.19 681 PHE A CA 1
ATOM 5459 C C . PHE A 1 681 ? 0.170 -5.100 -21.655 1.00 95.19 681 PHE A C 1
ATOM 5461 O O . PHE A 1 681 ? 0.332 -6.200 -21.118 1.00 95.19 681 PHE A O 1
ATOM 5468 N N . ALA A 1 682 ? -1.027 -4.567 -21.856 1.00 95.19 682 ALA A N 1
ATOM 5469 C CA . ALA A 1 682 ? -2.253 -5.290 -21.582 1.00 95.19 682 ALA A CA 1
ATOM 5470 C C . ALA A 1 682 ? -3.396 -4.887 -22.512 1.00 95.19 682 ALA A C 1
ATOM 5472 O O . ALA A 1 682 ? -3.456 -3.748 -22.973 1.00 95.19 682 ALA A O 1
ATOM 5473 N N . SER A 1 683 ? -4.323 -5.819 -22.742 1.00 94.12 683 SER A N 1
ATOM 5474 C CA . SER A 1 683 ? -5.657 -5.465 -23.237 1.00 94.12 683 SER A CA 1
ATOM 5475 C C . SER A 1 683 ? -6.573 -5.070 -22.076 1.00 94.12 683 SER A C 1
ATOM 5477 O O . SER A 1 683 ? -6.273 -5.338 -20.907 1.00 94.12 683 SER A O 1
ATOM 5479 N N . ARG A 1 684 ? -7.743 -4.515 -22.405 1.00 93.25 684 ARG A N 1
ATOM 5480 C CA . ARG A 1 684 ? -8.812 -4.243 -21.432 1.00 93.25 684 ARG A CA 1
ATOM 5481 C C . ARG A 1 684 ? -9.350 -5.515 -20.751 1.00 93.25 684 ARG A C 1
ATOM 5483 O O . ARG A 1 684 ? -9.915 -5.444 -19.670 1.00 93.25 684 ARG A O 1
ATOM 5490 N N . HIS A 1 685 ? -9.092 -6.700 -21.298 1.00 94.44 685 HIS A N 1
ATOM 5491 C CA . HIS A 1 685 ? -9.656 -7.975 -20.829 1.00 94.44 685 HIS A CA 1
ATOM 5492 C C . HIS A 1 685 ? -8.779 -8.739 -19.820 1.00 94.44 685 HIS A C 1
ATOM 5494 O O . HIS A 1 685 ? -8.873 -9.960 -19.697 1.00 94.44 685 HIS A O 1
ATOM 5500 N N . GLY A 1 686 ? -7.873 -8.055 -19.114 1.00 90.75 686 GLY A N 1
ATOM 5501 C CA . GLY A 1 686 ? -7.003 -8.708 -18.127 1.00 90.75 686 GLY A CA 1
ATOM 5502 C C . GLY A 1 686 ? -5.928 -9.614 -18.748 1.00 90.75 686 GLY A C 1
ATOM 5503 O O . GLY A 1 686 ? -5.404 -10.514 -18.078 1.00 90.75 686 GLY A O 1
ATOM 5504 N N . GLN A 1 687 ? -5.606 -9.394 -20.028 1.00 91.25 687 GLN A N 1
ATOM 5505 C CA . GLN A 1 687 ? -4.580 -10.105 -20.790 1.00 91.25 687 GLN A CA 1
ATOM 5506 C C . GLN A 1 687 ? -3.269 -9.320 -20.725 1.00 91.25 687 GLN A C 1
ATOM 5508 O O . GLN A 1 687 ? -3.023 -8.430 -21.537 1.00 91.25 687 GLN A O 1
ATOM 5513 N N . LYS A 1 688 ? -2.426 -9.631 -19.743 1.00 92.06 688 LYS A N 1
ATOM 5514 C CA . LYS A 1 688 ? -1.119 -8.990 -19.591 1.00 92.06 688 LYS A CA 1
ATOM 5515 C C . LYS A 1 688 ? -0.055 -9.745 -20.364 1.00 92.06 688 LYS A C 1
ATOM 5517 O O . LYS A 1 688 ? 0.073 -10.952 -20.187 1.00 92.06 688 LYS A O 1
ATOM 5522 N N . SER A 1 689 ? 0.764 -9.004 -21.094 1.00 90.00 689 SER A N 1
ATOM 5523 C CA . SER A 1 689 ? 1.814 -9.565 -21.932 1.00 90.00 689 SER A CA 1
ATOM 5524 C C . SER A 1 689 ? 3.130 -8.810 -21.777 1.00 90.00 689 SER A C 1
ATOM 5526 O O . SER A 1 689 ? 3.161 -7.641 -21.378 1.00 90.00 689 SER A O 1
ATOM 5528 N N . VAL A 1 690 ? 4.229 -9.489 -22.091 1.00 92.88 690 VAL A N 1
ATOM 5529 C CA . VAL A 1 690 ? 5.582 -8.923 -22.150 1.00 92.88 690 VAL A CA 1
ATOM 5530 C C . VAL A 1 690 ? 6.063 -8.970 -23.595 1.00 92.88 690 VAL A C 1
ATOM 5532 O O . VAL A 1 690 ? 5.846 -9.973 -24.271 1.00 92.88 690 VAL A O 1
ATOM 5535 N N . ILE A 1 691 ? 6.727 -7.919 -24.082 1.00 93.69 691 ILE A N 1
ATOM 5536 C CA . ILE A 1 691 ? 7.340 -7.975 -25.417 1.00 93.69 691 ILE A CA 1
ATOM 5537 C C . ILE A 1 691 ? 8.440 -9.044 -25.416 1.00 93.69 691 ILE A C 1
ATOM 5539 O O . ILE A 1 691 ? 9.457 -8.882 -24.736 1.00 93.69 691 ILE A O 1
ATOM 5543 N N . GLY A 1 692 ? 8.216 -10.122 -26.172 1.00 90.88 692 GLY A N 1
ATOM 5544 C CA . GLY A 1 692 ? 9.157 -11.232 -26.344 1.00 90.88 692 GLY A CA 1
ATOM 5545 C C . GLY A 1 692 ? 10.073 -11.044 -27.553 1.00 90.88 692 GLY A C 1
ATOM 5546 O O . GLY A 1 692 ? 11.254 -11.363 -27.484 1.00 90.88 692 GLY A O 1
ATOM 5547 N N . LEU A 1 693 ? 9.550 -10.462 -28.637 1.00 92.06 693 LEU A N 1
ATOM 5548 C CA . LEU A 1 693 ? 10.311 -10.144 -29.846 1.00 92.06 693 LEU A CA 1
ATOM 5549 C C . LEU A 1 693 ? 9.795 -8.851 -30.483 1.00 92.06 693 LEU A C 1
ATOM 5551 O O . LEU A 1 693 ? 8.592 -8.598 -30.521 1.00 92.06 693 LEU A O 1
ATOM 5555 N N . ILE A 1 694 ? 10.713 -8.059 -31.032 1.00 95.06 694 ILE A N 1
ATOM 5556 C CA . ILE A 1 694 ? 10.402 -6.939 -31.923 1.00 95.06 694 ILE A CA 1
ATOM 5557 C C . ILE A 1 694 ? 10.847 -7.360 -33.324 1.00 95.06 694 ILE A C 1
ATOM 5559 O O . ILE A 1 694 ? 12.045 -7.462 -33.590 1.00 95.06 694 ILE A O 1
ATOM 5563 N N . ALA A 1 695 ? 9.886 -7.674 -34.192 1.00 94.62 695 ALA A N 1
ATOM 5564 C CA . ALA A 1 695 ? 10.133 -8.213 -35.525 1.00 94.62 695 ALA A CA 1
ATOM 5565 C C . ALA A 1 695 ? 10.077 -7.099 -36.589 1.00 94.62 695 ALA A C 1
ATOM 5567 O O . ALA A 1 695 ? 9.178 -6.258 -36.525 1.00 94.62 695 ALA A O 1
ATOM 5568 N N . PRO A 1 696 ? 11.004 -7.071 -37.567 1.00 95.75 696 PRO A N 1
ATOM 5569 C CA . PRO A 1 696 ? 10.904 -6.178 -38.724 1.00 95.75 696 PRO A CA 1
ATOM 5570 C C . PRO A 1 696 ? 9.607 -6.409 -39.512 1.00 95.75 696 PRO A C 1
ATOM 5572 O O . PRO A 1 696 ? 9.154 -7.552 -39.602 1.00 95.75 696 PRO A O 1
ATOM 5575 N N . GLN A 1 697 ? 9.024 -5.346 -40.076 1.00 95.25 697 GLN A N 1
ATOM 5576 C CA . GLN A 1 697 ? 7.734 -5.404 -40.777 1.00 95.25 697 GLN A CA 1
ATOM 5577 C C . GLN A 1 697 ? 7.770 -6.388 -41.953 1.00 95.25 697 GLN A C 1
ATOM 5579 O O . GLN A 1 697 ? 6.820 -7.134 -42.157 1.00 95.25 697 GLN A O 1
ATOM 5584 N N . GLU A 1 698 ? 8.885 -6.431 -42.678 1.00 93.50 698 GLU A N 1
ATOM 5585 C CA . GLU A 1 698 ? 9.130 -7.326 -43.809 1.00 93.50 698 GLU A CA 1
ATOM 5586 C C . GLU A 1 698 ? 9.084 -8.815 -43.432 1.00 93.50 698 GLU A C 1
ATOM 5588 O O . GLU A 1 698 ? 8.760 -9.649 -44.264 1.00 93.50 698 GLU A O 1
ATOM 5593 N N . ASN A 1 699 ? 9.351 -9.161 -42.170 1.00 92.88 699 ASN A N 1
ATOM 5594 C CA . ASN A 1 699 ? 9.358 -10.548 -41.700 1.00 92.88 699 ASN A CA 1
ATOM 5595 C C . ASN A 1 699 ? 8.024 -10.982 -41.076 1.00 92.88 699 ASN A C 1
ATOM 5597 O O . ASN A 1 699 ? 7.883 -12.140 -40.666 1.00 92.88 699 ASN A O 1
ATOM 5601 N N . LEU A 1 700 ? 7.074 -10.059 -40.927 1.00 94.69 700 LEU A N 1
ATOM 5602 C CA . LEU A 1 700 ? 5.770 -10.337 -40.341 1.00 94.69 700 LEU A CA 1
ATOM 5603 C C . LEU A 1 700 ? 4.795 -10.859 -41.402 1.00 94.69 700 LEU A C 1
ATOM 5605 O O . LEU A 1 700 ? 4.890 -10.491 -42.573 1.00 94.69 700 LEU A O 1
ATOM 5609 N N . PRO A 1 701 ? 3.848 -11.728 -41.013 1.00 94.69 701 PRO A N 1
ATOM 5610 C CA . PRO A 1 701 ? 2.825 -12.192 -41.933 1.00 94.69 701 PRO A CA 1
ATOM 5611 C C . PRO A 1 701 ? 1.871 -11.043 -42.281 1.00 94.69 701 PRO A C 1
ATOM 5613 O O . PRO A 1 701 ? 1.539 -10.234 -41.416 1.00 94.69 701 PRO A O 1
ATOM 5616 N N . PHE A 1 702 ? 1.402 -10.988 -43.524 1.00 95.19 702 PHE A N 1
ATOM 5617 C CA . PHE A 1 702 ? 0.535 -9.914 -44.020 1.00 95.19 702 PHE A CA 1
ATOM 5618 C C . PHE A 1 702 ? -0.699 -10.472 -44.734 1.00 95.19 702 PHE A C 1
ATOM 5620 O O . PHE A 1 702 ? -0.661 -11.588 -45.251 1.00 95.19 702 PHE A O 1
ATOM 5627 N N . THR A 1 703 ? -1.806 -9.728 -44.744 1.00 94.81 703 THR A N 1
ATOM 5628 C CA . THR A 1 703 ? -3.050 -10.156 -45.408 1.00 94.81 703 THR A CA 1
ATOM 5629 C C . THR A 1 703 ? -2.990 -9.956 -46.921 1.00 94.81 703 THR A C 1
ATOM 5631 O O . THR A 1 703 ? -2.174 -9.183 -47.421 1.00 94.81 703 THR A O 1
ATOM 5634 N N . ALA A 1 704 ? -3.900 -10.590 -47.669 1.00 89.62 704 ALA A N 1
ATOM 5635 C CA . ALA A 1 704 ? -4.063 -10.335 -49.110 1.00 89.62 704 ALA A CA 1
ATOM 5636 C C . ALA A 1 704 ? -4.297 -8.846 -49.443 1.00 89.62 704 ALA A C 1
ATOM 5638 O O . ALA A 1 704 ? -3.880 -8.373 -50.497 1.00 89.62 704 ALA A O 1
ATOM 5639 N N . SER A 1 705 ? -4.913 -8.102 -48.521 1.00 87.94 705 SER A N 1
ATOM 5640 C CA . SER A 1 705 ? -5.159 -6.658 -48.629 1.00 87.94 705 SER A CA 1
ATOM 5641 C C . SER A 1 705 ? -3.937 -5.797 -48.272 1.00 87.94 705 SER A C 1
ATOM 5643 O O . SER A 1 705 ? -4.030 -4.573 -48.282 1.00 87.94 705 SER A O 1
ATOM 5645 N N . GLY A 1 706 ? -2.802 -6.409 -47.917 1.00 91.06 706 GLY A N 1
ATOM 5646 C CA . GLY A 1 706 ? -1.569 -5.715 -47.535 1.00 91.06 706 GLY A CA 1
ATOM 5647 C C . GLY A 1 706 ? -1.518 -5.248 -46.076 1.00 91.06 706 GLY A C 1
ATOM 5648 O O . GLY A 1 706 ? -0.631 -4.474 -45.716 1.00 91.06 706 GLY A O 1
ATOM 5649 N N . VAL A 1 707 ? -2.440 -5.699 -45.218 1.00 94.00 707 VAL A N 1
ATOM 5650 C CA . VAL A 1 707 ? -2.443 -5.335 -43.793 1.00 94.00 707 VAL A CA 1
ATOM 5651 C C . VAL A 1 707 ? -1.391 -6.157 -43.054 1.00 94.00 707 VAL A C 1
ATOM 5653 O O . VAL A 1 707 ? -1.402 -7.386 -43.106 1.00 94.00 707 VAL A O 1
ATOM 5656 N N . VAL A 1 708 ? -0.499 -5.478 -42.331 1.00 96.25 708 VAL A N 1
ATOM 5657 C CA . VAL A 1 708 ? 0.508 -6.104 -41.463 1.00 96.25 708 VAL A CA 1
ATOM 5658 C C . VAL A 1 708 ? 0.103 -5.876 -40.003 1.00 96.25 708 VAL A C 1
ATOM 5660 O O . VAL A 1 708 ? -0.197 -4.736 -39.647 1.00 96.25 708 VAL A O 1
ATOM 5663 N N . PRO A 1 709 ? 0.085 -6.908 -39.142 1.00 96.38 709 PRO A N 1
ATOM 5664 C CA . PRO A 1 709 ? -0.288 -6.747 -37.744 1.00 96.38 709 PRO A CA 1
ATOM 5665 C C . PRO A 1 709 ? 0.763 -5.939 -36.977 1.00 96.38 709 PRO A C 1
ATOM 5667 O O . PRO A 1 709 ? 1.969 -6.105 -37.170 1.00 96.38 709 PRO A O 1
ATOM 5670 N N . ASP A 1 710 ? 0.303 -5.103 -36.049 1.00 96.81 710 ASP A N 1
ATOM 5671 C CA . ASP A 1 710 ? 1.165 -4.393 -35.102 1.00 96.81 710 ASP A CA 1
ATOM 5672 C C . ASP A 1 710 ? 1.619 -5.312 -33.969 1.00 96.81 710 ASP A C 1
ATOM 5674 O O . ASP A 1 710 ? 2.759 -5.231 -33.508 1.00 96.81 710 ASP A O 1
ATOM 5678 N N . VAL A 1 711 ? 0.711 -6.182 -33.511 1.00 95.81 711 VAL A N 1
ATOM 5679 C CA . VAL A 1 711 ? 0.936 -7.097 -32.391 1.00 95.81 711 VAL A CA 1
ATOM 5680 C C . VAL A 1 711 ? 0.446 -8.499 -32.747 1.00 95.81 711 VAL A C 1
ATOM 5682 O O . VAL A 1 711 ? -0.705 -8.697 -33.135 1.00 95.81 711 VAL A O 1
ATOM 5685 N N . MET A 1 712 ? 1.298 -9.506 -32.559 1.00 94.69 712 MET A N 1
ATOM 5686 C CA . MET A 1 712 ? 0.901 -10.910 -32.690 1.00 94.69 712 MET A CA 1
ATOM 5687 C C . MET A 1 712 ? 0.624 -11.534 -31.324 1.00 94.69 712 MET A C 1
ATOM 5689 O O . MET A 1 712 ? 1.520 -11.649 -30.479 1.00 94.69 712 MET A O 1
ATOM 5693 N N . LEU A 1 713 ? -0.613 -11.989 -31.135 1.00 93.25 713 LEU A N 1
ATOM 5694 C CA . LEU A 1 713 ? -1.074 -12.675 -29.932 1.00 93.25 713 LEU A CA 1
ATOM 5695 C C . LEU A 1 713 ? -1.038 -14.188 -30.132 1.00 93.25 713 LEU A C 1
ATOM 5697 O O . LEU A 1 713 ? -1.321 -14.697 -31.213 1.00 93.25 713 LEU A O 1
ATOM 5701 N N . ASN A 1 714 ? -0.741 -14.922 -29.065 1.00 92.69 714 ASN A N 1
ATOM 5702 C CA . ASN A 1 714 ? -0.739 -16.376 -29.126 1.00 92.69 714 ASN A CA 1
ATOM 5703 C C . ASN A 1 714 ? -2.151 -16.955 -28.940 1.00 92.69 714 ASN A C 1
ATOM 5705 O O . ASN A 1 714 ? -2.797 -16.636 -27.935 1.00 92.69 714 ASN A O 1
ATOM 5709 N N . PRO A 1 715 ? -2.612 -17.851 -29.832 1.00 92.00 715 PRO A N 1
ATOM 5710 C CA . PRO A 1 715 ? -3.932 -18.476 -29.734 1.00 92.00 715 PRO A CA 1
ATOM 5711 C C . PRO A 1 715 ? -4.168 -19.243 -28.423 1.00 92.00 715 PRO A C 1
ATOM 5713 O O . PRO A 1 715 ? -5.275 -19.210 -27.896 1.00 92.00 715 PRO A O 1
ATOM 5716 N N . HIS A 1 716 ? -3.144 -19.869 -27.831 1.00 90.81 716 HIS A N 1
ATOM 5717 C CA . HIS A 1 716 ? -3.281 -20.676 -26.604 1.00 90.81 716 HIS A CA 1
ATOM 5718 C C . HIS A 1 716 ? -3.718 -19.862 -25.375 1.00 90.81 716 HIS A C 1
ATOM 5720 O O . HIS A 1 716 ? -4.226 -20.405 -24.389 1.00 90.81 716 HIS A O 1
ATOM 5726 N N . SER A 1 717 ? -3.521 -18.545 -25.427 1.00 86.94 717 SER A N 1
ATOM 5727 C CA . SER A 1 717 ? -3.869 -17.645 -24.333 1.00 86.94 717 SER A CA 1
ATOM 5728 C C . SER A 1 717 ? -5.378 -17.411 -24.196 1.00 86.94 717 SER A C 1
ATOM 5730 O O . SER A 1 717 ? -5.816 -16.993 -23.132 1.00 86.94 717 SER A O 1
ATOM 5732 N N . ILE A 1 718 ? -6.180 -17.699 -25.227 1.00 89.25 718 ILE A N 1
ATOM 5733 C CA . ILE A 1 718 ? -7.616 -17.386 -25.235 1.00 89.25 718 ILE A CA 1
ATOM 5734 C C . ILE A 1 718 ? -8.451 -18.509 -24.586 1.00 89.25 718 ILE A C 1
ATOM 5736 O O . ILE A 1 718 ? -9.179 -18.210 -23.636 1.00 89.25 718 ILE A O 1
ATOM 5740 N N . PRO A 1 719 ? -8.321 -19.802 -24.969 1.00 90.75 719 PRO A N 1
ATOM 5741 C CA . PRO A 1 719 ? -9.134 -20.876 -24.384 1.00 90.75 719 PRO A CA 1
ATOM 5742 C C . PRO A 1 719 ? -8.900 -21.068 -22.883 1.00 90.75 719 PRO A C 1
ATOM 5744 O O . PRO A 1 719 ? -9.844 -21.261 -22.123 1.00 90.75 719 PRO A O 1
ATOM 5747 N N . SER A 1 720 ? -7.642 -20.966 -22.441 1.00 88.06 720 SER A N 1
ATOM 5748 C CA . SER A 1 720 ? -7.265 -21.124 -21.030 1.00 88.06 720 SER A CA 1
ATOM 5749 C C . SER A 1 720 ? -7.811 -20.009 -20.132 1.00 88.06 720 SER A C 1
ATOM 5751 O O . SER A 1 720 ? -8.028 -20.219 -18.938 1.00 88.06 720 SER A O 1
ATOM 5753 N N . ARG A 1 721 ? -8.040 -18.817 -20.696 1.00 88.38 721 ARG A N 1
ATOM 5754 C CA . ARG A 1 721 ? -8.484 -17.622 -19.965 1.00 88.38 721 ARG A CA 1
ATOM 5755 C C . ARG A 1 721 ? -9.957 -17.310 -20.133 1.00 88.38 721 ARG A C 1
ATOM 5757 O O . ARG A 1 721 ? -10.472 -16.529 -19.339 1.00 88.38 721 ARG A O 1
ATOM 5764 N N . GLN A 1 722 ? -10.607 -17.914 -21.126 1.00 92.69 722 GLN A N 1
ATOM 5765 C CA . GLN A 1 722 ? -12.021 -17.714 -21.438 1.00 92.69 722 GLN A CA 1
ATOM 5766 C C . GLN A 1 722 ? -12.365 -16.218 -21.588 1.00 92.69 722 GLN A C 1
ATOM 5768 O O . GLN A 1 722 ? -13.366 -15.739 -21.064 1.00 92.69 722 GLN A O 1
ATOM 5773 N N . THR A 1 723 ? -11.501 -15.462 -22.276 1.00 92.75 723 THR A N 1
ATOM 5774 C CA . THR A 1 723 ? -11.668 -14.023 -22.546 1.00 92.75 723 THR A CA 1
ATOM 5775 C C . THR A 1 723 ? -12.383 -13.800 -23.878 1.00 92.75 723 THR A C 1
ATOM 5777 O O . THR A 1 723 ? -11.818 -13.257 -24.827 1.00 92.75 723 THR A O 1
ATOM 5780 N N . ILE A 1 724 ? -13.635 -14.257 -23.972 1.00 94.12 724 ILE A N 1
ATOM 5781 C CA . ILE A 1 724 ? -14.431 -14.162 -25.208 1.00 94.12 724 ILE A CA 1
ATOM 5782 C C . ILE A 1 724 ? -14.720 -12.699 -25.554 1.00 94.12 724 ILE A C 1
ATOM 5784 O O . ILE A 1 724 ? -14.670 -12.333 -26.728 1.00 94.12 724 ILE A O 1
ATOM 5788 N N . GLY A 1 725 ? -14.907 -11.842 -24.544 1.00 94.00 725 GLY A N 1
ATOM 5789 C CA . GLY A 1 725 ? -15.078 -10.403 -24.744 1.00 94.00 725 GLY A CA 1
ATOM 5790 C C . GLY A 1 725 ? -13.937 -9.772 -25.549 1.00 94.00 725 GLY A C 1
ATOM 5791 O O . GLY A 1 725 ? -14.189 -8.869 -26.336 1.00 94.00 725 GLY A O 1
ATOM 5792 N N . GLN A 1 726 ? -12.711 -10.301 -25.448 1.00 94.94 726 GLN A N 1
ATOM 5793 C CA . GLN A 1 726 ? -11.575 -9.826 -26.243 1.00 94.94 726 GLN A CA 1
ATOM 5794 C C . GLN A 1 726 ? -11.751 -10.105 -27.740 1.00 94.94 726 GLN A C 1
ATOM 5796 O O . GLN A 1 726 ? -11.391 -9.278 -28.572 1.00 94.94 726 GLN A O 1
ATOM 5801 N N . LEU A 1 727 ? -12.284 -11.275 -28.099 1.00 94.38 727 LEU A N 1
ATOM 5802 C CA . LEU A 1 727 ? -12.562 -11.617 -29.495 1.00 94.38 727 LEU A CA 1
ATOM 5803 C C . LEU A 1 727 ? -13.706 -10.765 -30.051 1.00 94.38 727 LEU A C 1
ATOM 5805 O O . LEU A 1 727 ? -13.631 -10.322 -31.196 1.00 94.38 727 LEU A O 1
ATOM 5809 N N . LEU A 1 728 ? -14.728 -10.509 -29.227 1.00 94.56 728 LEU A N 1
ATOM 5810 C CA . LEU A 1 728 ? -15.828 -9.613 -29.574 1.00 94.56 728 LEU A CA 1
ATOM 5811 C C . LEU A 1 728 ? -15.322 -8.183 -29.783 1.00 94.56 728 LEU A C 1
ATOM 5813 O O . LEU A 1 728 ? -15.608 -7.608 -30.825 1.00 94.56 728 LEU A O 1
ATOM 5817 N N . GLU A 1 729 ? -14.492 -7.645 -28.881 1.00 95.56 729 GLU A N 1
ATOM 5818 C CA . GLU A 1 729 ? -13.859 -6.330 -29.059 1.00 95.56 729 GLU A CA 1
ATOM 5819 C C . GLU A 1 729 ? -13.099 -6.261 -30.392 1.00 95.56 729 GLU A C 1
ATOM 5821 O O . GLU A 1 729 ? -13.265 -5.295 -31.133 1.00 95.56 729 GLU A O 1
ATOM 5826 N N . ILE A 1 730 ? -12.334 -7.308 -30.734 1.00 95.19 730 ILE A N 1
ATOM 5827 C CA . ILE A 1 730 ? -11.558 -7.363 -31.981 1.00 95.19 730 ILE A CA 1
ATOM 5828 C C . ILE A 1 730 ? -12.446 -7.261 -33.230 1.00 95.19 730 ILE A C 1
ATOM 5830 O O . ILE A 1 730 ? -12.123 -6.523 -34.168 1.00 95.19 730 ILE A O 1
ATOM 5834 N N . LEU A 1 731 ? -13.567 -7.987 -33.248 1.00 94.50 731 LEU A N 1
ATOM 5835 C CA . LEU A 1 731 ? -14.537 -7.963 -34.349 1.00 94.50 731 LEU A CA 1
ATOM 5836 C C . LEU A 1 731 ? -15.293 -6.636 -34.419 1.00 94.50 731 LEU A C 1
ATOM 5838 O O . LEU A 1 731 ? -15.425 -6.045 -35.494 1.00 94.50 731 LEU A O 1
ATOM 5842 N N . THR A 1 732 ? -15.774 -6.156 -33.275 1.00 94.62 732 THR A N 1
ATOM 5843 C CA . THR A 1 732 ? -16.538 -4.913 -33.173 1.00 94.62 732 THR A CA 1
ATOM 5844 C C . THR A 1 732 ? -15.686 -3.721 -33.589 1.00 94.62 732 THR A C 1
ATOM 5846 O O . THR A 1 732 ? -16.130 -2.903 -34.388 1.00 94.62 732 THR A O 1
ATOM 5849 N N . ALA A 1 733 ? -14.432 -3.648 -33.141 1.00 95.19 733 ALA A N 1
ATOM 5850 C CA . ALA A 1 733 ? -13.517 -2.573 -33.511 1.00 95.19 733 ALA A CA 1
ATOM 5851 C C . ALA A 1 733 ? -13.171 -2.593 -35.004 1.00 95.19 733 ALA A C 1
ATOM 5853 O O . ALA A 1 733 ? -13.099 -1.538 -35.629 1.00 95.19 733 ALA A O 1
ATOM 5854 N N . LYS A 1 734 ? -13.001 -3.781 -35.599 1.00 94.31 734 LYS A N 1
ATOM 5855 C CA . LYS A 1 734 ? -12.808 -3.924 -37.049 1.00 94.31 734 LYS A CA 1
ATOM 5856 C C . LYS A 1 734 ? -14.022 -3.409 -37.823 1.00 94.31 734 LYS A C 1
ATOM 5858 O O . LYS A 1 734 ? -13.871 -2.645 -38.769 1.00 94.31 734 LYS A O 1
ATOM 5863 N N . THR A 1 735 ? -15.219 -3.782 -37.382 1.00 93.56 735 THR A N 1
ATOM 5864 C CA . THR A 1 735 ? -16.482 -3.327 -37.979 1.00 93.56 735 THR A CA 1
ATOM 5865 C C . THR A 1 735 ? -16.649 -1.809 -37.838 1.00 93.56 735 THR A C 1
ATOM 5867 O O . THR A 1 735 ? -17.000 -1.138 -38.803 1.00 93.56 735 THR A O 1
ATOM 5870 N N . SER A 1 736 ? -16.319 -1.259 -36.666 1.00 94.00 736 SER A N 1
ATOM 5871 C CA . SER A 1 736 ? -16.310 0.180 -36.368 1.00 94.00 736 SER A CA 1
ATOM 5872 C C . SER A 1 736 ? -15.352 0.948 -37.288 1.00 94.00 736 SER A C 1
ATOM 5874 O O . SER A 1 736 ? -15.751 1.932 -37.911 1.00 94.00 736 SER A O 1
ATOM 5876 N N . ALA A 1 737 ? -14.124 0.449 -37.467 1.00 94.25 737 ALA A N 1
ATOM 5877 C CA . ALA A 1 737 ? -13.131 1.057 -38.352 1.00 94.25 737 ALA A CA 1
ATOM 5878 C C . ALA A 1 737 ? -13.569 1.081 -39.824 1.00 94.25 737 ALA A C 1
ATOM 5880 O O . ALA A 1 737 ? -13.323 2.065 -40.515 1.00 94.25 737 ALA A O 1
ATOM 5881 N N . LEU A 1 738 ? -14.219 0.014 -40.299 1.00 91.94 738 LEU A N 1
ATOM 5882 C CA . LEU A 1 738 ? -14.682 -0.096 -41.685 1.00 91.94 738 LEU A CA 1
ATOM 5883 C C . LEU A 1 738 ? -15.950 0.729 -41.954 1.00 91.94 738 LEU A C 1
ATOM 5885 O O . LEU A 1 738 ? -16.075 1.331 -43.015 1.00 91.94 738 LEU A O 1
ATOM 5889 N N . ASN A 1 739 ? -16.882 0.770 -40.998 1.00 91.44 739 ASN A N 1
ATOM 5890 C CA . ASN A 1 739 ? -18.141 1.513 -41.114 1.00 91.44 739 ASN A CA 1
ATOM 5891 C C . ASN A 1 739 ? -17.986 3.011 -40.772 1.00 91.44 739 ASN A C 1
ATOM 5893 O O . ASN A 1 739 ? -18.886 3.808 -41.025 1.00 91.44 739 ASN A O 1
ATOM 5897 N N . GLY A 1 740 ? -16.871 3.405 -40.145 1.00 89.88 740 GLY A N 1
ATOM 5898 C CA . GLY A 1 740 ? -16.621 4.781 -39.701 1.00 89.88 740 GLY A CA 1
ATOM 5899 C C . GLY A 1 740 ? -17.514 5.236 -38.540 1.00 89.88 740 GLY A C 1
ATOM 5900 O O . GLY A 1 740 ? -17.668 6.435 -38.318 1.00 89.88 740 GLY A O 1
ATOM 5901 N N . LYS A 1 741 ? -18.120 4.295 -37.805 1.00 89.38 741 LYS A N 1
ATOM 5902 C CA . LYS A 1 741 ? -19.006 4.566 -36.665 1.00 89.38 741 LYS A CA 1
ATOM 5903 C C . LYS A 1 741 ? -18.502 3.835 -35.437 1.00 89.38 741 LYS A C 1
ATOM 5905 O O . LYS A 1 741 ? -18.291 2.627 -35.495 1.00 89.38 741 LYS A O 1
ATOM 5910 N N . LYS A 1 742 ? -18.389 4.554 -34.320 1.00 88.25 742 LYS A N 1
ATOM 5911 C CA . LYS A 1 742 ? -18.146 3.930 -33.020 1.00 88.25 742 LYS A CA 1
ATOM 5912 C C . LYS A 1 742 ? -19.315 3.012 -32.664 1.00 88.25 742 LYS A C 1
ATOM 5914 O O . LYS A 1 742 ? -20.463 3.317 -32.987 1.00 88.25 742 LYS A O 1
ATOM 5919 N N . ILE A 1 743 ? -19.010 1.889 -32.025 1.00 90.19 743 ILE A N 1
ATOM 5920 C CA . ILE A 1 743 ? -20.007 0.899 -31.612 1.00 90.19 743 ILE A CA 1
ATOM 5921 C C . ILE A 1 743 ? -19.967 0.782 -30.092 1.00 90.19 743 ILE A C 1
ATOM 5923 O O . ILE A 1 743 ? -18.883 0.675 -29.511 1.00 90.19 743 ILE A O 1
ATOM 5927 N N . ASP A 1 744 ? -21.150 0.786 -29.485 1.00 91.69 744 ASP A N 1
ATOM 5928 C CA . ASP A 1 744 ? -21.333 0.600 -28.051 1.00 91.69 744 ASP A CA 1
ATOM 5929 C C . ASP A 1 744 ? -21.191 -0.879 -27.650 1.00 91.69 744 ASP A C 1
ATOM 5931 O O . ASP A 1 744 ? -21.785 -1.782 -28.249 1.00 91.69 744 ASP A O 1
ATOM 5935 N N . ALA A 1 745 ? -20.382 -1.114 -26.622 1.00 93.31 745 ALA A N 1
ATOM 5936 C CA . ALA A 1 745 ? -20.100 -2.413 -26.021 1.00 93.31 745 ALA A CA 1
ATOM 5937 C C . ALA A 1 745 ? -20.307 -2.401 -24.499 1.00 93.31 745 ALA A C 1
ATOM 5939 O O . ALA A 1 745 ? -19.614 -3.119 -23.766 1.00 93.31 745 ALA A O 1
ATOM 5940 N N . SER A 1 746 ? -21.225 -1.557 -24.025 1.00 92.25 746 SER A N 1
ATOM 5941 C CA . SER A 1 746 ? -21.645 -1.499 -22.627 1.00 92.25 746 SER A CA 1
ATOM 5942 C C . SER A 1 746 ? -22.103 -2.857 -22.108 1.00 92.25 746 SER A C 1
ATOM 5944 O O . SER A 1 746 ? -22.660 -3.675 -22.843 1.00 92.25 746 SER A O 1
ATOM 5946 N N . ALA A 1 747 ? -21.858 -3.098 -20.821 1.00 91.12 747 ALA A N 1
ATOM 5947 C CA . ALA A 1 747 ? -22.234 -4.345 -20.171 1.00 91.12 747 ALA A CA 1
ATOM 5948 C C . ALA A 1 747 ? -23.747 -4.577 -20.283 1.00 91.12 747 ALA A C 1
ATOM 5950 O O . ALA A 1 747 ? -24.527 -3.705 -19.916 1.00 91.12 747 ALA A O 1
ATOM 5951 N N . PHE A 1 748 ? -24.166 -5.759 -20.738 1.00 90.81 748 PHE A N 1
ATOM 5952 C CA . PHE A 1 748 ? -25.572 -6.182 -20.848 1.00 90.81 748 PHE A CA 1
ATOM 5953 C C . PHE A 1 748 ? -26.425 -5.448 -21.904 1.00 90.81 748 PHE A C 1
ATOM 5955 O O . PHE A 1 748 ? -27.357 -6.056 -22.434 1.00 90.81 748 PHE A O 1
ATOM 5962 N N . THR A 1 749 ? -26.135 -4.182 -22.223 1.00 85.94 749 THR A N 1
ATOM 5963 C CA . THR A 1 749 ? -26.894 -3.349 -23.177 1.00 85.94 749 THR A CA 1
ATOM 5964 C C . THR A 1 749 ? -26.233 -3.201 -24.549 1.00 85.94 749 THR A C 1
ATOM 5966 O O . THR A 1 749 ? -26.909 -2.806 -25.498 1.00 85.94 749 THR A O 1
ATOM 5969 N N . GLY A 1 750 ? -24.947 -3.544 -24.676 1.00 84.75 750 GLY A N 1
ATOM 5970 C CA . GLY A 1 750 ? -24.154 -3.322 -25.884 1.00 84.75 750 GLY A CA 1
ATOM 5971 C C . GLY A 1 750 ? -24.575 -4.131 -27.119 1.00 84.75 750 GLY A C 1
ATOM 5972 O O . GLY A 1 750 ? -25.477 -4.976 -27.102 1.00 84.75 750 GLY A O 1
ATOM 5973 N N . ALA A 1 751 ? -23.878 -3.878 -28.231 1.00 88.56 751 ALA A N 1
ATOM 5974 C CA . ALA A 1 751 ? -24.163 -4.498 -29.523 1.00 88.56 751 ALA A CA 1
ATOM 5975 C C . ALA A 1 751 ? -24.065 -6.034 -29.488 1.00 88.56 751 ALA A C 1
ATOM 5977 O O . ALA A 1 751 ? -23.108 -6.616 -28.974 1.00 88.56 751 ALA A O 1
ATOM 5978 N N . LYS A 1 752 ? -25.037 -6.710 -30.110 1.00 91.25 752 LYS A N 1
ATOM 5979 C CA . LYS A 1 752 ? -25.079 -8.177 -30.169 1.00 91.25 752 LYS A CA 1
ATOM 5980 C C . LYS A 1 752 ? -24.120 -8.725 -31.221 1.00 91.25 752 LYS A C 1
ATOM 5982 O O . LYS A 1 752 ? -24.015 -8.195 -32.327 1.00 91.25 752 LYS A O 1
ATOM 5987 N N . GLU A 1 753 ? -23.516 -9.874 -30.921 1.00 91.56 753 GLU A N 1
ATOM 5988 C CA . GLU A 1 753 ? -22.581 -10.575 -31.814 1.00 91.56 753 GLU A CA 1
ATOM 5989 C C . GLU A 1 753 ? -23.150 -10.792 -33.228 1.00 91.56 753 GLU A C 1
ATOM 5991 O O . GLU A 1 753 ? -22.474 -10.527 -34.222 1.00 91.56 753 GLU A O 1
ATOM 5996 N N . ASN A 1 754 ? -24.402 -11.248 -33.331 1.00 92.69 754 ASN A N 1
ATOM 5997 C CA . ASN A 1 754 ? -25.032 -11.548 -34.619 1.00 92.69 754 ASN A CA 1
ATOM 5998 C C . ASN A 1 754 ? -25.135 -10.319 -35.527 1.00 92.69 754 ASN A C 1
ATOM 6000 O O . ASN A 1 754 ? -24.992 -10.449 -36.741 1.00 92.69 754 ASN A O 1
ATOM 6004 N N . ASP A 1 755 ? -25.369 -9.142 -34.952 1.00 91.38 755 ASP A N 1
ATOM 6005 C CA . ASP A 1 755 ? -25.518 -7.907 -35.718 1.00 91.38 755 ASP A CA 1
ATOM 6006 C C . ASP A 1 755 ? -24.148 -7.423 -36.206 1.00 91.38 755 ASP A C 1
ATOM 6008 O O . ASP A 1 755 ? -23.994 -7.095 -37.380 1.00 91.38 755 ASP A O 1
ATOM 6012 N N . ILE A 1 756 ? -23.114 -7.523 -35.361 1.00 91.12 756 ILE A N 1
ATOM 6013 C CA . ILE A 1 756 ? -21.721 -7.227 -35.737 1.00 91.12 756 ILE A CA 1
ATOM 6014 C C . ILE A 1 756 ? -21.270 -8.115 -36.906 1.00 91.12 756 ILE A C 1
ATOM 6016 O O . ILE A 1 756 ? -20.714 -7.626 -37.889 1.00 91.12 756 ILE A O 1
ATOM 6020 N N . ARG A 1 757 ? -21.547 -9.424 -36.840 1.00 93.25 757 ARG A N 1
ATOM 6021 C CA . ARG A 1 757 ? -21.175 -10.381 -37.896 1.00 93.25 757 ARG A CA 1
ATOM 6022 C C . ARG A 1 757 ? -21.890 -10.117 -39.223 1.00 93.25 757 ARG A C 1
ATOM 6024 O O . ARG A 1 757 ? -21.279 -10.310 -40.274 1.00 93.25 757 ARG A O 1
ATOM 6031 N N . LYS A 1 758 ? -23.159 -9.694 -39.185 1.00 93.75 758 LYS A N 1
ATOM 6032 C CA . LYS A 1 758 ? -23.922 -9.308 -40.385 1.00 93.75 758 LYS A CA 1
ATOM 6033 C C . LYS A 1 758 ? -23.319 -8.074 -41.043 1.00 93.75 758 LYS A C 1
ATOM 6035 O O . LYS A 1 758 ? -23.020 -8.128 -42.230 1.00 93.75 758 LYS A O 1
ATOM 6040 N N . ILE A 1 759 ? -23.052 -7.024 -40.263 1.00 91.12 759 ILE A N 1
ATOM 6041 C CA . ILE A 1 759 ? -22.440 -5.789 -40.774 1.00 91.12 759 ILE A CA 1
ATOM 6042 C C . ILE A 1 759 ? -21.071 -6.097 -41.395 1.00 91.12 759 ILE A C 1
ATOM 6044 O O . ILE A 1 759 ? -20.762 -5.633 -42.486 1.00 91.12 759 ILE A O 1
ATOM 6048 N N . LEU A 1 760 ? -20.255 -6.934 -40.746 1.00 92.12 760 LEU A N 1
ATOM 6049 C CA . LEU A 1 760 ? -18.947 -7.316 -41.280 1.00 92.12 760 LEU A CA 1
ATOM 6050 C C . LEU A 1 760 ? -19.051 -8.064 -42.624 1.00 92.12 760 LEU A C 1
ATOM 6052 O O . LEU A 1 760 ? -18.240 -7.827 -43.519 1.00 92.12 760 LEU A O 1
ATOM 6056 N N . HIS A 1 761 ? -20.062 -8.926 -42.772 1.00 93.56 761 HIS A N 1
ATOM 6057 C CA . HIS A 1 761 ? -20.354 -9.622 -44.026 1.00 93.56 761 HIS A CA 1
ATOM 6058 C C . HIS A 1 761 ? -20.832 -8.667 -45.129 1.00 93.56 761 HIS A C 1
ATOM 6060 O O . HIS A 1 761 ? -20.390 -8.776 -46.271 1.00 93.56 761 HIS A O 1
ATOM 6066 N N . GLU A 1 762 ? -21.695 -7.705 -44.796 1.00 93.56 762 GLU A N 1
ATOM 6067 C CA . GLU A 1 762 ? -22.156 -6.657 -45.721 1.00 93.56 762 GLU A CA 1
ATOM 6068 C C . GLU A 1 762 ? -21.004 -5.772 -46.219 1.00 93.56 762 GLU A C 1
ATOM 6070 O O . GLU A 1 762 ? -21.002 -5.347 -47.371 1.00 93.56 762 GLU A O 1
ATOM 6075 N N . LEU A 1 763 ? -19.982 -5.560 -45.385 1.00 91.81 763 LEU A N 1
ATOM 6076 C CA . LEU A 1 763 ? -18.763 -4.820 -45.725 1.00 91.81 763 LEU A CA 1
ATOM 6077 C C . LEU A 1 763 ? -17.753 -5.631 -46.562 1.00 91.81 763 LEU A C 1
ATOM 6079 O O . LEU A 1 763 ? -16.653 -5.149 -46.828 1.00 91.81 763 LEU A O 1
ATOM 6083 N N . GLY A 1 764 ? -18.096 -6.856 -46.978 1.00 90.12 764 GLY A N 1
ATOM 6084 C CA . GLY A 1 764 ? -17.261 -7.692 -47.848 1.00 90.12 764 GLY A CA 1
ATOM 6085 C C . GLY A 1 764 ? -16.165 -8.482 -47.127 1.00 90.12 764 GLY A C 1
ATOM 6086 O O . GLY A 1 764 ? -15.296 -9.059 -47.780 1.00 90.12 764 GLY A O 1
ATOM 6087 N N . PHE A 1 765 ? -16.196 -8.538 -45.793 1.00 91.75 765 PHE A N 1
ATOM 6088 C CA . PHE A 1 765 ? -15.295 -9.369 -44.995 1.00 91.75 765 PHE A CA 1
ATOM 6089 C C . PHE A 1 765 ? -15.993 -10.649 -44.539 1.00 91.75 765 PHE A C 1
ATOM 6091 O O . PHE A 1 765 ? -17.217 -10.757 -44.508 1.00 91.75 765 PHE A O 1
ATOM 6098 N N . ARG A 1 766 ? -15.214 -11.655 -44.139 1.00 90.75 766 ARG A N 1
ATOM 6099 C CA . ARG A 1 766 ? -15.795 -12.873 -43.570 1.00 90.75 766 ARG A CA 1
ATOM 6100 C C . ARG A 1 766 ? -16.463 -12.579 -42.226 1.00 90.75 766 ARG A C 1
ATOM 6102 O O . ARG A 1 766 ? -15.888 -11.906 -41.371 1.00 90.75 766 ARG A O 1
ATOM 6109 N N . SER A 1 767 ? -17.632 -13.174 -42.000 1.00 89.94 767 SER A N 1
ATOM 6110 C CA . SER A 1 767 ? -18.406 -13.033 -40.757 1.00 89.94 767 SER A CA 1
ATOM 6111 C C . SER A 1 767 ? -17.733 -13.653 -39.522 1.00 89.94 767 SER A C 1
ATOM 6113 O O . SER A 1 767 ? -18.175 -13.426 -38.398 1.00 89.94 767 SER A O 1
ATOM 6115 N N . ASP A 1 768 ? -16.676 -14.449 -39.699 1.00 89.94 768 ASP A N 1
ATOM 6116 C CA . ASP A 1 768 ? -15.855 -15.019 -38.626 1.00 89.94 768 ASP A CA 1
ATOM 6117 C C . ASP A 1 768 ? -14.590 -14.196 -38.317 1.00 89.94 768 ASP A C 1
ATOM 6119 O O . ASP A 1 768 ? -13.831 -14.562 -37.420 1.00 89.94 768 ASP A O 1
ATOM 6123 N N . GLY A 1 769 ? -14.360 -13.086 -39.033 1.00 90.12 769 GLY A N 1
ATOM 6124 C CA . GLY A 1 769 ? -13.215 -12.190 -38.842 1.00 90.12 769 GLY A CA 1
ATOM 6125 C C . GLY A 1 769 ? -11.859 -12.773 -39.240 1.00 90.12 769 GLY A C 1
ATOM 6126 O O . GLY A 1 769 ? -10.830 -12.143 -38.982 1.00 90.12 769 GLY A O 1
ATOM 6127 N N . LYS A 1 770 ? -11.831 -13.959 -39.853 1.00 94.31 770 LYS A N 1
ATOM 6128 C CA . LYS A 1 770 ? -10.598 -14.575 -40.344 1.00 94.31 770 LYS A CA 1
ATOM 6129 C C . LYS A 1 770 ? -10.228 -14.027 -41.715 1.00 94.31 770 LYS A C 1
ATOM 6131 O O . LYS A 1 770 ? -11.096 -13.680 -42.512 1.00 94.31 770 LYS A O 1
ATOM 6136 N N . GLU A 1 771 ? -8.933 -13.968 -41.992 1.00 94.62 771 GLU A N 1
ATOM 6137 C CA . GLU A 1 771 ? -8.396 -13.543 -43.282 1.00 94.62 771 GLU A CA 1
ATOM 6138 C C . GLU A 1 771 ? -7.276 -14.471 -43.755 1.00 94.62 771 GLU A C 1
ATOM 6140 O O . GLU A 1 771 ? -6.649 -15.192 -42.971 1.00 94.62 771 GLU A O 1
ATOM 6145 N N . ILE A 1 772 ? -7.019 -14.434 -45.062 1.00 94.75 772 ILE A N 1
ATOM 6146 C CA . ILE A 1 772 ? -5.891 -15.121 -45.687 1.00 94.75 772 ILE A CA 1
ATOM 6147 C C . ILE A 1 772 ? -4.623 -14.305 -45.437 1.00 94.75 772 ILE A C 1
ATOM 6149 O O . ILE A 1 772 ? -4.573 -13.119 -45.771 1.00 94.75 772 ILE A O 1
ATOM 6153 N N . PHE A 1 773 ? -3.593 -14.964 -44.908 1.00 95.31 773 PHE A N 1
ATOM 6154 C CA . PHE A 1 773 ? -2.270 -14.384 -44.696 1.00 95.31 773 PHE A CA 1
ATOM 6155 C C . PHE A 1 773 ? -1.212 -15.035 -45.592 1.00 95.31 773 PHE A C 1
ATOM 6157 O O . PHE A 1 773 ? -1.331 -16.196 -45.990 1.00 95.31 773 PHE A O 1
ATOM 6164 N N . TYR A 1 774 ? -0.139 -14.289 -45.826 1.00 95.00 774 TYR A N 1
ATOM 6165 C CA . TYR A 1 774 ? 1.082 -14.712 -46.500 1.00 95.00 774 TYR A CA 1
ATOM 6166 C C . TYR A 1 774 ? 2.263 -14.600 -45.539 1.00 95.00 774 TYR A C 1
ATOM 6168 O O . TYR A 1 774 ? 2.301 -13.727 -44.667 1.00 95.00 774 TYR A O 1
ATOM 6176 N N . ASN A 1 775 ? 3.229 -15.499 -45.674 1.00 92.88 775 ASN A N 1
ATOM 6177 C CA . ASN A 1 775 ? 4.458 -15.478 -44.901 1.00 92.88 775 ASN A CA 1
ATOM 6178 C C . ASN A 1 775 ? 5.371 -14.352 -45.411 1.00 92.88 775 ASN A C 1
ATOM 6180 O O . ASN A 1 775 ? 5.765 -14.365 -46.571 1.00 92.88 775 ASN A O 1
ATOM 6184 N N . GLY A 1 776 ? 5.750 -13.405 -44.547 1.00 90.25 776 GLY A N 1
ATOM 6185 C CA . GLY A 1 776 ? 6.643 -12.298 -44.921 1.00 90.25 776 GLY A CA 1
ATOM 6186 C C . GLY A 1 776 ? 8.052 -12.735 -45.343 1.00 90.25 776 GLY A C 1
ATOM 6187 O O . GLY A 1 776 ? 8.725 -12.019 -46.071 1.00 90.25 776 GLY A O 1
ATOM 6188 N N . ILE A 1 777 ? 8.497 -13.930 -44.935 1.00 90.69 777 ILE A N 1
ATOM 6189 C CA . ILE A 1 777 ? 9.844 -14.433 -45.246 1.00 90.69 777 ILE A CA 1
ATOM 6190 C C . ILE A 1 777 ? 9.863 -15.203 -46.570 1.00 90.69 777 ILE A C 1
ATOM 6192 O O . ILE A 1 777 ? 10.749 -14.984 -47.391 1.00 90.69 777 ILE A O 1
ATOM 6196 N N . THR A 1 778 ? 8.918 -16.130 -46.769 1.00 93.25 778 THR A N 1
ATOM 6197 C CA . THR A 1 778 ? 8.890 -17.002 -47.962 1.00 93.25 778 THR A CA 1
ATOM 6198 C C . THR A 1 778 ? 7.979 -16.483 -49.071 1.00 93.25 778 THR A C 1
ATOM 6200 O O . THR A 1 778 ? 8.125 -16.893 -50.217 1.00 93.25 778 THR A O 1
ATOM 6203 N N . GLY A 1 779 ? 7.032 -15.597 -48.755 1.00 90.44 779 GLY A N 1
ATOM 6204 C CA . GLY A 1 779 ? 5.990 -15.133 -49.674 1.00 90.44 779 GLY A CA 1
ATOM 6205 C C . GLY A 1 779 ? 4.843 -16.130 -49.880 1.00 90.44 779 GLY A C 1
ATOM 6206 O O . GLY A 1 779 ? 3.868 -15.813 -50.559 1.00 90.44 779 GLY A O 1
ATOM 6207 N N . GLU A 1 780 ? 4.921 -17.325 -49.293 1.00 94.00 780 GLU A N 1
ATOM 6208 C CA . GLU A 1 780 ? 3.909 -18.368 -49.462 1.00 94.00 780 GLU A CA 1
ATOM 6209 C C . GLU A 1 780 ? 2.639 -18.062 -48.662 1.00 94.00 780 GLU A C 1
ATOM 6211 O O . GLU A 1 780 ? 2.679 -17.513 -47.558 1.00 94.00 780 GLU A O 1
ATOM 6216 N N . LYS A 1 781 ? 1.491 -18.451 -49.217 1.00 94.56 781 LYS A N 1
ATOM 6217 C CA . LYS A 1 781 ? 0.193 -18.360 -48.545 1.00 94.56 781 LYS A CA 1
ATOM 6218 C C . LYS A 1 781 ? 0.119 -19.386 -47.406 1.00 94.56 781 LYS A C 1
ATOM 6220 O O . LYS A 1 781 ? 0.459 -20.547 -47.611 1.00 94.56 781 LYS A O 1
ATOM 6225 N N . PHE A 1 782 ? -0.380 -18.985 -46.235 1.00 91.88 782 PHE A N 1
ATOM 6226 C CA . PHE A 1 782 ? -0.664 -19.934 -45.152 1.00 91.88 782 PHE A CA 1
ATOM 6227 C C . PHE A 1 782 ? -1.810 -20.885 -45.533 1.00 91.88 782 PHE A C 1
ATOM 6229 O O . PHE A 1 782 ? -2.804 -20.470 -46.130 1.00 91.88 782 PHE A O 1
ATOM 6236 N N . GLU A 1 783 ? -1.701 -22.156 -45.137 1.00 91.94 783 GLU A N 1
ATOM 6237 C CA . GLU A 1 783 ? -2.745 -23.170 -45.372 1.00 91.94 783 GLU A CA 1
ATOM 6238 C C . GLU A 1 783 ? -4.034 -22.900 -44.579 1.00 91.94 783 GLU A C 1
ATOM 6240 O O . GLU A 1 783 ? -5.110 -23.367 -44.947 1.00 91.94 783 GLU A O 1
ATOM 6245 N N . PHE A 1 784 ? -3.933 -22.126 -43.499 1.00 90.06 784 PHE A N 1
ATOM 6246 C CA . PHE A 1 784 ? -5.040 -21.763 -42.625 1.00 90.06 784 PHE A CA 1
ATOM 6247 C C . PHE A 1 784 ? -5.263 -20.250 -42.598 1.00 90.06 784 PHE A C 1
ATOM 6249 O O . PHE A 1 784 ? -4.354 -19.445 -42.801 1.00 90.06 784 PHE A O 1
ATOM 6256 N N . GLU A 1 785 ? -6.498 -19.864 -42.299 1.00 92.38 785 GLU A N 1
ATOM 6257 C CA . GLU A 1 785 ? -6.892 -18.469 -42.130 1.00 92.38 785 GLU A CA 1
ATOM 6258 C C . GLU A 1 785 ? -6.600 -18.009 -40.695 1.00 92.38 785 GLU A C 1
ATOM 6260 O O . GLU A 1 785 ? -6.802 -18.754 -39.730 1.00 92.38 785 GLU A O 1
ATOM 6265 N N . ILE A 1 786 ? -6.149 -16.765 -40.541 1.00 94.50 786 ILE A N 1
ATOM 6266 C CA . ILE A 1 786 ? -5.782 -16.196 -39.241 1.00 94.50 786 ILE A CA 1
ATOM 6267 C C . ILE A 1 786 ? -6.850 -15.195 -38.816 1.00 94.50 786 ILE A C 1
ATOM 6269 O O . ILE A 1 786 ? -7.280 -14.346 -39.595 1.00 94.50 786 ILE A O 1
ATOM 6273 N N . PHE A 1 787 ? -7.270 -15.283 -37.555 1.00 95.62 787 PHE A N 1
ATOM 6274 C CA . PHE A 1 787 ? -8.179 -14.308 -36.963 1.00 95.62 787 PHE A CA 1
ATOM 6275 C C . PHE A 1 787 ? -7.457 -12.974 -36.749 1.00 95.62 787 PHE A C 1
ATOM 6277 O O . PHE A 1 787 ? -6.432 -12.918 -36.057 1.00 95.62 787 PHE A O 1
ATOM 6284 N N . THR A 1 788 ? -7.992 -11.906 -37.345 1.00 95.19 788 THR A N 1
ATOM 6285 C CA . THR A 1 788 ? -7.387 -10.574 -37.302 1.00 95.19 788 THR A CA 1
ATOM 6286 C C . THR A 1 788 ? -8.428 -9.463 -37.207 1.00 95.19 788 THR A C 1
ATOM 6288 O O . THR A 1 788 ? -9.516 -9.530 -37.785 1.00 95.19 788 THR A O 1
ATOM 6291 N N . GLY A 1 789 ? -8.074 -8.413 -36.476 1.00 95.12 789 GLY A N 1
ATOM 6292 C CA . GLY A 1 789 ? -8.885 -7.216 -36.307 1.00 95.12 789 GLY A CA 1
ATOM 6293 C C . GLY A 1 789 ? -8.150 -6.193 -35.453 1.00 95.12 789 GLY A C 1
ATOM 6294 O O . GLY A 1 789 ? -6.924 -6.232 -35.355 1.00 95.12 789 GLY A O 1
ATOM 6295 N N . ILE A 1 790 ? -8.891 -5.278 -34.837 1.00 95.81 790 ILE A N 1
ATOM 6296 C CA . ILE A 1 790 ? -8.319 -4.143 -34.106 1.00 95.81 790 ILE A CA 1
ATOM 6297 C C . ILE A 1 790 ? -8.649 -4.287 -32.627 1.00 95.81 790 ILE A C 1
ATOM 6299 O O . ILE A 1 790 ? -9.765 -4.636 -32.290 1.00 95.81 790 ILE A O 1
ATOM 6303 N N . ILE A 1 791 ? -7.718 -4.008 -31.724 1.00 95.50 791 ILE A N 1
ATOM 6304 C CA . ILE A 1 791 ? -8.006 -3.975 -30.284 1.00 95.50 791 ILE A CA 1
ATOM 6305 C C . ILE A 1 791 ? -7.438 -2.712 -29.658 1.00 95.50 791 ILE A C 1
ATOM 6307 O O . ILE A 1 791 ? -6.391 -2.220 -30.083 1.00 95.50 791 ILE A O 1
ATOM 6311 N N . TYR A 1 792 ? -8.092 -2.207 -28.614 1.00 95.88 792 TYR A N 1
ATOM 6312 C CA . TYR A 1 792 ? -7.523 -1.142 -27.807 1.00 95.88 792 TYR A CA 1
ATOM 6313 C C . TYR A 1 792 ? -6.525 -1.710 -26.792 1.00 95.88 792 TYR A C 1
ATOM 6315 O O . TYR A 1 792 ? -6.881 -2.440 -25.861 1.00 95.88 792 TYR A O 1
ATOM 6323 N N . TYR A 1 793 ? -5.247 -1.386 -26.977 1.00 96.00 793 TYR A N 1
ATOM 6324 C CA . TYR A 1 793 ? -4.144 -1.944 -26.202 1.00 96.00 793 TYR A CA 1
ATOM 6325 C C . TYR A 1 793 ? -3.436 -0.859 -25.388 1.00 96.00 793 TYR A C 1
ATOM 6327 O O . TYR A 1 793 ? -3.368 0.310 -25.773 1.00 96.00 793 TYR A O 1
ATOM 6335 N N . GLN A 1 794 ? -2.933 -1.241 -24.217 1.00 95.56 794 GLN A N 1
ATOM 6336 C CA . GLN A 1 794 ? -2.471 -0.313 -23.191 1.00 95.56 794 GLN A CA 1
ATOM 6337 C C . GLN A 1 794 ? -1.029 -0.619 -22.789 1.00 95.56 794 GLN A C 1
ATOM 6339 O O . GLN A 1 794 ? -0.680 -1.755 -22.455 1.00 95.56 794 GLN A O 1
ATOM 6344 N N . LYS A 1 795 ? -0.184 0.416 -22.771 1.00 95.62 795 LYS A N 1
ATOM 6345 C CA . LYS A 1 795 ? 1.166 0.344 -22.198 1.00 95.62 795 LYS A CA 1
ATOM 6346 C C . LYS A 1 795 ? 1.075 0.532 -20.688 1.00 95.62 795 LYS A C 1
ATOM 6348 O O . LYS A 1 795 ? 0.500 1.517 -20.235 1.00 95.62 795 LYS A O 1
ATOM 6353 N N . LEU A 1 796 ? 1.655 -0.376 -19.907 1.00 94.25 796 LEU A N 1
ATOM 6354 C CA . LEU A 1 796 ? 1.634 -0.292 -18.443 1.00 94.25 796 LEU A CA 1
ATOM 6355 C C . LEU A 1 796 ? 2.852 0.475 -17.905 1.00 94.25 796 LEU A C 1
ATOM 6357 O O . LEU A 1 796 ? 3.917 0.480 -18.519 1.00 94.25 796 LEU A O 1
ATOM 6361 N N . ASP A 1 797 ? 2.747 1.031 -16.693 1.00 90.00 797 ASP A N 1
ATOM 6362 C CA . ASP A 1 797 ? 3.852 1.730 -15.996 1.00 90.00 797 ASP A CA 1
ATOM 6363 C C . ASP A 1 797 ? 5.111 0.864 -15.723 1.00 90.00 797 ASP A C 1
ATOM 6365 O O . ASP A 1 797 ? 6.167 1.349 -15.297 1.00 90.00 797 ASP A O 1
ATOM 6369 N N . HIS A 1 798 ? 5.012 -0.442 -15.969 1.00 89.56 798 HIS A N 1
ATOM 6370 C CA . HIS A 1 798 ? 5.998 -1.457 -15.642 1.00 89.56 798 HIS A CA 1
ATOM 6371 C C . HIS A 1 798 ? 7.060 -1.651 -16.734 1.00 89.56 798 HIS A C 1
ATOM 6373 O O . HIS A 1 798 ? 7.140 -2.726 -17.330 1.00 89.56 798 HIS A O 1
ATOM 6379 N N . MET A 1 799 ? 7.923 -0.657 -16.919 1.00 89.44 799 MET A N 1
ATOM 6380 C CA . MET A 1 799 ? 9.013 -0.705 -17.904 1.00 89.44 799 MET A CA 1
ATOM 6381 C C . MET A 1 799 ? 10.240 -1.484 -17.399 1.00 89.44 799 MET A C 1
ATOM 6383 O O . MET A 1 799 ? 10.541 -1.470 -16.195 1.00 89.44 799 MET A O 1
ATOM 6387 N N . VAL A 1 800 ? 10.961 -2.161 -18.297 1.00 88.75 800 VAL A N 1
ATOM 6388 C CA . VAL A 1 800 ? 12.151 -2.965 -17.951 1.00 88.75 800 VAL A CA 1
ATOM 6389 C C . VAL A 1 800 ? 13.330 -2.094 -17.512 1.00 88.75 800 VAL A C 1
ATOM 6391 O O . VAL A 1 800 ? 13.992 -2.432 -16.525 1.00 88.75 800 VAL A O 1
ATOM 6394 N N . ALA A 1 801 ? 13.523 -0.923 -18.127 1.00 85.69 801 ALA A N 1
ATOM 6395 C CA . ALA A 1 801 ? 14.581 0.016 -17.755 1.00 85.69 801 ALA A CA 1
ATOM 6396 C C . ALA A 1 801 ? 14.543 0.439 -16.274 1.00 85.69 801 ALA A C 1
ATOM 6398 O O . ALA A 1 801 ? 15.577 0.674 -15.646 1.00 85.69 801 ALA A O 1
ATOM 6399 N N . ASN A 1 802 ? 13.355 0.469 -15.664 1.00 83.94 802 ASN A N 1
ATOM 6400 C CA . ASN A 1 802 ? 13.192 0.793 -14.245 1.00 83.94 802 ASN A CA 1
ATOM 6401 C C . ASN A 1 802 ? 13.535 -0.381 -13.309 1.00 83.94 802 ASN A C 1
ATOM 6403 O O . ASN A 1 802 ? 13.696 -0.179 -12.106 1.00 83.94 802 ASN A O 1
ATOM 6407 N N . LYS A 1 803 ? 13.628 -1.607 -13.835 1.00 84.50 803 LYS A N 1
ATOM 6408 C CA . LYS A 1 803 ? 13.803 -2.846 -13.058 1.00 84.50 803 LYS A CA 1
ATOM 6409 C C . LYS A 1 803 ? 15.190 -3.446 -13.176 1.00 84.50 803 LYS A C 1
ATOM 6411 O O . LYS A 1 803 ? 15.644 -4.059 -12.209 1.00 84.50 803 LYS A O 1
ATOM 6416 N N . ILE A 1 804 ? 15.821 -3.304 -14.341 1.00 84.31 804 ILE A N 1
ATOM 6417 C CA . ILE A 1 804 ? 17.158 -3.837 -14.565 1.00 84.31 804 ILE A CA 1
ATOM 6418 C C . ILE A 1 804 ? 18.142 -3.169 -13.604 1.00 84.31 804 ILE A C 1
ATOM 6420 O O . ILE A 1 804 ? 18.164 -1.941 -13.467 1.00 84.31 804 ILE A O 1
ATOM 6424 N N . GLN A 1 805 ? 18.897 -3.992 -12.888 1.00 85.25 805 GLN A N 1
ATOM 6425 C CA . GLN A 1 805 ? 19.968 -3.561 -11.997 1.00 85.25 805 GLN A CA 1
ATOM 6426 C C . GLN A 1 805 ? 21.025 -4.658 -11.949 1.00 85.25 805 GLN A C 1
ATOM 6428 O O . GLN A 1 805 ? 20.685 -5.835 -11.801 1.00 85.25 805 GLN A O 1
ATOM 6433 N N . ALA A 1 806 ? 22.294 -4.284 -12.031 1.00 83.38 806 ALA A N 1
ATOM 6434 C CA . ALA A 1 806 ? 23.390 -5.157 -11.667 1.00 83.38 806 ALA A CA 1
ATOM 6435 C C . ALA A 1 806 ? 24.353 -4.414 -10.740 1.00 83.38 806 ALA A C 1
ATOM 6437 O O . ALA A 1 806 ? 24.438 -3.192 -10.715 1.00 83.38 806 ALA A O 1
ATOM 6438 N N . ARG A 1 807 ? 25.003 -5.182 -9.871 1.00 82.12 807 ARG A N 1
ATOM 6439 C CA . ARG A 1 807 ? 25.941 -4.682 -8.874 1.00 82.12 807 ARG A CA 1
ATOM 6440 C C . ARG A 1 807 ? 27.101 -5.650 -8.793 1.00 82.12 807 ARG A C 1
ATOM 6442 O O . ARG A 1 807 ? 26.945 -6.771 -8.311 1.00 82.12 807 ARG A O 1
ATOM 6449 N N . SER A 1 808 ? 28.285 -5.194 -9.180 1.00 80.44 808 SER A N 1
ATOM 6450 C CA . SER A 1 808 ? 29.535 -5.887 -8.865 1.00 80.44 808 SER A CA 1
ATOM 6451 C C . SER A 1 808 ? 29.935 -5.598 -7.417 1.00 80.44 808 SER A C 1
ATOM 6453 O O . SER A 1 808 ? 29.768 -6.447 -6.544 1.00 80.44 808 SER A O 1
ATOM 6455 N N . ARG A 1 809 ? 30.366 -4.371 -7.126 1.00 78.62 809 ARG A N 1
ATOM 6456 C CA . ARG A 1 809 ? 30.603 -3.823 -5.781 1.00 78.62 809 ARG A CA 1
ATOM 6457 C C . ARG A 1 809 ? 30.046 -2.405 -5.731 1.00 78.62 809 ARG A C 1
ATOM 6459 O O . ARG A 1 809 ? 30.042 -1.727 -6.746 1.00 78.62 809 ARG A O 1
ATOM 6466 N N . GLY A 1 810 ? 29.613 -1.966 -4.557 1.00 78.56 810 GLY A N 1
ATOM 6467 C CA . GLY A 1 810 ? 29.018 -0.643 -4.376 1.00 78.56 810 GLY A CA 1
ATOM 6468 C C . GLY A 1 810 ? 29.056 -0.200 -2.914 1.00 78.56 810 GLY A C 1
ATOM 6469 O O . GLY A 1 810 ? 29.653 -0.898 -2.081 1.00 78.56 810 GLY A O 1
ATOM 6470 N N . PRO A 1 811 ? 28.382 0.905 -2.568 1.00 80.75 811 PRO A N 1
ATOM 6471 C CA . PRO A 1 811 ? 28.363 1.444 -1.218 1.00 80.75 811 PRO A CA 1
ATOM 6472 C C . PRO A 1 811 ? 27.758 0.453 -0.217 1.00 80.75 811 PRO A C 1
ATOM 6474 O O . PRO A 1 811 ? 26.924 -0.405 -0.547 1.00 80.75 811 PRO A O 1
ATOM 6477 N N . VAL A 1 812 ? 28.205 0.570 1.030 1.00 83.75 812 VAL A N 1
ATOM 6478 C CA . VAL A 1 812 ? 27.766 -0.247 2.163 1.00 83.75 812 VAL A CA 1
ATOM 6479 C C . VAL A 1 812 ? 27.222 0.642 3.271 1.00 83.75 812 VAL A C 1
ATOM 6481 O O . VAL A 1 812 ? 27.608 1.798 3.423 1.00 83.75 812 VAL A O 1
ATOM 6484 N N . THR A 1 813 ? 26.309 0.101 4.065 1.00 82.00 813 THR A N 1
ATOM 6485 C CA . THR A 1 813 ? 25.775 0.797 5.237 1.00 82.00 813 THR A CA 1
ATOM 6486 C C . THR A 1 813 ? 26.831 0.887 6.340 1.00 82.00 813 THR A C 1
ATOM 6488 O O . THR A 1 813 ? 27.536 -0.086 6.600 1.00 82.00 813 THR A O 1
ATOM 6491 N N . LEU A 1 814 ? 26.914 2.021 7.041 1.00 79.00 814 LEU A N 1
ATOM 6492 C CA . LEU A 1 814 ? 27.920 2.233 8.093 1.00 79.00 814 LEU A CA 1
ATOM 6493 C C . LEU A 1 814 ? 27.797 1.231 9.251 1.00 79.00 814 LEU A C 1
ATOM 6495 O O . LEU A 1 814 ? 28.795 0.677 9.702 1.00 79.00 814 LEU A O 1
ATOM 6499 N N . LEU A 1 815 ? 26.563 0.963 9.693 1.00 83.88 815 LEU A N 1
ATOM 6500 C CA . LEU A 1 815 ? 26.281 0.126 10.863 1.00 83.88 815 LEU A CA 1
ATOM 6501 C C . LEU A 1 815 ? 26.604 -1.355 10.656 1.00 83.88 815 LEU A C 1
ATOM 6503 O O . LEU A 1 815 ? 27.048 -2.017 11.582 1.00 83.88 815 LEU A O 1
ATOM 6507 N N . THR A 1 816 ? 26.322 -1.907 9.474 1.00 84.38 816 THR A N 1
ATOM 6508 C CA . THR A 1 816 ? 26.449 -3.360 9.240 1.00 84.38 816 THR A CA 1
ATOM 6509 C C . THR A 1 816 ? 27.526 -3.711 8.229 1.00 84.38 816 THR A C 1
ATOM 6511 O O . THR A 1 816 ? 27.861 -4.882 8.090 1.00 84.38 816 THR A O 1
ATOM 6514 N N . ARG A 1 817 ? 28.060 -2.716 7.507 1.00 83.62 817 ARG A N 1
ATOM 6515 C CA . ARG A 1 817 ? 28.973 -2.889 6.367 1.00 83.62 817 ARG A CA 1
ATOM 6516 C C . ARG A 1 817 ? 28.422 -3.800 5.267 1.00 83.62 817 ARG A C 1
ATOM 6518 O O . ARG A 1 817 ? 29.157 -4.217 4.382 1.00 83.62 817 ARG A O 1
ATOM 6525 N N . GLN A 1 818 ? 27.120 -4.074 5.291 1.00 84.94 818 GLN A N 1
ATOM 6526 C CA . GLN A 1 818 ? 26.417 -4.773 4.226 1.00 84.94 818 GLN A CA 1
ATOM 6527 C C . GLN A 1 818 ? 26.034 -3.775 3.125 1.00 84.94 818 GLN A C 1
ATOM 6529 O O . GLN A 1 818 ? 25.808 -2.597 3.436 1.00 84.94 818 GLN A O 1
ATOM 6534 N N . PRO A 1 819 ? 25.921 -4.222 1.862 1.00 86.56 819 PRO A N 1
ATOM 6535 C CA . PRO A 1 819 ? 25.421 -3.413 0.750 1.00 86.56 819 PRO A CA 1
ATOM 6536 C C . PRO A 1 819 ? 24.177 -2.581 1.080 1.00 86.56 819 PRO A C 1
ATOM 6538 O O . PRO A 1 819 ? 23.324 -3.007 1.855 1.00 86.56 819 PRO A O 1
ATOM 6541 N N . THR A 1 820 ? 24.043 -1.401 0.482 1.00 84.94 820 THR A N 1
ATOM 6542 C CA . THR A 1 820 ? 22.825 -0.566 0.530 1.00 84.94 820 THR A CA 1
ATOM 6543 C C . THR A 1 820 ? 21.605 -1.270 -0.100 1.00 84.94 820 THR A C 1
ATOM 6545 O O . THR A 1 820 ? 21.757 -2.284 -0.780 1.00 84.94 820 THR A O 1
ATOM 6548 N N . GLU A 1 821 ? 20.380 -0.776 0.144 1.00 83.06 821 GLU A N 1
ATOM 6549 C CA . GLU A 1 821 ? 19.163 -1.233 -0.566 1.00 83.06 821 GLU A CA 1
ATOM 6550 C C . GLU A 1 821 ? 18.754 -0.259 -1.659 1.00 83.06 821 GLU A C 1
ATOM 6552 O O . GLU A 1 821 ? 18.853 0.956 -1.487 1.00 83.06 821 GLU A O 1
ATOM 6557 N N . GLY A 1 822 ? 18.177 -0.820 -2.722 1.00 81.81 822 GLY A N 1
ATOM 6558 C CA . GLY A 1 822 ? 17.504 -0.077 -3.781 1.00 81.81 822 GLY A CA 1
ATOM 6559 C C . GLY A 1 822 ? 18.434 0.354 -4.913 1.00 81.81 822 GLY A C 1
ATOM 6560 O O . GLY A 1 822 ? 19.550 0.809 -4.677 1.00 81.81 822 GLY A O 1
ATOM 6561 N N . LYS A 1 823 ? 17.928 0.266 -6.150 1.00 81.56 823 LYS A N 1
ATOM 6562 C CA . LYS A 1 823 ? 18.651 0.614 -7.385 1.00 81.56 823 LYS A CA 1
ATOM 6563 C C . LYS A 1 823 ? 19.281 2.011 -7.336 1.00 81.56 823 LYS A C 1
ATOM 6565 O O . LYS A 1 823 ? 20.448 2.165 -7.656 1.00 81.56 823 LYS A O 1
ATOM 6570 N N . ALA A 1 824 ? 18.530 3.008 -6.861 1.00 78.56 824 ALA A N 1
ATOM 6571 C CA . ALA A 1 824 ? 18.977 4.403 -6.808 1.00 78.56 824 ALA A CA 1
ATOM 6572 C C . ALA A 1 824 ? 20.162 4.658 -5.855 1.00 78.56 824 ALA A C 1
ATOM 6574 O O . ALA A 1 824 ? 20.795 5.698 -5.960 1.00 78.56 824 ALA A O 1
ATOM 6575 N N . LYS A 1 825 ? 20.440 3.739 -4.919 1.00 77.06 825 LYS A N 1
ATOM 6576 C CA . LYS A 1 825 ? 21.585 3.799 -3.991 1.00 77.06 825 LYS A CA 1
ATOM 6577 C C . LYS A 1 825 ? 22.636 2.740 -4.328 1.00 77.06 825 LYS A C 1
ATOM 6579 O O . LYS A 1 825 ? 23.344 2.281 -3.427 1.00 77.06 825 LYS A O 1
ATOM 6584 N N . GLU A 1 826 ? 22.631 2.271 -5.578 1.00 80.75 826 GLU A N 1
ATOM 6585 C CA . GLU A 1 826 ? 23.447 1.161 -6.079 1.00 80.75 826 GLU A CA 1
ATOM 6586 C C . GLU A 1 826 ? 23.319 -0.110 -5.229 1.00 80.75 826 GLU A C 1
ATOM 6588 O O . GLU A 1 826 ? 24.272 -0.863 -5.057 1.00 80.75 826 GLU A O 1
ATOM 6593 N N . GLY A 1 827 ? 22.156 -0.335 -4.614 1.00 83.00 827 GLY A N 1
ATOM 6594 C CA . GLY A 1 827 ? 21.952 -1.367 -3.604 1.00 83.00 827 GLY A CA 1
ATOM 6595 C C . GLY A 1 827 ? 22.089 -2.801 -4.117 1.00 83.00 827 GLY A C 1
ATOM 6596 O O . GLY A 1 827 ? 21.858 -3.095 -5.286 1.00 83.00 827 GLY A O 1
ATOM 6597 N N . GLY A 1 828 ? 22.466 -3.717 -3.223 1.00 82.19 828 GLY A N 1
ATOM 6598 C CA . GLY A 1 828 ? 22.585 -5.145 -3.537 1.00 82.19 828 GLY A CA 1
ATOM 6599 C C . GLY A 1 828 ? 21.259 -5.902 -3.440 1.00 82.19 828 GLY A C 1
ATOM 6600 O O . GLY A 1 828 ? 20.309 -5.450 -2.796 1.00 82.19 828 GLY A O 1
ATOM 6601 N N . LEU A 1 829 ? 21.207 -7.094 -4.041 1.00 83.94 829 LEU A N 1
ATOM 6602 C CA . LEU A 1 829 ? 20.108 -8.039 -3.829 1.00 83.94 829 LEU A CA 1
ATOM 6603 C C . LEU A 1 829 ? 20.239 -8.732 -2.477 1.00 83.94 829 LEU A C 1
ATOM 6605 O O . LEU A 1 829 ? 21.350 -8.985 -2.018 1.00 83.94 829 LEU A O 1
ATOM 6609 N N . ARG A 1 830 ? 19.109 -9.075 -1.860 1.00 82.19 830 ARG A N 1
ATOM 6610 C CA . ARG A 1 830 ? 19.068 -9.847 -0.617 1.00 82.19 830 ARG A CA 1
ATOM 6611 C C . ARG A 1 830 ? 18.985 -11.339 -0.933 1.00 82.19 830 ARG A C 1
ATOM 6613 O O . ARG A 1 830 ? 18.074 -11.749 -1.641 1.00 82.19 830 ARG A O 1
ATOM 6620 N N . LEU A 1 831 ? 19.891 -12.121 -0.355 1.00 83.38 831 LEU A N 1
ATOM 6621 C CA . LEU A 1 831 ? 19.762 -13.569 -0.233 1.00 83.38 831 LEU A CA 1
ATOM 6622 C C . LEU A 1 831 ? 19.049 -13.852 1.094 1.00 83.38 831 LEU A C 1
ATOM 6624 O O . LEU A 1 831 ? 19.606 -13.574 2.157 1.00 83.38 831 LEU A O 1
ATOM 6628 N N . GLY A 1 832 ? 17.788 -14.272 1.039 1.00 81.88 832 GLY A N 1
ATOM 6629 C CA . GLY A 1 832 ? 16.980 -14.580 2.211 1.00 81.88 832 GLY A CA 1
ATOM 6630 C C . GLY A 1 832 ? 17.181 -16.009 2.709 1.00 81.88 832 GLY A C 1
ATOM 6631 O O . GLY A 1 832 ? 18.054 -16.749 2.259 1.00 81.88 832 GLY A O 1
ATOM 6632 N N . GLU A 1 833 ? 16.354 -16.388 3.682 1.00 82.69 833 GLU A N 1
ATOM 6633 C CA . GLU A 1 833 ? 16.375 -17.731 4.264 1.00 82.69 833 GLU A CA 1
ATOM 6634 C C . GLU A 1 833 ? 15.945 -18.795 3.249 1.00 82.69 833 GLU A C 1
ATOM 6636 O O . GLU A 1 833 ? 16.620 -19.811 3.131 1.00 82.69 833 GLU A O 1
ATOM 6641 N N . MET A 1 834 ? 14.915 -18.503 2.447 1.00 85.25 834 MET A N 1
ATOM 6642 C CA . MET A 1 834 ? 14.424 -19.401 1.399 1.00 85.25 834 MET A CA 1
ATOM 6643 C C . MET A 1 834 ? 15.479 -19.643 0.317 1.00 85.25 834 MET A C 1
ATOM 6645 O O . MET A 1 834 ? 15.739 -20.787 -0.033 1.00 85.25 834 MET A O 1
ATOM 6649 N N . GLU A 1 835 ? 16.150 -18.596 -0.177 1.00 85.56 835 GLU A N 1
ATOM 6650 C CA . GLU A 1 835 ? 17.192 -18.759 -1.197 1.00 85.56 835 GLU A CA 1
ATOM 6651 C C . GLU A 1 835 ? 18.412 -19.514 -0.654 1.00 85.56 835 GLU A C 1
ATOM 6653 O O . GLU A 1 835 ? 19.023 -20.312 -1.366 1.00 85.56 835 GLU A O 1
ATOM 6658 N N . LYS A 1 836 ? 18.758 -19.291 0.621 1.00 85.12 836 LYS A N 1
ATOM 6659 C CA . LYS A 1 836 ? 19.782 -20.069 1.327 1.00 85.12 836 LYS A CA 1
ATOM 6660 C C . LYS A 1 836 ? 19.378 -21.545 1.393 1.00 85.12 836 LYS A C 1
ATOM 6662 O O . LYS A 1 836 ? 20.200 -22.390 1.052 1.00 85.12 836 LYS A O 1
ATOM 6667 N N . ASP A 1 837 ? 18.145 -21.856 1.787 1.00 88.62 837 ASP A N 1
ATOM 6668 C CA . ASP A 1 837 ? 17.655 -23.236 1.862 1.00 88.62 837 ASP A CA 1
ATOM 6669 C C . ASP A 1 837 ? 17.637 -23.904 0.476 1.00 88.62 837 ASP A C 1
ATOM 6671 O O . ASP A 1 837 ? 18.045 -25.057 0.362 1.00 88.62 837 ASP A O 1
ATOM 6675 N N . CYS A 1 838 ? 17.296 -23.175 -0.596 1.00 89.88 838 CYS A N 1
ATOM 6676 C CA . CYS A 1 838 ? 17.419 -23.671 -1.972 1.00 89.88 838 CYS A CA 1
ATOM 6677 C C . CYS A 1 838 ? 18.869 -24.040 -2.330 1.00 89.88 838 CYS A C 1
ATOM 6679 O O . CYS A 1 838 ? 19.119 -25.118 -2.864 1.00 89.88 838 CYS A O 1
ATOM 6681 N N . LEU A 1 839 ? 19.843 -23.176 -2.018 1.00 87.44 839 LEU A N 1
ATOM 6682 C CA . LEU A 1 839 ? 21.260 -23.464 -2.276 1.00 87.44 839 LEU A CA 1
ATOM 6683 C C . LEU A 1 839 ? 21.769 -24.653 -1.450 1.00 87.44 839 LEU A C 1
ATOM 6685 O O . LEU A 1 839 ? 22.564 -25.445 -1.955 1.00 87.44 839 LEU A O 1
ATOM 6689 N N . ILE A 1 840 ? 21.304 -24.798 -0.206 1.00 89.44 840 ILE A N 1
ATOM 6690 C CA . ILE A 1 840 ? 21.614 -25.955 0.645 1.00 89.44 840 ILE A CA 1
ATOM 6691 C C . ILE A 1 840 ? 21.006 -27.230 0.053 1.00 89.44 840 ILE A C 1
ATOM 6693 O O . ILE A 1 840 ? 21.706 -28.236 -0.031 1.00 89.44 840 ILE A O 1
ATOM 6697 N N . ALA A 1 841 ? 19.752 -27.187 -0.406 1.00 94.44 841 ALA A N 1
ATOM 6698 C CA . ALA A 1 841 ? 19.076 -28.323 -1.033 1.00 94.44 841 ALA A CA 1
ATOM 6699 C C . ALA A 1 841 ? 19.787 -28.789 -2.315 1.00 94.44 841 ALA A C 1
ATOM 6701 O O . ALA A 1 841 ? 19.895 -29.987 -2.557 1.00 94.44 841 ALA A O 1
ATOM 6702 N N . HIS A 1 842 ? 20.344 -27.857 -3.096 1.00 92.19 842 HIS A N 1
ATOM 6703 C CA . HIS A 1 842 ? 21.201 -28.170 -4.245 1.00 92.19 842 HIS A CA 1
ATOM 6704 C C . HIS A 1 842 ? 22.624 -28.628 -3.866 1.00 92.19 842 HIS A C 1
ATOM 6706 O O . HIS A 1 842 ? 23.405 -28.969 -4.751 1.00 92.19 842 HIS A O 1
ATOM 6712 N N . GLY A 1 843 ? 23.004 -28.606 -2.584 1.00 91.62 843 GLY A N 1
ATOM 6713 C CA . GLY A 1 843 ? 24.360 -28.934 -2.130 1.00 91.62 843 GLY A CA 1
ATOM 6714 C C . GLY A 1 843 ? 25.417 -27.873 -2.473 1.00 91.62 843 GLY A C 1
ATOM 6715 O O . GLY A 1 843 ? 26.615 -28.123 -2.346 1.00 91.62 843 GLY A O 1
ATOM 6716 N N . ALA A 1 844 ? 25.012 -26.664 -2.872 1.00 90.50 844 ALA A N 1
ATOM 6717 C CA . ALA A 1 844 ? 25.893 -25.587 -3.329 1.00 90.50 844 ALA A CA 1
ATOM 6718 C C . ALA A 1 844 ? 26.529 -24.798 -2.161 1.00 90.50 844 ALA A C 1
ATOM 6720 O O . ALA A 1 844 ? 26.464 -23.567 -2.093 1.00 90.50 844 ALA A O 1
ATOM 6721 N N . VAL A 1 845 ? 27.162 -25.504 -1.217 1.00 86.44 845 VAL A N 1
ATOM 6722 C CA . VAL A 1 845 ? 27.692 -24.933 0.038 1.00 86.44 845 VAL A CA 1
ATOM 6723 C C . VAL A 1 845 ? 28.819 -23.923 -0.208 1.00 86.44 845 VAL A C 1
ATOM 6725 O O . VAL A 1 845 ? 28.889 -22.895 0.467 1.00 86.44 845 VAL A O 1
ATOM 6728 N N . LEU A 1 846 ? 29.687 -24.170 -1.194 1.00 86.12 846 LEU A N 1
ATOM 6729 C CA . LEU A 1 846 ? 30.772 -23.244 -1.543 1.00 86.12 846 LEU A CA 1
ATOM 6730 C C . LEU A 1 846 ? 30.231 -21.930 -2.114 1.00 86.12 846 LEU A C 1
ATOM 6732 O O . LEU A 1 846 ? 30.638 -20.858 -1.664 1.00 86.12 846 LEU A O 1
ATOM 6736 N N . THR A 1 847 ? 29.259 -22.009 -3.028 1.00 84.31 847 THR A N 1
ATOM 6737 C CA . THR A 1 847 ? 28.550 -20.836 -3.554 1.00 84.31 847 THR A CA 1
ATOM 6738 C C . THR A 1 847 ? 27.878 -20.074 -2.421 1.00 84.31 847 THR A C 1
ATOM 6740 O O . THR A 1 847 ? 27.979 -18.853 -2.347 1.00 84.31 847 THR A O 1
ATOM 6743 N N . LEU A 1 848 ? 27.247 -20.781 -1.483 1.00 84.00 848 LEU A N 1
ATOM 6744 C CA . LEU A 1 848 ? 26.616 -20.161 -0.327 1.00 84.00 848 LEU A CA 1
ATOM 6745 C C . LEU A 1 848 ? 27.629 -19.405 0.553 1.00 84.00 848 LEU A C 1
ATOM 6747 O O . LEU A 1 848 ? 27.382 -18.254 0.917 1.00 84.00 848 LEU A O 1
ATOM 6751 N N . LYS A 1 849 ? 28.794 -20.004 0.843 1.00 82.75 849 LYS A N 1
ATOM 6752 C CA . LYS A 1 849 ? 29.884 -19.354 1.592 1.00 82.75 849 LYS A CA 1
ATOM 6753 C C . LYS A 1 849 ? 30.392 -18.103 0.872 1.00 82.75 849 LYS A C 1
ATOM 6755 O O . LYS A 1 849 ? 30.545 -17.060 1.504 1.00 82.75 849 LYS A O 1
ATOM 6760 N N . GLU A 1 850 ? 30.608 -18.181 -0.440 1.00 78.94 850 GLU A N 1
ATOM 6761 C CA . GLU A 1 850 ? 31.044 -17.043 -1.255 1.00 78.94 850 GLU A CA 1
ATOM 6762 C C . GLU A 1 850 ? 30.028 -15.894 -1.209 1.00 78.94 850 GLU A C 1
ATOM 6764 O O . GLU A 1 850 ? 30.391 -14.742 -0.960 1.00 78.94 850 GLU A O 1
ATOM 6769 N N . ARG A 1 851 ? 28.735 -16.201 -1.365 1.00 78.06 851 ARG A N 1
ATOM 6770 C CA . ARG A 1 851 ? 27.660 -15.201 -1.309 1.00 78.06 851 ARG A CA 1
ATOM 6771 C C . ARG A 1 851 ? 27.527 -14.588 0.082 1.00 78.06 851 ARG A C 1
ATOM 6773 O O . ARG A 1 851 ? 27.297 -13.385 0.199 1.00 78.06 851 ARG A O 1
ATOM 6780 N N . PHE A 1 852 ? 27.754 -15.363 1.140 1.00 77.12 852 PHE A N 1
ATOM 6781 C CA . PHE A 1 852 ? 27.737 -14.846 2.503 1.00 77.12 852 PHE A CA 1
ATOM 6782 C C . PHE A 1 852 ? 28.968 -14.012 2.893 1.00 77.12 852 PHE A C 1
ATOM 6784 O O . PHE A 1 852 ? 28.944 -13.385 3.952 1.00 77.12 852 PHE A O 1
ATOM 6791 N N . ASN A 1 853 ? 30.001 -13.904 2.058 1.00 74.75 853 ASN A N 1
ATOM 6792 C CA . ASN A 1 853 ? 31.191 -13.093 2.347 1.00 74.75 853 ASN A CA 1
ATOM 6793 C C . ASN A 1 853 ? 31.024 -11.589 2.039 1.00 74.75 853 ASN A C 1
ATOM 6795 O O . ASN A 1 853 ? 32.011 -10.871 1.884 1.00 74.75 853 ASN A O 1
ATOM 6799 N N . SER A 1 854 ? 29.787 -11.080 1.979 1.00 77.69 854 SER A N 1
ATOM 6800 C CA . SER A 1 854 ? 29.495 -9.666 1.696 1.00 77.69 854 SER A CA 1
ATOM 6801 C C . SER A 1 854 ? 30.085 -8.685 2.714 1.00 77.69 854 SER A C 1
ATOM 6803 O O . SER A 1 854 ? 30.438 -7.569 2.350 1.00 77.69 854 SER A O 1
ATOM 6805 N N . ASP A 1 855 ? 30.162 -9.092 3.983 1.00 85.06 855 ASP A N 1
ATOM 6806 C CA . ASP A 1 855 ? 30.547 -8.271 5.136 1.00 85.06 855 ASP A CA 1
ATOM 6807 C C . ASP A 1 855 ? 31.726 -8.882 5.914 1.00 85.06 855 ASP A C 1
ATOM 6809 O O . ASP A 1 855 ? 31.791 -8.797 7.141 1.00 85.06 855 ASP A O 1
ATOM 6813 N N . ARG A 1 856 ? 32.643 -9.543 5.199 1.00 86.31 856 ARG A N 1
ATOM 6814 C CA . ARG A 1 856 ? 33.800 -10.246 5.771 1.00 86.31 856 ARG A CA 1
ATOM 6815 C C . ARG A 1 856 ? 34.731 -9.303 6.546 1.00 86.31 856 ARG A C 1
ATOM 6817 O O . ARG A 1 856 ? 35.140 -8.268 6.021 1.00 86.31 856 ARG A O 1
ATOM 6824 N N . VAL A 1 857 ? 35.129 -9.708 7.753 1.00 87.56 857 VAL A N 1
ATOM 6825 C CA . VAL A 1 857 ? 36.127 -9.027 8.594 1.00 87.56 857 VAL A CA 1
ATOM 6826 C C . VAL A 1 857 ? 37.024 -10.027 9.329 1.00 87.56 857 VAL A C 1
ATOM 6828 O O . VAL A 1 857 ? 36.594 -11.131 9.659 1.00 87.56 857 VAL A O 1
ATOM 6831 N N . PHE A 1 858 ? 38.255 -9.609 9.625 1.00 89.19 858 PHE A N 1
ATOM 6832 C CA . PHE A 1 858 ? 39.182 -10.335 10.495 1.00 89.19 858 PHE A CA 1
ATOM 6833 C C . PHE A 1 858 ? 39.252 -9.626 11.842 1.00 89.19 858 PHE A C 1
ATOM 6835 O O . PHE A 1 858 ? 39.553 -8.432 11.900 1.00 89.19 858 PHE A O 1
ATOM 6842 N N . VAL A 1 859 ? 38.926 -10.340 12.917 1.00 89.31 859 VAL A N 1
ATOM 6843 C CA . VAL A 1 859 ? 38.893 -9.770 14.269 1.00 89.31 859 VAL A CA 1
ATOM 6844 C C . VAL A 1 859 ? 39.851 -10.561 15.163 1.00 89.31 859 VAL A C 1
ATOM 6846 O O . VAL A 1 859 ? 39.740 -11.788 15.216 1.00 89.31 859 VAL A O 1
ATOM 6849 N N . PRO A 1 860 ? 40.786 -9.899 15.869 1.00 90.44 860 PRO A N 1
ATOM 6850 C CA . PRO A 1 860 ? 41.678 -10.581 16.797 1.00 90.44 860 PRO A CA 1
ATOM 6851 C C . PRO A 1 860 ? 40.931 -10.897 18.100 1.00 90.44 860 PRO A C 1
ATOM 6853 O O . PRO A 1 860 ? 40.427 -9.997 18.767 1.00 90.44 860 PRO A O 1
ATOM 6856 N N . PHE A 1 861 ? 40.871 -12.169 18.485 1.00 90.50 861 PHE A N 1
ATOM 6857 C CA . PHE A 1 861 ? 40.307 -12.628 19.763 1.00 90.50 861 PHE A CA 1
ATOM 6858 C C . PHE A 1 861 ? 41.399 -13.213 20.655 1.00 90.50 861 PHE A C 1
ATOM 6860 O O . PHE A 1 861 ? 42.293 -13.912 20.183 1.00 90.50 861 PHE A O 1
ATOM 6867 N N . CYS A 1 862 ? 41.320 -12.933 21.955 1.00 90.19 862 CYS A N 1
ATOM 6868 C CA . CYS A 1 862 ? 42.188 -13.541 22.960 1.00 90.19 862 CYS A CA 1
ATOM 6869 C C . CYS A 1 862 ? 41.814 -15.014 23.172 1.00 90.19 862 CYS A C 1
ATOM 6871 O O . CYS A 1 862 ? 40.642 -15.317 23.398 1.00 90.19 862 CYS A O 1
ATOM 6873 N N . ARG A 1 863 ? 42.799 -15.921 23.175 1.00 86.88 863 ARG A N 1
ATOM 6874 C CA . ARG A 1 863 ? 42.566 -17.369 23.362 1.00 86.88 863 ARG A CA 1
ATOM 6875 C C . ARG A 1 863 ? 42.057 -17.742 24.755 1.00 86.88 863 ARG A C 1
ATOM 6877 O O . ARG A 1 863 ? 41.303 -18.698 24.901 1.00 86.88 863 ARG A O 1
ATOM 6884 N N . LYS A 1 864 ? 42.440 -16.973 25.777 1.00 86.38 864 LYS A N 1
ATOM 6885 C CA . LYS A 1 864 ? 42.112 -17.237 27.187 1.00 86.38 864 LYS A CA 1
ATOM 6886 C C . LYS A 1 864 ? 40.701 -16.781 27.557 1.00 86.38 864 LYS A C 1
ATOM 6888 O O . LYS A 1 864 ? 39.905 -17.558 28.089 1.00 86.38 864 LYS A O 1
ATOM 6893 N N . CYS A 1 865 ? 40.381 -15.512 27.292 1.00 85.62 865 CYS A N 1
ATOM 6894 C CA . CYS A 1 865 ? 39.089 -14.940 27.674 1.00 85.62 865 CYS A CA 1
ATOM 6895 C C . CYS A 1 865 ? 38.065 -14.903 26.532 1.00 85.62 865 CYS A C 1
ATOM 6897 O O . CYS A 1 865 ? 36.878 -14.860 26.825 1.00 85.62 865 CYS A O 1
ATOM 6899 N N . GLY A 1 866 ? 38.462 -14.947 25.257 1.00 86.50 866 GLY A N 1
ATOM 6900 C CA . GLY A 1 866 ? 37.524 -14.871 24.129 1.00 86.50 866 GLY A CA 1
ATOM 6901 C C . GLY A 1 866 ? 36.970 -13.465 23.857 1.00 86.50 866 GLY A C 1
ATOM 6902 O O . GLY A 1 866 ? 35.978 -13.326 23.145 1.00 86.50 866 GLY A O 1
ATOM 6903 N N . ILE A 1 867 ? 37.590 -12.413 24.409 1.00 87.44 867 ILE A N 1
ATOM 6904 C CA . ILE A 1 867 ? 37.267 -11.005 24.111 1.00 87.44 867 ILE A CA 1
ATOM 6905 C C . ILE A 1 867 ? 38.114 -10.522 22.933 1.00 87.44 867 ILE A C 1
ATOM 6907 O O . ILE A 1 867 ? 39.267 -10.931 22.770 1.00 87.44 867 ILE A O 1
ATOM 6911 N N . ALA A 1 868 ? 37.530 -9.647 22.113 1.00 88.38 868 ALA A N 1
ATOM 6912 C CA . ALA A 1 868 ? 38.228 -9.014 21.004 1.00 88.38 868 ALA A CA 1
ATOM 6913 C C . ALA A 1 868 ? 39.384 -8.142 21.527 1.00 88.38 868 ALA A C 1
ATOM 6915 O O . ALA A 1 868 ? 39.181 -7.264 22.368 1.00 88.38 868 ALA A O 1
ATOM 6916 N N . ALA A 1 869 ? 40.590 -8.395 21.032 1.00 88.69 869 ALA A N 1
ATOM 6917 C CA . ALA A 1 869 ? 41.778 -7.629 21.363 1.00 88.69 869 ALA A CA 1
ATOM 6918 C C . ALA A 1 869 ? 41.777 -6.270 20.653 1.00 88.69 869 ALA A C 1
ATOM 6920 O O . ALA A 1 869 ? 41.162 -6.084 19.598 1.00 88.69 869 ALA A O 1
ATOM 6921 N N . ILE A 1 870 ? 42.479 -5.311 21.248 1.00 86.94 870 ILE A N 1
ATOM 6922 C CA . ILE A 1 870 ? 42.609 -3.946 20.745 1.00 86.94 870 ILE A CA 1
ATOM 6923 C C . ILE A 1 870 ? 44.036 -3.759 20.236 1.00 86.94 870 ILE A C 1
ATOM 6925 O O . ILE A 1 870 ? 44.991 -4.209 20.863 1.00 86.94 870 ILE A O 1
ATOM 6929 N N . TRP A 1 871 ? 44.182 -3.087 19.097 1.00 85.81 871 TRP A N 1
ATOM 6930 C CA . TRP A 1 871 ? 45.489 -2.661 18.610 1.00 85.81 871 TRP A CA 1
ATOM 6931 C C . TRP A 1 871 ? 46.018 -1.520 19.480 1.00 85.81 871 TRP A C 1
ATOM 6933 O O . TRP A 1 871 ? 45.431 -0.436 19.478 1.00 85.81 871 TRP A O 1
ATOM 6943 N N . ASP A 1 872 ? 47.110 -1.757 20.203 1.00 83.31 872 ASP A N 1
ATOM 6944 C CA . ASP A 1 872 ? 47.808 -0.716 20.951 1.00 83.31 872 ASP A CA 1
ATOM 6945 C C . ASP A 1 872 ? 48.848 -0.051 20.043 1.00 83.31 872 ASP A C 1
ATOM 6947 O O . ASP A 1 872 ? 49.782 -0.693 19.562 1.00 83.31 872 ASP A O 1
ATOM 6951 N N . ARG A 1 873 ? 48.686 1.256 19.809 1.00 76.25 873 ARG A N 1
ATOM 6952 C CA . ARG A 1 873 ? 49.587 2.035 18.952 1.00 76.25 873 ARG A CA 1
ATOM 6953 C C . ARG A 1 873 ? 50.992 2.169 19.542 1.00 76.25 873 ARG A C 1
ATOM 6955 O O . ARG A 1 873 ? 51.936 2.260 18.772 1.00 76.25 873 ARG A O 1
ATOM 6962 N N . LYS A 1 874 ? 51.140 2.223 20.870 1.00 77.50 874 LYS A N 1
ATOM 6963 C CA . LYS A 1 874 ? 52.451 2.426 21.512 1.00 77.50 874 LYS A CA 1
ATOM 6964 C C . LYS A 1 874 ? 53.305 1.164 21.469 1.00 77.50 874 LYS A C 1
ATOM 6966 O O . LYS A 1 874 ? 54.521 1.256 21.401 1.00 77.50 874 LYS A O 1
ATOM 6971 N N . LEU A 1 875 ? 52.653 0.005 21.543 1.00 77.56 875 LEU A N 1
ATOM 6972 C CA . LEU A 1 875 ? 53.305 -1.304 21.573 1.00 77.56 875 LEU A CA 1
ATOM 6973 C C . LEU A 1 875 ? 53.305 -2.013 20.210 1.00 77.56 875 LEU A C 1
ATOM 6975 O O . LEU A 1 875 ? 53.827 -3.120 20.123 1.00 77.56 875 LEU A O 1
ATOM 6979 N N . GLU A 1 876 ? 52.662 -1.417 19.198 1.00 81.88 876 GLU A N 1
ATOM 6980 C CA . GLU A 1 876 ? 52.470 -1.958 17.842 1.00 81.88 876 GLU A CA 1
ATOM 6981 C C . GLU A 1 876 ? 52.018 -3.428 17.815 1.00 81.88 876 GLU A C 1
ATOM 6983 O O . GLU A 1 876 ? 52.434 -4.228 16.978 1.00 81.88 876 GLU A O 1
ATOM 6988 N N . LYS A 1 877 ? 51.145 -3.805 18.757 1.00 86.12 877 LYS A N 1
ATOM 6989 C CA . LYS A 1 877 ? 50.625 -5.171 18.878 1.00 86.12 877 LYS A CA 1
ATOM 6990 C C . LYS A 1 877 ? 49.180 -5.194 19.357 1.00 86.12 877 LYS A C 1
ATOM 6992 O O . LYS A 1 877 ? 48.695 -4.267 20.007 1.00 86.12 877 LYS A O 1
ATOM 6997 N N . ASN A 1 878 ? 48.487 -6.288 19.055 1.00 86.19 878 ASN A N 1
ATOM 6998 C CA . ASN A 1 878 ? 47.149 -6.549 19.578 1.00 86.19 878 ASN A CA 1
ATOM 6999 C C . ASN A 1 878 ? 47.242 -7.017 21.039 1.00 86.19 878 ASN A C 1
ATOM 7001 O O . ASN A 1 878 ? 47.902 -8.013 21.335 1.00 86.19 878 ASN A O 1
ATOM 7005 N N . VAL A 1 879 ? 46.559 -6.317 21.942 1.00 88.38 879 VAL A N 1
ATOM 7006 C CA . VAL A 1 879 ? 46.525 -6.614 23.379 1.00 88.38 879 VAL A CA 1
ATOM 7007 C C . VAL A 1 879 ? 45.081 -6.832 23.821 1.00 88.38 879 VAL A C 1
ATOM 7009 O O . VAL A 1 879 ? 44.171 -6.089 23.446 1.00 88.38 879 VAL A O 1
ATOM 7012 N N . CYS A 1 880 ? 44.847 -7.874 24.616 1.00 87.69 880 CYS A N 1
ATOM 7013 C CA . CYS A 1 880 ? 43.540 -8.108 25.220 1.00 87.69 880 CYS A CA 1
ATOM 7014 C C . CYS A 1 880 ? 43.257 -7.064 26.319 1.00 87.69 880 CYS A C 1
ATOM 7016 O O . CYS A 1 880 ? 44.077 -6.937 27.227 1.00 87.69 880 CYS A O 1
ATOM 7018 N N . PRO A 1 881 ? 42.101 -6.370 26.324 1.00 85.69 881 PRO A N 1
ATOM 7019 C CA . PRO A 1 881 ? 41.811 -5.358 27.346 1.00 85.69 881 PRO A CA 1
ATOM 7020 C C . PRO A 1 881 ? 41.649 -5.952 28.758 1.00 85.69 881 PRO A C 1
ATOM 7022 O O . PRO A 1 881 ? 42.014 -5.315 29.740 1.00 85.69 881 PRO A O 1
ATOM 7025 N N . VAL A 1 882 ? 41.170 -7.198 28.856 1.00 87.25 882 VAL A N 1
ATOM 7026 C CA . VAL A 1 882 ? 40.934 -7.887 30.137 1.00 87.25 882 VAL A CA 1
ATOM 7027 C C . VAL A 1 882 ? 42.185 -8.616 30.625 1.00 87.25 882 VAL A C 1
ATOM 7029 O O . VAL A 1 882 ? 42.664 -8.367 31.725 1.00 87.25 882 VAL A O 1
ATOM 7032 N N . CYS A 1 883 ? 42.762 -9.500 29.803 1.00 85.12 883 CYS A N 1
ATOM 7033 C CA . CYS A 1 883 ? 43.932 -10.285 30.213 1.00 85.12 883 CYS A CA 1
ATOM 7034 C C . CYS A 1 883 ? 45.245 -9.497 30.166 1.00 85.12 883 CYS A C 1
ATOM 7036 O O . CYS A 1 883 ? 46.214 -9.934 30.773 1.00 85.12 883 CYS A O 1
ATOM 7038 N N . LYS A 1 884 ? 45.307 -8.389 29.412 1.00 83.62 884 LYS A N 1
ATOM 7039 C CA . LYS A 1 884 ? 46.529 -7.605 29.134 1.00 83.62 884 LYS A CA 1
ATOM 7040 C C . LYS A 1 884 ? 47.672 -8.397 28.472 1.00 83.62 884 LYS A C 1
ATOM 7042 O O . LYS A 1 884 ? 48.770 -7.882 28.299 1.00 83.62 884 LYS A O 1
ATOM 7047 N N . GLU A 1 885 ? 47.395 -9.629 28.051 1.00 77.75 885 GLU A N 1
ATOM 7048 C CA . GLU A 1 885 ? 48.286 -10.508 27.293 1.00 77.75 885 GLU A CA 1
ATOM 7049 C C . GLU A 1 885 ? 48.096 -10.296 25.775 1.00 77.75 885 GLU A C 1
ATOM 7051 O O . GLU A 1 885 ? 47.032 -9.857 25.318 1.00 77.75 885 GLU A O 1
ATOM 7056 N N . SER A 1 886 ? 49.122 -10.634 24.986 1.00 77.62 886 SER A N 1
ATOM 7057 C CA . SER A 1 886 ? 49.114 -10.562 23.514 1.00 77.62 886 SER A CA 1
ATOM 7058 C C . SER A 1 886 ? 48.914 -11.920 22.821 1.00 77.62 886 SER A C 1
ATOM 7060 O O . SER A 1 886 ? 49.175 -12.031 21.626 1.00 77.62 886 SER A O 1
ATOM 7062 N N . ASP A 1 887 ? 48.453 -12.954 23.538 1.00 85.75 887 ASP A N 1
ATOM 7063 C CA . ASP A 1 887 ? 48.083 -14.244 22.931 1.00 85.75 887 ASP A CA 1
ATOM 7064 C C . ASP A 1 887 ? 46.703 -14.144 22.258 1.00 85.75 887 ASP A C 1
ATOM 7066 O O . ASP A 1 887 ? 45.640 -14.321 22.873 1.00 85.75 887 ASP A O 1
ATOM 7070 N N . VAL A 1 888 ? 46.731 -13.768 20.978 1.00 87.12 888 VAL A N 1
ATOM 7071 C CA . VAL A 1 888 ? 45.548 -13.485 20.162 1.00 87.12 888 VAL A CA 1
ATOM 7072 C C . VAL A 1 888 ? 45.589 -14.246 18.841 1.00 87.12 888 VAL A C 1
ATOM 7074 O O . VAL A 1 888 ? 46.643 -14.461 18.249 1.00 87.12 888 VAL A O 1
ATOM 7077 N N . SER A 1 889 ? 44.415 -14.612 18.341 1.00 88.88 889 SER A N 1
ATOM 7078 C CA . SER A 1 889 ? 44.234 -15.229 17.027 1.00 88.88 889 SER A CA 1
ATOM 7079 C C . SER A 1 889 ? 43.247 -14.423 16.196 1.00 88.88 889 SER A C 1
ATOM 7081 O O . SER A 1 889 ? 42.161 -14.086 16.673 1.00 88.88 889 SER A O 1
ATOM 7083 N N . GLU A 1 890 ? 43.603 -14.142 14.946 1.00 89.50 890 GLU A N 1
ATOM 7084 C CA . GLU A 1 890 ? 42.695 -13.512 13.991 1.00 89.50 890 GLU A CA 1
ATOM 7085 C C . GLU A 1 890 ? 41.695 -14.533 13.452 1.00 89.50 890 GLU A C 1
ATOM 7087 O O . GLU A 1 890 ? 42.078 -15.555 12.881 1.00 89.50 890 GLU A O 1
ATOM 7092 N N . ILE A 1 891 ? 40.410 -14.242 13.644 1.00 90.38 891 ILE A N 1
ATOM 7093 C CA . ILE A 1 891 ? 39.302 -15.084 13.192 1.00 90.38 891 ILE A CA 1
ATOM 7094 C C . ILE A 1 891 ? 38.561 -14.366 12.067 1.00 90.38 891 ILE A C 1
ATOM 7096 O O . ILE A 1 891 ? 38.188 -13.197 12.200 1.00 90.38 891 ILE A O 1
ATOM 7100 N N . GLU A 1 892 ? 38.325 -15.089 10.973 1.00 88.69 892 GLU A N 1
ATOM 7101 C CA . GLU A 1 892 ? 37.456 -14.650 9.881 1.00 88.69 892 GLU A CA 1
ATOM 7102 C C . GLU A 1 892 ? 35.985 -14.821 10.285 1.00 88.69 892 GLU A C 1
ATOM 7104 O O . GLU A 1 892 ? 35.547 -15.914 10.643 1.00 88.69 892 GLU A O 1
ATOM 7109 N N . MET A 1 893 ? 35.204 -13.743 10.217 1.00 87.62 893 MET A N 1
ATOM 7110 C CA . MET A 1 893 ? 33.761 -13.780 10.463 1.00 87.62 893 MET A CA 1
ATOM 7111 C C . MET A 1 893 ? 33.024 -12.680 9.698 1.00 87.62 893 MET A C 1
ATOM 7113 O O . MET A 1 893 ? 33.629 -11.820 9.057 1.00 87.62 893 MET A O 1
ATOM 7117 N N . SER A 1 894 ? 31.694 -12.684 9.774 1.00 87.88 894 SER A N 1
ATOM 7118 C CA . SER A 1 894 ? 30.886 -11.574 9.277 1.00 87.88 894 SER A CA 1
ATOM 7119 C C . SER A 1 894 ? 30.824 -10.428 10.284 1.00 87.88 894 SER A C 1
ATOM 7121 O O . SER A 1 894 ? 30.701 -10.639 11.494 1.00 87.88 894 SER A O 1
ATOM 7123 N N . TYR A 1 895 ? 30.846 -9.191 9.791 1.00 88.06 895 TYR A N 1
ATOM 7124 C CA . TYR A 1 895 ? 30.738 -8.014 10.647 1.00 88.06 895 TYR A CA 1
ATOM 7125 C C . TYR A 1 895 ? 29.398 -7.968 11.386 1.00 88.06 895 TYR A C 1
ATOM 7127 O O . TYR A 1 895 ? 29.362 -7.589 12.554 1.00 88.06 895 TYR A O 1
ATOM 7135 N N . ALA A 1 896 ? 28.308 -8.431 10.761 1.00 88.38 896 ALA A N 1
ATOM 7136 C CA . ALA A 1 896 ? 27.016 -8.556 11.435 1.00 88.38 896 ALA A CA 1
ATOM 7137 C C . ALA A 1 896 ? 27.063 -9.501 12.653 1.00 88.38 896 ALA A C 1
ATOM 7139 O O . ALA A 1 896 ? 26.378 -9.250 13.645 1.00 88.38 896 ALA A O 1
ATOM 7140 N N . PHE A 1 897 ? 27.884 -10.558 12.610 1.00 88.81 897 PHE A N 1
ATOM 7141 C CA . PHE A 1 897 ? 28.065 -11.465 13.744 1.00 88.81 897 PHE A CA 1
ATOM 7142 C C . PHE A 1 897 ? 28.890 -10.814 14.856 1.00 88.81 897 PHE A C 1
ATOM 7144 O O . PHE A 1 897 ? 28.500 -10.869 16.018 1.00 88.81 897 PHE A O 1
ATOM 7151 N N . LYS A 1 898 ? 29.962 -10.094 14.503 1.00 90.12 898 LYS A N 1
ATOM 7152 C CA . LYS A 1 898 ? 30.700 -9.254 15.458 1.00 90.12 898 LYS A CA 1
ATOM 7153 C C . LYS A 1 898 ? 29.776 -8.243 16.139 1.00 90.12 898 LYS A C 1
ATOM 7155 O O . LYS A 1 898 ? 29.832 -8.093 17.355 1.00 90.12 898 LYS A O 1
ATOM 7160 N N . LEU A 1 899 ? 28.919 -7.567 15.370 1.00 90.00 899 LEU A N 1
ATOM 7161 C CA . LEU A 1 899 ? 27.954 -6.608 15.902 1.00 90.00 899 LEU A CA 1
ATOM 7162 C C . LEU A 1 899 ? 27.016 -7.284 16.908 1.00 90.00 899 LEU A C 1
ATOM 7164 O O . LEU A 1 899 ? 26.874 -6.766 18.007 1.00 90.00 899 LEU A O 1
ATOM 7168 N N . LEU A 1 900 ? 26.462 -8.462 16.580 1.00 90.88 900 LEU A N 1
ATOM 7169 C CA . LEU A 1 900 ? 25.636 -9.251 17.506 1.00 90.88 900 LEU A CA 1
ATOM 7170 C C . LEU A 1 900 ? 26.363 -9.519 18.831 1.00 90.88 900 LEU A C 1
ATOM 7172 O O . LEU A 1 900 ? 25.768 -9.339 19.890 1.00 90.88 900 LEU A O 1
ATOM 7176 N N . LEU A 1 901 ? 27.631 -9.941 18.781 1.00 91.19 901 LEU A N 1
ATOM 7177 C CA . LEU A 1 901 ? 28.422 -10.203 19.988 1.00 91.19 901 LEU A CA 1
ATOM 7178 C C . LEU A 1 901 ? 28.545 -8.955 20.868 1.00 91.19 901 LEU A C 1
ATOM 7180 O O . LEU A 1 901 ? 28.505 -9.065 22.091 1.00 91.19 901 LEU A O 1
ATOM 7184 N N . ASP A 1 902 ? 28.672 -7.777 20.263 1.00 91.50 902 ASP A N 1
ATOM 7185 C CA . ASP A 1 902 ? 28.711 -6.521 21.003 1.00 91.50 902 ASP A CA 1
ATOM 7186 C C . ASP A 1 902 ? 27.335 -6.127 21.556 1.00 91.50 902 ASP A C 1
ATOM 7188 O O . ASP A 1 902 ? 27.262 -5.713 22.713 1.00 91.50 902 ASP A O 1
ATOM 7192 N N . GLU A 1 903 ? 26.241 -6.339 20.810 1.00 91.56 903 GLU A N 1
ATOM 7193 C CA . GLU A 1 903 ? 24.884 -6.095 21.329 1.00 91.56 903 GLU A CA 1
ATOM 7194 C C . GLU A 1 903 ? 24.571 -7.016 22.527 1.00 91.56 903 GLU A C 1
ATOM 7196 O O . GLU A 1 903 ? 23.943 -6.582 23.494 1.00 91.56 903 GLU A O 1
ATOM 7201 N N . LEU A 1 904 ? 25.056 -8.267 22.512 1.00 91.69 904 LEU A N 1
ATOM 7202 C CA . LEU A 1 904 ? 24.934 -9.203 23.637 1.00 91.69 904 LEU A CA 1
ATOM 7203 C C . LEU A 1 904 ? 25.711 -8.732 24.875 1.00 91.69 904 LEU A C 1
ATOM 7205 O O . LEU A 1 904 ? 25.166 -8.781 25.977 1.00 91.69 904 LEU A O 1
ATOM 7209 N N . LYS A 1 905 ? 26.930 -8.201 24.706 1.00 91.56 905 LYS A N 1
ATOM 7210 C CA . LYS A 1 905 ? 27.683 -7.585 25.816 1.00 91.56 905 LYS A CA 1
ATOM 7211 C C . LYS A 1 905 ? 26.932 -6.395 26.407 1.00 91.56 905 LYS A C 1
ATOM 7213 O O . LYS A 1 905 ? 26.888 -6.253 27.624 1.00 91.56 905 LYS A O 1
ATOM 7218 N N . THR A 1 906 ? 26.290 -5.569 25.575 1.00 92.25 906 THR A N 1
ATOM 7219 C CA . THR A 1 906 ? 25.447 -4.463 26.063 1.00 92.25 906 THR A CA 1
ATOM 7220 C C . THR A 1 906 ? 24.220 -4.961 26.837 1.00 92.25 906 THR A C 1
ATOM 7222 O O . THR A 1 906 ? 23.786 -4.297 27.771 1.00 92.25 906 THR A O 1
ATOM 7225 N N . LEU A 1 907 ? 23.694 -6.148 26.512 1.00 91.44 907 LEU A N 1
ATOM 7226 C CA . LEU A 1 907 ? 22.644 -6.841 27.276 1.00 91.44 907 LEU A CA 1
ATOM 7227 C C . LEU A 1 907 ? 23.146 -7.523 28.564 1.00 91.44 907 LEU A C 1
ATOM 7229 O O . LEU A 1 907 ? 22.413 -8.323 29.145 1.00 91.44 907 LEU A O 1
ATOM 7233 N N . MET A 1 908 ? 24.378 -7.245 29.003 1.00 90.12 908 MET A N 1
ATOM 7234 C CA . MET A 1 908 ? 25.017 -7.882 30.163 1.00 90.12 908 MET A CA 1
ATOM 7235 C C . MET A 1 908 ? 25.211 -9.401 30.003 1.00 90.12 908 MET A C 1
ATOM 7237 O O . MET A 1 908 ? 25.291 -10.136 30.988 1.00 90.12 908 MET A O 1
ATOM 7241 N N . ILE A 1 909 ? 25.310 -9.885 28.760 1.00 90.62 909 ILE A N 1
ATOM 7242 C CA . ILE A 1 909 ? 25.630 -11.279 28.435 1.00 90.62 909 ILE A CA 1
ATOM 7243 C C . ILE A 1 909 ? 27.079 -11.336 27.966 1.00 90.62 909 ILE A C 1
ATOM 7245 O O . ILE A 1 909 ? 27.476 -10.606 27.062 1.00 90.62 909 ILE A O 1
ATOM 7249 N N . TYR A 1 910 ? 27.871 -12.226 28.549 1.00 91.06 910 TYR A N 1
ATOM 7250 C CA . TYR A 1 910 ? 29.255 -12.456 28.169 1.00 91.06 910 TYR A CA 1
ATOM 7251 C C . TYR A 1 910 ? 29.373 -13.641 27.195 1.00 91.06 910 TYR A C 1
ATOM 7253 O O . TYR A 1 910 ? 29.290 -14.788 27.640 1.00 91.06 910 TYR A O 1
ATOM 7261 N N . PRO A 1 911 ? 29.558 -13.406 25.879 1.00 91.81 911 PRO A N 1
ATOM 7262 C CA . PRO A 1 911 ? 29.797 -14.473 24.912 1.00 91.81 911 PRO A CA 1
ATOM 7263 C C . PRO A 1 911 ? 31.284 -14.860 24.905 1.00 91.81 911 PRO A C 1
ATOM 7265 O O . PRO A 1 911 ? 32.093 -14.249 24.203 1.00 91.81 911 PRO A O 1
ATOM 7268 N N . LYS A 1 912 ? 31.661 -15.873 25.687 1.00 89.88 912 LYS A N 1
ATOM 7269 C CA . LYS A 1 912 ? 33.025 -16.413 25.707 1.00 89.88 912 LYS A CA 1
ATOM 7270 C C . LYS A 1 912 ? 33.243 -17.306 24.487 1.00 89.88 912 LYS A C 1
ATOM 7272 O O . LYS A 1 912 ? 32.647 -18.374 24.380 1.00 89.88 912 LYS A O 1
ATOM 7277 N N . ILE A 1 913 ? 34.117 -16.877 23.581 1.00 90.38 913 ILE A N 1
ATOM 7278 C CA . ILE A 1 913 ? 34.478 -17.636 22.378 1.00 90.38 913 ILE A CA 1
ATOM 7279 C C . ILE A 1 913 ? 35.640 -18.579 22.698 1.00 90.38 913 ILE A C 1
ATOM 7281 O O . ILE A 1 913 ? 36.714 -18.120 23.086 1.00 90.38 913 ILE A O 1
ATOM 7285 N N . LYS A 1 914 ? 35.434 -19.887 22.510 1.00 90.00 914 LYS A N 1
ATOM 7286 C CA . LYS A 1 914 ? 36.495 -20.900 22.542 1.00 90.00 914 LYS A CA 1
ATOM 7287 C C . LYS A 1 914 ? 37.069 -21.077 21.142 1.00 90.00 914 LYS A C 1
ATOM 7289 O O . LYS A 1 914 ? 36.332 -21.267 20.174 1.00 90.00 914 LYS A O 1
ATOM 7294 N N . ILE A 1 915 ? 38.389 -20.976 21.037 1.00 87.81 915 ILE A N 1
ATOM 7295 C CA . ILE A 1 915 ? 39.100 -20.920 19.759 1.00 87.81 915 ILE A CA 1
ATOM 7296 C C . ILE A 1 915 ? 39.959 -22.172 19.617 1.00 87.81 915 ILE A C 1
ATOM 7298 O O . ILE A 1 915 ? 40.764 -22.463 20.499 1.00 87.81 915 ILE A O 1
ATOM 7302 N N . SER A 1 916 ? 39.821 -22.870 18.488 1.00 84.00 916 SER A N 1
ATOM 7303 C CA . SER A 1 916 ? 40.682 -23.988 18.098 1.00 84.00 916 SER A CA 1
ATOM 7304 C C . SER A 1 916 ? 41.375 -23.644 16.776 1.00 84.00 916 SER A C 1
ATOM 7306 O O . SER A 1 916 ? 40.745 -23.517 15.722 1.00 84.00 916 SER A O 1
ATOM 7308 N N . GLY A 1 917 ? 42.685 -23.390 16.830 1.00 80.44 917 GLY A N 1
ATOM 7309 C CA . GLY A 1 917 ? 43.461 -22.922 15.677 1.00 80.44 917 GLY A CA 1
ATOM 7310 C C . GLY A 1 917 ? 43.040 -21.525 15.196 1.00 80.44 917 GLY A C 1
ATOM 7311 O O . GLY A 1 917 ? 43.246 -20.538 15.902 1.00 80.44 917 GLY A O 1
ATOM 7312 N N . LYS A 1 918 ? 42.490 -21.442 13.975 1.00 78.81 918 LYS A N 1
ATOM 7313 C CA . LYS A 1 918 ? 41.942 -20.210 13.360 1.00 78.81 918 LYS A CA 1
ATOM 7314 C C . LYS A 1 918 ? 40.408 -20.223 13.242 1.00 78.81 918 LYS A C 1
ATOM 7316 O O . LYS A 1 918 ? 39.841 -19.385 12.544 1.00 78.81 918 LYS A O 1
ATOM 7321 N N . MET A 1 919 ? 39.736 -21.176 13.889 1.00 80.50 919 MET A N 1
ATOM 7322 C CA . MET A 1 919 ? 38.279 -21.318 13.853 1.00 80.50 919 MET A CA 1
ATOM 7323 C C . MET A 1 919 ? 37.673 -21.206 15.253 1.00 80.50 919 MET A C 1
ATOM 7325 O O . MET A 1 919 ? 38.332 -21.448 16.267 1.00 80.50 919 MET A O 1
ATOM 7329 N N . ILE A 1 920 ? 36.398 -20.823 15.294 1.00 86.75 920 ILE A N 1
ATOM 7330 C CA . ILE A 1 920 ? 35.591 -20.870 16.513 1.00 86.75 920 ILE A CA 1
ATOM 7331 C C . ILE A 1 920 ? 35.159 -22.319 16.720 1.00 86.75 920 ILE A C 1
ATOM 7333 O O . ILE A 1 920 ? 34.535 -22.895 15.834 1.00 86.75 920 ILE A O 1
ATOM 7337 N N . ASP A 1 921 ? 35.484 -22.877 17.881 1.00 89.38 921 ASP A N 1
ATOM 7338 C CA . ASP A 1 921 ? 35.059 -24.219 18.281 1.00 89.38 921 ASP A CA 1
ATOM 7339 C C . ASP A 1 921 ? 33.657 -24.169 18.905 1.00 89.38 921 ASP A C 1
ATOM 7341 O O . ASP A 1 921 ? 32.713 -24.801 18.436 1.00 89.38 921 ASP A O 1
ATOM 7345 N N . SER A 1 922 ? 33.483 -23.320 19.922 1.00 90.44 922 SER A N 1
ATOM 7346 C CA . SER A 1 922 ? 32.192 -23.110 20.576 1.00 90.44 922 SER A CA 1
ATOM 7347 C C . SER A 1 922 ? 32.073 -21.720 21.204 1.00 90.44 922 SER A C 1
ATOM 7349 O O . SER A 1 922 ? 33.054 -20.987 21.360 1.00 90.44 922 SER A O 1
ATOM 7351 N N . ILE A 1 923 ? 30.841 -21.330 21.540 1.00 90.25 923 ILE A N 1
ATOM 7352 C CA . ILE A 1 923 ? 30.537 -20.076 22.234 1.00 90.25 923 ILE A CA 1
ATOM 7353 C C . ILE A 1 923 ? 29.717 -20.405 23.474 1.00 90.25 923 ILE A C 1
ATOM 7355 O O . ILE A 1 923 ? 28.666 -21.037 23.384 1.00 90.25 923 ILE A O 1
ATOM 7359 N N . GLU A 1 924 ? 30.194 -19.949 24.624 1.00 90.19 924 GLU A N 1
ATOM 7360 C CA . GLU A 1 924 ? 29.535 -20.117 25.916 1.00 90.19 924 GLU A CA 1
ATOM 7361 C C . GLU A 1 924 ? 28.999 -18.765 26.397 1.00 90.19 924 GLU A C 1
ATOM 7363 O O . GLU A 1 924 ? 29.675 -17.744 26.274 1.00 90.19 924 GLU A O 1
ATOM 7368 N N . PHE A 1 925 ? 27.781 -18.744 26.941 1.00 89.44 925 PHE A N 1
ATOM 7369 C CA . PHE A 1 925 ? 27.130 -17.517 27.404 1.00 89.44 925 PHE A CA 1
ATOM 7370 C C . PHE A 1 925 ? 27.090 -17.470 28.930 1.00 89.44 925 PHE A C 1
ATOM 7372 O O . PHE A 1 925 ? 26.532 -18.364 29.562 1.00 89.44 925 PHE A O 1
ATOM 7379 N N . TYR A 1 926 ? 27.647 -16.401 29.492 1.00 89.12 926 TYR A N 1
ATOM 7380 C CA . TYR A 1 926 ? 27.769 -16.165 30.931 1.00 89.12 926 TYR A CA 1
ATOM 7381 C C . TYR A 1 926 ? 27.153 -14.815 31.325 1.00 89.12 926 TYR A C 1
ATOM 7383 O O . TYR A 1 926 ? 26.865 -13.987 30.456 1.00 89.12 926 TYR A O 1
ATOM 7391 N N . LEU A 1 927 ? 26.971 -14.558 32.623 1.00 88.31 927 LEU A N 1
ATOM 7392 C CA . LEU A 1 927 ? 26.629 -13.212 33.101 1.00 88.31 927 LEU A CA 1
ATOM 7393 C C . LEU A 1 927 ? 27.872 -12.319 33.082 1.00 88.31 927 LEU A C 1
ATOM 7395 O O . LEU A 1 927 ? 28.952 -12.719 33.520 1.00 88.31 927 LEU A O 1
ATOM 7399 N N . LEU A 1 928 ? 27.724 -11.100 32.569 1.00 88.56 928 LEU A N 1
ATOM 7400 C CA . LEU A 1 928 ? 28.829 -10.154 32.480 1.00 88.56 928 LEU A CA 1
ATOM 7401 C C . LEU A 1 928 ? 29.109 -9.536 33.857 1.00 88.56 928 LEU A C 1
ATOM 7403 O O . LEU A 1 928 ? 28.253 -8.857 34.424 1.00 88.56 928 LEU A O 1
ATOM 7407 N N . SER A 1 929 ? 30.307 -9.765 34.400 1.00 90.44 929 SER A N 1
ATOM 7408 C CA . SER A 1 929 ? 30.671 -9.234 35.716 1.00 90.44 929 SER A CA 1
ATOM 7409 C C . SER A 1 929 ? 30.990 -7.733 35.654 1.00 90.44 929 SER A C 1
ATOM 7411 O O . SER A 1 929 ? 31.578 -7.274 34.667 1.00 90.44 929 SER A O 1
ATOM 7413 N N . PRO A 1 930 ? 30.702 -6.957 36.717 1.00 90.88 930 PRO A N 1
ATOM 7414 C CA . PRO A 1 930 ? 31.067 -5.538 36.788 1.00 90.88 930 PRO A CA 1
ATOM 7415 C C . PRO A 1 930 ? 32.570 -5.291 36.561 1.00 90.88 930 PRO A C 1
ATOM 7417 O O . PRO A 1 930 ? 32.957 -4.318 35.914 1.00 90.88 930 PRO A O 1
ATOM 7420 N N . LYS A 1 931 ? 33.427 -6.215 37.023 1.00 90.44 931 LYS A N 1
ATOM 7421 C CA . LYS A 1 931 ? 34.880 -6.166 36.806 1.00 90.44 931 LYS A CA 1
ATOM 7422 C C . LYS A 1 931 ? 35.240 -6.261 35.322 1.00 90.44 931 LYS A C 1
ATOM 7424 O O . LYS A 1 931 ? 35.990 -5.424 34.828 1.00 90.44 931 LYS A O 1
ATOM 7429 N N . ILE A 1 932 ? 34.661 -7.227 34.603 1.00 89.00 932 ILE A N 1
ATOM 7430 C CA . ILE A 1 932 ? 34.893 -7.390 33.161 1.00 89.00 932 ILE A CA 1
ATOM 7431 C C . ILE A 1 932 ? 34.369 -6.171 32.397 1.00 89.00 932 ILE A C 1
ATOM 7433 O O . ILE A 1 932 ? 35.048 -5.716 31.482 1.00 89.00 932 ILE A O 1
ATOM 7437 N N . VAL A 1 933 ? 33.213 -5.606 32.780 1.00 91.06 933 VAL A N 1
ATOM 7438 C CA . VAL A 1 933 ? 32.682 -4.375 32.160 1.00 91.06 933 VAL A CA 1
ATOM 7439 C C . VAL A 1 933 ? 33.688 -3.233 32.259 1.00 91.06 933 VAL A C 1
ATOM 7441 O O . VAL A 1 933 ? 33.946 -2.561 31.261 1.00 91.06 933 VAL A O 1
ATOM 7444 N N . LYS A 1 934 ? 34.280 -3.032 33.439 1.00 91.62 934 LYS A N 1
ATOM 7445 C CA . LYS A 1 934 ? 35.269 -1.976 33.663 1.00 91.62 934 LYS A CA 1
ATOM 7446 C C . LYS A 1 934 ? 36.564 -2.231 32.887 1.00 91.62 934 LYS A C 1
ATOM 7448 O O . LYS A 1 934 ? 37.053 -1.327 32.223 1.00 91.62 934 LYS A O 1
ATOM 7453 N N . GLU A 1 935 ? 37.083 -3.460 32.910 1.00 90.00 935 GLU A N 1
ATOM 7454 C CA . GLU A 1 935 ? 38.339 -3.831 32.234 1.00 90.00 935 GLU A CA 1
ATOM 7455 C C . GLU A 1 935 ? 38.227 -3.853 30.701 1.00 90.00 935 GLU A C 1
ATOM 7457 O O . GLU A 1 935 ? 39.184 -3.519 30.010 1.00 90.00 935 GLU A O 1
ATOM 7462 N N . MET A 1 936 ? 37.067 -4.219 30.143 1.00 89.88 936 MET A N 1
ATOM 7463 C CA . MET A 1 936 ? 36.851 -4.215 28.689 1.00 89.88 936 MET A CA 1
ATOM 7464 C C . MET A 1 936 ? 36.601 -2.813 28.112 1.00 89.88 936 MET A C 1
ATOM 7466 O O . MET A 1 936 ? 36.626 -2.642 26.890 1.00 89.88 936 MET A O 1
ATOM 7470 N N . SER A 1 937 ? 36.307 -1.833 28.969 1.00 91.75 937 SER A N 1
ATOM 7471 C CA . SER A 1 937 ? 35.928 -0.482 28.565 1.00 91.75 937 SER A CA 1
ATOM 7472 C C . SER A 1 937 ? 37.135 0.445 28.461 1.00 91.75 937 SER A C 1
ATOM 7474 O O . SER A 1 937 ? 38.014 0.445 29.315 1.00 91.75 937 SER A O 1
ATOM 7476 N N . SER A 1 938 ? 37.165 1.288 27.429 1.00 89.44 938 SER A N 1
ATOM 7477 C CA . SER A 1 938 ? 38.250 2.248 27.198 1.00 89.44 938 SER A CA 1
ATOM 7478 C C . SER A 1 938 ? 38.120 3.534 28.016 1.00 89.44 938 SER A C 1
ATOM 7480 O O . SER A 1 938 ? 39.119 4.210 28.246 1.00 89.44 938 SER A O 1
ATOM 7482 N N . THR A 1 939 ? 36.899 3.927 28.390 1.00 92.56 939 THR A N 1
ATOM 7483 C CA . THR A 1 939 ? 36.646 5.163 29.145 1.00 92.56 939 THR A CA 1
ATOM 7484 C C . THR A 1 939 ? 35.336 5.087 29.926 1.00 92.56 939 THR A C 1
ATOM 7486 O O . THR A 1 939 ? 34.412 4.365 29.540 1.00 92.56 939 THR A O 1
ATOM 7489 N N . GLU A 1 940 ? 35.258 5.866 31.000 1.00 93.94 940 GLU A N 1
ATOM 7490 C CA . GLU A 1 940 ? 34.014 6.154 31.711 1.00 93.94 940 GLU A CA 1
ATOM 7491 C C . GLU A 1 940 ? 33.276 7.309 31.029 1.00 93.94 940 GLU A C 1
ATOM 7493 O O . GLU A 1 940 ? 33.907 8.262 30.564 1.00 93.94 940 GLU A O 1
ATOM 7498 N N . ILE A 1 941 ? 31.948 7.216 30.959 1.00 93.00 941 ILE A N 1
ATOM 7499 C CA . ILE A 1 941 ? 31.087 8.245 30.375 1.00 93.00 941 ILE A CA 1
ATOM 7500 C C . ILE A 1 941 ? 30.355 8.969 31.494 1.00 93.00 941 ILE A C 1
ATOM 7502 O O . ILE A 1 941 ? 29.484 8.403 32.156 1.00 93.00 941 ILE A O 1
ATOM 7506 N N . THR A 1 942 ? 30.702 10.237 31.679 1.00 89.62 942 THR A N 1
ATOM 7507 C CA . THR A 1 942 ? 30.180 11.069 32.763 1.00 89.62 942 THR A CA 1
ATOM 7508 C C . THR A 1 942 ? 29.321 12.218 32.264 1.00 89.62 942 THR A C 1
ATOM 7510 O O . THR A 1 942 ? 28.512 12.691 33.050 1.00 89.62 942 THR A O 1
ATOM 7513 N N . ARG A 1 943 ? 29.449 12.655 31.001 1.00 88.81 943 ARG A N 1
ATOM 7514 C CA . ARG A 1 943 ? 28.764 13.834 30.437 1.00 88.81 943 ARG A CA 1
ATOM 7515 C C . ARG A 1 943 ? 27.622 13.465 29.493 1.00 88.81 943 ARG A C 1
ATOM 7517 O O . ARG A 1 943 ? 27.709 12.507 28.724 1.00 88.81 943 ARG A O 1
ATOM 7524 N N . ALA A 1 944 ? 26.547 14.250 29.548 1.00 86.94 944 ALA A N 1
ATOM 7525 C CA . ALA A 1 944 ? 25.360 14.056 28.721 1.00 86.94 944 ALA A CA 1
ATOM 7526 C C . ALA A 1 944 ? 25.414 14.824 27.391 1.00 86.94 944 ALA A C 1
ATOM 7528 O O . ALA A 1 944 ? 24.677 14.479 26.463 1.00 86.94 944 ALA A O 1
ATOM 7529 N N . GLU A 1 945 ? 26.235 15.872 27.290 1.00 84.00 945 GLU A N 1
ATOM 7530 C CA . GLU A 1 945 ? 26.456 16.565 26.026 1.00 84.00 945 GLU A CA 1
ATOM 7531 C C . GLU A 1 945 ? 27.182 15.645 25.033 1.00 84.00 945 GLU A C 1
ATOM 7533 O O . GLU A 1 945 ? 28.118 14.921 25.378 1.00 84.00 945 GLU A O 1
ATOM 7538 N N . LEU A 1 946 ? 26.713 15.646 23.785 1.00 83.00 946 LEU A N 1
ATOM 7539 C CA . LEU A 1 946 ? 27.293 14.824 22.720 1.00 83.00 946 LEU A CA 1
ATOM 7540 C C . LEU A 1 946 ? 28.484 15.523 22.062 1.00 83.00 946 LEU A C 1
ATOM 7542 O O . LEU A 1 946 ? 29.488 14.881 21.760 1.00 83.00 946 LEU A O 1
ATOM 7546 N N . TYR A 1 947 ? 28.342 16.829 21.857 1.00 81.19 947 TYR A N 1
ATOM 7547 C CA . TYR A 1 947 ? 29.249 17.663 21.088 1.00 81.19 947 TYR A CA 1
ATOM 7548 C C . TYR A 1 947 ? 29.477 18.989 21.818 1.00 81.19 947 TYR A C 1
ATOM 7550 O O . TYR A 1 947 ? 28.599 19.418 22.574 1.00 81.19 947 TYR A O 1
ATOM 7558 N N . ASP A 1 948 ? 30.628 19.618 21.605 1.00 75.19 948 ASP A N 1
ATOM 7559 C CA . ASP A 1 948 ? 30.895 20.975 22.079 1.00 75.19 948 ASP A CA 1
ATOM 7560 C C . ASP A 1 948 ? 30.229 22.036 21.182 1.00 75.19 948 ASP A C 1
ATOM 7562 O O . ASP A 1 948 ? 29.491 21.714 20.243 1.00 75.19 948 ASP A O 1
ATOM 7566 N N . ASN A 1 949 ? 30.452 23.314 21.501 1.00 65.88 949 ASN A N 1
ATOM 7567 C CA . ASN A 1 949 ? 29.898 24.442 20.745 1.00 65.88 949 ASN A CA 1
ATOM 7568 C C . ASN A 1 949 ? 30.387 24.470 19.286 1.00 65.88 949 ASN A C 1
ATOM 7570 O O . ASN A 1 949 ? 29.672 24.977 18.424 1.00 65.88 949 ASN A O 1
ATOM 7574 N N . ASP A 1 950 ? 31.545 23.863 19.017 1.00 55.78 950 ASP A N 1
ATOM 7575 C CA . ASP A 1 950 ? 32.171 23.752 17.696 1.00 55.78 950 ASP A CA 1
ATOM 7576 C C . ASP A 1 950 ? 31.801 22.430 16.989 1.00 55.78 950 ASP A C 1
ATOM 7578 O O . ASP A 1 950 ? 32.291 22.112 15.904 1.00 55.78 950 ASP A O 1
ATOM 7582 N N . GLY A 1 951 ? 30.913 21.637 17.601 1.00 65.44 951 GLY A N 1
ATOM 7583 C CA . GLY A 1 951 ? 30.422 20.366 17.092 1.00 65.44 951 GLY A CA 1
ATOM 7584 C C . GLY A 1 951 ? 31.334 19.165 17.369 1.00 65.44 951 GLY A C 1
ATOM 7585 O O . GLY A 1 951 ? 30.950 18.037 17.068 1.00 65.44 951 GLY A O 1
ATOM 7586 N N . PHE A 1 952 ? 32.516 19.317 17.956 1.00 70.81 952 PHE A N 1
ATOM 7587 C CA . PHE A 1 952 ? 33.401 18.180 18.196 1.00 70.81 952 PHE A CA 1
ATOM 7588 C C . PHE A 1 952 ? 32.840 17.218 19.237 1.00 70.81 952 PHE A C 1
ATOM 7590 O O . PHE A 1 952 ? 32.279 17.653 20.243 1.00 70.81 952 PHE A O 1
ATOM 7597 N N . PRO A 1 953 ? 33.002 15.894 19.039 1.00 80.94 953 PRO A N 1
ATOM 7598 C CA . PRO A 1 953 ? 32.599 14.928 20.046 1.00 80.94 953 PRO A CA 1
ATOM 7599 C C . PRO A 1 953 ? 33.341 15.169 21.363 1.00 80.94 953 PRO A C 1
ATOM 7601 O O . PRO A 1 953 ? 34.574 15.161 21.404 1.00 80.94 953 PRO A O 1
ATOM 7604 N N . LEU A 1 954 ? 32.579 15.357 22.440 1.00 82.88 954 LEU A N 1
ATOM 7605 C CA . LEU A 1 954 ? 33.124 15.682 23.755 1.00 82.88 954 LEU A CA 1
ATOM 7606 C C . LEU A 1 954 ? 33.803 14.478 24.413 1.00 82.88 954 LEU A C 1
ATOM 7608 O O . LEU A 1 954 ? 33.259 13.371 24.454 1.00 82.88 954 LEU A O 1
ATOM 7612 N N . GLU A 1 955 ? 34.967 14.720 25.017 1.00 83.25 955 GLU A N 1
ATOM 7613 C CA . GLU A 1 955 ? 35.623 13.747 25.893 1.00 83.25 955 GLU A CA 1
ATOM 7614 C C . GLU A 1 955 ? 34.804 13.519 27.169 1.00 83.25 955 GLU A C 1
ATOM 7616 O O . GLU A 1 955 ? 34.281 14.459 27.776 1.00 83.25 955 GLU A O 1
ATOM 7621 N N . GLY A 1 956 ? 34.667 12.252 27.565 1.00 83.88 956 GLY A N 1
ATOM 7622 C CA . GLY A 1 956 ? 33.783 11.827 28.651 1.00 83.88 956 GLY A CA 1
ATOM 7623 C C . GLY A 1 956 ? 32.287 11.883 28.309 1.00 83.88 956 GLY A C 1
ATOM 7624 O O . GLY A 1 956 ? 31.466 11.572 29.173 1.00 83.88 956 GLY A O 1
ATOM 7625 N N . GLY A 1 957 ? 31.921 12.270 27.080 1.00 87.44 957 GLY A N 1
ATOM 7626 C CA . GLY A 1 957 ? 30.549 12.289 26.567 1.00 87.44 957 GLY A CA 1
ATOM 7627 C C . GLY A 1 957 ? 30.173 11.018 25.799 1.00 87.44 957 GLY A C 1
ATOM 7628 O O . GLY A 1 957 ? 31.007 10.178 25.473 1.00 87.44 957 GLY A O 1
ATOM 7629 N N . VAL A 1 958 ? 28.893 10.859 25.453 1.00 88.12 958 VAL A N 1
ATOM 7630 C CA . VAL A 1 958 ? 28.391 9.634 24.790 1.00 88.12 958 VAL A CA 1
ATOM 7631 C C . VAL A 1 958 ? 29.009 9.418 23.397 1.00 88.12 958 VAL A C 1
ATOM 7633 O O . VAL A 1 958 ? 29.021 8.292 22.907 1.00 88.12 958 VAL A O 1
ATOM 7636 N N . MET A 1 959 ? 29.552 10.449 22.749 1.00 87.31 959 MET A N 1
ATOM 7637 C CA . MET A 1 959 ? 30.235 10.342 21.449 1.00 87.31 959 MET A CA 1
ATOM 7638 C C . MET A 1 959 ? 31.769 10.375 21.556 1.00 87.31 959 MET A C 1
ATOM 7640 O O . MET A 1 959 ? 32.431 10.612 20.552 1.00 87.31 959 MET A O 1
ATOM 7644 N N . ASP A 1 960 ? 32.343 10.110 22.738 1.00 89.94 960 ASP A N 1
ATOM 7645 C CA . ASP A 1 960 ? 33.793 10.182 22.973 1.00 89.94 960 ASP A CA 1
ATOM 7646 C C . ASP A 1 960 ? 34.607 9.421 21.891 1.00 89.94 960 ASP A C 1
ATOM 7648 O O . ASP A 1 960 ? 34.372 8.223 21.674 1.00 89.94 960 ASP A O 1
ATOM 7652 N N . PRO A 1 961 ? 35.604 10.058 21.238 1.00 87.62 961 PRO A N 1
ATOM 7653 C CA . PRO A 1 961 ? 36.455 9.429 20.219 1.00 87.62 961 PRO A CA 1
ATOM 7654 C C . PRO A 1 961 ? 37.216 8.167 20.674 1.00 87.62 961 PRO A C 1
ATOM 7656 O O . PRO A 1 961 ? 37.710 7.398 19.834 1.00 87.62 961 PRO A O 1
ATOM 7659 N N . LYS A 1 962 ? 37.341 7.923 21.988 1.00 89.19 962 LYS A N 1
ATOM 7660 C CA . LYS A 1 962 ? 37.868 6.671 22.559 1.00 89.19 962 LYS A CA 1
ATOM 7661 C C . LYS A 1 962 ? 36.948 5.477 22.291 1.00 89.19 962 LYS A C 1
ATOM 7663 O O . LYS A 1 962 ? 37.446 4.366 22.128 1.00 89.19 962 LYS A O 1
ATOM 7668 N N . LEU A 1 963 ? 35.638 5.689 22.156 1.00 90.06 963 LEU A N 1
ATOM 7669 C CA . LEU A 1 963 ? 34.656 4.642 21.840 1.00 90.06 963 LEU A CA 1
ATOM 7670 C C . LEU A 1 963 ? 34.657 4.231 20.356 1.00 90.06 963 LEU A C 1
ATOM 7672 O O . LEU A 1 963 ? 34.001 3.261 19.966 1.00 90.06 963 LEU A O 1
ATOM 7676 N N . GLY A 1 964 ? 35.397 4.956 19.516 1.00 88.38 964 GLY A N 1
ATOM 7677 C CA . GLY A 1 964 ? 35.489 4.744 18.074 1.00 88.38 964 GLY A CA 1
ATOM 7678 C C . GLY A 1 964 ? 35.134 6.002 17.287 1.00 88.38 964 GLY A C 1
ATOM 7679 O O . GLY A 1 964 ? 34.650 6.982 17.840 1.00 88.38 964 GLY A O 1
ATOM 7680 N N . VAL A 1 965 ? 35.381 5.964 15.979 1.00 83.88 965 VAL A N 1
ATOM 7681 C CA . VAL A 1 965 ? 35.135 7.090 15.067 1.00 83.88 965 VAL A CA 1
ATOM 7682 C C . VAL A 1 965 ? 34.230 6.665 13.918 1.00 83.88 965 VAL A C 1
ATOM 7684 O O . VAL A 1 965 ? 34.396 5.582 13.349 1.00 83.88 965 VAL A O 1
ATOM 7687 N N . ILE A 1 966 ? 33.271 7.528 13.589 1.00 78.19 966 ILE A N 1
ATOM 7688 C CA . ILE A 1 966 ? 32.348 7.372 12.455 1.00 78.19 966 ILE A CA 1
ATOM 7689 C C . ILE A 1 966 ? 32.512 8.478 11.412 1.00 78.19 966 ILE A C 1
ATOM 7691 O O . ILE A 1 966 ? 31.947 8.361 10.332 1.00 78.19 966 ILE A O 1
ATOM 7695 N N . ASP A 1 967 ? 33.291 9.514 11.722 1.00 72.88 967 ASP A N 1
ATOM 7696 C CA . ASP A 1 967 ? 33.458 10.680 10.867 1.00 72.88 967 ASP A CA 1
ATOM 7697 C C . ASP A 1 967 ? 34.742 10.599 10.027 1.00 72.88 967 ASP A C 1
ATOM 7699 O O . ASP A 1 967 ? 35.806 10.259 10.563 1.00 72.88 967 ASP A O 1
ATOM 7703 N N . PRO A 1 968 ? 34.676 10.909 8.716 1.00 65.94 968 PRO A N 1
ATOM 7704 C CA . PRO A 1 968 ? 35.849 10.920 7.851 1.00 65.94 96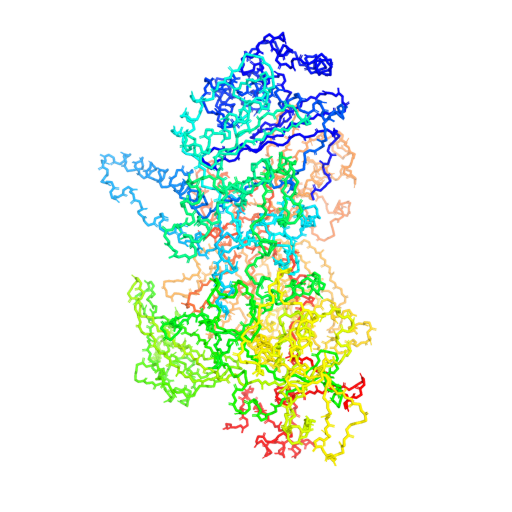8 PRO A CA 1
ATOM 7705 C C . PRO A 1 968 ? 36.882 11.956 8.319 1.00 65.94 968 PRO A C 1
ATOM 7707 O O . PRO A 1 968 ? 36.584 13.143 8.413 1.00 65.94 968 PRO A O 1
ATOM 7710 N N . GLY A 1 969 ? 38.120 11.523 8.559 1.00 67.88 969 GLY A N 1
ATOM 7711 C CA . GLY A 1 969 ? 39.225 12.385 9.010 1.00 67.88 969 GLY A CA 1
ATOM 7712 C C . GLY A 1 969 ? 39.547 12.265 10.502 1.00 67.88 969 GLY A C 1
ATOM 7713 O O . GLY A 1 969 ? 40.687 12.499 10.895 1.00 67.88 969 GLY A O 1
ATOM 7714 N N . LEU A 1 970 ? 38.609 11.784 11.327 1.00 74.56 970 LEU A N 1
ATOM 7715 C CA . LEU A 1 970 ? 38.897 11.482 12.729 1.00 74.56 970 LEU A CA 1
ATOM 7716 C C . LEU A 1 970 ? 39.580 10.116 12.867 1.00 74.56 970 LEU A C 1
ATOM 7718 O O . LEU A 1 970 ? 39.235 9.137 12.198 1.00 74.56 970 LEU A O 1
ATOM 7722 N N . ARG A 1 971 ? 40.549 10.037 13.783 1.00 83.19 971 ARG A N 1
ATOM 7723 C CA . ARG A 1 971 ? 41.189 8.783 14.199 1.00 83.19 971 ARG A CA 1
ATOM 7724 C C . ARG A 1 971 ? 40.758 8.433 15.613 1.00 83.19 971 ARG A C 1
ATOM 7726 O O . ARG A 1 971 ? 40.679 9.299 16.480 1.00 83.19 971 ARG A O 1
ATOM 7733 N N . CYS A 1 972 ? 40.493 7.153 15.851 1.00 85.81 972 CYS A N 1
ATOM 7734 C CA . CYS A 1 972 ? 40.130 6.679 17.178 1.00 85.81 972 CYS A CA 1
ATOM 7735 C C . CYS A 1 972 ? 41.286 6.907 18.155 1.00 85.81 972 CYS A C 1
ATOM 7737 O O . CYS A 1 972 ? 42.411 6.479 17.897 1.00 85.81 972 CYS A O 1
ATOM 7739 N N . ARG A 1 973 ? 41.002 7.526 19.304 1.00 86.81 973 ARG A N 1
ATOM 7740 C CA . ARG A 1 973 ? 42.026 7.808 20.323 1.00 86.81 973 ARG A CA 1
ATOM 7741 C C . ARG A 1 973 ? 42.515 6.557 21.062 1.00 86.81 973 ARG A C 1
ATOM 7743 O O . ARG A 1 973 ? 43.577 6.600 21.669 1.00 86.81 973 ARG A O 1
ATOM 7750 N N . THR A 1 974 ? 41.776 5.452 20.968 1.00 85.81 974 THR A N 1
ATOM 7751 C CA . THR A 1 974 ? 42.120 4.166 21.597 1.00 85.81 974 THR A CA 1
ATOM 7752 C C . THR A 1 974 ? 43.018 3.315 20.697 1.00 85.81 974 THR A C 1
ATOM 7754 O O . THR A 1 974 ? 44.096 2.919 21.119 1.00 85.81 974 THR A O 1
ATOM 7757 N N . CYS A 1 975 ? 42.618 3.058 19.443 1.00 84.50 975 CYS A N 1
ATOM 7758 C CA . CYS A 1 975 ? 43.370 2.171 18.537 1.00 84.50 975 CYS A CA 1
ATOM 7759 C C . CYS A 1 975 ? 44.099 2.874 17.378 1.00 84.50 975 CYS A C 1
ATOM 7761 O O . CYS A 1 975 ? 44.755 2.212 16.577 1.00 84.50 975 CYS A O 1
ATOM 7763 N N . GLY A 1 976 ? 43.953 4.192 17.214 1.00 81.12 976 GLY A N 1
ATOM 7764 C CA . GLY A 1 976 ? 44.589 4.976 16.144 1.00 81.12 976 GLY A CA 1
ATOM 7765 C C . GLY A 1 976 ? 44.022 4.762 14.734 1.00 81.12 976 GLY A C 1
ATOM 7766 O O . GLY A 1 976 ? 44.435 5.452 13.801 1.00 81.12 976 GLY A O 1
ATOM 7767 N N . ARG A 1 977 ? 43.074 3.831 14.567 1.00 83.56 977 ARG A N 1
ATOM 7768 C CA . ARG A 1 977 ? 42.446 3.503 13.281 1.00 83.56 977 ARG A CA 1
ATOM 7769 C C . ARG A 1 977 ? 41.378 4.529 12.897 1.00 83.56 977 ARG A C 1
ATOM 7771 O O . ARG A 1 977 ? 40.733 5.124 13.763 1.00 83.56 977 ARG A O 1
ATOM 7778 N N . GLY A 1 978 ? 41.201 4.724 11.594 1.00 77.81 978 GLY A N 1
ATOM 7779 C CA . GLY A 1 978 ? 40.194 5.623 11.030 1.00 77.81 978 GLY A CA 1
ATOM 7780 C C . GLY A 1 978 ? 38.815 4.974 10.883 1.00 77.81 978 GLY A C 1
ATOM 7781 O O . GLY A 1 978 ? 38.576 3.827 11.282 1.00 77.81 978 GLY A O 1
ATOM 7782 N N . MET A 1 979 ? 37.904 5.719 10.263 1.00 74.00 979 MET A N 1
ATOM 7783 C CA . MET A 1 979 ? 36.574 5.247 9.879 1.00 74.00 979 MET A CA 1
ATOM 7784 C C . MET A 1 979 ? 36.670 3.959 9.036 1.00 74.00 979 MET A C 1
ATOM 7786 O O . MET A 1 979 ? 37.498 3.848 8.136 1.00 74.00 979 MET A O 1
ATOM 7790 N N . GLY A 1 980 ? 35.865 2.944 9.362 1.00 70.69 980 GLY A N 1
ATOM 7791 C CA . GLY A 1 980 ? 35.860 1.646 8.668 1.00 70.69 980 GLY A CA 1
ATOM 7792 C C . GLY A 1 980 ? 36.955 0.655 9.101 1.00 70.69 980 GLY A C 1
ATOM 7793 O O . GLY A 1 980 ? 36.716 -0.551 9.082 1.00 70.69 980 GLY A O 1
ATOM 7794 N N . SER A 1 981 ? 38.109 1.106 9.592 1.00 80.06 981 SER A N 1
ATOM 7795 C CA . SER A 1 981 ? 39.163 0.215 10.119 1.00 80.06 981 SER A CA 1
ATOM 7796 C C . SER A 1 981 ? 39.091 0.030 11.640 1.00 80.06 981 SER A C 1
ATOM 7798 O O . SER A 1 981 ? 39.485 -1.016 12.162 1.00 80.06 981 SER A O 1
ATOM 7800 N N . CYS A 1 982 ? 38.541 1.008 12.365 1.00 84.94 982 CYS A N 1
ATOM 7801 C CA . CYS A 1 982 ? 38.213 0.877 13.782 1.00 84.94 982 CYS A CA 1
ATOM 7802 C C . CYS A 1 982 ? 36.997 -0.049 13.982 1.00 84.94 982 CYS A C 1
ATOM 7804 O O . CYS A 1 982 ? 35.964 0.098 13.321 1.00 84.94 982 CYS A O 1
ATOM 7806 N N . PHE A 1 983 ? 37.100 -0.997 14.918 1.00 84.06 983 PHE A N 1
ATOM 7807 C CA . PHE A 1 983 ? 35.981 -1.864 15.302 1.00 84.06 983 PHE A CA 1
ATOM 7808 C C . PHE A 1 983 ? 35.084 -1.246 16.387 1.00 84.06 983 PHE A C 1
ATOM 7810 O O . PHE A 1 983 ? 33.978 -1.743 16.598 1.00 84.06 983 PHE A O 1
ATOM 7817 N N . GLY A 1 984 ? 35.502 -0.140 17.005 1.00 88.75 984 GLY A N 1
ATOM 7818 C CA . GLY A 1 984 ? 34.833 0.490 18.144 1.00 88.75 984 GLY A CA 1
ATOM 7819 C C . GLY A 1 984 ? 35.208 -0.158 19.478 1.00 88.75 984 GLY A C 1
ATOM 7820 O O . GLY A 1 984 ? 35.578 -1.332 19.525 1.00 88.75 984 GLY A O 1
ATOM 7821 N N . HIS A 1 985 ? 35.116 0.621 20.553 1.00 91.19 985 HIS A N 1
ATOM 7822 C CA . HIS A 1 985 ? 35.504 0.235 21.910 1.00 91.19 985 HIS A CA 1
ATOM 7823 C C . HIS A 1 985 ? 34.371 0.542 22.890 1.00 91.19 985 HIS A C 1
ATOM 7825 O O . HIS A 1 985 ? 33.613 1.492 22.691 1.00 91.19 985 HIS A O 1
ATOM 7831 N N . PHE A 1 986 ? 34.222 -0.296 23.914 1.00 93.88 986 PHE A N 1
ATOM 7832 C CA . PHE A 1 986 ? 33.179 -0.123 24.920 1.00 93.88 986 PHE A CA 1
ATOM 7833 C C . PHE A 1 986 ? 33.530 1.015 25.876 1.00 93.88 986 PHE A C 1
ATOM 7835 O O . PHE A 1 986 ? 34.700 1.267 26.152 1.00 93.88 986 PHE A O 1
ATOM 7842 N N . GLY A 1 987 ? 32.506 1.681 26.391 1.00 94.19 987 GLY A N 1
ATOM 7843 C CA . GLY A 1 987 ? 32.609 2.521 27.580 1.00 94.19 987 GLY A CA 1
ATOM 7844 C C . GLY A 1 987 ? 31.771 1.927 28.701 1.00 94.19 987 GLY A C 1
ATOM 7845 O O . GLY A 1 987 ? 31.089 0.920 28.504 1.00 94.19 987 GLY A O 1
ATOM 7846 N N . TYR A 1 988 ? 31.742 2.589 29.850 1.00 95.56 988 TYR A N 1
ATOM 7847 C CA . TYR A 1 988 ? 30.788 2.264 30.908 1.00 95.56 988 TYR A CA 1
ATOM 7848 C C . TYR A 1 988 ? 30.227 3.525 31.566 1.00 95.56 988 TYR A C 1
ATOM 7850 O O . TYR A 1 988 ? 30.839 4.591 31.514 1.00 95.56 988 TYR A O 1
ATOM 7858 N N . ILE A 1 989 ? 29.052 3.385 32.179 1.00 95.19 989 ILE A N 1
ATOM 7859 C CA . ILE A 1 989 ? 28.451 4.369 33.083 1.00 95.19 989 ILE A CA 1
ATOM 7860 C C . ILE A 1 989 ? 28.362 3.726 34.463 1.00 95.19 989 ILE A C 1
ATOM 7862 O O . ILE A 1 989 ? 27.798 2.638 34.606 1.00 95.19 989 ILE A O 1
ATOM 7866 N N . GLU A 1 990 ? 28.895 4.408 35.471 1.00 95.06 990 GLU A N 1
ATOM 7867 C CA . GLU A 1 990 ? 28.713 4.044 36.873 1.00 95.06 990 GLU A CA 1
ATOM 7868 C C . GLU A 1 990 ? 27.422 4.655 37.417 1.00 95.06 990 GLU A C 1
ATOM 7870 O O . GLU A 1 990 ? 27.246 5.878 37.452 1.00 95.06 990 GLU A O 1
ATOM 7875 N N . LEU A 1 991 ? 26.482 3.787 37.791 1.00 94.44 991 LEU A N 1
ATOM 7876 C CA . LEU A 1 991 ? 25.187 4.199 38.311 1.00 94.44 991 LEU A CA 1
ATOM 7877 C C . LEU A 1 991 ? 25.320 4.575 39.785 1.00 94.44 991 LEU A C 1
ATOM 7879 O O . LEU A 1 991 ? 25.804 3.790 40.594 1.00 94.44 991 LEU A O 1
ATOM 7883 N N . THR A 1 992 ? 24.833 5.763 40.139 1.00 93.38 992 THR A N 1
ATOM 7884 C CA . THR A 1 992 ? 24.864 6.289 41.510 1.00 93.38 992 THR A CA 1
ATOM 7885 C C . THR A 1 992 ? 24.061 5.406 42.473 1.00 93.38 992 THR A C 1
ATOM 7887 O O . THR A 1 992 ? 24.425 5.249 43.636 1.00 93.38 992 THR A O 1
ATOM 7890 N N . LYS A 1 993 ? 22.978 4.788 41.984 1.00 92.75 993 LYS A N 1
ATOM 7891 C CA . LYS A 1 993 ? 22.205 3.761 42.693 1.00 92.75 993 LYS A CA 1
ATOM 7892 C C . LYS A 1 993 ? 21.976 2.554 41.771 1.00 92.75 993 LYS A C 1
ATOM 7894 O O . LYS A 1 993 ? 21.800 2.744 40.565 1.00 92.75 993 LYS A O 1
ATOM 7899 N N . PRO A 1 994 ? 21.961 1.321 42.309 1.00 94.50 994 PRO A N 1
ATOM 7900 C CA . PRO A 1 994 ? 21.772 0.113 41.511 1.00 94.50 994 PRO A CA 1
ATOM 7901 C C . PRO A 1 994 ? 20.370 0.041 40.896 1.00 94.50 994 PRO A C 1
ATOM 7903 O O . PRO A 1 994 ? 19.401 0.495 41.499 1.00 94.50 994 PRO A O 1
ATOM 7906 N N . VAL A 1 995 ? 20.242 -0.579 39.723 1.00 94.38 995 VAL A N 1
ATOM 7907 C CA . VAL A 1 995 ? 18.948 -0.785 39.042 1.00 94.38 995 VAL A CA 1
ATOM 7908 C C . VAL A 1 995 ? 18.738 -2.251 38.673 1.00 94.38 995 VAL A C 1
ATOM 7910 O O . VAL A 1 995 ? 19.678 -2.992 38.399 1.00 94.38 995 VAL A O 1
ATOM 7913 N N . ILE A 1 996 ? 17.487 -2.693 38.634 1.00 93.50 996 ILE A N 1
ATOM 7914 C CA . ILE A 1 996 ? 17.106 -4.064 38.288 1.00 93.50 996 ILE A CA 1
ATOM 7915 C C . ILE A 1 996 ? 17.210 -4.265 36.776 1.00 93.50 996 ILE A C 1
ATOM 7917 O O . ILE A 1 996 ? 16.623 -3.510 35.990 1.00 93.50 996 ILE A O 1
ATOM 7921 N N . HIS A 1 997 ? 17.881 -5.339 36.349 1.00 92.81 997 HIS A N 1
ATOM 7922 C CA . HIS A 1 997 ? 17.887 -5.737 34.947 1.00 92.81 997 HIS A CA 1
ATOM 7923 C C . HIS A 1 997 ? 16.524 -6.315 34.532 1.00 92.81 997 HIS A C 1
ATOM 7925 O O . HIS A 1 997 ? 16.201 -7.477 34.790 1.00 92.81 997 HIS A O 1
ATOM 7931 N N . VAL A 1 998 ? 15.729 -5.528 33.802 1.00 90.56 998 VAL A N 1
ATOM 7932 C CA . VAL A 1 998 ? 14.329 -5.861 33.480 1.00 90.56 998 VAL A CA 1
ATOM 7933 C C . VAL A 1 998 ? 14.130 -7.185 32.727 1.00 90.56 998 VAL A C 1
ATOM 7935 O O . VAL A 1 998 ? 13.129 -7.875 32.923 1.00 90.56 998 VAL A O 1
ATOM 7938 N N . LEU A 1 999 ? 15.080 -7.598 31.876 1.00 89.69 999 LEU A N 1
ATOM 7939 C CA . LEU A 1 999 ? 14.957 -8.879 31.160 1.00 89.69 999 LEU A CA 1
ATOM 7940 C C . LEU A 1 999 ? 15.078 -10.098 32.092 1.00 89.69 999 LEU A C 1
ATOM 7942 O O . LEU A 1 999 ? 14.562 -11.165 31.756 1.00 89.69 999 LEU A O 1
ATOM 7946 N N . TYR A 1 1000 ? 15.697 -9.932 33.265 1.00 90.19 1000 TYR A N 1
ATOM 7947 C CA . TYR A 1 1000 ? 15.913 -10.994 34.243 1.00 90.19 1000 TYR A CA 1
ATOM 7948 C C . TYR A 1 1000 ? 14.965 -10.907 35.446 1.00 90.19 1000 TYR A C 1
ATOM 7950 O O . TYR A 1 1000 ? 15.062 -11.741 36.336 1.00 90.19 1000 TYR A O 1
ATOM 7958 N N . SER A 1 1001 ? 13.978 -10.000 35.474 1.00 90.06 1001 SER A N 1
ATOM 7959 C CA . SER A 1 1001 ? 13.067 -9.846 36.626 1.00 90.06 1001 SER A CA 1
ATOM 7960 C C . SER A 1 1001 ? 12.321 -11.135 37.002 1.00 90.06 1001 SER A C 1
ATOM 7962 O O . SER A 1 1001 ? 12.139 -11.432 38.179 1.00 90.06 1001 SER A O 1
ATOM 7964 N N . LYS A 1 1002 ? 11.954 -11.972 36.019 1.00 89.00 1002 LYS A N 1
ATOM 7965 C CA . LYS A 1 1002 ? 11.370 -13.301 36.291 1.00 89.00 1002 LYS A CA 1
ATOM 7966 C C . LYS A 1 1002 ? 12.370 -14.278 36.913 1.00 89.00 1002 LYS A C 1
ATOM 7968 O O . LYS A 1 1002 ? 11.961 -15.143 37.679 1.00 89.00 1002 LYS A O 1
ATOM 7973 N N . LEU A 1 1003 ? 13.644 -14.188 36.532 1.00 88.69 1003 LEU A N 1
ATOM 7974 C CA . LEU A 1 1003 ? 14.710 -15.016 37.089 1.00 88.69 1003 LEU A CA 1
ATOM 7975 C C . LEU A 1 1003 ? 15.020 -14.571 38.521 1.00 88.69 1003 LEU A C 1
ATOM 7977 O O . LEU A 1 1003 ? 15.021 -15.413 39.408 1.00 88.69 1003 LEU A O 1
ATOM 7981 N N . ILE A 1 1004 ? 15.141 -13.261 38.757 1.00 90.00 1004 ILE A N 1
ATOM 7982 C CA . ILE A 1 1004 ? 15.281 -12.668 40.096 1.00 90.00 1004 ILE A CA 1
ATOM 7983 C C . ILE A 1 1004 ? 14.133 -13.133 41.001 1.00 90.00 1004 ILE A C 1
ATOM 7985 O O . ILE A 1 1004 ? 14.385 -13.631 42.090 1.00 90.00 1004 ILE A O 1
ATOM 7989 N N . TYR A 1 1005 ? 12.882 -13.089 40.522 1.00 90.06 1005 TYR A N 1
ATOM 7990 C CA . TYR A 1 1005 ? 11.731 -13.589 41.285 1.00 90.06 1005 TYR A CA 1
ATOM 7991 C C . TYR A 1 1005 ? 11.869 -15.060 41.696 1.00 90.06 1005 TYR A C 1
ATOM 7993 O O . TYR A 1 1005 ? 11.521 -15.433 42.814 1.00 90.06 1005 TYR A O 1
ATOM 8001 N N . LYS A 1 1006 ? 12.349 -15.907 40.776 1.00 87.50 1006 LYS A N 1
ATOM 8002 C CA . LYS A 1 1006 ? 12.560 -17.332 41.048 1.00 87.50 1006 LYS A CA 1
ATOM 8003 C C . LYS A 1 1006 ? 13.662 -17.533 42.078 1.00 87.50 1006 LYS A C 1
ATOM 8005 O O . LYS A 1 1006 ? 13.435 -18.276 43.022 1.00 87.50 1006 LYS A O 1
ATOM 8010 N N . ILE A 1 1007 ? 14.798 -16.851 41.924 1.00 87.81 1007 ILE A N 1
ATOM 8011 C CA . ILE A 1 1007 ? 15.929 -16.961 42.853 1.00 87.81 1007 ILE A CA 1
ATOM 8012 C C . ILE A 1 1007 ? 15.489 -16.525 44.249 1.00 87.81 1007 ILE A C 1
ATOM 8014 O O . ILE A 1 1007 ? 15.612 -17.308 45.179 1.00 87.81 1007 ILE A O 1
ATOM 8018 N N . LEU A 1 1008 ? 14.838 -15.364 44.372 1.00 87.19 1008 LEU A N 1
ATOM 8019 C CA . LEU A 1 1008 ? 14.343 -14.856 45.653 1.00 87.19 1008 LEU A CA 1
ATOM 8020 C C . LEU A 1 1008 ? 13.344 -15.797 46.352 1.00 87.19 1008 LEU A C 1
ATOM 8022 O O . LEU A 1 1008 ? 13.250 -15.780 47.572 1.00 87.19 1008 LEU A O 1
ATOM 8026 N N . LYS A 1 1009 ? 12.595 -16.620 45.604 1.00 85.62 1009 LYS A N 1
ATOM 8027 C CA . LYS A 1 1009 ? 11.717 -17.663 46.166 1.00 85.62 1009 LYS A CA 1
ATOM 8028 C C . LYS A 1 1009 ? 12.450 -18.946 46.548 1.00 85.62 1009 LYS A C 1
ATOM 8030 O O . LYS A 1 1009 ? 11.958 -19.701 47.380 1.00 85.62 1009 LYS A O 1
ATOM 8035 N N . MET A 1 1010 ? 13.553 -19.235 45.868 1.00 83.31 1010 MET A N 1
ATOM 8036 C CA . MET A 1 1010 ? 14.341 -20.447 46.065 1.00 83.31 1010 MET A CA 1
ATOM 8037 C C . MET A 1 1010 ? 15.371 -20.278 47.179 1.00 83.31 1010 MET A C 1
ATOM 8039 O O . MET A 1 1010 ? 15.778 -21.280 47.756 1.00 83.31 1010 MET A O 1
ATOM 8043 N N . THR A 1 1011 ? 15.777 -19.049 47.498 1.00 86.62 1011 THR A N 1
ATOM 8044 C CA . THR A 1 1011 ? 16.793 -18.738 48.510 1.00 86.62 1011 THR A CA 1
ATOM 8045 C C . THR A 1 1011 ? 16.177 -18.171 49.782 1.00 86.62 1011 THR A C 1
ATOM 8047 O O . THR A 1 1011 ? 15.209 -17.417 49.733 1.00 86.62 1011 THR A O 1
ATOM 8050 N N . CYS A 1 1012 ? 16.766 -18.485 50.933 1.00 85.25 1012 CYS A N 1
ATOM 8051 C CA . CYS A 1 1012 ? 16.328 -17.920 52.203 1.00 85.25 1012 CYS A CA 1
ATOM 8052 C C . CYS A 1 1012 ? 16.694 -16.437 52.317 1.00 85.25 1012 CYS A C 1
ATOM 8054 O O . CYS A 1 1012 ? 17.846 -16.065 52.103 1.00 85.25 1012 CYS A O 1
ATOM 8056 N N . TRP A 1 1013 ? 15.738 -15.600 52.732 1.00 82.62 1013 TRP A N 1
ATOM 8057 C CA . TRP A 1 1013 ? 15.963 -14.161 52.922 1.00 82.62 1013 TRP A CA 1
ATOM 8058 C C . TRP A 1 1013 ? 17.005 -13.838 54.013 1.00 82.62 1013 TRP A C 1
ATOM 8060 O O . TRP A 1 1013 ? 17.675 -12.807 53.931 1.00 82.62 1013 TRP A O 1
ATOM 8070 N N . SER A 1 1014 ? 17.159 -14.718 55.011 1.00 83.31 1014 SER A N 1
ATOM 8071 C CA . SER A 1 1014 ? 18.094 -14.544 56.128 1.00 83.31 1014 SER A CA 1
ATOM 8072 C C . SER A 1 1014 ? 19.487 -15.106 55.805 1.00 83.31 1014 SER A C 1
ATOM 8074 O O . SER A 1 1014 ? 20.453 -14.339 55.745 1.00 83.31 1014 SER A O 1
ATOM 8076 N N . CYS A 1 1015 ? 19.591 -16.413 55.513 1.00 82.94 1015 CYS A N 1
ATOM 8077 C CA . CYS A 1 1015 ? 20.876 -17.105 55.336 1.00 82.94 1015 CYS A CA 1
ATOM 8078 C C . CYS A 1 1015 ? 21.353 -17.265 53.881 1.00 82.94 1015 CYS A C 1
ATOM 8080 O O . CYS A 1 1015 ? 22.398 -17.869 53.665 1.00 82.94 1015 CYS A O 1
ATOM 8082 N N . GLY A 1 1016 ? 20.590 -16.820 52.876 1.00 81.75 1016 GLY A N 1
ATOM 8083 C CA . GLY A 1 1016 ? 20.978 -16.869 51.456 1.00 81.75 1016 GLY A CA 1
ATOM 8084 C C . GLY A 1 1016 ? 20.968 -18.256 50.796 1.00 81.75 1016 GLY A C 1
ATOM 8085 O O . GLY A 1 1016 ? 20.863 -18.338 49.576 1.00 81.75 1016 GLY A O 1
ATOM 8086 N N . ARG A 1 1017 ? 21.016 -19.350 51.568 1.00 85.31 1017 ARG A N 1
ATOM 8087 C CA . ARG A 1 1017 ? 21.048 -20.720 51.024 1.00 85.31 1017 ARG A CA 1
ATOM 8088 C C . ARG A 1 1017 ? 19.778 -21.119 50.277 1.00 85.31 1017 ARG A C 1
ATOM 8090 O O . ARG A 1 1017 ? 18.675 -20.660 50.599 1.00 85.31 1017 ARG A O 1
ATOM 8097 N N . VAL A 1 1018 ? 19.929 -22.029 49.318 1.00 83.75 1018 VAL A N 1
ATOM 8098 C CA . VAL A 1 1018 ? 18.824 -22.598 48.539 1.00 83.75 1018 VAL A CA 1
ATOM 8099 C C . VAL A 1 1018 ? 17.978 -23.527 49.416 1.00 83.75 1018 VAL A C 1
ATOM 8101 O O . VAL A 1 1018 ? 18.451 -24.502 49.996 1.00 83.75 1018 VAL A O 1
ATOM 8104 N N . VAL A 1 1019 ? 16.693 -23.199 49.514 1.00 80.00 1019 VAL A N 1
ATOM 8105 C CA . VAL A 1 1019 ? 15.672 -23.877 50.325 1.00 80.00 1019 VAL A CA 1
ATOM 8106 C C . VAL A 1 1019 ? 14.995 -24.992 49.517 1.00 80.00 1019 VAL A C 1
ATOM 8108 O O . VAL A 1 1019 ? 14.647 -26.031 50.067 1.00 80.00 1019 VAL A O 1
ATOM 8111 N N . SER A 1 1020 ? 14.812 -24.791 48.205 1.00 70.44 1020 SER A N 1
ATOM 8112 C CA . SER A 1 1020 ? 14.218 -25.768 47.281 1.00 70.44 1020 SER A CA 1
ATOM 8113 C C . SER A 1 1020 ? 14.793 -25.621 45.872 1.00 70.44 1020 SER A C 1
ATOM 8115 O O . SER A 1 1020 ? 14.869 -24.514 45.339 1.00 70.44 1020 SER A O 1
ATOM 8117 N N . ALA A 1 1021 ? 15.111 -26.748 45.228 1.00 60.16 1021 ALA A N 1
ATOM 8118 C CA . ALA A 1 1021 ? 15.535 -26.800 43.826 1.00 60.16 1021 ALA A CA 1
ATOM 8119 C C . ALA A 1 1021 ? 14.368 -26.632 42.824 1.00 60.16 1021 ALA A C 1
ATOM 8121 O O . ALA A 1 1021 ? 14.600 -26.427 41.631 1.00 60.16 1021 ALA A O 1
ATOM 8122 N N . SER A 1 1022 ? 13.109 -26.697 43.285 1.00 58.22 1022 SER A N 1
ATOM 8123 C CA . SER A 1 1022 ? 11.912 -26.516 42.449 1.00 58.22 1022 SER A CA 1
ATOM 8124 C C . SER A 1 1022 ? 11.049 -25.345 42.934 1.00 58.22 1022 SER A C 1
ATOM 8126 O O . SER A 1 1022 ? 10.791 -25.193 44.127 1.00 58.22 1022 SER A O 1
ATOM 8128 N N . SER A 1 1023 ? 10.570 -24.510 42.004 1.00 56.34 1023 SER A N 1
ATOM 8129 C CA . SER A 1 1023 ? 9.813 -23.283 42.315 1.00 56.34 1023 SER A CA 1
ATOM 8130 C C . SER A 1 1023 ? 8.376 -23.515 42.810 1.00 56.34 1023 SER A C 1
ATOM 8132 O O . SER A 1 1023 ? 7.658 -22.549 43.063 1.00 56.34 1023 SER A O 1
ATOM 8134 N N . THR A 1 1024 ? 7.927 -24.770 42.865 1.00 53.88 1024 THR A N 1
ATOM 8135 C CA . THR A 1 1024 ? 6.542 -25.180 43.156 1.00 53.88 1024 THR A CA 1
ATOM 8136 C C . THR A 1 1024 ? 6.291 -25.517 44.625 1.00 53.88 1024 THR A C 1
ATOM 8138 O O . THR A 1 1024 ? 5.147 -25.444 45.061 1.00 53.88 1024 THR A O 1
ATOM 8141 N N . THR A 1 1025 ? 7.325 -25.840 45.404 1.00 57.19 1025 THR A N 1
ATOM 8142 C CA . THR A 1 1025 ? 7.187 -26.225 46.817 1.00 57.19 1025 THR A CA 1
ATOM 8143 C C . THR A 1 1025 ? 7.330 -25.012 47.740 1.00 57.19 1025 THR A C 1
ATOM 8145 O O . THR A 1 1025 ? 8.399 -24.414 47.833 1.00 57.19 1025 THR A O 1
ATOM 8148 N N . THR A 1 1026 ? 6.258 -24.639 48.445 1.00 57.97 1026 THR A N 1
ATOM 8149 C CA . THR A 1 1026 ? 6.274 -23.587 49.476 1.00 57.97 1026 THR A CA 1
ATOM 8150 C C . THR A 1 1026 ? 6.745 -24.156 50.810 1.00 57.97 1026 THR A C 1
ATOM 8152 O O . THR A 1 1026 ? 5.963 -24.752 51.550 1.00 57.97 1026 THR A O 1
ATOM 8155 N N . ILE A 1 1027 ? 8.025 -23.974 51.118 1.00 65.88 1027 ILE A N 1
ATOM 8156 C CA . ILE A 1 1027 ? 8.611 -24.361 52.402 1.00 65.88 1027 ILE A CA 1
ATOM 8157 C C . ILE A 1 1027 ? 8.434 -23.196 53.386 1.00 65.88 1027 ILE A C 1
ATOM 8159 O O . ILE A 1 1027 ? 8.887 -22.089 53.110 1.00 65.88 1027 ILE A O 1
ATOM 8163 N N . LYS A 1 1028 ? 7.762 -23.437 54.522 1.00 69.25 1028 LYS A N 1
ATOM 8164 C CA . LYS A 1 1028 ? 7.471 -22.395 55.529 1.00 69.25 1028 LYS A CA 1
ATOM 8165 C C . LYS A 1 1028 ? 8.675 -22.035 56.409 1.00 69.25 1028 LYS A C 1
ATOM 8167 O O . LYS A 1 1028 ? 8.798 -20.879 56.792 1.00 69.25 1028 LYS A O 1
ATOM 8172 N N . LYS A 1 1029 ? 9.570 -22.988 56.701 1.00 78.50 1029 LYS A N 1
ATOM 8173 C CA . LYS A 1 1029 ? 10.775 -22.782 57.530 1.00 78.50 1029 LYS A CA 1
ATOM 8174 C C . LYS A 1 1029 ? 12.038 -23.184 56.785 1.00 78.50 1029 LYS A C 1
ATOM 8176 O O . LYS A 1 1029 ? 12.069 -24.237 56.155 1.00 78.50 1029 LYS A O 1
ATOM 8181 N N . CYS A 1 1030 ? 13.075 -22.355 56.848 1.00 78.19 1030 CYS A N 1
ATOM 8182 C CA . CYS A 1 1030 ? 14.349 -22.645 56.202 1.00 78.19 1030 CYS A CA 1
ATOM 8183 C C . CYS A 1 1030 ? 14.987 -23.920 56.796 1.00 78.19 1030 CYS A C 1
ATOM 8185 O O . CYS A 1 1030 ? 15.197 -23.958 58.007 1.00 78.19 1030 CYS A O 1
ATOM 8187 N N . PRO A 1 1031 ? 15.369 -24.926 55.984 1.00 79.12 1031 PRO A N 1
ATOM 8188 C CA . PRO A 1 1031 ? 16.013 -26.145 56.477 1.00 79.12 1031 PRO A CA 1
ATOM 8189 C C . PRO A 1 1031 ? 17.449 -25.910 56.973 1.00 79.12 1031 PRO A C 1
ATOM 8191 O O . PRO A 1 1031 ? 18.008 -26.778 57.631 1.00 79.12 1031 PRO A O 1
ATOM 8194 N N . HIS A 1 1032 ? 18.039 -24.745 56.674 1.00 81.44 1032 HIS A N 1
ATOM 8195 C CA . HIS A 1 1032 ? 19.420 -24.412 57.037 1.00 81.44 1032 HIS A CA 1
ATOM 8196 C C . HIS A 1 1032 ? 19.528 -23.546 58.296 1.00 81.44 1032 HIS A C 1
ATOM 8198 O O . HIS A 1 1032 ? 20.374 -23.812 59.139 1.00 81.44 1032 HIS A O 1
ATOM 8204 N N . CYS A 1 1033 ? 18.697 -22.504 58.429 1.00 82.25 1033 CYS A N 1
ATOM 8205 C CA . CYS A 1 1033 ? 18.769 -21.554 59.551 1.00 82.25 1033 CYS A CA 1
ATOM 8206 C C . CYS A 1 1033 ? 17.512 -21.500 60.432 1.00 82.25 1033 CYS A C 1
ATOM 8208 O O . CYS A 1 1033 ? 17.480 -20.722 61.376 1.00 82.25 1033 CYS A O 1
ATOM 8210 N N . GLY A 1 1034 ? 16.466 -22.280 60.135 1.00 74.50 1034 GLY A N 1
ATOM 8211 C CA . GLY A 1 1034 ? 15.241 -22.350 60.946 1.00 74.50 1034 GLY A CA 1
ATOM 8212 C C . GLY A 1 1034 ? 14.262 -21.173 60.802 1.00 74.50 1034 GLY A C 1
ATOM 8213 O O . GLY A 1 1034 ? 13.117 -21.299 61.233 1.00 74.50 1034 GLY A O 1
ATOM 8214 N N . GLU A 1 1035 ? 14.674 -20.080 60.155 1.00 79.00 1035 GLU A N 1
ATOM 8215 C CA . GLU A 1 1035 ? 13.881 -18.855 59.972 1.00 79.00 1035 GLU A CA 1
ATOM 8216 C C . GLU A 1 1035 ? 12.630 -19.066 59.097 1.00 79.00 1035 GLU A C 1
ATOM 8218 O O . GLU A 1 1035 ? 12.659 -19.840 58.127 1.00 79.00 1035 GLU A O 1
ATOM 8223 N N . GLU A 1 1036 ? 11.541 -18.347 59.388 1.00 79.62 1036 GLU A N 1
ATOM 8224 C CA . GLU A 1 1036 ? 10.318 -18.394 58.578 1.00 79.62 1036 GLU A CA 1
ATOM 8225 C C . GLU A 1 1036 ? 10.502 -17.684 57.228 1.00 79.62 1036 GLU A C 1
ATOM 8227 O O . GLU A 1 1036 ? 11.066 -16.591 57.129 1.00 79.62 1036 GLU A O 1
ATOM 8232 N N . GLN A 1 1037 ? 10.048 -18.325 56.148 1.00 79.31 1037 GLN A N 1
ATOM 8233 C CA . GLN A 1 1037 ? 10.158 -17.771 54.800 1.00 79.31 1037 GLN A CA 1
ATOM 8234 C C . GLN A 1 1037 ? 9.041 -16.773 54.525 1.00 79.31 1037 GLN A C 1
ATOM 8236 O O . GLN A 1 1037 ? 7.855 -17.103 54.579 1.00 79.31 1037 GLN A O 1
ATOM 8241 N N . LYS A 1 1038 ? 9.434 -15.562 54.134 1.00 80.62 1038 LYS A N 1
ATOM 8242 C CA . LYS A 1 1038 ? 8.500 -14.498 53.776 1.00 80.62 1038 LYS A CA 1
ATOM 8243 C C . LYS A 1 1038 ? 7.974 -14.677 52.355 1.00 80.62 1038 LYS A C 1
ATOM 8245 O O . LYS A 1 1038 ? 8.695 -15.089 51.443 1.00 80.62 1038 LYS A O 1
ATOM 8250 N N . GLN A 1 1039 ? 6.700 -14.355 52.144 1.00 81.88 1039 GLN A N 1
ATOM 8251 C CA . GLN A 1 1039 ? 6.071 -14.514 50.836 1.00 81.88 1039 GLN A CA 1
ATOM 8252 C C . GLN A 1 1039 ? 6.431 -13.346 49.911 1.00 81.88 1039 GLN A C 1
ATOM 8254 O O . GLN A 1 1039 ? 6.201 -12.186 50.243 1.00 81.88 1039 GLN A O 1
ATOM 8259 N N . ILE A 1 1040 ? 6.925 -13.660 48.709 1.00 85.56 1040 ILE A N 1
ATOM 8260 C CA . ILE A 1 1040 ? 7.285 -12.655 47.699 1.00 85.56 1040 ILE A CA 1
ATOM 8261 C C . ILE A 1 1040 ? 6.215 -12.579 46.605 1.00 85.56 1040 ILE A C 1
ATOM 8263 O O . ILE A 1 1040 ? 5.909 -13.571 45.923 1.00 85.56 1040 ILE A O 1
ATOM 8267 N N . LYS A 1 1041 ? 5.678 -11.378 46.388 1.00 85.94 1041 LYS A N 1
ATOM 8268 C CA . LYS A 1 1041 ? 4.776 -11.029 45.282 1.00 85.94 1041 LYS A CA 1
ATOM 8269 C C . LYS A 1 1041 ? 5.562 -10.288 44.196 1.00 85.94 1041 LYS A C 1
ATOM 8271 O O . LYS A 1 1041 ? 6.379 -9.424 44.489 1.00 85.94 1041 LYS A O 1
ATOM 8276 N N . PHE A 1 1042 ? 5.321 -10.630 42.932 1.00 87.19 1042 PHE A N 1
ATOM 8277 C CA . PHE A 1 1042 ? 5.966 -9.991 41.780 1.00 87.19 1042 PHE A CA 1
ATOM 8278 C C . PHE A 1 1042 ? 4.928 -9.257 40.942 1.00 87.19 1042 PHE A C 1
ATOM 8280 O O . PHE A 1 1042 ? 4.063 -9.891 40.328 1.00 87.19 1042 PHE A O 1
ATOM 8287 N N . ASN A 1 1043 ? 5.051 -7.934 40.881 1.00 85.19 1043 ASN A N 1
ATOM 8288 C CA . ASN A 1 1043 ? 4.271 -7.107 39.978 1.00 85.19 1043 ASN A CA 1
ATOM 8289 C C . ASN A 1 1043 ? 5.127 -6.784 38.753 1.00 85.19 1043 ASN A C 1
ATOM 8291 O O . ASN A 1 1043 ? 6.221 -6.224 38.818 1.00 85.19 1043 ASN A O 1
ATOM 8295 N N . LYS A 1 1044 ? 4.628 -7.185 37.584 1.00 79.69 1044 LYS A N 1
ATOM 8296 C CA . LYS A 1 1044 ? 5.305 -6.877 36.324 1.00 79.69 1044 LYS A CA 1
ATOM 8297 C C . LYS A 1 1044 ? 5.311 -5.355 36.124 1.00 79.69 1044 LYS A C 1
ATOM 8299 O O . LYS A 1 1044 ? 4.271 -4.737 36.349 1.00 79.69 1044 LYS A O 1
ATOM 8304 N N . PRO A 1 1045 ? 6.418 -4.774 35.631 1.00 80.62 1045 PRO A N 1
ATOM 8305 C CA . PRO A 1 1045 ? 7.523 -5.463 34.955 1.00 80.62 1045 PRO A CA 1
ATOM 8306 C C . PRO A 1 1045 ? 8.749 -5.815 35.818 1.00 80.62 1045 PRO A C 1
ATOM 8308 O O . PRO A 1 1045 ? 9.429 -6.775 35.459 1.00 80.62 1045 PRO A O 1
ATOM 8311 N N . TYR A 1 1046 ? 9.029 -5.105 36.918 1.00 87.69 1046 TYR A N 1
ATOM 8312 C CA . TYR A 1 1046 ? 10.236 -5.312 37.741 1.00 87.69 1046 TYR A CA 1
ATOM 8313 C C . TYR A 1 1046 ? 10.071 -4.961 39.234 1.00 87.69 1046 TYR A C 1
ATOM 8315 O O . TYR A 1 1046 ? 11.081 -4.797 39.910 1.00 87.69 1046 TYR A O 1
ATOM 8323 N N . THR A 1 1047 ? 8.845 -4.844 39.755 1.00 87.81 1047 THR A N 1
ATOM 8324 C CA . THR A 1 1047 ? 8.610 -4.508 41.171 1.00 87.81 1047 THR A CA 1
ATOM 8325 C C . THR A 1 1047 ? 8.341 -5.761 42.004 1.00 87.81 1047 THR A C 1
ATOM 8327 O O . THR A 1 1047 ? 7.631 -6.686 41.584 1.00 87.81 1047 THR A O 1
ATOM 8330 N N . PHE A 1 1048 ? 8.942 -5.812 43.191 1.00 89.75 1048 PHE A N 1
ATOM 8331 C CA . PHE A 1 1048 ? 8.917 -6.968 44.084 1.00 89.75 1048 PHE A CA 1
ATOM 8332 C C . PHE A 1 1048 ? 8.423 -6.531 45.456 1.00 89.75 1048 PHE A C 1
ATOM 8334 O O . PHE A 1 1048 ? 8.908 -5.548 45.999 1.00 89.75 1048 PHE A O 1
ATOM 8341 N N . PHE A 1 1049 ? 7.481 -7.281 46.017 1.00 87.94 1049 PHE A N 1
ATOM 8342 C CA . PHE A 1 1049 ? 6.919 -7.003 47.331 1.00 87.94 1049 PHE A CA 1
ATOM 8343 C C . PHE A 1 1049 ? 7.122 -8.189 48.259 1.00 87.94 1049 PHE A C 1
ATOM 8345 O O . PHE A 1 1049 ? 6.941 -9.342 47.859 1.00 87.94 1049 PHE A O 1
ATOM 8352 N N . GLU A 1 1050 ? 7.441 -7.888 49.504 1.00 84.06 1050 GLU A N 1
ATOM 8353 C CA . GLU A 1 1050 ? 7.505 -8.818 50.617 1.00 84.06 1050 GLU A CA 1
ATOM 8354 C C . GLU A 1 1050 ? 6.247 -8.668 51.476 1.00 84.06 1050 GLU A C 1
ATOM 8356 O O . GLU A 1 1050 ? 5.816 -7.553 51.758 1.00 84.06 1050 GLU A O 1
ATOM 8361 N N . VAL A 1 1051 ? 5.640 -9.790 51.867 1.00 80.56 1051 VAL A N 1
ATOM 8362 C CA . VAL A 1 1051 ? 4.506 -9.815 52.801 1.00 80.56 1051 VAL A CA 1
ATOM 8363 C C . VAL A 1 1051 ? 5.026 -10.216 54.181 1.00 80.56 1051 VAL A C 1
ATOM 8365 O O . VAL A 1 1051 ? 5.548 -11.325 54.333 1.00 80.56 1051 VAL A O 1
ATOM 8368 N N . GLY A 1 1052 ? 4.915 -9.309 55.154 1.00 67.62 1052 GLY A N 1
ATOM 8369 C CA . GLY A 1 1052 ? 5.278 -9.544 56.556 1.00 67.62 1052 GLY A CA 1
ATOM 8370 C C . GLY A 1 1052 ? 4.186 -10.254 57.371 1.00 67.62 1052 GLY A C 1
ATOM 8371 O O . GLY A 1 1052 ? 3.084 -10.496 56.883 1.00 67.62 1052 GLY A O 1
ATOM 8372 N N . GLU A 1 1053 ? 4.483 -10.554 58.641 1.00 59.34 1053 GLU A N 1
ATOM 8373 C CA . GLU A 1 1053 ? 3.608 -11.301 59.571 1.00 59.34 1053 GLU A CA 1
ATOM 8374 C C . GLU A 1 1053 ? 2.269 -10.603 59.891 1.00 59.34 1053 GLU A C 1
ATOM 8376 O O . GLU A 1 1053 ? 1.304 -11.268 60.256 1.00 59.34 1053 GLU A O 1
ATOM 8381 N N . LYS A 1 1054 ? 2.184 -9.275 59.720 1.00 57.00 1054 LYS A N 1
ATOM 8382 C CA . LYS A 1 1054 ? 0.977 -8.453 59.953 1.00 57.00 1054 LYS A CA 1
ATOM 8383 C C . LYS A 1 1054 ? 0.212 -8.075 58.673 1.00 57.00 1054 LYS A C 1
ATOM 8385 O O . LYS A 1 1054 ? -0.529 -7.103 58.675 1.00 57.00 1054 LYS A O 1
ATOM 8390 N N . GLU A 1 1055 ? 0.427 -8.795 57.570 1.00 60.50 1055 GLU A N 1
ATOM 8391 C CA . GLU A 1 1055 ? -0.043 -8.432 56.216 1.00 60.50 1055 GLU A CA 1
ATOM 8392 C C . GLU A 1 1055 ? 0.529 -7.114 55.649 1.00 60.50 1055 GLU A C 1
ATOM 8394 O O . GLU A 1 1055 ? 0.134 -6.692 54.560 1.00 60.50 1055 GLU A O 1
ATOM 8399 N N . ASP A 1 1056 ? 1.515 -6.502 56.314 1.00 68.19 1056 ASP A N 1
ATOM 8400 C CA . ASP A 1 1056 ? 2.231 -5.338 55.791 1.00 68.19 1056 ASP A CA 1
ATOM 8401 C C . ASP A 1 1056 ? 2.999 -5.712 54.513 1.00 68.19 1056 ASP A C 1
ATOM 8403 O O . ASP A 1 1056 ? 3.789 -6.664 54.483 1.00 68.19 1056 ASP A O 1
ATOM 8407 N N . ILE A 1 1057 ? 2.738 -4.968 53.435 1.00 77.62 1057 ILE A N 1
ATOM 8408 C CA . ILE A 1 1057 ? 3.356 -5.163 52.121 1.00 77.62 1057 ILE A CA 1
ATOM 8409 C C . ILE A 1 1057 ? 4.494 -4.152 51.978 1.00 77.62 1057 ILE A C 1
ATOM 8411 O O . ILE A 1 1057 ? 4.241 -2.962 51.802 1.00 77.62 1057 ILE A O 1
ATOM 8415 N N . VAL A 1 1058 ? 5.738 -4.631 52.018 1.00 82.75 1058 VAL A N 1
ATOM 8416 C CA . VAL A 1 1058 ? 6.944 -3.802 51.863 1.00 82.75 1058 VAL A CA 1
ATOM 8417 C C . VAL A 1 1058 ? 7.516 -3.997 50.462 1.00 82.75 1058 VAL A C 1
ATOM 8419 O O . VAL A 1 1058 ? 7.684 -5.129 50.005 1.00 82.75 1058 VAL A O 1
ATOM 8422 N N . GLU A 1 1059 ? 7.798 -2.908 49.750 1.00 84.94 1059 GLU A N 1
ATOM 8423 C CA . GLU A 1 1059 ? 8.478 -2.965 48.453 1.00 84.94 1059 GLU A CA 1
ATOM 8424 C C . GLU A 1 1059 ? 9.979 -3.206 48.644 1.00 84.94 1059 GLU A C 1
ATOM 8426 O O . GLU A 1 1059 ? 10.622 -2.543 49.452 1.00 84.94 1059 GLU A O 1
ATOM 8431 N N . LEU A 1 1060 ? 10.537 -4.165 47.903 1.00 87.62 1060 LEU A N 1
ATOM 8432 C CA . LEU A 1 1060 ? 11.967 -4.460 47.921 1.00 87.62 1060 LEU A CA 1
ATOM 8433 C C . LEU A 1 1060 ? 12.690 -3.558 46.926 1.00 87.62 1060 LEU A C 1
ATOM 8435 O O . LEU A 1 1060 ? 12.451 -3.641 45.716 1.00 87.62 1060 LEU A O 1
ATOM 8439 N N . THR A 1 1061 ? 13.621 -2.746 47.422 1.00 89.31 1061 THR A N 1
ATOM 8440 C CA . THR A 1 1061 ? 14.445 -1.905 46.557 1.00 89.31 1061 THR A CA 1
ATOM 8441 C C . THR A 1 1061 ? 15.491 -2.748 45.810 1.00 89.31 1061 THR A C 1
ATOM 8443 O O . THR A 1 1061 ? 15.860 -3.844 46.251 1.00 89.31 1061 THR A O 1
ATOM 8446 N N . PRO A 1 1062 ? 16.037 -2.263 44.675 1.00 91.12 1062 PRO A N 1
ATOM 8447 C CA . PRO A 1 1062 ? 17.138 -2.941 43.985 1.00 91.12 1062 PRO A CA 1
ATOM 8448 C C . PRO A 1 1062 ? 18.349 -3.227 44.887 1.00 91.12 1062 PRO A C 1
ATOM 8450 O O . PRO A 1 1062 ? 19.075 -4.192 44.650 1.00 91.12 1062 PRO A O 1
ATOM 8453 N N . LEU A 1 1063 ? 18.568 -2.389 45.906 1.00 91.31 1063 LEU A N 1
ATOM 8454 C CA . LEU A 1 1063 ? 19.663 -2.526 46.860 1.00 91.31 1063 LEU A CA 1
ATOM 8455 C C . LEU A 1 1063 ? 19.402 -3.690 47.829 1.00 91.31 1063 LEU A C 1
ATOM 8457 O O . LEU A 1 1063 ? 20.251 -4.573 47.929 1.00 91.31 1063 LEU A O 1
ATOM 8461 N N . ASP A 1 1064 ? 18.193 -3.782 48.395 1.00 89.94 1064 ASP A N 1
ATOM 8462 C CA . ASP A 1 1064 ? 17.784 -4.901 49.264 1.00 89.94 1064 ASP A CA 1
ATOM 8463 C C . ASP A 1 1064 ? 17.883 -6.250 48.541 1.00 89.94 1064 ASP A C 1
ATOM 8465 O O . ASP A 1 1064 ? 18.323 -7.259 49.096 1.00 89.94 1064 ASP A O 1
ATOM 8469 N N . ILE A 1 1065 ? 17.473 -6.280 47.268 1.00 90.50 1065 ILE A N 1
ATOM 8470 C CA . ILE A 1 1065 ? 17.552 -7.486 46.439 1.00 90.50 1065 ILE A CA 1
ATOM 8471 C C . ILE A 1 1065 ? 19.014 -7.878 46.221 1.00 90.50 1065 ILE A C 1
ATOM 8473 O O . ILE A 1 1065 ? 19.351 -9.055 46.327 1.00 90.50 1065 ILE A O 1
ATOM 8477 N N . ARG A 1 1066 ? 19.892 -6.913 45.932 1.00 91.69 1066 ARG A N 1
ATOM 8478 C CA . ARG A 1 1066 ? 21.315 -7.177 45.708 1.00 91.69 1066 ARG A CA 1
ATOM 8479 C C . ARG A 1 1066 ? 21.988 -7.758 46.950 1.00 91.69 1066 ARG A C 1
ATOM 8481 O O . ARG A 1 1066 ? 22.662 -8.775 46.823 1.00 91.69 1066 ARG A O 1
ATOM 8488 N N . GLU A 1 1067 ? 21.761 -7.165 48.121 1.00 90.25 1067 GLU A N 1
ATOM 8489 C CA . GLU A 1 1067 ? 22.319 -7.647 49.392 1.00 90.25 1067 GLU A CA 1
ATOM 8490 C C . GLU A 1 1067 ? 21.886 -9.084 49.701 1.00 90.25 1067 GLU A C 1
ATOM 8492 O O . GLU A 1 1067 ? 22.680 -9.898 50.166 1.00 90.25 1067 GLU A O 1
ATOM 8497 N N . ARG A 1 1068 ? 20.632 -9.438 49.394 1.00 88.56 1068 ARG A N 1
ATOM 8498 C CA . ARG A 1 1068 ? 20.144 -10.818 49.547 1.00 88.56 1068 ARG A CA 1
ATOM 8499 C C . ARG A 1 1068 ? 20.824 -11.789 48.592 1.00 88.56 1068 ARG A C 1
ATOM 8501 O O . ARG A 1 1068 ? 21.151 -12.900 48.996 1.00 88.56 1068 ARG A O 1
ATOM 8508 N N . LEU A 1 1069 ? 21.017 -11.388 47.337 1.00 89.19 1069 LEU A N 1
ATOM 8509 C CA . LEU A 1 1069 ? 21.658 -12.228 46.323 1.00 89.19 1069 LEU A CA 1
ATOM 8510 C C . LEU A 1 1069 ? 23.156 -12.431 46.595 1.00 89.19 1069 LEU A C 1
ATOM 8512 O O . LEU A 1 1069 ? 23.686 -13.488 46.274 1.00 89.19 1069 LEU A O 1
ATOM 8516 N N . GLU A 1 1070 ? 23.820 -11.464 47.228 1.00 89.69 1070 GLU A N 1
ATOM 8517 C CA . GLU A 1 1070 ? 25.237 -11.549 47.604 1.00 89.69 1070 GLU A CA 1
ATOM 8518 C C . GLU A 1 1070 ? 25.511 -12.574 48.720 1.00 89.69 1070 GLU A C 1
ATOM 8520 O O . GLU A 1 1070 ? 26.614 -13.111 48.802 1.00 89.69 1070 GLU A O 1
ATOM 8525 N N . LYS A 1 1071 ? 24.501 -12.907 49.538 1.00 88.56 1071 LYS A N 1
ATOM 8526 C CA . LYS A 1 1071 ? 24.593 -13.933 50.594 1.00 88.56 1071 LYS A CA 1
ATOM 8527 C C . LYS A 1 1071 ? 24.609 -15.376 50.068 1.00 88.56 1071 LYS A C 1
ATOM 8529 O O . LYS A 1 1071 ? 24.798 -16.295 50.862 1.00 88.56 1071 LYS A O 1
ATOM 8534 N N . ILE A 1 1072 ? 24.350 -15.599 48.778 1.00 88.19 1072 ILE A N 1
ATOM 8535 C CA . ILE A 1 1072 ? 24.284 -16.946 48.194 1.00 88.19 1072 ILE A CA 1
ATOM 8536 C C . ILE A 1 1072 ? 25.714 -17.511 48.073 1.00 88.19 1072 ILE A C 1
ATOM 8538 O O . ILE A 1 1072 ? 26.543 -16.886 47.408 1.00 88.19 1072 ILE A O 1
ATOM 8542 N N . PRO A 1 1073 ? 26.026 -18.675 48.678 1.00 85.50 1073 PRO A N 1
ATOM 8543 C CA . PRO A 1 1073 ? 27.350 -19.285 48.572 1.00 85.50 1073 PRO A CA 1
ATOM 8544 C C . PRO A 1 1073 ? 27.582 -19.909 47.188 1.00 85.50 1073 PRO A C 1
ATOM 8546 O O . PRO A 1 1073 ? 26.639 -20.341 46.524 1.00 85.50 1073 PRO A O 1
ATOM 8549 N N . ASP A 1 1074 ? 28.848 -20.016 46.773 1.00 83.94 1074 ASP A N 1
ATOM 8550 C CA . ASP A 1 1074 ? 29.215 -20.521 45.440 1.00 83.94 1074 ASP A CA 1
ATOM 8551 C C . ASP A 1 1074 ? 28.778 -21.984 45.205 1.00 83.94 1074 ASP A C 1
ATOM 8553 O O . ASP A 1 1074 ? 28.411 -22.344 44.087 1.00 83.94 1074 ASP A O 1
ATOM 8557 N N . GLU A 1 1075 ? 28.732 -22.805 46.262 1.00 82.44 1075 GLU A N 1
ATOM 8558 C CA . GLU A 1 1075 ? 28.247 -24.199 46.239 1.00 82.44 1075 GLU A CA 1
ATOM 8559 C C . GLU A 1 1075 ? 26.779 -24.305 45.779 1.00 82.44 1075 GLU A C 1
ATOM 8561 O O . GLU A 1 1075 ? 26.399 -25.235 45.067 1.00 82.44 1075 GLU A O 1
ATOM 8566 N N . ASP A 1 1076 ? 25.953 -23.312 46.124 1.00 83.06 1076 ASP A N 1
ATOM 8567 C CA . ASP A 1 1076 ? 24.521 -23.293 45.815 1.00 83.06 1076 ASP A CA 1
ATOM 8568 C C . ASP A 1 1076 ? 24.230 -22.780 44.386 1.00 83.06 1076 ASP A C 1
ATOM 8570 O O . ASP A 1 1076 ? 23.104 -22.900 43.887 1.00 83.06 1076 ASP A O 1
ATOM 8574 N N . LEU A 1 1077 ? 25.226 -22.227 43.681 1.00 82.06 1077 LEU A N 1
ATOM 8575 C CA . LEU A 1 1077 ? 25.051 -21.696 42.322 1.00 82.06 1077 LEU A CA 1
ATOM 8576 C C . LEU A 1 1077 ? 24.748 -22.795 41.295 1.00 82.06 1077 LEU A C 1
ATOM 8578 O O . LEU A 1 1077 ? 23.952 -22.575 40.371 1.00 82.06 1077 LEU A O 1
ATOM 8582 N N . GLU A 1 1078 ? 25.325 -23.988 41.473 1.00 77.12 1078 GLU A N 1
ATOM 8583 C CA . GLU A 1 1078 ? 25.024 -25.153 40.633 1.00 77.12 1078 GLU A CA 1
ATOM 8584 C C . GLU A 1 1078 ? 23.553 -25.572 40.770 1.00 77.12 1078 GLU A C 1
ATOM 8586 O O . GLU A 1 1078 ? 22.888 -25.844 39.762 1.00 77.12 1078 GLU A O 1
ATOM 8591 N N . LEU A 1 1079 ? 23.004 -25.519 41.991 1.00 76.00 1079 LEU A N 1
ATOM 8592 C CA . LEU A 1 1079 ? 21.594 -25.815 42.278 1.00 76.00 1079 LEU A CA 1
ATOM 8593 C C . LEU A 1 1079 ? 20.647 -24.806 41.612 1.00 76.00 1079 LEU A C 1
ATOM 8595 O O . LEU A 1 1079 ? 19.566 -25.174 41.144 1.00 76.00 1079 LEU A O 1
ATOM 8599 N N . LEU A 1 1080 ? 21.068 -23.542 41.500 1.00 75.38 1080 LEU A N 1
ATOM 8600 C CA . LEU A 1 1080 ? 20.331 -22.481 40.803 1.00 75.38 1080 LEU A CA 1
ATOM 8601 C C . LEU A 1 1080 ? 20.428 -22.571 39.269 1.00 75.38 1080 LEU A C 1
ATOM 8603 O O . LEU A 1 1080 ? 19.765 -21.801 38.567 1.00 75.38 1080 LEU A O 1
ATOM 8607 N N . LYS A 1 1081 ? 21.215 -23.518 38.731 1.00 73.81 1081 LYS A N 1
ATOM 8608 C CA . LYS A 1 1081 ? 21.503 -23.686 37.293 1.00 73.81 1081 LYS A CA 1
ATOM 8609 C C . LYS A 1 1081 ? 22.096 -22.432 36.640 1.00 73.81 1081 LYS A C 1
ATOM 8611 O O . LYS A 1 1081 ? 21.943 -22.229 35.432 1.00 73.81 1081 LYS A O 1
ATOM 8616 N N . ILE A 1 1082 ? 22.776 -21.588 37.414 1.00 72.75 1082 ILE A N 1
ATOM 8617 C CA . ILE A 1 1082 ? 23.456 -20.398 36.901 1.00 72.75 1082 ILE A CA 1
ATOM 8618 C C . ILE A 1 1082 ? 24.871 -20.820 36.511 1.00 72.75 1082 ILE A C 1
ATOM 8620 O O . ILE A 1 1082 ? 25.762 -20.935 37.345 1.00 72.75 1082 ILE A O 1
ATOM 8624 N N . LYS A 1 1083 ? 25.077 -21.098 35.220 1.00 66.69 1083 LYS A N 1
ATOM 8625 C CA . LYS A 1 1083 ? 26.405 -21.426 34.692 1.00 66.69 1083 LYS A CA 1
ATOM 8626 C C . LYS A 1 1083 ? 27.196 -20.135 34.495 1.00 66.69 1083 LYS A C 1
ATOM 8628 O O . LYS A 1 1083 ? 26.849 -19.345 33.626 1.00 66.69 1083 LYS A O 1
ATOM 8633 N N . GLY A 1 1084 ? 28.241 -19.957 35.306 1.00 69.56 1084 GLY A N 1
ATOM 8634 C CA . GLY A 1 1084 ? 29.247 -18.893 35.226 1.00 69.56 1084 GLY A CA 1
ATOM 8635 C C . GLY A 1 1084 ? 28.713 -17.469 35.421 1.00 69.56 1084 GLY A C 1
ATOM 8636 O O . GLY A 1 1084 ? 28.314 -16.775 34.483 1.00 69.56 1084 GLY A O 1
ATOM 8637 N N . GLY A 1 1085 ? 28.798 -17.029 36.673 1.00 78.62 1085 GLY A N 1
ATOM 8638 C CA . GLY A 1 1085 ? 28.507 -15.680 37.144 1.00 78.62 1085 GLY A CA 1
ATOM 8639 C C . GLY A 1 1085 ? 27.660 -15.706 38.411 1.00 78.62 1085 GLY A C 1
ATOM 8640 O O . GLY A 1 1085 ? 27.012 -16.715 38.685 1.00 78.62 1085 GLY A O 1
ATOM 8641 N N . ARG A 1 1086 ? 27.679 -14.622 39.194 1.00 87.50 1086 ARG A N 1
ATOM 8642 C CA . ARG A 1 1086 ? 26.938 -14.575 40.459 1.00 87.50 1086 ARG A CA 1
ATOM 8643 C C . ARG A 1 1086 ? 25.583 -13.848 40.331 1.00 87.50 1086 ARG A C 1
ATOM 8645 O O . ARG A 1 1086 ? 25.467 -12.926 39.514 1.00 87.50 1086 ARG A O 1
ATOM 8652 N N . PRO A 1 1087 ? 24.540 -14.254 41.085 1.00 88.50 1087 PRO A N 1
ATOM 8653 C CA . PRO A 1 1087 ? 23.179 -13.731 40.947 1.00 88.50 1087 PRO A CA 1
ATOM 8654 C C . PRO A 1 1087 ? 23.051 -12.228 41.192 1.00 88.50 1087 PRO A C 1
ATOM 8656 O O . PRO A 1 1087 ? 22.200 -11.582 40.583 1.00 88.50 1087 PRO A O 1
ATOM 8659 N N . GLU A 1 1088 ? 23.892 -11.641 42.043 1.00 89.62 1088 GLU A N 1
ATOM 8660 C CA . GLU A 1 1088 ? 23.841 -10.214 42.350 1.00 89.62 1088 GLU A CA 1
ATOM 8661 C C . GLU A 1 1088 ? 24.190 -9.332 41.142 1.00 89.62 1088 GLU A C 1
ATOM 8663 O O . GLU A 1 1088 ? 23.784 -8.173 41.101 1.00 89.62 1088 GLU A O 1
ATOM 8668 N N . TRP A 1 1089 ? 24.854 -9.873 40.110 1.00 90.62 1089 TRP A N 1
ATOM 8669 C CA . TRP A 1 1089 ? 25.129 -9.152 38.857 1.00 90.62 1089 TRP A CA 1
ATOM 8670 C C . TRP A 1 1089 ? 23.875 -8.946 37.992 1.00 90.62 1089 TRP A C 1
ATOM 8672 O O . TRP A 1 1089 ? 23.909 -8.185 37.026 1.00 90.62 1089 TRP A O 1
ATOM 8682 N N . LEU A 1 1090 ? 22.748 -9.582 38.341 1.00 90.25 1090 LEU A N 1
ATOM 8683 C CA . LEU A 1 1090 ? 21.435 -9.268 37.762 1.00 90.25 1090 LEU A CA 1
ATOM 8684 C C . LEU A 1 1090 ? 20.936 -7.874 38.184 1.00 90.25 1090 LEU A C 1
ATOM 8686 O O . LEU A 1 1090 ? 20.027 -7.324 37.554 1.00 90.25 1090 LEU A O 1
ATOM 8690 N N . ILE A 1 1091 ? 21.527 -7.307 39.238 1.00 93.31 1091 ILE A N 1
ATOM 8691 C CA . ILE A 1 1091 ? 21.356 -5.917 39.639 1.00 93.31 1091 ILE A CA 1
ATOM 8692 C C . ILE A 1 1091 ? 22.518 -5.108 39.055 1.00 93.31 1091 ILE A C 1
ATOM 8694 O O . ILE A 1 1091 ? 23.689 -5.334 39.356 1.00 93.31 1091 ILE A O 1
ATOM 8698 N N . ILE A 1 1092 ? 22.189 -4.163 38.182 1.00 93.81 1092 ILE A N 1
ATOM 8699 C CA . ILE A 1 1092 ? 23.157 -3.406 37.395 1.00 93.81 1092 ILE A CA 1
ATOM 8700 C C . ILE A 1 1092 ? 23.706 -2.264 38.245 1.00 93.81 1092 ILE A C 1
ATOM 8702 O O . ILE A 1 1092 ? 22.960 -1.392 38.691 1.00 93.81 1092 ILE A O 1
ATOM 8706 N N . THR A 1 1093 ? 25.024 -2.252 38.415 1.00 93.56 1093 THR A N 1
ATOM 8707 C CA . THR A 1 1093 ? 25.791 -1.141 39.000 1.00 93.56 1093 THR A CA 1
ATOM 8708 C C . THR A 1 1093 ? 26.612 -0.406 37.943 1.00 93.56 1093 THR A C 1
ATOM 8710 O O . THR A 1 1093 ? 26.684 0.819 37.948 1.00 93.56 1093 THR A O 1
ATOM 8713 N N . LEU A 1 1094 ? 27.183 -1.154 36.995 1.00 94.06 1094 LEU A N 1
ATOM 8714 C CA . LEU A 1 1094 ? 27.907 -0.637 35.837 1.00 94.06 1094 LEU A CA 1
ATOM 8715 C C . LEU A 1 1094 ? 27.141 -0.992 34.566 1.00 94.06 1094 LEU A C 1
ATOM 8717 O O . LEU A 1 1094 ? 26.924 -2.168 34.273 1.00 94.06 1094 LEU A O 1
ATOM 8721 N N . LEU A 1 1095 ? 26.750 0.027 33.804 1.00 93.69 1095 LEU A N 1
ATOM 8722 C CA . LEU A 1 1095 ? 26.079 -0.146 32.521 1.00 93.69 1095 LEU A CA 1
ATOM 8723 C C . LEU A 1 1095 ? 27.107 -0.029 31.380 1.00 93.69 1095 LEU A C 1
ATOM 8725 O O . LEU A 1 1095 ? 27.695 1.043 31.219 1.00 93.69 1095 LEU A O 1
ATOM 8729 N N . PRO A 1 1096 ? 27.333 -1.075 30.562 1.00 94.00 1096 PRO A N 1
ATOM 8730 C CA . PRO A 1 1096 ? 28.212 -0.987 29.402 1.00 94.00 1096 PRO A CA 1
ATOM 8731 C C . PRO A 1 1096 ? 27.616 -0.059 28.339 1.00 94.00 1096 PRO A C 1
ATOM 8733 O O . PRO A 1 1096 ? 26.489 -0.242 27.874 1.00 94.00 1096 PRO A O 1
ATOM 8736 N N . VAL A 1 1097 ? 28.405 0.917 27.905 1.00 93.94 1097 VAL A N 1
ATOM 8737 C CA . VAL A 1 1097 ? 28.075 1.823 26.806 1.00 93.94 1097 VAL A CA 1
ATOM 8738 C C . VAL A 1 1097 ? 28.560 1.199 25.498 1.00 93.94 1097 VAL A C 1
ATOM 8740 O O . VAL A 1 1097 ? 29.765 0.969 25.342 1.00 93.94 1097 VAL A O 1
ATOM 8743 N N . PRO A 1 1098 ? 27.658 0.927 24.537 1.00 93.25 1098 PRO A N 1
ATOM 8744 C CA . PRO A 1 1098 ? 28.050 0.363 23.257 1.00 93.25 1098 PRO A CA 1
ATOM 8745 C C . PRO A 1 1098 ? 28.947 1.337 22.468 1.00 93.25 1098 PRO A C 1
ATOM 8747 O O . PRO A 1 1098 ? 28.747 2.560 22.550 1.00 93.25 1098 PRO A O 1
ATOM 8750 N N . PRO A 1 1099 ? 29.891 0.818 21.660 1.00 92.00 1099 PRO A N 1
ATOM 8751 C CA . PRO A 1 1099 ? 30.743 1.629 20.793 1.00 92.00 1099 PRO A CA 1
ATOM 8752 C C . PRO A 1 1099 ? 29.952 2.507 19.820 1.00 92.00 1099 PRO A C 1
ATOM 8754 O O . PRO A 1 1099 ? 28.878 2.116 19.364 1.00 92.00 1099 PRO A O 1
ATOM 8757 N N . VAL A 1 1100 ? 30.521 3.639 19.393 1.00 89.25 1100 VAL A N 1
ATOM 8758 C CA . VAL A 1 1100 ? 29.873 4.549 18.420 1.00 89.25 1100 VAL A CA 1
ATOM 8759 C C . VAL A 1 1100 ? 29.618 3.855 17.073 1.00 89.25 1100 VAL A C 1
ATOM 8761 O O . VAL A 1 1100 ? 28.619 4.117 16.411 1.00 89.25 1100 VAL A O 1
ATOM 8764 N N . THR A 1 1101 ? 30.448 2.877 16.697 1.00 86.00 1101 THR A N 1
ATOM 8765 C CA . THR A 1 1101 ? 30.263 2.065 15.480 1.00 86.00 1101 THR A CA 1
ATOM 8766 C C . THR A 1 1101 ? 28.993 1.201 15.498 1.00 86.00 1101 THR A C 1
ATOM 8768 O O . THR A 1 1101 ? 28.484 0.857 14.434 1.00 86.00 1101 THR A O 1
ATOM 8771 N N . MET A 1 1102 ? 28.450 0.877 16.680 1.00 88.81 1102 MET A N 1
ATOM 8772 C CA . MET A 1 1102 ? 27.179 0.155 16.857 1.00 88.81 1102 MET A CA 1
ATOM 8773 C C . MET A 1 1102 ? 25.955 1.093 16.874 1.00 88.81 1102 MET A C 1
ATOM 8775 O O . MET A 1 1102 ? 24.819 0.648 16.694 1.00 88.81 1102 MET A O 1
ATOM 8779 N N . ARG A 1 1103 ? 26.179 2.395 17.062 1.00 90.38 1103 ARG A N 1
ATOM 8780 C CA . ARG A 1 1103 ? 25.154 3.450 17.111 1.00 90.38 1103 ARG A CA 1
ATOM 8781 C C . ARG A 1 1103 ? 25.576 4.664 16.265 1.00 90.38 1103 ARG A C 1
ATOM 8783 O O . ARG A 1 1103 ? 25.693 5.766 16.798 1.00 90.38 1103 ARG A O 1
ATOM 8790 N N . PRO A 1 1104 ? 25.859 4.465 14.964 1.00 85.94 1104 PRO A N 1
ATOM 8791 C CA . PRO A 1 1104 ? 26.341 5.535 14.107 1.00 85.94 1104 PRO A CA 1
ATOM 8792 C C . PRO A 1 1104 ? 25.244 6.578 13.900 1.00 85.94 1104 PRO A C 1
ATOM 8794 O O . PRO A 1 1104 ? 24.078 6.229 13.703 1.00 85.94 1104 PRO A O 1
ATOM 8797 N N . SER A 1 1105 ? 25.628 7.850 13.890 1.00 81.31 1105 SER A N 1
ATOM 8798 C CA . SER A 1 1105 ? 24.744 8.925 13.455 1.00 81.31 1105 SER A CA 1
ATOM 8799 C C . SER A 1 1105 ? 24.573 8.880 11.934 1.00 81.31 1105 SER A C 1
ATOM 8801 O O . SER A 1 1105 ? 25.474 8.479 11.190 1.00 81.31 1105 SER A O 1
ATOM 8803 N N . ILE A 1 1106 ? 23.384 9.247 11.456 1.00 70.12 1106 ILE A N 1
ATOM 8804 C CA . ILE A 1 1106 ? 23.073 9.311 10.026 1.00 70.12 1106 ILE A CA 1
ATOM 8805 C C . ILE A 1 1106 ? 22.866 10.771 9.662 1.00 70.12 1106 ILE A C 1
ATOM 8807 O O . ILE A 1 1106 ? 22.013 11.444 10.237 1.00 70.12 1106 ILE A O 1
ATOM 8811 N N . THR A 1 1107 ? 23.615 11.251 8.675 1.00 64.44 1107 THR A N 1
ATOM 8812 C CA . THR A 1 1107 ? 23.325 12.548 8.061 1.00 64.44 1107 THR A CA 1
ATOM 8813 C C . THR A 1 1107 ? 22.215 12.341 7.035 1.00 64.44 1107 THR A C 1
ATOM 8815 O O . THR A 1 1107 ? 22.359 11.533 6.117 1.00 64.44 1107 THR A O 1
ATOM 8818 N N . LEU A 1 1108 ? 21.084 13.008 7.228 1.00 55.88 1108 LEU A N 1
ATOM 8819 C CA . LEU A 1 1108 ? 19.968 12.992 6.291 1.00 55.88 1108 LEU A CA 1
ATOM 8820 C C . LEU A 1 1108 ? 20.351 13.749 5.006 1.00 55.88 1108 LEU A C 1
ATOM 8822 O O . LEU A 1 1108 ? 21.252 14.584 5.017 1.00 55.88 1108 LEU A O 1
ATOM 8826 N N . GLU A 1 1109 ? 19.627 13.516 3.907 1.00 44.78 1109 GLU A N 1
ATOM 8827 C CA . GLU A 1 1109 ? 19.772 14.279 2.643 1.00 44.78 1109 GLU A CA 1
ATOM 8828 C C . GLU A 1 1109 ? 19.576 15.794 2.855 1.00 44.78 1109 GLU A C 1
ATOM 8830 O O . GLU A 1 1109 ? 20.033 16.625 2.072 1.00 44.78 1109 GLU A O 1
ATOM 8835 N N . THR A 1 1110 ? 18.927 16.143 3.969 1.00 42.28 1110 THR A N 1
ATOM 8836 C CA . THR A 1 1110 ? 18.719 17.498 4.459 1.00 42.28 1110 THR A CA 1
ATOM 8837 C C . THR A 1 1110 ? 19.950 18.144 5.093 1.00 42.28 1110 THR A C 1
ATOM 8839 O O . THR A 1 1110 ? 19.842 19.306 5.459 1.00 42.28 1110 THR A O 1
ATOM 8842 N N . GLY A 1 1111 ? 21.057 17.418 5.274 1.00 49.41 1111 GLY A N 1
ATOM 8843 C CA . GLY A 1 1111 ? 22.259 17.882 5.976 1.00 49.41 1111 GLY A CA 1
ATOM 8844 C C . GLY A 1 1111 ? 22.208 17.719 7.504 1.00 49.41 1111 GLY A C 1
ATOM 8845 O O . GLY A 1 1111 ? 23.248 17.788 8.163 1.00 49.41 1111 GLY A O 1
ATOM 8846 N N . GLU A 1 1112 ? 21.036 17.441 8.084 1.00 54.28 1112 GLU A N 1
ATOM 8847 C CA . GLU A 1 1112 ? 20.857 17.261 9.530 1.00 54.28 1112 GLU A CA 1
ATOM 8848 C C . GLU A 1 1112 ? 21.333 15.882 10.013 1.00 54.28 1112 GLU A C 1
ATOM 8850 O O . GLU A 1 1112 ? 21.090 14.861 9.367 1.00 54.28 1112 GLU A O 1
ATOM 8855 N N . ARG A 1 1113 ? 21.980 15.832 11.187 1.00 63.66 1113 ARG A N 1
ATOM 8856 C CA . ARG A 1 1113 ? 22.344 14.571 11.848 1.00 63.66 1113 ARG A CA 1
ATOM 8857 C C . ARG A 1 1113 ? 21.174 14.042 12.659 1.00 63.66 1113 ARG A C 1
ATOM 8859 O O . ARG A 1 1113 ? 20.756 14.658 13.635 1.00 63.66 1113 ARG A O 1
ATOM 8866 N N . SER A 1 1114 ? 20.702 12.865 12.277 1.00 77.38 1114 SER A N 1
ATOM 8867 C CA . SER A 1 1114 ? 19.861 12.034 13.123 1.00 77.38 1114 SER A CA 1
ATOM 8868 C C . SER A 1 1114 ? 20.759 11.116 13.941 1.00 77.38 1114 SER A C 1
ATOM 8870 O O . SER A 1 1114 ? 21.428 10.236 13.395 1.00 77.38 1114 SER A O 1
ATOM 8872 N N . GLU A 1 1115 ? 20.755 11.315 15.254 1.00 84.94 1115 GLU A N 1
ATOM 8873 C CA . GLU A 1 1115 ? 21.424 10.416 16.189 1.00 84.94 1115 GLU A CA 1
ATOM 8874 C C . GLU A 1 1115 ? 20.661 9.095 16.332 1.00 84.94 1115 GLU A C 1
ATOM 8876 O O . GLU A 1 1115 ? 19.466 8.992 16.038 1.00 84.94 1115 GLU A O 1
ATOM 8881 N N . ASP A 1 1116 ? 21.375 8.063 16.771 1.00 87.62 1116 ASP A N 1
ATOM 8882 C CA . ASP A 1 1116 ? 20.798 6.745 17.004 1.00 87.62 1116 ASP A CA 1
ATOM 8883 C C . ASP A 1 1116 ? 19.911 6.731 18.269 1.00 87.62 1116 ASP A C 1
ATOM 8885 O O . ASP A 1 1116 ? 20.209 7.369 19.283 1.00 87.62 1116 ASP A O 1
ATOM 8889 N N . ASP A 1 1117 ? 18.823 5.957 18.236 1.00 89.31 1117 ASP A N 1
ATOM 8890 C CA . ASP A 1 1117 ? 17.867 5.844 19.348 1.00 89.31 1117 ASP A CA 1
ATOM 8891 C C . ASP A 1 1117 ? 18.520 5.406 20.679 1.00 89.31 1117 ASP A C 1
ATOM 8893 O O . ASP A 1 1117 ? 18.070 5.819 21.752 1.00 89.31 1117 ASP A O 1
ATOM 8897 N N . LEU A 1 1118 ? 19.587 4.592 20.641 1.00 90.50 1118 LEU A N 1
ATOM 8898 C CA . LEU A 1 1118 ? 20.341 4.209 21.840 1.00 90.50 1118 LEU A CA 1
ATOM 8899 C C . LEU A 1 1118 ? 21.129 5.392 22.402 1.00 90.50 1118 LEU A C 1
ATOM 8901 O O . LEU A 1 1118 ? 21.167 5.552 23.619 1.00 90.50 1118 LEU A O 1
ATOM 8905 N N . THR A 1 1119 ? 21.709 6.237 21.543 1.00 90.69 1119 THR A N 1
ATOM 8906 C CA . THR A 1 1119 ? 22.405 7.464 21.961 1.00 90.69 1119 THR A CA 1
ATOM 8907 C C . THR A 1 1119 ? 21.446 8.376 22.725 1.00 90.69 1119 THR A C 1
ATOM 8909 O O . THR A 1 1119 ? 21.778 8.821 23.821 1.00 90.69 1119 THR A O 1
ATOM 8912 N N . HIS A 1 1120 ? 20.218 8.567 22.228 1.00 89.38 1120 HIS A N 1
ATOM 8913 C CA . HIS A 1 1120 ? 19.192 9.339 22.937 1.00 89.38 1120 HIS A CA 1
ATOM 8914 C C . HIS A 1 1120 ? 18.884 8.781 24.335 1.00 89.38 1120 HIS A C 1
ATOM 8916 O O . HIS A 1 1120 ? 18.845 9.535 25.306 1.00 89.38 1120 HIS A O 1
ATOM 8922 N N . LYS A 1 1121 ? 18.708 7.460 24.464 1.00 91.50 1121 LYS A N 1
ATOM 8923 C CA . LYS A 1 1121 ? 18.444 6.835 25.770 1.00 91.50 1121 LYS A CA 1
ATOM 8924 C C . LYS A 1 1121 ? 19.635 6.915 26.724 1.00 91.50 1121 LYS A C 1
ATOM 8926 O O . LYS A 1 1121 ? 19.414 7.117 27.913 1.00 91.50 1121 LYS A O 1
ATOM 8931 N N . LEU A 1 1122 ? 20.863 6.770 26.228 1.00 93.25 1122 LEU A N 1
ATOM 8932 C CA . LEU A 1 1122 ? 22.076 6.898 27.042 1.00 93.25 1122 LEU A CA 1
ATOM 8933 C C . LEU A 1 1122 ? 22.216 8.313 27.613 1.00 93.25 1122 LEU A C 1
ATOM 8935 O O . LEU A 1 1122 ? 22.513 8.457 28.795 1.00 93.25 1122 LEU A O 1
ATOM 8939 N N . VAL A 1 1123 ? 21.923 9.344 26.812 1.00 92.62 1123 VAL A N 1
ATOM 8940 C CA . VAL A 1 1123 ? 21.900 10.742 27.275 1.00 92.62 1123 VAL A CA 1
ATOM 8941 C C . VAL A 1 1123 ? 20.895 10.930 28.412 1.00 92.62 1123 VAL A C 1
ATOM 8943 O O . VAL A 1 1123 ? 21.231 11.549 29.420 1.00 92.62 1123 VAL A O 1
ATOM 8946 N N . ASP A 1 1124 ? 19.685 10.374 28.293 1.00 92.62 1124 ASP A N 1
ATOM 8947 C CA . ASP A 1 1124 ? 18.692 10.461 29.369 1.00 92.62 1124 ASP A CA 1
ATOM 8948 C C . ASP A 1 1124 ? 19.169 9.772 30.660 1.00 92.62 1124 ASP A C 1
ATOM 8950 O O . ASP A 1 1124 ? 18.993 10.321 31.749 1.00 92.62 1124 ASP A O 1
ATOM 8954 N N . ILE A 1 1125 ? 19.780 8.584 30.540 1.00 94.50 1125 ILE A N 1
ATOM 8955 C CA . ILE A 1 1125 ? 20.330 7.832 31.680 1.00 94.50 1125 ILE A CA 1
ATOM 8956 C C . ILE A 1 1125 ? 21.423 8.648 32.374 1.00 94.50 1125 ILE A C 1
ATOM 8958 O O . ILE A 1 1125 ? 21.417 8.752 33.596 1.00 94.50 1125 ILE A O 1
ATOM 8962 N N . ILE A 1 1126 ? 22.335 9.268 31.623 1.00 94.31 1126 ILE A N 1
ATOM 8963 C CA . ILE A 1 1126 ? 23.421 10.063 32.210 1.00 94.31 1126 ILE A CA 1
ATOM 8964 C C . ILE A 1 1126 ? 22.867 11.303 32.910 1.00 94.31 1126 ILE A C 1
ATOM 8966 O O . ILE A 1 1126 ? 23.223 11.547 34.059 1.00 94.31 1126 ILE A O 1
ATOM 8970 N N . ARG A 1 1127 ? 21.943 12.041 32.276 1.00 94.06 1127 ARG A N 1
ATOM 8971 C CA . ARG A 1 1127 ? 21.333 13.238 32.885 1.00 94.06 1127 ARG A CA 1
ATOM 8972 C C . ARG A 1 1127 ? 20.651 12.924 34.206 1.00 94.06 1127 ARG A C 1
ATOM 8974 O O . ARG A 1 1127 ? 20.795 13.681 35.160 1.00 94.06 1127 ARG A O 1
ATOM 8981 N N . ILE A 1 1128 ? 19.878 11.839 34.263 1.00 94.44 1128 ILE A N 1
ATOM 8982 C CA . ILE A 1 1128 ? 19.171 11.488 35.494 1.00 94.44 1128 ILE A CA 1
ATOM 8983 C C . ILE A 1 1128 ? 20.129 10.931 36.554 1.00 94.44 1128 ILE A C 1
ATOM 8985 O O . ILE A 1 1128 ? 19.971 11.244 37.728 1.00 94.44 1128 ILE A O 1
ATOM 8989 N N . ASN A 1 1129 ? 21.170 10.196 36.149 1.00 94.75 1129 ASN A N 1
ATOM 8990 C CA . ASN A 1 1129 ? 22.196 9.677 37.052 1.00 94.75 1129 ASN A CA 1
ATOM 8991 C C . ASN A 1 1129 ? 23.058 10.791 37.679 1.00 94.75 1129 ASN A C 1
ATOM 8993 O O . ASN A 1 1129 ? 23.363 10.724 38.869 1.00 94.75 1129 ASN A O 1
ATOM 8997 N N . GLN A 1 1130 ? 23.409 11.824 36.900 1.00 92.81 1130 GLN A N 1
ATOM 8998 C CA . GLN A 1 113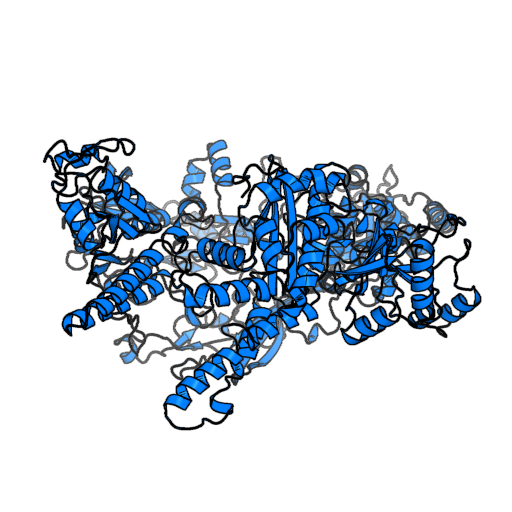0 ? 24.082 13.038 37.381 1.00 92.81 1130 GLN A CA 1
ATOM 8999 C C . GLN A 1 1130 ? 23.197 13.805 38.366 1.00 92.81 1130 GLN A C 1
ATOM 9001 O O . GLN A 1 1130 ? 23.619 14.062 39.486 1.00 92.81 1130 GLN A O 1
ATOM 9006 N N . ARG A 1 1131 ? 21.937 14.080 37.997 1.00 92.50 1131 ARG A N 1
ATOM 9007 C CA . ARG A 1 1131 ? 20.980 14.754 38.890 1.00 92.50 1131 ARG A CA 1
ATOM 9008 C C . ARG A 1 1131 ? 20.784 14.000 40.197 1.00 92.50 1131 ARG A C 1
ATOM 9010 O O . ARG A 1 1131 ? 20.716 14.621 41.250 1.00 92.50 1131 ARG A O 1
ATOM 9017 N N . LEU A 1 1132 ? 20.686 12.672 40.135 1.00 92.00 1132 LEU A N 1
ATOM 9018 C CA . LEU A 1 1132 ? 20.584 11.831 41.324 1.00 92.00 1132 LEU A CA 1
ATOM 9019 C C . LEU A 1 1132 ? 21.822 11.991 42.217 1.00 92.00 1132 LEU A C 1
ATOM 9021 O O . LEU A 1 1132 ? 21.672 12.136 43.424 1.00 92.00 1132 LEU A O 1
ATOM 9025 N N . ARG A 1 1133 ? 23.026 12.021 41.632 1.00 92.88 1133 ARG A N 1
ATOM 9026 C CA . ARG A 1 1133 ? 24.286 12.243 42.358 1.00 92.88 1133 ARG A CA 1
ATOM 9027 C C . ARG A 1 1133 ? 24.333 13.614 43.031 1.00 92.88 1133 ARG A C 1
ATOM 9029 O O . ARG A 1 1133 ? 24.537 13.674 44.235 1.00 92.88 1133 ARG A O 1
ATOM 9036 N N . GLU A 1 1134 ? 24.043 14.677 42.287 1.00 91.62 1134 GLU A N 1
ATOM 9037 C CA . GLU A 1 1134 ? 24.014 16.053 42.800 1.00 91.62 1134 GLU A CA 1
ATOM 9038 C C . GLU A 1 1134 ? 23.013 16.211 43.955 1.00 91.62 1134 GLU A C 1
ATOM 9040 O O . GLU A 1 1134 ? 23.323 16.816 44.974 1.00 91.62 1134 GLU A O 1
ATOM 9045 N N . ASN A 1 1135 ? 21.812 15.630 43.839 1.00 91.00 1135 ASN A N 1
ATOM 9046 C CA . ASN A 1 1135 ? 20.800 15.718 44.898 1.00 91.00 1135 ASN A CA 1
ATOM 9047 C C . ASN A 1 1135 ? 21.190 14.921 46.151 1.00 91.00 1135 ASN A C 1
ATOM 9049 O O . ASN A 1 1135 ? 20.858 15.341 47.257 1.00 91.00 1135 ASN A O 1
ATOM 9053 N N . ILE A 1 1136 ? 21.908 13.804 45.999 1.00 90.94 1136 ILE A N 1
ATOM 9054 C CA . ILE A 1 1136 ? 22.462 13.058 47.137 1.00 90.94 1136 ILE A CA 1
ATOM 9055 C C . ILE A 1 1136 ? 23.563 13.877 47.825 1.00 90.94 1136 ILE A C 1
ATOM 9057 O O . ILE A 1 1136 ? 23.567 13.971 49.048 1.00 90.94 1136 ILE A O 1
ATOM 9061 N N . GLU A 1 1137 ? 24.458 14.508 47.061 1.00 91.38 1137 GLU A N 1
ATOM 9062 C CA . GLU A 1 1137 ? 25.547 15.344 47.593 1.00 91.38 1137 GLU A CA 1
ATOM 9063 C C . GLU A 1 1137 ? 25.032 16.599 48.317 1.00 91.38 1137 GLU A C 1
ATOM 9065 O O . GLU A 1 1137 ? 25.598 17.006 49.328 1.00 91.38 1137 GLU A O 1
ATOM 9070 N N . ILE A 1 1138 ? 23.924 17.179 47.844 1.00 90.94 1138 ILE A N 1
ATOM 9071 C CA . ILE A 1 1138 ? 23.251 18.328 48.476 1.00 90.94 1138 ILE A CA 1
ATOM 9072 C C . ILE A 1 1138 ? 22.424 17.903 49.712 1.00 90.94 1138 ILE A C 1
ATOM 9074 O O . ILE A 1 1138 ? 21.953 18.755 50.465 1.00 90.94 1138 ILE A O 1
ATOM 9078 N N . GLY A 1 1139 ? 22.255 16.598 49.961 1.00 87.88 1139 GLY A N 1
ATOM 9079 C CA . GLY A 1 1139 ? 21.471 16.083 51.087 1.00 87.88 1139 GLY A CA 1
ATOM 9080 C C . GLY A 1 1139 ? 19.960 16.262 50.911 1.00 87.88 1139 GLY A C 1
ATOM 9081 O O . GLY A 1 1139 ? 19.254 16.578 51.868 1.00 87.88 1139 GLY A O 1
ATOM 9082 N N . ALA A 1 1140 ? 19.451 16.112 49.683 1.00 85.50 1140 ALA A N 1
ATOM 9083 C CA . ALA A 1 1140 ? 18.024 16.217 49.394 1.00 85.50 1140 ALA A CA 1
ATOM 9084 C C . ALA A 1 1140 ? 17.195 15.156 50.160 1.00 85.50 1140 ALA A C 1
ATOM 9086 O O . ALA A 1 1140 ? 17.684 14.054 50.403 1.00 85.50 1140 ALA A O 1
ATOM 9087 N N . PRO A 1 1141 ? 15.923 15.445 50.498 1.00 86.31 1141 PRO A N 1
ATOM 9088 C CA . PRO A 1 1141 ? 15.024 14.477 51.129 1.00 86.31 1141 PRO A CA 1
ATOM 9089 C C . PRO A 1 1141 ? 14.874 13.152 50.360 1.00 86.31 11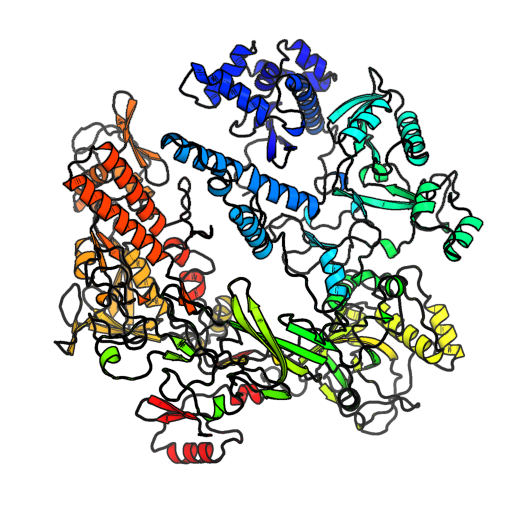41 PRO A C 1
ATOM 9091 O O . PRO A 1 1141 ? 14.796 13.147 49.128 1.00 86.31 1141 PRO A O 1
ATOM 9094 N N . ASP A 1 1142 ? 14.704 12.044 51.092 1.00 81.62 1142 ASP A N 1
ATOM 9095 C CA . ASP A 1 1142 ? 14.647 10.679 50.537 1.00 81.62 1142 ASP A CA 1
ATOM 9096 C C . ASP A 1 1142 ? 13.572 10.474 49.463 1.00 81.62 1142 ASP A C 1
ATOM 9098 O O . ASP A 1 1142 ? 13.781 9.702 48.530 1.00 81.62 1142 ASP A O 1
ATOM 9102 N N . PHE A 1 1143 ? 12.438 11.181 49.532 1.00 81.06 1143 PHE A N 1
ATOM 9103 C CA . PHE A 1 1143 ? 11.392 11.065 48.510 1.00 81.06 1143 PHE A CA 1
ATOM 9104 C C . PHE A 1 1143 ? 11.852 11.594 47.138 1.00 81.06 1143 PHE A C 1
ATOM 9106 O O . PHE A 1 1143 ? 11.526 11.000 46.116 1.00 81.06 1143 PHE A O 1
ATOM 9113 N N . ILE A 1 1144 ? 12.662 12.663 47.101 1.00 81.25 1144 ILE A N 1
ATOM 9114 C CA . ILE A 1 1144 ? 13.221 13.214 45.853 1.00 81.25 1144 ILE A CA 1
ATOM 9115 C C . ILE A 1 1144 ? 14.238 12.234 45.268 1.00 81.25 1144 ILE A C 1
ATOM 9117 O O . ILE A 1 1144 ? 14.263 11.991 44.061 1.00 81.25 1144 ILE A O 1
ATOM 9121 N N . ILE A 1 1145 ? 15.071 11.654 46.134 1.00 86.81 1145 ILE A N 1
ATOM 9122 C CA . ILE A 1 1145 ? 16.054 10.637 45.753 1.00 86.81 1145 ILE A CA 1
ATOM 9123 C C . ILE A 1 1145 ? 15.333 9.391 45.218 1.00 86.81 1145 ILE A C 1
ATOM 9125 O O . ILE A 1 1145 ? 15.742 8.856 44.188 1.00 86.81 1145 ILE A O 1
ATOM 9129 N N . GLY A 1 1146 ? 14.241 8.970 45.865 1.00 85.00 1146 GLY A N 1
ATOM 9130 C CA . GLY A 1 1146 ? 13.374 7.872 45.435 1.00 85.00 1146 GLY A CA 1
ATOM 9131 C C . GLY A 1 1146 ? 12.780 8.098 44.045 1.00 85.00 1146 GLY A C 1
ATOM 9132 O O . GLY A 1 1146 ? 12.977 7.265 43.161 1.00 85.00 1146 GLY A O 1
ATOM 9133 N N . ASP A 1 1147 ? 12.164 9.259 43.805 1.00 88.06 1147 ASP A N 1
ATOM 9134 C CA . ASP A 1 1147 ? 11.591 9.620 42.499 1.00 88.06 1147 ASP A CA 1
ATOM 9135 C C . ASP A 1 1147 ? 12.654 9.624 41.382 1.00 88.06 1147 ASP A C 1
ATOM 9137 O O . ASP A 1 1147 ? 12.437 9.111 40.277 1.00 88.06 1147 ASP A O 1
ATOM 9141 N N . LEU A 1 1148 ? 13.838 10.187 41.655 1.00 89.62 1148 LEU A N 1
ATOM 9142 C CA . LEU A 1 1148 ? 14.956 10.203 40.706 1.00 89.62 1148 LEU A CA 1
ATOM 9143 C C . LEU A 1 1148 ? 15.521 8.795 40.454 1.00 89.62 1148 LEU A C 1
ATOM 9145 O O . LEU A 1 1148 ? 15.932 8.493 39.328 1.00 89.62 1148 LEU A O 1
ATOM 9149 N N . TRP A 1 1149 ? 15.518 7.925 41.465 1.00 93.19 1149 TRP A N 1
ATOM 9150 C CA . TRP A 1 1149 ? 15.943 6.532 41.342 1.00 93.19 1149 TRP A CA 1
ATOM 9151 C C . TRP A 1 1149 ? 14.952 5.705 40.509 1.00 93.19 1149 TRP A C 1
ATOM 9153 O O . TRP A 1 1149 ? 15.377 4.956 39.624 1.00 93.19 1149 TRP A O 1
ATOM 9163 N N . GLU A 1 1150 ? 13.643 5.900 40.688 1.00 89.94 1150 GLU A N 1
ATOM 9164 C CA . GLU A 1 1150 ? 12.615 5.300 39.827 1.00 89.94 1150 GLU A CA 1
ATOM 9165 C C . GLU A 1 1150 ? 12.723 5.781 38.375 1.00 89.94 1150 GLU A C 1
ATOM 9167 O O . GLU A 1 1150 ? 12.627 4.983 37.436 1.00 89.94 1150 GLU A O 1
ATOM 9172 N N . LEU A 1 1151 ? 12.982 7.077 38.165 1.00 92.00 1151 LEU A N 1
ATOM 9173 C CA . LEU A 1 1151 ? 13.248 7.630 36.837 1.00 92.00 1151 LEU A CA 1
ATOM 9174 C C . LEU A 1 1151 ? 14.491 6.986 36.203 1.00 92.00 1151 LEU A C 1
ATOM 9176 O O . LEU A 1 1151 ? 14.449 6.599 35.030 1.00 92.00 1151 LEU A O 1
ATOM 9180 N N . LEU A 1 1152 ? 15.578 6.806 36.961 1.00 93.88 1152 LEU A N 1
ATOM 9181 C CA . LEU A 1 1152 ? 16.770 6.093 36.492 1.00 93.88 1152 LEU A CA 1
ATOM 9182 C C . LEU A 1 1152 ? 16.437 4.644 36.095 1.00 93.88 1152 LEU A C 1
ATOM 9184 O O . LEU A 1 1152 ? 16.808 4.208 35.000 1.00 93.88 1152 LEU A O 1
ATOM 9188 N N . GLN A 1 1153 ? 15.669 3.928 36.921 1.00 93.94 1153 GLN A N 1
ATOM 9189 C CA . GLN A 1 1153 ? 15.176 2.579 36.628 1.00 93.94 1153 GLN A CA 1
ATOM 9190 C C . GLN A 1 1153 ? 14.314 2.543 35.354 1.00 93.94 1153 GLN A C 1
ATOM 9192 O O . GLN A 1 1153 ? 14.474 1.636 34.534 1.00 93.94 1153 GLN A O 1
ATOM 9197 N N . TYR A 1 1154 ? 13.442 3.532 35.136 1.00 93.69 1154 TYR A N 1
ATOM 9198 C CA . TYR A 1 1154 ? 12.635 3.663 33.919 1.00 93.69 1154 TYR A CA 1
ATOM 9199 C C . TYR A 1 1154 ? 13.505 3.861 32.669 1.00 93.69 1154 TYR A C 1
ATOM 9201 O O . TYR A 1 1154 ? 13.315 3.179 31.651 1.00 93.69 1154 TYR A O 1
ATOM 9209 N N . HIS A 1 1155 ? 14.482 4.773 32.722 1.00 93.75 1155 HIS A N 1
ATOM 9210 C CA . HIS A 1 1155 ? 15.360 5.041 31.583 1.00 93.75 1155 HIS A CA 1
ATOM 9211 C C . HIS A 1 1155 ? 16.262 3.840 31.261 1.00 93.75 1155 HIS A C 1
ATOM 9213 O O . HIS A 1 1155 ? 16.403 3.506 30.080 1.00 93.75 1155 HIS A O 1
ATOM 9219 N N . ALA A 1 1156 ? 16.771 3.138 32.279 1.00 93.06 1156 ALA A N 1
ATOM 9220 C CA . ALA A 1 1156 ? 17.517 1.892 32.118 1.00 93.06 1156 ALA A CA 1
ATOM 9221 C C . ALA A 1 1156 ? 16.638 0.753 31.564 1.00 93.06 1156 ALA A C 1
ATOM 9223 O O . ALA A 1 1156 ? 17.015 0.086 30.602 1.00 93.06 1156 ALA A O 1
ATOM 9224 N N . ALA A 1 1157 ? 15.427 0.552 32.095 1.00 92.19 1157 ALA A N 1
ATOM 9225 C CA . ALA A 1 1157 ? 14.524 -0.504 31.633 1.00 92.19 1157 ALA A CA 1
ATOM 9226 C C . ALA A 1 1157 ? 14.113 -0.308 30.166 1.00 92.19 1157 ALA A C 1
ATOM 9228 O O . ALA A 1 1157 ? 14.173 -1.249 29.370 1.00 92.19 1157 ALA A O 1
ATOM 9229 N N . THR A 1 1158 ? 13.758 0.923 29.788 1.00 92.12 1158 THR A N 1
ATOM 9230 C CA . THR A 1 1158 ? 13.385 1.244 28.404 1.00 92.12 1158 THR A CA 1
ATOM 9231 C C . THR A 1 1158 ? 14.569 1.123 27.440 1.00 92.12 1158 THR A C 1
ATOM 9233 O O . THR A 1 1158 ? 14.359 0.698 26.306 1.00 92.12 1158 THR A O 1
ATOM 9236 N N . PHE A 1 1159 ? 15.812 1.380 27.878 1.00 93.56 1159 PHE A N 1
ATOM 9237 C CA . PHE A 1 1159 ? 17.030 1.130 27.087 1.00 93.56 1159 PHE A CA 1
ATOM 9238 C C . PHE A 1 1159 ? 17.218 -0.353 26.711 1.00 93.56 1159 PHE A C 1
ATOM 9240 O O . PHE A 1 1159 ? 17.641 -0.659 25.594 1.00 93.56 1159 PHE A O 1
ATOM 9247 N N . PHE A 1 1160 ? 16.836 -1.286 27.588 1.00 92.56 1160 PHE A N 1
ATOM 9248 C CA . PHE A 1 1160 ? 16.849 -2.717 27.267 1.00 92.56 1160 PHE A CA 1
ATOM 9249 C C . PHE A 1 1160 ? 15.639 -3.150 26.436 1.00 92.56 1160 PHE A C 1
ATOM 9251 O O . PHE A 1 1160 ? 15.785 -3.926 25.485 1.00 92.56 1160 PHE A O 1
ATOM 9258 N N . ASN A 1 1161 ? 14.440 -2.688 26.800 1.00 90.69 1161 ASN A N 1
ATOM 9259 C CA . ASN A 1 1161 ? 13.192 -3.055 26.140 1.00 90.69 1161 ASN A CA 1
ATOM 9260 C C . ASN A 1 1161 ? 12.147 -1.939 26.266 1.00 90.69 1161 ASN A C 1
ATOM 9262 O O . ASN A 1 1161 ? 11.645 -1.668 27.354 1.00 90.69 1161 ASN A O 1
ATOM 9266 N N . ASN A 1 1162 ? 11.778 -1.326 25.142 1.00 89.88 1162 ASN A N 1
ATOM 9267 C CA . ASN A 1 1162 ? 10.796 -0.241 25.116 1.00 89.88 1162 ASN A CA 1
ATOM 9268 C C . ASN A 1 1162 ? 9.338 -0.736 25.027 1.00 89.88 1162 ASN A C 1
ATOM 9270 O O . ASN A 1 1162 ? 8.400 0.042 25.177 1.00 89.88 1162 ASN A O 1
ATOM 9274 N N . SER A 1 1163 ? 9.141 -2.036 24.800 1.00 85.19 1163 SER A N 1
ATOM 9275 C CA . SER A 1 1163 ? 7.835 -2.677 24.601 1.00 85.19 1163 SER A CA 1
ATOM 9276 C C . SER A 1 1163 ? 7.312 -3.355 25.881 1.00 85.19 1163 SER A C 1
ATOM 9278 O O . SER A 1 1163 ? 6.641 -4.387 25.824 1.00 85.19 1163 SER A O 1
ATOM 9280 N N . LEU A 1 1164 ? 7.665 -2.828 27.059 1.00 84.00 1164 LEU A N 1
ATOM 9281 C CA . LEU A 1 1164 ? 7.284 -3.398 28.355 1.00 84.00 1164 LEU A CA 1
ATOM 9282 C C . LEU A 1 1164 ? 5.832 -3.065 28.726 1.00 84.00 1164 LEU A C 1
ATOM 9284 O O . LEU A 1 1164 ? 5.395 -1.920 28.657 1.00 84.00 1164 LEU A O 1
ATOM 9288 N N . SER A 1 1165 ? 5.084 -4.068 29.188 1.00 78.81 1165 SER A N 1
ATOM 9289 C CA . SER A 1 1165 ? 3.716 -3.885 29.682 1.00 78.81 1165 SER A CA 1
ATOM 9290 C C . SER A 1 1165 ? 3.703 -3.111 31.003 1.00 78.81 1165 SER A C 1
ATOM 9292 O O . SER A 1 1165 ? 4.388 -3.514 31.943 1.00 78.81 1165 SER A O 1
ATOM 9294 N N . GLY A 1 1166 ? 2.879 -2.067 31.100 1.00 75.75 1166 GLY A N 1
ATOM 9295 C CA . GLY A 1 1166 ? 2.715 -1.270 32.323 1.00 75.75 1166 GLY A CA 1
ATOM 9296 C C . GLY A 1 1166 ? 3.662 -0.073 32.441 1.00 75.75 1166 GLY A C 1
ATOM 9297 O O . GLY A 1 1166 ? 3.490 0.728 33.350 1.00 75.75 1166 GLY A O 1
ATOM 9298 N N . ILE A 1 1167 ? 4.602 0.093 31.505 1.00 82.00 1167 ILE A N 1
ATOM 9299 C CA . ILE A 1 1167 ? 5.497 1.253 31.429 1.00 82.00 1167 ILE A CA 1
ATOM 9300 C C . ILE A 1 1167 ? 5.200 2.044 30.147 1.00 82.00 1167 ILE A C 1
ATOM 9302 O O . ILE A 1 1167 ? 5.043 1.436 29.085 1.00 82.00 1167 ILE A O 1
ATOM 9306 N N . PRO A 1 1168 ? 5.121 3.387 30.200 1.00 83.44 1168 PRO A N 1
ATOM 9307 C CA . PRO A 1 1168 ? 5.002 4.206 28.999 1.00 83.44 1168 PRO A CA 1
ATOM 9308 C C . PRO A 1 1168 ? 6.189 3.996 28.050 1.00 83.44 1168 PRO A C 1
ATOM 9310 O O . PRO A 1 1168 ? 7.342 4.084 28.459 1.00 83.44 1168 PRO A O 1
ATOM 9313 N N . ALA A 1 1169 ? 5.919 3.755 26.767 1.00 84.94 1169 ALA A N 1
ATOM 9314 C CA . ALA A 1 1169 ? 6.985 3.638 25.775 1.00 84.94 1169 ALA A CA 1
ATOM 9315 C C . ALA A 1 1169 ? 7.695 4.988 25.575 1.00 84.94 1169 ALA A C 1
ATOM 9317 O O . ALA A 1 1169 ? 7.046 6.010 25.329 1.00 84.94 1169 ALA A O 1
ATOM 9318 N N . ALA A 1 1170 ? 9.027 4.976 25.605 1.00 84.69 1170 ALA A N 1
ATOM 9319 C CA . ALA A 1 1170 ? 9.857 6.128 25.291 1.00 84.69 1170 ALA A CA 1
ATOM 9320 C C . ALA A 1 1170 ? 9.732 6.484 23.800 1.00 84.69 1170 ALA A C 1
ATOM 9322 O O . ALA A 1 1170 ? 9.806 5.614 22.923 1.00 84.69 1170 ALA A O 1
ATOM 9323 N N . ARG A 1 1171 ? 9.529 7.771 23.509 1.00 83.69 1171 ARG A N 1
ATOM 9324 C CA . ARG A 1 1171 ? 9.251 8.296 22.165 1.00 83.69 1171 ARG A CA 1
ATOM 9325 C C . ARG A 1 1171 ? 10.141 9.493 21.850 1.00 83.69 1171 ARG A C 1
ATOM 9327 O O . ARG A 1 1171 ? 10.501 10.256 22.741 1.00 83.69 1171 ARG A O 1
ATOM 9334 N N . HIS A 1 1172 ? 10.426 9.677 20.565 1.00 76.19 1172 HIS A N 1
ATOM 9335 C CA . HIS A 1 1172 ? 10.950 10.924 20.012 1.00 76.19 1172 HIS A CA 1
ATOM 9336 C C . HIS A 1 1172 ? 9.974 12.081 20.245 1.00 76.19 1172 HIS A C 1
ATOM 9338 O O . HIS A 1 1172 ? 8.771 11.870 20.418 1.00 76.19 1172 HIS A O 1
ATOM 9344 N N . ARG A 1 1173 ? 10.463 13.324 20.139 1.00 67.25 1173 ARG A N 1
ATOM 9345 C CA . ARG A 1 1173 ? 9.610 14.533 20.151 1.00 67.25 1173 ARG A CA 1
ATOM 9346 C C . ARG A 1 1173 ? 8.543 14.516 19.046 1.00 67.25 1173 ARG A C 1
ATOM 9348 O O . ARG A 1 1173 ? 7.477 15.092 19.220 1.00 67.25 1173 ARG A O 1
ATOM 9355 N N . SER A 1 1174 ? 8.808 13.804 17.949 1.00 58.12 1174 SER A N 1
ATOM 9356 C CA . SER A 1 1174 ? 7.872 13.556 16.844 1.00 58.12 1174 SER A CA 1
ATOM 9357 C C . SER A 1 1174 ? 6.760 12.544 17.166 1.00 58.12 1174 SER A C 1
ATOM 9359 O O . SER A 1 1174 ? 5.884 12.316 16.340 1.00 58.12 1174 SER A O 1
ATOM 9361 N N . GLY A 1 1175 ? 6.791 11.898 18.337 1.00 62.53 1175 GLY A N 1
ATOM 9362 C CA . GLY A 1 1175 ? 5.811 10.893 18.761 1.00 62.53 1175 GLY A CA 1
ATOM 9363 C C . GLY A 1 1175 ? 6.136 9.453 18.343 1.00 62.53 1175 GLY A C 1
ATOM 9364 O O . GLY A 1 1175 ? 5.471 8.522 18.809 1.00 62.53 1175 GLY A O 1
ATOM 9365 N N . ARG A 1 1176 ? 7.176 9.228 17.528 1.00 79.81 1176 ARG A N 1
ATOM 9366 C CA . ARG A 1 1176 ? 7.646 7.885 17.138 1.00 79.81 1176 ARG A CA 1
ATOM 9367 C C . ARG A 1 1176 ? 8.304 7.156 18.327 1.00 79.81 1176 ARG A C 1
ATOM 9369 O O . ARG A 1 1176 ? 9.147 7.762 18.983 1.00 79.81 1176 ARG A O 1
ATOM 9376 N N . PRO A 1 1177 ? 7.989 5.876 18.608 1.00 82.81 1177 PRO A N 1
ATOM 9377 C CA . PRO A 1 1177 ? 8.677 5.104 19.649 1.00 82.81 1177 PRO A CA 1
ATOM 9378 C C . PRO A 1 1177 ? 10.146 4.823 19.290 1.00 82.81 1177 PRO A C 1
ATOM 9380 O O . PRO A 1 1177 ? 10.460 4.565 18.127 1.00 82.81 1177 PRO A O 1
ATOM 9383 N N . LEU A 1 1178 ? 11.028 4.865 20.293 1.00 86.31 1178 LEU A N 1
ATOM 9384 C CA . LEU A 1 1178 ? 12.461 4.567 20.150 1.00 86.31 1178 LEU A CA 1
ATOM 9385 C C . LEU A 1 1178 ? 12.705 3.059 19.984 1.00 86.31 1178 LEU A C 1
ATOM 9387 O O . LEU A 1 1178 ? 12.082 2.261 20.688 1.00 86.31 1178 LEU A O 1
ATOM 9391 N N . LYS A 1 1179 ? 13.633 2.667 19.099 1.00 87.06 1179 LYS A N 1
ATOM 9392 C CA . LYS A 1 1179 ? 14.034 1.267 18.870 1.00 87.06 1179 LYS A CA 1
ATOM 9393 C C . LYS A 1 1179 ? 15.239 0.892 19.739 1.00 87.06 1179 LYS A C 1
ATOM 9395 O O . LYS A 1 1179 ? 16.384 1.248 19.437 1.00 87.06 1179 LYS A O 1
ATOM 9400 N N . THR A 1 1180 ? 14.983 0.137 20.805 1.00 89.56 1180 THR A N 1
ATOM 9401 C CA . THR A 1 1180 ? 15.979 -0.188 21.839 1.00 89.56 1180 THR A CA 1
ATOM 9402 C C . THR A 1 1180 ? 16.549 -1.604 21.661 1.00 89.56 1180 THR A C 1
ATOM 9404 O O . THR A 1 1180 ? 16.247 -2.265 20.665 1.00 89.56 1180 THR A O 1
ATOM 9407 N N . LEU A 1 1181 ? 17.446 -2.067 22.544 1.00 89.31 1181 LEU A N 1
ATOM 9408 C CA . LEU A 1 1181 ? 18.282 -3.260 22.293 1.00 89.31 1181 LEU A CA 1
ATOM 9409 C C . LEU A 1 1181 ? 17.472 -4.522 21.944 1.00 89.31 1181 LEU A C 1
ATOM 9411 O O . LEU A 1 1181 ? 17.749 -5.184 20.944 1.00 89.31 1181 LEU A O 1
ATOM 9415 N N . SER A 1 1182 ? 16.423 -4.835 22.710 1.00 88.44 1182 SER A N 1
ATOM 9416 C CA . SER A 1 1182 ? 15.584 -6.015 22.443 1.00 88.44 1182 SER A CA 1
ATOM 9417 C C . SER A 1 1182 ? 14.864 -5.943 21.091 1.00 88.44 1182 SER A C 1
ATOM 9419 O O . SER A 1 1182 ? 14.744 -6.957 20.394 1.00 88.44 1182 SER A O 1
ATOM 9421 N N . ASP A 1 1183 ? 14.413 -4.750 20.699 1.00 85.56 1183 ASP A N 1
ATOM 9422 C CA . ASP A 1 1183 ? 13.685 -4.524 19.446 1.00 85.56 1183 ASP A CA 1
ATOM 9423 C C . ASP A 1 1183 ? 14.611 -4.641 18.222 1.00 85.56 1183 ASP A C 1
ATOM 9425 O O . ASP A 1 1183 ? 14.178 -5.058 17.137 1.00 85.56 1183 ASP A O 1
ATOM 9429 N N . ARG A 1 1184 ? 15.905 -4.327 18.399 1.00 86.00 1184 ARG A N 1
ATOM 9430 C CA . ARG A 1 1184 ? 16.963 -4.527 17.391 1.00 86.00 1184 ARG A CA 1
ATOM 9431 C C . ARG A 1 1184 ? 17.276 -5.998 17.142 1.00 86.00 1184 ARG A C 1
ATOM 9433 O O . ARG A 1 1184 ? 17.662 -6.334 16.029 1.00 86.00 1184 ARG A O 1
ATOM 9440 N N . LEU A 1 1185 ? 17.056 -6.879 18.116 1.00 86.06 1185 LEU A N 1
ATOM 9441 C CA . LEU A 1 1185 ? 17.359 -8.306 17.983 1.00 86.06 1185 LEU A CA 1
ATOM 9442 C C . LEU A 1 1185 ? 16.172 -9.138 17.475 1.00 86.06 1185 LEU A C 1
ATOM 9444 O O . LEU A 1 1185 ? 16.338 -9.929 16.547 1.00 86.06 1185 LEU A O 1
ATOM 9448 N N . LYS A 1 1186 ? 14.983 -8.980 18.076 1.00 79.81 1186 LYS A N 1
ATOM 9449 C CA . LYS A 1 1186 ? 13.863 -9.939 17.938 1.00 79.81 1186 LYS A CA 1
ATOM 9450 C C . LYS A 1 1186 ? 12.970 -9.744 16.712 1.00 79.81 1186 LYS A C 1
ATOM 9452 O O . LYS A 1 1186 ? 12.290 -10.683 16.299 1.00 79.81 1186 LYS A O 1
ATOM 9457 N N . SER A 1 1187 ? 12.890 -8.527 16.181 1.00 73.94 1187 SER A N 1
ATOM 9458 C CA . SER A 1 1187 ? 11.921 -8.187 15.131 1.00 73.94 1187 SER A CA 1
ATOM 9459 C C . SER A 1 1187 ? 12.206 -8.918 13.805 1.00 73.94 1187 SER A C 1
ATOM 9461 O O . SER A 1 1187 ? 13.287 -9.467 13.600 1.00 73.94 1187 SER A O 1
ATOM 9463 N N . LYS A 1 1188 ? 11.244 -8.924 12.864 1.00 70.88 1188 LYS A N 1
ATOM 9464 C CA . LYS A 1 1188 ? 11.482 -9.421 11.487 1.00 70.88 1188 LYS A CA 1
ATOM 9465 C C . LYS A 1 1188 ? 12.617 -8.656 10.787 1.00 70.88 1188 LYS A C 1
ATOM 9467 O O . LYS A 1 1188 ? 13.324 -9.225 9.965 1.00 70.88 1188 LYS A O 1
ATOM 9472 N N . GLU A 1 1189 ? 12.798 -7.389 11.154 1.00 68.94 1189 GLU A N 1
ATOM 9473 C CA . GLU A 1 1189 ? 13.910 -6.517 10.751 1.00 68.94 1189 GLU A CA 1
ATOM 9474 C C . GLU A 1 1189 ? 15.078 -6.531 11.756 1.00 68.94 1189 GLU A C 1
ATOM 9476 O O . GLU A 1 1189 ? 15.958 -5.672 11.712 1.00 68.94 1189 GLU A O 1
ATOM 9481 N N . GLY A 1 1190 ? 15.055 -7.445 12.726 1.00 78.25 1190 GLY A N 1
ATOM 9482 C CA . GLY A 1 1190 ? 16.062 -7.553 13.772 1.00 78.25 1190 GLY A CA 1
ATOM 9483 C C . GLY A 1 1190 ? 17.293 -8.339 13.324 1.00 78.25 1190 GLY A C 1
ATOM 9484 O O . GLY A 1 1190 ? 17.266 -9.030 12.304 1.00 78.25 1190 GLY A O 1
ATOM 9485 N N . ARG A 1 1191 ? 18.384 -8.275 14.095 1.00 84.00 1191 ARG A N 1
ATOM 9486 C CA . ARG A 1 1191 ? 19.679 -8.880 13.732 1.00 84.00 1191 ARG A CA 1
ATOM 9487 C C . ARG A 1 1191 ? 19.587 -10.358 13.369 1.00 84.00 1191 ARG A C 1
ATOM 9489 O O . ARG A 1 1191 ? 20.157 -10.749 12.354 1.00 84.00 1191 ARG A O 1
ATOM 9496 N N . PHE A 1 1192 ? 18.842 -11.149 14.146 1.00 81.06 1192 PHE A N 1
ATOM 9497 C CA . PHE A 1 1192 ? 18.739 -12.598 13.943 1.00 81.06 1192 PHE A CA 1
ATOM 9498 C C . PHE A 1 1192 ? 18.090 -12.976 12.612 1.00 81.06 1192 PHE A C 1
ATOM 9500 O O . PHE A 1 1192 ? 18.612 -13.830 11.906 1.00 81.06 1192 PHE A O 1
ATOM 9507 N N . ARG A 1 1193 ? 16.972 -12.333 12.256 1.00 74.56 1193 ARG A N 1
ATOM 9508 C CA . ARG A 1 1193 ? 16.167 -12.701 11.076 1.00 74.56 1193 ARG A CA 1
ATOM 9509 C C . ARG A 1 1193 ? 16.443 -11.854 9.838 1.00 74.56 1193 ARG A C 1
ATOM 9511 O O . ARG A 1 1193 ? 16.045 -12.233 8.738 1.00 74.56 1193 ARG A O 1
ATOM 9518 N N . HIS A 1 1194 ? 17.058 -10.686 10.007 1.00 76.50 1194 HIS A N 1
ATOM 9519 C CA . HIS A 1 1194 ? 17.310 -9.762 8.911 1.00 76.50 1194 HIS A CA 1
ATOM 9520 C C . HIS A 1 1194 ? 18.778 -9.730 8.512 1.00 76.50 1194 HIS A C 1
ATOM 9522 O O . HIS A 1 1194 ? 19.076 -10.069 7.379 1.00 76.50 1194 HIS A O 1
ATOM 9528 N N . ASN A 1 1195 ? 19.694 -9.355 9.410 1.00 77.69 1195 ASN A N 1
ATOM 9529 C CA . ASN A 1 1195 ? 21.092 -9.109 9.034 1.00 77.69 1195 ASN A CA 1
ATOM 9530 C C . ASN A 1 1195 ? 21.960 -10.370 8.991 1.00 77.69 1195 ASN A C 1
ATOM 9532 O O . ASN A 1 1195 ? 22.849 -10.456 8.146 1.00 77.69 1195 ASN A O 1
ATOM 9536 N N . LEU A 1 1196 ? 21.747 -11.314 9.914 1.00 77.94 1196 LEU A N 1
ATOM 9537 C CA . LEU A 1 1196 ? 22.560 -12.533 9.993 1.00 77.94 1196 LEU A CA 1
ATOM 9538 C C . LEU A 1 1196 ? 22.175 -13.547 8.917 1.00 77.94 1196 LEU A C 1
ATOM 9540 O O . LEU A 1 1196 ? 23.058 -14.126 8.290 1.00 77.94 1196 LEU A O 1
ATOM 9544 N N . THR A 1 1197 ? 20.874 -13.725 8.682 1.00 71.44 1197 THR A N 1
ATOM 9545 C CA . THR A 1 1197 ? 20.346 -14.619 7.642 1.00 71.44 1197 THR A CA 1
ATOM 9546 C C . THR A 1 1197 ? 20.220 -13.928 6.285 1.00 71.44 1197 THR A C 1
ATOM 9548 O O . THR A 1 1197 ? 20.516 -14.532 5.262 1.00 71.44 1197 THR A O 1
ATOM 9551 N N . GLY A 1 1198 ? 19.796 -12.661 6.262 1.00 65.00 1198 GLY A N 1
ATOM 9552 C CA . GLY A 1 1198 ? 19.582 -11.881 5.047 1.00 65.00 1198 GLY A CA 1
ATOM 9553 C C . GLY A 1 1198 ? 20.822 -11.097 4.652 1.00 65.00 1198 GLY A C 1
ATOM 9554 O O . GLY A 1 1198 ? 20.937 -9.914 4.972 1.00 65.00 1198 GLY A O 1
ATOM 9555 N N . LYS A 1 1199 ? 21.749 -11.727 3.933 1.00 68.50 1199 LYS A N 1
ATOM 9556 C CA . LYS A 1 1199 ? 22.926 -11.008 3.436 1.00 68.50 1199 LYS A CA 1
ATOM 9557 C C . LYS A 1 1199 ? 22.655 -10.408 2.074 1.00 68.50 1199 LYS A C 1
ATOM 9559 O O . LYS A 1 1199 ? 22.043 -11.031 1.206 1.00 68.50 1199 LYS A O 1
ATOM 9564 N N . ARG A 1 1200 ? 23.109 -9.172 1.888 1.00 72.25 1200 ARG A N 1
ATOM 9565 C CA . ARG A 1 1200 ? 23.039 -8.514 0.590 1.00 72.25 1200 ARG A CA 1
ATOM 9566 C C . ARG A 1 1200 ? 24.312 -8.791 -0.175 1.00 72.25 1200 ARG A C 1
ATOM 9568 O O . ARG A 1 1200 ? 25.404 -8.568 0.338 1.00 72.25 1200 ARG A O 1
ATOM 9575 N N . VAL A 1 1201 ? 24.160 -9.319 -1.375 1.00 71.25 1201 VAL A N 1
ATOM 9576 C CA . VAL A 1 1201 ? 25.252 -9.940 -2.116 1.00 71.25 1201 VAL A CA 1
ATOM 9577 C C . VAL A 1 1201 ? 25.850 -8.973 -3.133 1.00 71.25 1201 VAL A C 1
ATOM 9579 O O . VAL A 1 1201 ? 25.143 -8.303 -3.890 1.00 71.25 1201 VAL A O 1
ATOM 9582 N N . ASN A 1 1202 ? 27.178 -8.922 -3.155 1.00 74.38 1202 ASN A N 1
ATOM 9583 C CA . ASN A 1 1202 ? 27.936 -8.375 -4.276 1.00 74.38 1202 ASN A CA 1
ATOM 9584 C C . ASN A 1 1202 ? 27.878 -9.364 -5.460 1.00 74.38 1202 ASN A C 1
ATOM 9586 O O . ASN A 1 1202 ? 27.549 -10.540 -5.275 1.00 74.38 1202 ASN A O 1
ATOM 9590 N N . PHE A 1 1203 ? 28.183 -8.888 -6.666 1.00 76.81 1203 PHE A N 1
ATOM 9591 C CA . PHE A 1 1203 ? 28.085 -9.650 -7.920 1.00 76.81 1203 PHE A CA 1
ATOM 9592 C C . PHE A 1 1203 ? 26.686 -10.234 -8.146 1.00 76.81 1203 PHE A C 1
ATOM 9594 O O . PHE A 1 1203 ? 26.518 -11.440 -8.333 1.00 76.81 1203 PHE A O 1
ATOM 9601 N N . SER A 1 1204 ? 25.674 -9.375 -8.059 1.00 79.19 1204 SER A N 1
ATOM 9602 C CA . SER A 1 1204 ? 24.272 -9.747 -8.214 1.00 79.19 1204 SER A CA 1
ATOM 9603 C C . SER A 1 1204 ? 23.588 -8.894 -9.272 1.00 79.19 1204 SER A C 1
ATOM 9605 O O . SER A 1 1204 ? 23.924 -7.727 -9.452 1.00 79.19 1204 SER A O 1
ATOM 9607 N N . ALA A 1 1205 ? 22.635 -9.483 -9.989 1.00 82.44 1205 ALA A N 1
ATOM 9608 C CA . ALA A 1 1205 ? 21.855 -8.789 -11.000 1.00 82.44 1205 ALA A CA 1
ATOM 9609 C C . ALA A 1 1205 ? 20.404 -9.255 -10.988 1.00 82.44 1205 ALA A C 1
ATOM 9611 O O . ALA A 1 1205 ? 20.095 -10.387 -10.618 1.00 82.44 1205 ALA A O 1
ATOM 9612 N N . ARG A 1 1206 ? 19.508 -8.357 -11.386 1.00 84.06 1206 ARG A N 1
ATOM 9613 C CA . ARG A 1 1206 ? 18.075 -8.601 -11.513 1.00 84.06 1206 ARG A CA 1
ATOM 9614 C C . ARG A 1 1206 ? 17.593 -8.017 -12.830 1.00 84.06 1206 ARG A C 1
ATOM 9616 O O . ARG A 1 1206 ? 17.867 -6.859 -13.131 1.00 84.06 1206 ARG A O 1
ATOM 9623 N N . THR A 1 1207 ? 16.825 -8.806 -13.570 1.00 80.88 1207 THR A N 1
ATOM 9624 C CA . THR A 1 1207 ? 16.185 -8.396 -14.823 1.00 80.88 1207 THR A CA 1
ATOM 9625 C C . THR A 1 1207 ? 14.789 -9.015 -14.950 1.00 80.88 1207 THR A C 1
ATOM 9627 O O . THR A 1 1207 ? 14.366 -9.789 -14.088 1.00 80.88 1207 THR A O 1
ATOM 9630 N N . VAL A 1 1208 ? 14.049 -8.628 -15.989 1.00 78.25 1208 VAL A N 1
ATOM 9631 C CA . VAL A 1 1208 ? 12.801 -9.283 -16.403 1.00 78.25 1208 VAL A CA 1
ATOM 9632 C C . VAL A 1 1208 ? 13.159 -10.501 -17.253 1.00 78.25 1208 VAL A C 1
ATOM 9634 O O . VAL A 1 1208 ? 14.022 -10.411 -18.119 1.00 78.25 1208 VAL A O 1
ATOM 9637 N N . ILE A 1 1209 ? 12.515 -11.634 -16.977 1.00 76.06 1209 ILE A N 1
ATOM 9638 C CA . ILE A 1 1209 ? 12.699 -12.873 -17.737 1.00 76.06 1209 ILE A CA 1
ATOM 9639 C C . ILE A 1 1209 ? 11.787 -12.817 -18.963 1.00 76.06 1209 ILE A C 1
ATOM 9641 O O . ILE A 1 1209 ? 10.597 -12.529 -18.823 1.00 76.06 1209 ILE A O 1
ATOM 9645 N N . SER A 1 1210 ? 12.342 -13.103 -20.136 1.00 71.62 1210 SER A N 1
ATOM 9646 C CA . SER A 1 1210 ? 11.593 -13.345 -21.367 1.00 71.62 1210 SER A CA 1
ATOM 9647 C C . SER A 1 1210 ? 11.817 -14.792 -21.812 1.00 71.62 1210 SER A C 1
ATOM 9649 O O . SER A 1 1210 ? 12.933 -15.294 -21.658 1.00 71.62 1210 SER A O 1
ATOM 9651 N N . PRO A 1 1211 ? 10.792 -15.468 -22.352 1.00 69.31 1211 PRO A N 1
ATOM 9652 C CA . PRO A 1 1211 ? 10.971 -16.778 -22.960 1.00 69.31 1211 PRO A CA 1
ATOM 9653 C C . PRO A 1 1211 ? 11.818 -16.635 -24.231 1.00 69.31 1211 PRO A C 1
ATOM 9655 O O . PRO A 1 1211 ? 11.537 -15.776 -25.066 1.00 69.31 1211 PRO A O 1
ATOM 9658 N N . ASP A 1 1212 ? 12.843 -17.472 -24.374 1.00 77.12 1212 ASP A N 1
ATOM 9659 C CA . ASP A 1 1212 ? 13.616 -17.603 -25.609 1.00 77.12 1212 ASP A CA 1
ATOM 9660 C C . ASP A 1 1212 ? 13.636 -19.088 -26.006 1.00 77.12 1212 ASP A C 1
ATOM 9662 O O . ASP A 1 1212 ? 14.180 -19.903 -25.261 1.00 77.12 1212 ASP A O 1
ATOM 9666 N N . PRO A 1 1213 ? 12.999 -19.479 -27.123 1.00 76.31 1213 PRO A N 1
ATOM 9667 C CA . PRO A 1 1213 ? 12.966 -20.871 -27.562 1.00 76.31 1213 PRO A CA 1
ATOM 9668 C C . PRO A 1 1213 ? 14.316 -21.357 -28.112 1.00 76.31 1213 PRO A C 1
ATOM 9670 O O . PRO A 1 1213 ? 14.465 -22.550 -28.358 1.00 76.31 1213 PRO A O 1
ATOM 9673 N N . CYS A 1 1214 ? 15.286 -20.459 -28.321 1.00 80.25 1214 CYS A N 1
ATOM 9674 C CA . CYS A 1 1214 ? 16.597 -20.798 -28.873 1.00 80.25 1214 CYS A CA 1
ATOM 9675 C C . CYS A 1 1214 ? 17.625 -21.242 -27.818 1.00 80.25 1214 CYS A C 1
ATOM 9677 O O . CYS A 1 1214 ? 18.713 -21.667 -28.200 1.00 80.25 1214 CYS A O 1
ATOM 9679 N N . ILE A 1 1215 ? 17.318 -21.132 -26.520 1.00 81.94 1215 ILE A N 1
ATOM 9680 C CA . ILE A 1 1215 ? 18.207 -21.555 -25.425 1.00 81.94 1215 ILE A CA 1
ATOM 9681 C C . ILE A 1 1215 ? 17.708 -22.854 -24.789 1.00 81.94 1215 ILE A C 1
ATOM 9683 O O . ILE A 1 1215 ? 16.502 -23.075 -24.659 1.00 81.94 1215 ILE A O 1
ATOM 9687 N N . SER A 1 1216 ? 18.632 -23.722 -24.377 1.00 82.31 1216 SER A N 1
ATOM 9688 C CA . SER A 1 1216 ? 18.278 -24.967 -23.691 1.00 82.31 1216 SER A CA 1
ATOM 9689 C C . SER A 1 1216 ? 17.779 -24.712 -22.259 1.00 82.31 1216 SER A C 1
ATOM 9691 O O . SER A 1 1216 ? 18.070 -23.685 -21.650 1.00 82.31 1216 SER A O 1
ATOM 9693 N N . ILE A 1 1217 ? 17.066 -25.678 -21.664 1.00 79.12 1217 ILE A N 1
ATOM 9694 C CA . ILE A 1 1217 ? 16.511 -25.575 -20.298 1.00 79.12 1217 ILE A CA 1
ATOM 9695 C C . ILE A 1 1217 ? 17.584 -25.390 -19.207 1.00 79.12 1217 ILE A C 1
ATOM 9697 O O . ILE A 1 1217 ? 17.296 -24.907 -18.114 1.00 79.12 1217 ILE A O 1
ATOM 9701 N N . ASN A 1 1218 ? 18.823 -25.786 -19.497 1.00 82.62 1218 ASN A N 1
ATOM 9702 C CA . ASN A 1 1218 ? 19.993 -25.638 -18.633 1.00 82.62 1218 ASN A CA 1
ATOM 9703 C C . ASN A 1 1218 ? 20.833 -24.389 -18.954 1.00 82.62 1218 ASN A C 1
ATOM 9705 O O . ASN A 1 1218 ? 21.881 -24.190 -18.340 1.00 82.62 1218 ASN A O 1
ATOM 9709 N N . GLU A 1 1219 ? 20.400 -23.565 -19.905 1.00 83.25 1219 GLU A N 1
ATOM 9710 C CA . GLU A 1 1219 ? 21.087 -22.348 -20.319 1.00 83.25 1219 GLU A CA 1
ATOM 9711 C C . GLU A 1 1219 ? 20.329 -21.104 -19.855 1.00 83.25 1219 GLU A C 1
ATOM 9713 O O . GLU A 1 1219 ? 19.111 -21.101 -19.676 1.00 83.25 1219 GLU A O 1
ATOM 9718 N N . VAL A 1 1220 ? 21.065 -20.012 -19.651 1.00 82.00 1220 VAL A N 1
ATOM 9719 C CA . VAL A 1 1220 ? 20.480 -18.718 -19.301 1.00 82.00 1220 VAL A CA 1
ATOM 9720 C C . VAL A 1 1220 ? 21.105 -17.623 -20.152 1.00 82.00 1220 VAL A C 1
ATOM 9722 O O . VAL A 1 1220 ? 22.316 -17.397 -20.129 1.00 82.00 1220 VAL A O 1
ATOM 9725 N N . GLY A 1 1221 ? 20.267 -16.918 -20.909 1.00 80.62 1221 GLY A N 1
ATOM 9726 C CA . GLY A 1 1221 ? 20.683 -15.728 -21.640 1.00 80.62 1221 GLY A CA 1
ATOM 9727 C C . GLY A 1 1221 ? 20.930 -14.563 -20.679 1.00 80.62 1221 GLY A C 1
ATOM 9728 O O . GLY A 1 1221 ? 20.048 -14.192 -19.903 1.00 80.62 1221 GLY A O 1
ATOM 9729 N N . ILE A 1 1222 ? 22.119 -13.958 -20.730 1.00 80.75 1222 ILE A N 1
ATOM 9730 C CA . ILE A 1 1222 ? 22.460 -12.782 -19.917 1.00 80.75 1222 ILE A CA 1
ATOM 9731 C C . ILE A 1 1222 ? 22.522 -11.541 -20.819 1.00 80.75 1222 ILE A C 1
ATOM 9733 O O . ILE A 1 1222 ? 23.310 -11.512 -21.768 1.00 80.75 1222 ILE A O 1
ATOM 9737 N N . PRO A 1 1223 ? 21.749 -10.476 -20.524 1.00 79.50 1223 PRO A N 1
ATOM 9738 C CA . PRO A 1 1223 ? 21.849 -9.212 -21.244 1.00 79.50 1223 PRO A CA 1
ATOM 9739 C C . PRO A 1 1223 ? 23.278 -8.657 -21.237 1.00 79.50 1223 PRO A C 1
ATOM 9741 O O . PRO A 1 1223 ? 23.912 -8.569 -20.183 1.00 79.50 1223 PRO A O 1
ATOM 9744 N N . LYS A 1 1224 ? 23.765 -8.189 -22.396 1.00 79.19 1224 LYS A N 1
ATOM 9745 C CA . LYS A 1 1224 ? 25.125 -7.628 -22.536 1.00 79.19 1224 LYS A CA 1
ATOM 9746 C C . LYS A 1 1224 ? 25.419 -6.505 -21.534 1.00 79.19 1224 LYS A C 1
ATOM 9748 O O . LYS A 1 1224 ? 26.549 -6.392 -21.074 1.00 79.19 1224 LYS A O 1
ATOM 9753 N N . ILE A 1 1225 ? 24.416 -5.698 -21.172 1.00 78.19 1225 ILE A N 1
ATOM 9754 C CA . ILE A 1 1225 ? 24.567 -4.618 -20.184 1.00 78.19 1225 ILE A CA 1
ATOM 9755 C C . ILE A 1 1225 ? 24.922 -5.164 -18.791 1.00 78.19 1225 ILE A C 1
ATOM 9757 O O . ILE A 1 1225 ? 25.858 -4.684 -18.163 1.00 78.19 1225 ILE A O 1
ATOM 9761 N N . ILE A 1 1226 ? 24.275 -6.255 -18.368 1.00 83.44 1226 ILE A N 1
ATOM 9762 C CA . ILE A 1 1226 ? 24.570 -6.943 -17.105 1.00 83.44 1226 ILE A CA 1
ATOM 9763 C C . ILE A 1 1226 ? 25.949 -7.601 -17.175 1.00 83.44 1226 ILE A C 1
ATOM 9765 O O . ILE A 1 1226 ? 26.732 -7.488 -16.234 1.00 83.44 1226 ILE A O 1
ATOM 9769 N N . ALA A 1 1227 ? 26.269 -8.250 -18.298 1.00 80.69 1227 ALA A N 1
ATOM 9770 C CA . ALA A 1 1227 ? 27.569 -8.887 -18.503 1.00 80.69 1227 ALA A CA 1
ATOM 9771 C C . ALA A 1 1227 ? 28.741 -7.885 -18.460 1.00 80.69 1227 ALA A C 1
ATOM 9773 O O . ALA A 1 1227 ? 29.842 -8.252 -18.058 1.00 80.69 1227 ALA A O 1
ATOM 9774 N N . ARG A 1 1228 ? 28.515 -6.620 -18.842 1.00 77.94 1228 ARG A N 1
ATOM 9775 C CA . ARG A 1 1228 ? 29.511 -5.539 -18.740 1.00 77.94 1228 ARG A CA 1
ATOM 9776 C C . ARG A 1 1228 ? 29.680 -5.007 -17.314 1.00 77.94 1228 ARG A C 1
ATOM 9778 O O . ARG A 1 1228 ? 30.780 -4.592 -16.963 1.00 77.94 1228 ARG A O 1
ATOM 9785 N N . GLU A 1 1229 ? 28.631 -5.018 -16.494 1.00 77.56 1229 GLU A N 1
ATOM 9786 C CA . GLU A 1 1229 ? 28.682 -4.533 -15.104 1.00 77.56 1229 GLU A CA 1
ATOM 9787 C C . GLU A 1 1229 ? 29.208 -5.586 -14.113 1.00 77.56 1229 GLU A C 1
ATOM 9789 O O . GLU A 1 1229 ? 29.918 -5.252 -13.157 1.00 77.56 1229 GLU A O 1
ATOM 9794 N N . LEU A 1 1230 ? 28.884 -6.865 -14.329 1.00 79.88 1230 LEU A N 1
ATOM 9795 C CA . LEU A 1 1230 ? 29.305 -7.980 -13.478 1.00 79.88 1230 LEU A CA 1
ATOM 9796 C C . LEU A 1 1230 ? 30.749 -8.409 -13.773 1.00 79.88 1230 LEU A C 1
ATOM 9798 O O . LEU A 1 1230 ? 31.012 -9.435 -14.390 1.00 79.88 1230 LEU A O 1
ATOM 9802 N N . THR A 1 1231 ? 31.704 -7.623 -13.288 1.00 75.31 1231 THR A N 1
ATOM 9803 C CA . THR A 1 1231 ? 33.140 -7.916 -13.410 1.00 75.31 1231 THR A CA 1
ATOM 9804 C C . THR A 1 1231 ? 33.670 -8.738 -12.238 1.00 75.31 1231 THR A C 1
ATOM 9806 O O . THR A 1 1231 ? 33.289 -8.469 -11.100 1.00 75.31 1231 THR A O 1
ATOM 9809 N N . ILE A 1 1232 ? 34.620 -9.644 -12.479 1.00 75.19 1232 ILE A N 1
ATOM 9810 C CA . ILE A 1 1232 ? 35.355 -10.387 -11.438 1.00 75.19 1232 ILE A CA 1
ATOM 9811 C C . ILE A 1 1232 ? 36.737 -9.734 -11.238 1.00 75.19 1232 ILE A C 1
ATOM 9813 O O . ILE A 1 1232 ? 37.394 -9.415 -12.229 1.00 75.19 1232 ILE A O 1
ATOM 9817 N N . PRO A 1 1233 ? 37.206 -9.512 -9.994 1.00 75.62 1233 PRO A N 1
ATOM 9818 C CA . PRO A 1 1233 ? 38.564 -9.030 -9.758 1.00 75.62 1233 PRO A CA 1
ATOM 9819 C C . PRO A 1 1233 ? 39.590 -10.125 -10.080 1.00 75.62 1233 PRO A C 1
ATOM 9821 O O . PRO A 1 1233 ? 39.476 -11.244 -9.583 1.00 75.62 1233 PRO A O 1
ATOM 9824 N N . VAL A 1 1234 ? 40.614 -9.788 -10.865 1.00 82.12 1234 VAL A N 1
ATOM 9825 C CA . VAL A 1 1234 ? 41.718 -10.694 -11.215 1.00 82.12 1234 VAL A CA 1
ATOM 9826 C C . VAL A 1 1234 ? 43.029 -10.073 -10.744 1.00 82.12 1234 VAL A C 1
ATOM 9828 O O . VAL A 1 1234 ? 43.340 -8.939 -11.103 1.00 82.12 1234 VAL A O 1
ATOM 9831 N N . THR A 1 1235 ? 43.794 -10.804 -9.932 1.00 83.56 1235 THR A N 1
ATOM 9832 C CA . THR A 1 1235 ? 45.140 -10.382 -9.522 1.00 83.56 1235 THR A CA 1
ATOM 9833 C C . THR A 1 1235 ? 46.096 -10.547 -10.696 1.00 83.56 1235 THR A C 1
ATOM 9835 O O . THR A 1 1235 ? 46.180 -11.631 -11.279 1.00 83.56 1235 THR A O 1
ATOM 9838 N N . VAL A 1 1236 ? 46.821 -9.485 -11.045 1.00 84.81 1236 VAL A N 1
ATOM 9839 C CA . VAL A 1 1236 ? 47.828 -9.539 -12.109 1.00 84.81 1236 VAL A CA 1
ATOM 9840 C C . VAL A 1 1236 ? 49.067 -10.266 -11.586 1.00 84.81 1236 VAL A C 1
ATOM 9842 O O . VAL A 1 1236 ? 49.611 -9.909 -10.546 1.00 84.81 1236 VAL A O 1
ATOM 9845 N N . THR A 1 1237 ? 49.493 -11.296 -12.306 1.00 89.25 1237 THR A N 1
ATOM 9846 C CA . THR A 1 1237 ? 50.704 -12.085 -12.066 1.00 89.25 1237 THR A CA 1
ATOM 9847 C C . THR A 1 1237 ? 51.556 -12.077 -13.328 1.00 89.25 1237 THR A C 1
ATOM 9849 O O . THR A 1 1237 ? 51.064 -11.787 -14.420 1.00 89.25 1237 THR A O 1
ATOM 9852 N N . GLU A 1 1238 ? 52.831 -12.440 -13.216 1.00 89.88 1238 GLU A N 1
ATOM 9853 C CA . GLU A 1 1238 ? 53.727 -12.544 -14.379 1.00 89.88 1238 GLU A CA 1
ATOM 9854 C C . GLU A 1 1238 ? 53.163 -13.472 -15.471 1.00 89.88 1238 GLU A C 1
ATOM 9856 O O . GLU A 1 1238 ? 53.322 -13.207 -16.661 1.00 89.88 1238 GLU A O 1
ATOM 9861 N N . ASN A 1 1239 ? 52.403 -14.498 -15.075 1.00 90.25 1239 ASN A N 1
ATOM 9862 C CA . ASN A 1 1239 ? 51.808 -15.475 -15.986 1.00 90.25 1239 ASN A CA 1
ATOM 9863 C C . ASN A 1 1239 ? 50.588 -14.944 -16.757 1.00 90.25 1239 ASN A C 1
ATOM 9865 O O . ASN A 1 1239 ? 50.323 -15.413 -17.861 1.00 90.25 1239 ASN A O 1
ATOM 9869 N N . ASN A 1 1240 ? 49.828 -13.988 -16.206 1.00 91.12 1240 ASN A N 1
ATOM 9870 C CA . ASN A 1 1240 ? 48.604 -13.476 -16.843 1.00 91.12 1240 ASN A CA 1
ATOM 9871 C C . ASN A 1 1240 ? 48.737 -12.046 -17.398 1.00 91.12 1240 ASN A C 1
ATOM 9873 O O . ASN A 1 1240 ? 47.831 -11.570 -18.082 1.00 91.12 1240 ASN A O 1
ATOM 9877 N N . ILE A 1 1241 ? 49.869 -11.374 -17.165 1.00 89.12 1241 ILE A N 1
ATOM 9878 C CA . ILE A 1 1241 ? 50.065 -9.959 -17.503 1.00 89.12 1241 ILE A CA 1
ATOM 9879 C C . ILE A 1 1241 ? 49.861 -9.644 -18.993 1.00 89.12 1241 ILE A C 1
ATOM 9881 O O . ILE A 1 1241 ? 49.274 -8.614 -19.321 1.00 89.12 1241 ILE A O 1
ATOM 9885 N N . LYS A 1 1242 ? 50.288 -10.535 -19.902 1.00 89.44 1242 LYS A N 1
ATOM 9886 C CA . LYS A 1 1242 ? 50.107 -10.359 -21.356 1.00 89.44 1242 LYS A CA 1
ATOM 9887 C C . LYS A 1 1242 ? 48.624 -10.363 -21.738 1.00 89.44 1242 LYS A C 1
ATOM 9889 O O . LYS A 1 1242 ? 48.162 -9.438 -22.396 1.00 89.44 1242 LYS A O 1
ATOM 9894 N N . TYR A 1 1243 ? 47.878 -11.347 -21.238 1.00 89.12 1243 TYR A N 1
ATOM 9895 C CA . TYR A 1 1243 ? 46.440 -11.482 -21.473 1.00 89.12 1243 TYR A CA 1
ATOM 9896 C C . TYR A 1 1243 ? 45.645 -10.300 -20.900 1.00 89.12 1243 TYR A C 1
ATOM 9898 O O . TYR A 1 1243 ? 44.787 -9.732 -21.572 1.00 89.12 1243 TYR A O 1
ATOM 9906 N N . ILE A 1 1244 ? 45.965 -9.866 -19.675 1.00 88.19 1244 ILE A N 1
ATOM 9907 C CA . ILE A 1 1244 ? 45.309 -8.702 -19.063 1.00 88.19 1244 ILE A CA 1
ATOM 9908 C C . ILE A 1 1244 ? 45.614 -7.417 -19.848 1.00 88.19 1244 ILE A C 1
ATOM 9910 O O . ILE A 1 1244 ? 44.715 -6.601 -20.041 1.00 88.19 1244 ILE A O 1
ATOM 9914 N N . ARG A 1 1245 ? 46.844 -7.243 -20.352 1.00 86.62 1245 ARG A N 1
ATOM 9915 C CA . ARG A 1 1245 ? 47.215 -6.084 -21.181 1.00 86.62 1245 ARG A CA 1
ATOM 9916 C C . ARG A 1 1245 ? 46.400 -6.026 -22.478 1.00 86.62 1245 ARG A C 1
ATOM 9918 O O . ARG A 1 1245 ? 45.940 -4.946 -22.837 1.00 86.62 1245 ARG A O 1
ATOM 9925 N N . GLU A 1 1246 ? 46.152 -7.157 -23.136 1.00 87.81 1246 GLU A N 1
ATOM 9926 C CA . GLU A 1 1246 ? 45.270 -7.216 -24.313 1.00 87.81 1246 GLU A CA 1
ATOM 9927 C C . GLU A 1 1246 ? 43.821 -6.824 -23.987 1.00 87.81 1246 GLU A C 1
ATOM 9929 O O . GLU A 1 1246 ? 43.203 -6.070 -24.737 1.00 87.81 1246 GLU A O 1
ATOM 9934 N N . LEU A 1 1247 ? 43.278 -7.279 -22.852 1.00 86.31 1247 LEU A N 1
ATOM 9935 C CA . LEU A 1 1247 ? 41.921 -6.914 -22.420 1.00 86.31 1247 LEU A CA 1
ATOM 9936 C C . LEU A 1 1247 ? 41.780 -5.428 -22.058 1.00 86.31 1247 LEU A C 1
ATOM 9938 O O . LEU A 1 1247 ? 40.698 -4.861 -22.218 1.00 86.31 1247 LEU A O 1
ATOM 9942 N N . ILE A 1 1248 ? 42.851 -4.802 -21.562 1.00 84.56 1248 ILE A N 1
ATOM 9943 C CA . ILE A 1 1248 ? 42.899 -3.353 -21.321 1.00 84.56 1248 ILE A CA 1
ATOM 9944 C C . ILE A 1 1248 ? 42.878 -2.605 -22.660 1.00 84.56 1248 ILE A C 1
ATOM 9946 O O . ILE A 1 1248 ? 42.077 -1.690 -22.820 1.00 84.56 1248 ILE A O 1
ATOM 9950 N N . LEU A 1 1249 ? 43.689 -3.026 -23.638 1.00 84.44 1249 LEU A N 1
ATOM 9951 C CA . LEU A 1 1249 ? 43.749 -2.401 -24.968 1.00 84.44 1249 LEU A CA 1
ATOM 9952 C C . LEU A 1 1249 ? 42.449 -2.551 -25.772 1.00 84.44 1249 LEU A C 1
ATOM 9954 O O . LEU A 1 1249 ? 42.153 -1.708 -26.612 1.00 84.44 1249 LEU A O 1
ATOM 9958 N N . ARG A 1 1250 ? 41.661 -3.604 -25.522 1.00 81.81 1250 ARG A N 1
ATOM 9959 C CA . ARG A 1 1250 ? 40.341 -3.786 -26.149 1.00 81.81 1250 ARG A CA 1
ATOM 9960 C C . ARG A 1 1250 ? 39.269 -2.835 -25.628 1.00 81.81 1250 ARG A C 1
ATOM 9962 O O . ARG A 1 1250 ? 38.220 -2.744 -26.262 1.00 81.81 1250 ARG A O 1
ATOM 9969 N N . ALA A 1 1251 ? 39.465 -2.166 -24.490 1.00 72.88 1251 ALA A N 1
ATOM 9970 C CA . ALA A 1 1251 ? 38.448 -1.276 -23.937 1.00 72.88 1251 ALA A CA 1
ATOM 9971 C C . ALA A 1 1251 ? 38.075 -0.178 -24.961 1.00 72.88 1251 ALA A C 1
ATOM 9973 O O . ALA A 1 1251 ? 38.973 0.443 -25.524 1.00 72.88 1251 ALA A O 1
ATOM 9974 N N . PRO A 1 1252 ? 36.774 0.066 -25.235 1.00 66.69 1252 PRO A N 1
ATOM 9975 C CA . PRO A 1 1252 ? 35.588 -0.384 -24.492 1.00 66.69 1252 PRO A CA 1
ATOM 9976 C C . PRO A 1 1252 ? 34.882 -1.647 -25.050 1.00 66.69 1252 PRO A C 1
ATOM 9978 O O . PRO A 1 1252 ? 33.758 -1.955 -24.643 1.00 66.69 1252 PRO A O 1
ATOM 9981 N N . ALA A 1 1253 ? 35.478 -2.377 -25.998 1.00 77.06 1253 ALA A N 1
ATOM 9982 C CA . ALA A 1 1253 ? 34.873 -3.553 -26.625 1.00 77.06 1253 ALA A CA 1
ATOM 9983 C C . ALA A 1 1253 ? 34.953 -4.802 -25.726 1.00 77.06 1253 ALA A C 1
ATOM 9985 O O . ALA A 1 1253 ? 36.023 -5.220 -25.299 1.00 77.06 1253 ALA A O 1
ATOM 9986 N N . TRP A 1 1254 ? 33.805 -5.435 -25.463 1.00 73.19 1254 TRP A N 1
ATOM 9987 C CA . TRP A 1 1254 ? 33.728 -6.654 -24.648 1.00 73.19 1254 TRP A CA 1
ATOM 9988 C C . TRP A 1 1254 ? 34.353 -7.864 -25.378 1.00 73.19 1254 TRP A C 1
ATOM 9990 O O . TRP A 1 1254 ? 34.065 -8.035 -26.565 1.00 73.19 1254 TRP A O 1
ATOM 10000 N N . PRO A 1 1255 ? 35.116 -8.748 -24.696 1.00 79.06 1255 PRO A N 1
ATOM 10001 C CA . PRO A 1 1255 ? 35.510 -8.698 -23.283 1.00 79.06 1255 PRO A CA 1
ATOM 10002 C C . PRO A 1 1255 ? 36.616 -7.661 -23.015 1.00 79.06 1255 PRO A C 1
ATOM 10004 O O . PRO A 1 1255 ? 37.604 -7.602 -23.745 1.00 79.06 1255 PRO A O 1
ATOM 10007 N N . SER A 1 1256 ? 36.458 -6.880 -21.942 1.00 80.62 1256 SER A N 1
ATOM 10008 C CA . SER A 1 1256 ? 37.356 -5.777 -21.562 1.00 80.62 1256 SER A CA 1
ATOM 10009 C C . SER A 1 1256 ? 37.554 -5.679 -20.047 1.00 80.62 1256 SER A C 1
ATOM 10011 O O . SER A 1 1256 ? 36.866 -6.338 -19.264 1.00 80.62 1256 SER A O 1
ATOM 10013 N N . VAL A 1 1257 ? 38.482 -4.814 -19.625 1.00 80.12 1257 VAL A N 1
ATOM 10014 C CA . VAL A 1 1257 ? 38.678 -4.421 -18.221 1.00 80.12 1257 VAL A CA 1
ATOM 10015 C C . VAL A 1 1257 ? 37.986 -3.083 -17.955 1.00 80.12 1257 VAL A C 1
ATOM 10017 O O . VAL A 1 1257 ? 38.215 -2.117 -18.674 1.00 80.12 1257 VAL A O 1
ATOM 10020 N N . ASN A 1 1258 ? 37.165 -3.004 -16.903 1.00 76.50 1258 ASN A N 1
ATOM 10021 C CA . ASN A 1 1258 ? 36.509 -1.744 -16.522 1.00 76.50 1258 ASN A CA 1
ATOM 10022 C C . ASN A 1 1258 ? 37.407 -0.866 -15.634 1.00 76.50 1258 ASN A C 1
ATOM 10024 O O . ASN A 1 1258 ? 37.401 0.357 -15.760 1.00 76.50 1258 ASN A O 1
ATOM 10028 N N . TYR A 1 1259 ? 38.169 -1.482 -14.722 1.00 77.81 1259 TYR A N 1
ATOM 10029 C CA . TYR A 1 1259 ? 38.986 -0.775 -13.734 1.00 77.81 1259 TYR A CA 1
ATOM 10030 C C . TYR A 1 1259 ? 40.300 -1.497 -13.464 1.00 77.81 1259 TYR A C 1
ATOM 10032 O O . TYR A 1 1259 ? 40.327 -2.726 -13.393 1.00 77.81 1259 TYR A O 1
ATOM 10040 N N . VAL A 1 1260 ? 41.349 -0.722 -13.203 1.00 81.94 1260 VAL A N 1
ATOM 10041 C CA . VAL A 1 1260 ? 42.641 -1.202 -12.708 1.00 81.94 1260 VAL A CA 1
ATOM 10042 C C . VAL A 1 1260 ? 42.835 -0.681 -11.289 1.00 81.94 1260 VAL A C 1
ATOM 10044 O O . VAL A 1 1260 ? 42.639 0.503 -11.018 1.00 81.94 1260 VAL A O 1
ATOM 10047 N N . VAL A 1 1261 ? 43.192 -1.572 -10.366 1.00 77.50 1261 VAL A N 1
ATOM 10048 C CA . VAL A 1 1261 ? 43.555 -1.201 -8.994 1.00 77.50 1261 VAL A CA 1
ATOM 10049 C C . VAL A 1 1261 ? 45.072 -1.112 -8.924 1.00 77.50 1261 VAL A C 1
ATOM 10051 O O . VAL A 1 1261 ? 45.765 -2.072 -9.260 1.00 77.50 1261 VAL A O 1
ATOM 10054 N N . ARG A 1 1262 ? 45.583 0.054 -8.537 1.00 77.06 1262 ARG A N 1
ATOM 10055 C CA . ARG A 1 1262 ? 47.014 0.297 -8.354 1.00 77.06 1262 ARG A CA 1
ATOM 10056 C C . ARG A 1 1262 ? 47.501 -0.282 -7.012 1.00 77.06 1262 ARG A C 1
ATOM 10058 O O . ARG A 1 1262 ? 46.682 -0.557 -6.135 1.00 77.06 1262 ARG A O 1
ATOM 10065 N N . PRO A 1 1263 ? 48.824 -0.456 -6.822 1.00 74.62 1263 PRO A N 1
ATOM 10066 C CA . PRO A 1 1263 ? 49.392 -0.935 -5.556 1.00 74.62 1263 PRO A CA 1
ATOM 10067 C C . PRO A 1 1263 ? 49.069 -0.062 -4.330 1.00 74.62 1263 PRO A C 1
ATOM 10069 O O . PRO A 1 1263 ? 49.124 -0.553 -3.211 1.00 74.62 1263 PRO A O 1
ATOM 10072 N N . ASP A 1 1264 ? 48.704 1.207 -4.530 1.00 70.06 1264 ASP A N 1
ATOM 10073 C CA . ASP A 1 1264 ? 48.231 2.137 -3.492 1.00 70.06 1264 ASP A CA 1
ATOM 10074 C C . ASP A 1 1264 ? 46.726 1.983 -3.174 1.00 70.06 1264 ASP A C 1
ATOM 10076 O O . ASP A 1 1264 ? 46.124 2.863 -2.561 1.00 70.06 1264 ASP A O 1
ATOM 10080 N N . GLU A 1 1265 ? 46.107 0.885 -3.625 1.00 63.59 1265 GLU A N 1
ATOM 10081 C CA . GLU A 1 1265 ? 44.677 0.557 -3.527 1.00 63.59 1265 GLU A CA 1
ATOM 10082 C C . GLU A 1 1265 ? 43.729 1.535 -4.243 1.00 63.59 1265 GLU A C 1
ATOM 10084 O O . GLU A 1 1265 ? 42.505 1.368 -4.193 1.00 63.59 1265 GLU A O 1
ATOM 10089 N N . LYS A 1 1266 ? 44.254 2.522 -4.982 1.00 63.38 1266 LYS A N 1
ATOM 10090 C CA . LYS A 1 1266 ? 43.419 3.427 -5.774 1.00 63.38 1266 LYS A CA 1
ATOM 10091 C C . LYS A 1 1266 ? 42.926 2.730 -7.036 1.00 63.38 1266 LYS A C 1
ATOM 10093 O O . LYS A 1 1266 ? 43.684 2.122 -7.795 1.00 63.38 1266 LYS A O 1
ATOM 10098 N N . ARG A 1 1267 ? 41.620 2.834 -7.273 1.00 68.62 1267 ARG A N 1
ATOM 10099 C CA . ARG A 1 1267 ? 40.939 2.300 -8.454 1.00 68.62 1267 ARG A CA 1
ATOM 10100 C C . ARG A 1 1267 ? 40.910 3.377 -9.534 1.00 68.62 1267 ARG A C 1
ATOM 10102 O O . ARG A 1 1267 ? 40.380 4.451 -9.281 1.00 68.62 1267 ARG A O 1
ATOM 10109 N N . LYS A 1 1268 ? 41.436 3.078 -10.721 1.00 73.25 1268 LYS A N 1
ATOM 10110 C CA . LYS A 1 1268 ? 41.343 3.936 -11.909 1.00 73.25 1268 LYS A CA 1
ATOM 10111 C C . LYS A 1 1268 ? 40.474 3.255 -12.959 1.00 73.25 1268 LYS A C 1
ATOM 10113 O O . LYS A 1 1268 ? 40.612 2.042 -13.165 1.00 73.25 1268 LYS A O 1
ATOM 10118 N N . LYS A 1 1269 ? 39.548 3.981 -13.583 1.00 72.06 1269 LYS A N 1
ATOM 10119 C CA . LYS A 1 1269 ? 38.766 3.443 -14.702 1.00 72.06 1269 LYS A CA 1
ATOM 10120 C C . LYS A 1 1269 ? 39.673 3.359 -15.929 1.00 72.06 1269 LYS A C 1
ATOM 10122 O O . LYS A 1 1269 ? 40.536 4.201 -16.101 1.00 72.06 1269 LYS A O 1
ATOM 10127 N N . VAL A 1 1270 ? 39.523 2.338 -16.771 1.00 70.00 1270 VAL A N 1
ATOM 10128 C CA . VAL A 1 1270 ? 40.396 2.191 -17.960 1.00 70.00 1270 VAL A CA 1
ATOM 10129 C C . VAL A 1 1270 ? 40.155 3.303 -18.994 1.00 70.00 1270 VAL A C 1
ATOM 10131 O O . VAL A 1 1270 ? 41.031 3.586 -19.800 1.00 70.00 1270 VAL A O 1
ATOM 10134 N N . SER A 1 1271 ? 38.987 3.950 -18.949 1.00 60.50 1271 SER A N 1
ATOM 10135 C CA . SER A 1 1271 ? 38.658 5.118 -19.774 1.00 60.50 1271 SER A CA 1
ATOM 10136 C C . SER A 1 1271 ? 39.291 6.433 -19.296 1.00 60.50 1271 SER A C 1
ATOM 10138 O O . SER A 1 1271 ? 39.165 7.422 -20.005 1.00 60.50 1271 SER A O 1
ATOM 10140 N N . GLU A 1 1272 ? 39.906 6.451 -18.107 1.00 49.59 1272 GLU A N 1
ATOM 10141 C CA . GLU A 1 1272 ? 40.581 7.600 -17.474 1.00 49.59 1272 GLU A CA 1
ATOM 10142 C C . GLU A 1 1272 ? 42.098 7.389 -17.467 1.00 49.59 1272 GLU A C 1
ATOM 10144 O O . GLU A 1 1272 ? 42.864 8.375 -17.555 1.00 49.59 1272 GLU A O 1
#